Protein AF-0000000075728962 (afdb_homodimer)

Solvent-accessible surface area (backbone atoms only — not comparable to full-atom values): 47207 Å² total; per-residue (Å²): 114,69,66,60,50,53,51,48,53,54,45,49,61,54,69,42,64,58,64,55,53,51,48,48,50,51,49,50,49,50,48,49,51,59,65,62,48,64,73,73,73,72,74,75,71,72,72,66,64,48,74,65,50,49,48,44,50,58,65,61,52,64,75,71,64,83,60,67,74,72,58,92,80,57,64,64,55,58,81,54,52,54,35,32,76,45,35,62,46,59,40,29,29,47,74,86,37,73,23,40,41,19,49,60,62,28,29,51,44,44,43,73,32,64,70,44,52,54,45,27,49,53,32,38,72,52,30,31,75,38,62,32,56,26,27,71,62,66,22,32,44,56,49,56,56,52,26,24,50,47,51,10,58,72,67,70,45,74,21,36,45,74,24,40,34,46,45,51,37,47,21,23,54,42,43,46,68,40,42,55,71,18,39,39,36,34,43,55,55,54,49,66,39,56,53,53,15,50,59,71,22,60,29,49,72,45,74,28,53,66,90,31,66,69,47,40,50,50,51,51,54,52,42,58,74,66,40,88,50,50,90,78,33,58,40,36,39,44,48,41,32,27,32,80,67,42,17,35,64,51,64,57,70,62,50,54,51,48,23,68,74,69,66,44,41,35,39,37,36,23,45,59,10,35,27,51,26,28,70,55,18,66,8,51,41,53,52,69,69,42,64,66,85,78,40,58,33,36,33,35,32,28,37,34,27,34,34,8,48,18,11,35,34,40,25,44,58,66,61,40,52,43,37,52,72,50,11,55,44,46,47,58,22,36,40,44,43,55,30,29,34,45,18,32,34,51,36,51,59,52,39,74,73,45,20,42,60,32,32,53,43,25,49,50,44,31,44,51,47,46,64,64,46,69,77,32,56,57,40,37,76,66,26,41,79,71,32,48,38,42,21,36,28,66,64,64,91,61,56,61,68,58,45,45,51,54,50,46,50,28,34,53,39,8,43,63,28,88,87,36,20,20,38,45,30,58,62,82,74,69,79,90,65,56,78,60,77,65,72,56,27,38,40,35,30,48,31,36,69,52,47,73,65,56,43,53,41,38,39,50,24,45,39,53,18,26,44,70,70,59,100,114,69,66,58,50,54,50,49,55,54,45,50,60,54,70,43,61,61,63,58,52,50,49,48,49,49,49,49,48,49,48,48,50,58,65,60,47,63,74,73,74,71,73,74,72,72,72,65,63,48,74,64,48,49,45,45,48,60,66,59,54,64,74,71,64,83,58,67,75,72,58,93,80,56,63,66,55,58,81,54,52,53,36,34,75,45,35,61,47,59,40,30,30,47,75,86,36,73,22,40,42,19,50,59,63,28,30,51,44,43,43,74,33,64,69,42,52,53,45,27,49,54,32,38,72,53,31,31,75,38,61,30,58,26,27,72,63,66,22,33,44,56,48,56,56,51,27,24,51,47,50,10,61,72,67,70,45,73,21,36,42,74,26,38,34,48,43,53,38,48,22,24,53,42,44,46,66,39,40,56,70,18,38,39,38,35,44,58,58,54,48,66,40,56,54,52,15,51,58,70,22,60,30,49,71,45,73,27,53,65,90,32,65,68,46,39,52,51,52,50,53,51,40,58,75,66,38,88,50,50,87,78,34,58,40,37,38,46,48,42,32,28,31,80,67,43,16,37,64,50,64,58,71,60,50,53,50,48,24,69,73,68,65,43,41,35,40,37,37,23,43,60,10,34,28,53,26,28,69,54,18,66,8,51,41,53,53,70,71,42,66,66,82,77,39,56,33,37,33,34,32,28,37,34,28,33,35,8,47,18,12,36,35,39,25,43,58,66,59,41,54,43,36,52,71,51,12,56,45,45,46,60,22,37,40,43,43,56,31,30,34,45,19,32,35,51,37,51,58,52,40,75,73,46,20,41,60,31,31,53,43,26,48,52,45,31,45,50,46,48,65,64,46,67,77,30,56,58,40,38,77,67,26,39,79,72,31,47,39,42,20,36,28,65,63,64,93,61,56,62,68,58,45,44,52,53,50,47,49,27,33,52,39,9,42,63,28,87,87,33,20,21,38,44,31,58,61,81,74,67,79,90,63,56,77,60,76,66,72,54,28,37,40,37,31,47,31,37,69,53,46,74,66,56,44,52,40,37,38,50,23,45,38,51,18,25,44,73,69,60,102

Radius of gyration: 31.67 Å; Cα contacts (8 Å, |Δi|>4): 1893; chains: 2; bounding box: 104×83×82 Å

InterPro domains:
  IPR004839 Aminotransferase, class I/classII, large domain [PF00155] (100-462)
  IPR015421 Pyridoxal phosphate-dependent transferase, major domain [G3DSA:3.40.640.10] (113-355)
  IPR015422 Pyridoxal phosphate-dependent transferase, small domain [G3DSA:3.90.1150.10] (93-464)
  IPR015424 Pyridoxal phosphate-dependent transferase [SSF53383] (84-468)
  IPR050087 8-amino-7-oxononanoate synthase class-II [PTHR13693] (19-464)

Secondary structure (DSSP, 8-state):
-HHHHHHHHHHHHHHS-HHHHHHHHHHHHHHHHHHHS-------------HHHHHHHHHH-----SS----TT--GGGTSPPEE-S--SSEEEETTEEEEE-SS--TTS-TT-HHHHHHHHHHHHHH-S---SBHHHH-EEHHHHHHHHHHHHHHT-SEEEEES-HHHHHHHHHHHH--TTSEEEEETT--HHHHHHHHHTTSEEEEE-TT-HHHHHHHHHHHHHH-TTGGGS-EEEEEESB-TTT-PBP-HHHHHHHHHHHT-EEEEE-TTTBTTSSTTSB-HHHHTT--GGGSSEEEEEHHHHSSSS-EEEEE-HHHHHHHHHH-HHHHHSBPPPHHHHHHHHHHHHHHHHHHHHHHHHHHHHHHHHHHHHTT-TTEEE-S-TT-SEEEEEESS---HHHHHHHHHHHHHHHHT-SSS-EE-EE----TTT--S-PPP-EEEE--TT--HHHHHHHHHHHHHHHHHHH-/-HHHHHHHHHHHHHHS-HHHHHHHHHHHHHHHHHHHS-------------HHHHHHHHHH-----SS----TT--GGGTSPPEE-S--SSEEEETTEEEEE-SS--TTS-TT-HHHHHHHHHHHHHH-S---SBHHHH-EEHHHHHHHHHHHHHHT-SEEEEES-HHHHHHHHHHHH--TTSEEEEETT--HHHHHHHHHTTSEEEEE-TT-HHHHHHHHHHHHHH-TTGGGS-EEEEEESB-TTT-PBP-HHHHHHHHHHHT-EEEEE-TTTBTTSSTTSB-HHHHTT--GGGSSEEEEEHHHHSSSS-EEEEE-HHHHHHHHHH-HHHHHSBPPPHHHHHHHHHHHHHHHHHHHHHHHHHHHHHHHHHHHHTT-TTEEE-S-TT-SEEEEEESS---HHHHHHHHHHHHHHHHT-SSS-EE-EE----TTT--S-PPP-EEEE--TT--HHHHHHHHHHHHHHHHHHH-

Nearest PDB structures (foldseek):
  7k0m-assembly1_A  TM=8.517E-01  e=7.058E-46  Homo sapiens
  7yj2-assembly1_A  TM=9.245E-01  e=9.014E-42  Homo sapiens
  8guh-assembly1_A  TM=8.855E-01  e=6.455E-32  Sphingobacterium multivorum
  7cqi-assembly1_T  TM=8.383E-01  e=4.325E-29  Homo sapiens
  6m4n-assembly1_B  TM=8.242E-01  e=1.272E-29  Homo sapiens

Foldseek 3Di:
DVVVVVVVVVVVVVVPPPVVVVVVVVVVVVVVCVVPPDPPPPPPPVPVCPPVNVVVCVVPPDPDDPDPDPDPLDDCCVVVPWDWDDFDACWTATPNDIFGEQAFFALLRCTPPPVLVVLLVVQCVVCNDPNWAQCLVPNDDPLQQLLQVLLCVLLVFATKHWFFAQLLQQLLLLLLPAAQLAEEEEELLADDSNVNSRVVRVHHYHYFYHLDLVRVLVRLVVCCVPPPCLVPHAAEYEEECAHPQARAGHPVVSVLVSCVVRVHAYEYEFQQQQSFAALLRSGNCRNVVHDPQSHAKYKYACVNHQVAGGIMMGHHPVSNVSSCVGGCSNRGNIGHRSSRSSSSSVSSVVSSVCSNVFNVLLLVLLQLLCVLQCDQPQWHFRHDSRGQKTWIAGPDDDQQSVRVVLVVQLQVQCCVQPQGRHHWDKDDDDPPDSPSSPRIIIIGGTGSSDDSVSSNSSSVSSSVSRVVRPD/DVVVVVVVVVVVVVVPPPVVVVVVVVVVVVVVCVVPPDPPPPPPPVPVCPPVNVCVCVVPPDPPDPDPDDDPLDDCCVVVPWDWDDFDACWTATPNDIFGEQAFFALLRCTPPPVLVVLLVVQCVVCNDPNWAQCLVPNDDPLQQLLQVLLCVLLVFATKHWFFAQLLQQLLLLLLPAAQLAEEEEELLADDSNVNSRVVRVHHYHYFYHLDLVRVLVRLVVCCVPPPCLVPHAAEYEEECAHPQARAGHPVVSVLVVCVVSVHAYEYEFQQQQSFAALLRSGNCRNVVHDPQSHAKYKYACVNHQVAGGIMMGHHPVSNVSSCVRGCSNRGNIGHRSSRSSSSSVSSVVSSVVSNVFNVLLLVLLQLLCVLQCDQPQWHFRHDSRGQKTWIAGPDDDQQSVRVVLVVQLQVQCCVQPQGRHHWDKDDDDPPDSPPSPRIIIIGGTGSSDDSVSSNSSSVSSSVSRVVRPD

Organism: Trichomonas vaginalis (strain ATCC PRA-98 / G3) (NCBI:txid412133)

Structure (mmCIF, N/CA/C/O backbone):
data_AF-0000000075728962-model_v1
#
loop_
_entity.id
_entity.type
_entity.pdbx_description
1 polymer 'Serine palmitoyl transferase subunit, putative'
#
loop_
_atom_site.group_PDB
_atom_site.id
_atom_site.type_symbol
_atom_site.label_atom_id
_atom_site.label_alt_id
_atom_site.label_comp_id
_atom_site.label_asym_id
_atom_site.label_entity_id
_atom_site.label_seq_id
_atom_site.pdbx_PDB_ins_code
_atom_site.Cartn_x
_atom_site.Cartn_y
_atom_site.Cartn_z
_atom_site.occupancy
_atom_site.B_iso_or_equiv
_atom_site.auth_seq_id
_atom_site.auth_comp_id
_atom_site.auth_asym_id
_atom_site.auth_atom_id
_atom_site.pdbx_PDB_model_num
ATOM 1 N N . MET A 1 1 ? -80.25 -9.328 -5.379 1 36.84 1 MET A N 1
ATOM 2 C CA . MET A 1 1 ? -79.188 -9.359 -6.324 1 36.84 1 MET A CA 1
ATOM 3 C C . MET A 1 1 ? -77.875 -9.047 -5.621 1 36.84 1 MET A C 1
ATOM 5 O O . MET A 1 1 ? -76.812 -9.633 -5.945 1 36.84 1 MET A O 1
ATOM 9 N N . VAL A 1 2 ? -77.938 -8.078 -4.719 1 45.69 2 VAL A N 1
ATOM 10 C CA . VAL A 1 2 ? -76.812 -7.633 -3.926 1 45.69 2 VAL A CA 1
ATOM 11 C C . VAL A 1 2 ? -76.312 -8.75 -2.982 1 45.69 2 VAL A C 1
ATOM 13 O O . VAL A 1 2 ? -75.125 -8.961 -2.785 1 45.69 2 VAL A O 1
ATOM 16 N N . VAL A 1 3 ? -77.312 -9.477 -2.355 1 47.31 3 VAL A N 1
ATOM 17 C CA . VAL A 1 3 ? -77.062 -10.539 -1.391 1 47.31 3 VAL A CA 1
ATOM 18 C C . VAL A 1 3 ? -76.25 -11.664 -2.064 1 47.31 3 VAL A C 1
ATOM 20 O O . VAL A 1 3 ? -75.375 -12.227 -1.478 1 47.31 3 VAL A O 1
ATOM 23 N N . SER A 1 4 ? -76.688 -11.945 -3.236 1 49.66 4 SER A N 1
ATOM 24 C CA . SER A 1 4 ? -76.125 -13.062 -3.951 1 49.66 4 SER A CA 1
ATOM 25 C C . SER A 1 4 ? -74.625 -12.758 -4.309 1 49.66 4 SER A C 1
ATOM 27 O O . SER A 1 4 ? -73.812 -13.672 -4.391 1 49.66 4 SER A O 1
ATOM 29 N N . PHE A 1 5 ? -74.375 -11.477 -4.578 1 48.94 5 PHE A N 1
ATOM 30 C CA . PHE A 1 5 ? -73.062 -11.094 -4.949 1 48.94 5 PHE A CA 1
ATOM 31 C C . PHE A 1 5 ? -72.062 -11.258 -3.768 1 48.94 5 PHE A C 1
ATOM 33 O O . PHE A 1 5 ? -70.938 -11.75 -3.926 1 48.94 5 PHE A O 1
ATOM 40 N N . VAL A 1 6 ? -72.5 -10.836 -2.541 1 48 6 VAL A N 1
ATOM 41 C CA . VAL A 1 6 ? -71.688 -10.922 -1.334 1 48 6 VAL A CA 1
ATOM 42 C C . VAL A 1 6 ? -71.438 -12.383 -1.001 1 48 6 VAL A C 1
ATOM 44 O O . VAL A 1 6 ? -70.312 -12.742 -0.631 1 48 6 VAL A O 1
ATOM 47 N N . GLU A 1 7 ? -72.375 -13.281 -1.153 1 49.5 7 GLU A N 1
ATOM 48 C CA . GLU A 1 7 ? -72.188 -14.711 -0.906 1 49.5 7 GLU A CA 1
ATOM 49 C C . GLU A 1 7 ? -71.188 -15.32 -1.866 1 49.5 7 GLU A C 1
ATOM 51 O O . GLU A 1 7 ? -70.375 -16.156 -1.467 1 49.5 7 GLU A O 1
ATOM 56 N N . GLU A 1 8 ? -71.25 -14.914 -3.145 1 49.97 8 GLU A N 1
ATOM 57 C CA . GLU A 1 8 ? -70.312 -15.438 -4.133 1 49.97 8 GLU A CA 1
ATOM 58 C C . GLU A 1 8 ? -68.875 -14.945 -3.857 1 49.97 8 GLU A C 1
ATOM 60 O O . GLU A 1 8 ? -67.938 -15.68 -4.047 1 49.97 8 GLU A O 1
ATOM 65 N N . PHE A 1 9 ? -68.812 -13.625 -3.531 1 49.16 9 PHE A N 1
ATOM 66 C CA . PHE A 1 9 ? -67.562 -13.086 -3.164 1 49.16 9 PHE A CA 1
ATOM 67 C C . PHE A 1 9 ? -67 -13.82 -1.953 1 49.16 9 PHE A C 1
ATOM 69 O O . PHE A 1 9 ? -65.812 -14.219 -1.953 1 49.16 9 PHE A O 1
ATOM 76 N N . LEU A 1 10 ? -67.75 -14.008 -0.823 1 46.81 10 LEU A N 1
ATOM 77 C CA . LEU A 1 10 ? -67.375 -14.75 0.365 1 46.81 10 LEU A CA 1
ATOM 78 C C . LEU A 1 10 ? -67.062 -16.219 0.024 1 46.81 10 LEU A C 1
ATOM 80 O O . LEU A 1 10 ? -66.125 -16.812 0.548 1 46.81 10 LEU A O 1
ATOM 84 N N . ALA A 1 11 ? -67.938 -16.781 -0.851 1 49.12 11 ALA A N 1
ATOM 85 C CA . ALA A 1 11 ? -67.688 -18.156 -1.303 1 49.12 11 ALA A CA 1
ATOM 86 C C . ALA A 1 11 ? -66.438 -18.266 -2.105 1 49.12 11 ALA A C 1
ATOM 88 O O . ALA A 1 11 ? -65.75 -19.297 -2.062 1 49.12 11 ALA A O 1
ATOM 89 N N . GLY A 1 12 ? -66.125 -17.25 -3.018 1 44.97 12 GLY A N 1
ATOM 90 C CA . GLY A 1 12 ? -64.875 -17.234 -3.742 1 44.97 12 GLY A CA 1
ATOM 91 C C . GLY A 1 12 ? -63.688 -17.156 -2.83 1 44.97 12 GLY A C 1
ATOM 92 O O . GLY A 1 12 ? -62.656 -17.766 -3.119 1 44.97 12 GLY A O 1
ATOM 93 N N . ILE A 1 13 ? -63.688 -16.281 -1.863 1 47.53 13 ILE A N 1
ATOM 94 C CA . ILE A 1 13 ? -62.625 -16.25 -0.862 1 47.53 13 ILE A CA 1
ATOM 95 C C . ILE A 1 13 ? -62.531 -17.609 -0.18 1 47.53 13 ILE A C 1
ATOM 97 O O . ILE A 1 13 ? -61.406 -18.094 0.095 1 47.53 13 ILE A O 1
ATOM 101 N N . TRP A 1 14 ? -63.625 -18.219 0.133 1 42.62 14 TRP A N 1
ATOM 102 C CA . TRP A 1 14 ? -63.656 -19.547 0.734 1 42.62 14 TRP A CA 1
ATOM 103 C C . TRP A 1 14 ? -63.094 -20.594 -0.229 1 42.62 14 TRP A C 1
ATOM 105 O O . TRP A 1 14 ? -62.469 -21.562 0.195 1 42.62 14 TRP A O 1
ATOM 115 N N . ALA A 1 15 ? -63.594 -20.625 -1.511 1 43.5 15 ALA A N 1
ATOM 116 C CA . ALA A 1 15 ? -63.062 -21.641 -2.414 1 43.5 15 ALA A CA 1
ATOM 117 C C . ALA A 1 15 ? -61.562 -21.5 -2.566 1 43.5 15 ALA A C 1
ATOM 119 O O . ALA A 1 15 ? -60.906 -22.344 -3.191 1 43.5 15 ALA A O 1
ATOM 120 N N . SER A 1 16 ? -61.062 -20.281 -2.594 1 42.34 16 SER A N 1
ATOM 121 C CA . SER A 1 16 ? -59.594 -20.203 -2.551 1 42.34 16 SER A CA 1
ATOM 122 C C . SER A 1 16 ? -59.031 -20.828 -1.271 1 42.34 16 SER A C 1
ATOM 124 O O . SER A 1 16 ? -59.75 -20.875 -0.252 1 42.34 16 SER A O 1
ATOM 126 N N . THR A 1 17 ? -57.875 -21.656 -1.279 1 48.09 17 THR A N 1
ATOM 127 C CA . THR A 1 17 ? -57.469 -22.703 -0.358 1 48.09 17 THR A CA 1
ATOM 128 C C . THR A 1 17 ? -57.594 -22.234 1.089 1 48.09 17 THR A C 1
ATOM 130 O O . THR A 1 17 ? -57.125 -21.156 1.433 1 48.09 17 THR A O 1
ATOM 133 N N . PRO A 1 18 ? -58.594 -22.875 1.819 1 47.78 18 PRO A N 1
ATOM 134 C CA . PRO A 1 18 ? -58.812 -22.672 3.246 1 47.78 18 PRO A CA 1
ATOM 135 C C . PRO A 1 18 ? -57.562 -22.375 4.031 1 47.78 18 PRO A C 1
ATOM 137 O O . PRO A 1 18 ? -57.562 -21.641 5.023 1 47.78 18 PRO A O 1
ATOM 140 N N . LYS A 1 19 ? -56.5 -22.984 3.514 1 51.81 19 LYS A N 1
ATOM 141 C CA . LYS A 1 19 ? -55.25 -22.906 4.281 1 51.81 19 LYS A CA 1
ATOM 142 C C . LYS A 1 19 ? -54.719 -21.484 4.328 1 51.81 19 LYS A C 1
ATOM 144 O O . LYS A 1 19 ? -54.219 -21.031 5.355 1 51.81 19 LYS A O 1
ATOM 149 N N . HIS A 1 20 ? -54.938 -20.828 3.205 1 50.41 20 HIS A N 1
ATOM 150 C CA . HIS A 1 20 ? -54.406 -19.469 3.168 1 50.41 20 HIS A CA 1
ATOM 151 C C . HIS A 1 20 ? -55.188 -18.531 4.059 1 50.41 20 HIS A C 1
ATOM 153 O O . HIS A 1 20 ? -54.625 -17.656 4.715 1 50.41 20 HIS A O 1
ATOM 159 N N . LEU A 1 21 ? -56.531 -18.75 4.113 1 51.81 21 LEU A N 1
ATOM 160 C CA . LEU A 1 21 ? -57.375 -17.922 4.957 1 51.81 21 LEU A CA 1
ATOM 161 C C . LEU A 1 21 ? -57.125 -18.203 6.434 1 51.81 21 LEU A C 1
ATOM 163 O O . LEU A 1 21 ? -57.062 -17.266 7.242 1 51.81 21 LEU A O 1
ATOM 167 N N . ILE A 1 22 ? -56.969 -19.562 6.715 1 55.53 22 ILE A N 1
ATOM 168 C CA . ILE A 1 22 ? -56.625 -19.922 8.086 1 55.53 22 ILE A CA 1
ATOM 169 C C . ILE A 1 22 ? -55.281 -19.25 8.469 1 55.53 22 ILE A C 1
ATOM 171 O O . ILE A 1 22 ? -55.156 -18.703 9.57 1 55.53 22 ILE A O 1
ATOM 175 N N . PHE A 1 23 ? -54.375 -19.328 7.516 1 55.38 23 PHE A N 1
ATOM 176 C CA . PHE A 1 23 ? -53.062 -18.75 7.777 1 55.38 23 PHE A CA 1
ATOM 177 C C . PHE A 1 23 ? -53.156 -17.234 7.906 1 55.38 23 PHE A C 1
ATOM 179 O O . PHE A 1 23 ? -52.531 -16.641 8.797 1 55.38 23 PHE A O 1
ATOM 186 N N . GLU A 1 24 ? -54.031 -16.656 7.094 1 56.06 24 GLU A N 1
ATOM 187 C CA . GLU A 1 24 ? -54.219 -15.203 7.156 1 56.06 24 GLU A CA 1
ATOM 188 C C . GLU A 1 24 ? -54.938 -14.789 8.438 1 56.06 24 GLU A C 1
ATOM 190 O O . GLU A 1 24 ? -54.562 -13.812 9.078 1 56.06 24 GLU A O 1
ATOM 195 N N . VAL A 1 25 ? -55.938 -15.578 8.805 1 63 25 VAL A N 1
ATOM 196 C CA . VAL A 1 25 ? -56.656 -15.297 10.055 1 63 25 VAL A CA 1
ATOM 197 C C . VAL A 1 25 ? -55.719 -15.531 11.242 1 63 25 VAL A C 1
ATOM 199 O O . VAL A 1 25 ? -55.688 -14.727 12.172 1 63 25 VAL A O 1
ATOM 202 N N . ALA A 1 26 ? -54.906 -16.594 11.172 1 61.62 26 ALA A N 1
ATOM 203 C CA . ALA A 1 26 ? -53.938 -16.859 12.242 1 61.62 26 ALA A CA 1
ATOM 204 C C . ALA A 1 26 ? -52.906 -15.75 12.352 1 61.62 26 ALA A C 1
ATOM 206 O O . ALA A 1 26 ? -52.531 -15.336 13.453 1 61.62 26 ALA A O 1
ATOM 207 N N . LEU A 1 27 ? -52.469 -15.258 11.234 1 59.59 27 LEU A N 1
ATOM 208 C CA . LEU A 1 27 ? -51.5 -14.164 11.211 1 59.59 27 LEU A CA 1
ATOM 209 C C . LEU A 1 27 ? -52.125 -12.875 11.758 1 59.59 27 LEU A C 1
ATOM 211 O O . LEU A 1 27 ? -51.5 -12.164 12.539 1 59.59 27 LEU A O 1
ATOM 215 N N . ILE A 1 28 ? -53.375 -12.586 11.422 1 62.12 28 ILE A N 1
ATOM 216 C CA . ILE A 1 28 ? -54.094 -11.406 11.914 1 62.12 28 ILE A CA 1
ATOM 217 C C . ILE A 1 28 ? -54.312 -11.523 13.422 1 62.12 28 ILE A C 1
ATOM 219 O O . ILE A 1 28 ? -54.094 -10.562 14.164 1 62.12 28 ILE A O 1
ATOM 223 N N . VAL A 1 29 ? -54.688 -12.727 13.93 1 63.59 29 VAL A N 1
ATOM 224 C CA . VAL A 1 29 ? -54.844 -12.969 15.359 1 63.59 29 VAL A CA 1
ATOM 225 C C . VAL A 1 29 ? -53.5 -12.805 16.062 1 63.59 29 VAL A C 1
ATOM 227 O O . VAL A 1 29 ? -53.406 -12.18 17.125 1 63.59 29 VAL A O 1
ATOM 230 N N . ALA A 1 30 ? -52.438 -13.297 15.492 1 58.88 30 ALA A N 1
ATOM 231 C CA . ALA A 1 30 ? -51.094 -13.18 16.094 1 58.88 30 ALA A CA 1
ATOM 232 C C . ALA A 1 30 ? -50.656 -11.727 16.141 1 58.88 30 ALA A C 1
ATOM 234 O O . ALA A 1 30 ? -50.094 -11.281 17.156 1 58.88 30 ALA A O 1
ATOM 235 N N . ILE A 1 31 ? -50.938 -11.039 15.078 1 55.94 31 ILE A N 1
ATOM 236 C CA . ILE A 1 31 ? -50.625 -9.609 15.07 1 55.94 31 ILE A CA 1
ATOM 237 C C . ILE A 1 31 ? -51.469 -8.891 16.125 1 55.94 31 ILE A C 1
ATOM 239 O O . ILE A 1 31 ? -50.938 -8.055 16.875 1 55.94 31 ILE A O 1
ATOM 243 N N . PHE A 1 32 ? -52.781 -9.211 16.156 1 56.91 32 PHE A N 1
ATOM 244 C CA . PHE A 1 32 ? -53.688 -8.617 17.156 1 56.91 32 PHE A CA 1
ATOM 245 C C . PHE A 1 32 ? -53.219 -8.953 18.562 1 56.91 32 PHE A C 1
ATOM 247 O O . PHE A 1 32 ? -53.219 -8.086 19.438 1 56.91 32 PHE A O 1
ATOM 254 N N . LEU A 1 33 ? -52.844 -10.203 18.812 1 56.25 33 LEU A N 1
ATOM 255 C CA . LEU A 1 33 ? -52.344 -10.586 20.125 1 56.25 33 LEU A CA 1
ATOM 256 C C . LEU A 1 33 ? -51.031 -9.859 20.422 1 56.25 33 LEU A C 1
ATOM 258 O O . LEU A 1 33 ? -50.781 -9.453 21.562 1 56.25 33 LEU A O 1
ATOM 262 N N . LEU A 1 34 ? -50.156 -9.766 19.406 1 52 34 LEU A N 1
ATOM 263 C CA . LEU A 1 34 ? -48.906 -9.07 19.594 1 52 34 LEU A CA 1
ATOM 264 C C . LEU A 1 34 ? -49.125 -7.582 19.859 1 52 34 LEU A C 1
ATOM 266 O O . LEU A 1 34 ? -48.438 -6.969 20.656 1 52 34 LEU A O 1
ATOM 270 N N . LEU A 1 35 ? -50.125 -7.102 19.125 1 49.38 35 LEU A N 1
ATOM 271 C CA . LEU A 1 35 ? -50.438 -5.688 19.297 1 49.38 35 LEU A CA 1
ATOM 272 C C . LEU A 1 35 ? -51.125 -5.434 20.625 1 49.38 35 LEU A C 1
ATOM 274 O O . LEU A 1 35 ? -51 -4.34 21.188 1 49.38 35 LEU A O 1
ATOM 278 N N . THR A 1 36 ? -51.969 -6.316 21 1 45.97 36 THR A N 1
ATOM 279 C CA . THR A 1 36 ? -52.688 -6.105 22.266 1 45.97 36 THR A CA 1
ATOM 280 C C . THR A 1 36 ? -51.781 -6.465 23.453 1 45.97 36 THR A C 1
ATOM 282 O O . THR A 1 36 ? -52.188 -6.359 24.609 1 45.97 36 THR A O 1
ATOM 285 N N . GLN A 1 37 ? -50.812 -7.32 23.25 1 39.28 37 GLN A N 1
ATOM 286 C CA . GLN A 1 37 ? -49.938 -7.469 24.422 1 39.28 37 GLN A CA 1
ATOM 287 C C . GLN A 1 37 ? -49.375 -6.121 24.875 1 39.28 37 GLN A C 1
ATOM 289 O O . GLN A 1 37 ? -48.812 -5.379 24.062 1 39.28 37 GLN A O 1
ATOM 294 N N . LYS A 1 38 ? -50.125 -5.641 25.812 1 40.22 38 LYS A N 1
ATOM 295 C CA . LYS A 1 38 ? -49.719 -4.422 26.516 1 40.22 38 LYS A CA 1
ATOM 296 C C . LYS A 1 38 ? -48.188 -4.383 26.703 1 40.22 38 LYS A C 1
ATOM 298 O O . LYS A 1 38 ? -47.594 -5.395 27.047 1 40.22 38 LYS A O 1
ATOM 303 N N . PRO A 1 39 ? -47.5 -3.355 26.031 1 33.12 39 PRO A N 1
ATOM 304 C CA . PRO A 1 39 ? -46.062 -3.277 26.359 1 33.12 39 PRO A CA 1
ATOM 305 C C . PRO A 1 39 ? -45.781 -3.512 27.828 1 33.12 39 PRO A C 1
ATOM 307 O O . PRO A 1 39 ? -46.562 -3.059 28.688 1 33.12 39 PRO A O 1
ATOM 310 N N . ARG A 1 40 ? -45.344 -4.691 28.141 1 34.25 40 ARG A N 1
ATOM 311 C CA . ARG A 1 40 ? -44.938 -4.805 29.547 1 34.25 40 ARG A CA 1
ATOM 312 C C . ARG A 1 40 ? -44.406 -3.465 30.078 1 34.25 40 ARG A C 1
ATOM 314 O O . ARG A 1 40 ? -43.656 -2.775 29.406 1 34.25 40 ARG A O 1
ATOM 321 N N . GLU A 1 41 ? -45.219 -2.832 30.812 1 28.91 41 GLU A N 1
ATOM 322 C CA . GLU A 1 41 ? -44.781 -1.693 31.625 1 28.91 41 GLU A CA 1
ATOM 323 C C . GLU A 1 41 ? -43.375 -1.903 32.156 1 28.91 41 GLU A C 1
ATOM 325 O O . GLU A 1 41 ? -43.125 -2.861 32.906 1 28.91 41 GLU A O 1
ATOM 330 N N . ILE A 1 42 ? -42.344 -1.737 31.406 1 30.23 42 ILE A N 1
ATOM 331 C CA . ILE A 1 42 ? -41.031 -1.568 32.031 1 30.23 42 ILE A CA 1
ATOM 332 C C . ILE A 1 42 ? -41.156 -0.745 33.312 1 30.23 42 ILE A C 1
ATOM 334 O O . ILE A 1 42 ? -41.594 0.413 33.25 1 30.23 42 ILE A O 1
ATOM 338 N N . ILE A 1 43 ? -41.625 -1.323 34.281 1 28.28 43 ILE A N 1
ATOM 339 C CA . ILE A 1 43 ? -41.438 -0.702 35.594 1 28.28 43 ILE A CA 1
ATOM 340 C C . ILE A 1 43 ? -40.094 0.033 35.625 1 28.28 43 ILE A C 1
ATOM 342 O O . ILE A 1 43 ? -39.031 -0.588 35.531 1 28.28 43 ILE A O 1
ATOM 346 N N . LYS A 1 44 ? -40.156 1.218 35.219 1 33.5 44 LYS A N 1
ATOM 347 C CA . LYS A 1 44 ? -39.188 2.256 35.531 1 33.5 44 LYS A CA 1
ATOM 348 C C . LYS A 1 44 ? -38.844 2.236 37.031 1 33.5 44 LYS A C 1
ATOM 350 O O . LYS A 1 44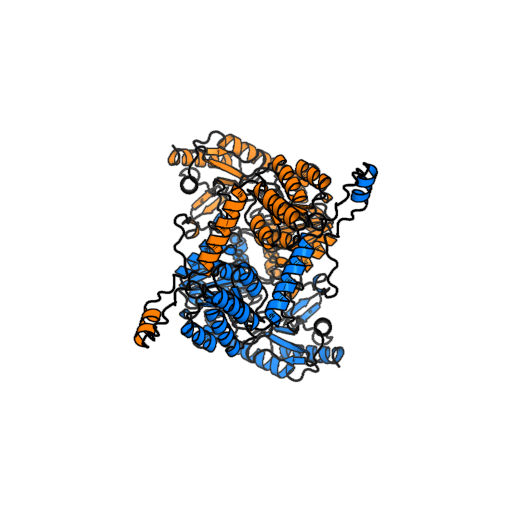 ? -39.5 2.873 37.844 1 33.5 44 LYS A O 1
ATOM 355 N N . ASN A 1 45 ? -38.656 1.095 37.688 1 30.84 45 ASN A N 1
ATOM 356 C CA . ASN A 1 45 ? -38.031 1.328 39 1 30.84 45 ASN A CA 1
ATOM 357 C C . ASN A 1 45 ? -36.812 2.229 38.875 1 30.84 45 ASN A C 1
ATOM 359 O O . ASN A 1 45 ? -35.844 1.892 38.188 1 30.84 45 ASN A O 1
ATOM 363 N N . ASP A 1 46 ? -36.906 3.5 38.969 1 32.47 46 ASP A N 1
ATOM 364 C CA . ASP A 1 46 ? -36.031 4.645 39.219 1 32.47 46 ASP A CA 1
ATOM 365 C C . ASP A 1 46 ? -34.938 4.293 40.188 1 32.47 46 ASP A C 1
ATOM 367 O O . ASP A 1 46 ? -34.562 5.102 41.062 1 32.47 46 ASP A O 1
ATOM 371 N N . ASP A 1 47 ? -34.781 3.068 40.594 1 36.25 47 ASP A N 1
ATOM 372 C CA . ASP A 1 47 ? -33.656 2.982 41.531 1 36.25 47 ASP A CA 1
ATOM 373 C C . ASP A 1 47 ? -32.375 3.594 40.906 1 36.25 47 ASP A C 1
ATOM 375 O O . ASP A 1 47 ? -31.859 3.074 39.938 1 36.25 47 ASP A O 1
ATOM 379 N N . GLU A 1 48 ? -32.344 4.879 40.875 1 35.84 48 GLU A N 1
ATOM 380 C CA . GLU A 1 48 ? -31.109 5.605 40.625 1 35.84 48 GLU A CA 1
ATOM 381 C C . GLU A 1 48 ? -29.906 4.82 41.156 1 35.84 48 GLU A C 1
ATOM 383 O O . GLU A 1 48 ? -29.844 4.469 42.312 1 35.84 48 GLU A O 1
ATOM 388 N N . LEU A 1 49 ? -29.344 3.986 40.312 1 41.97 49 LEU A N 1
ATOM 389 C CA . LEU A 1 49 ? -28.094 3.398 40.781 1 41.97 49 LEU A CA 1
ATOM 390 C C . LEU A 1 49 ? -27.266 4.426 41.562 1 41.97 49 LEU A C 1
ATOM 392 O O . LEU A 1 49 ? -27.219 5.598 41.188 1 41.97 49 LEU A O 1
ATOM 396 N N . THR A 1 50 ? -27.156 4.293 42.875 1 45 50 THR A N 1
ATOM 397 C CA . THR A 1 50 ? -26.297 5.184 43.656 1 45 50 THR A CA 1
ATOM 398 C C . THR A 1 50 ? -24.953 5.363 42.969 1 45 50 THR A C 1
ATOM 400 O O . THR A 1 50 ? -24.578 4.559 42.125 1 45 50 THR A O 1
ATOM 403 N N . THR A 1 51 ? -24.328 6.441 43.125 1 46.81 51 THR A N 1
ATOM 404 C CA . THR A 1 51 ? -22.984 6.707 42.625 1 46.81 51 THR A CA 1
ATOM 405 C C . THR A 1 51 ? -22.078 5.48 42.781 1 46.81 51 THR A C 1
ATOM 407 O O . THR A 1 51 ? -21.234 5.211 41.938 1 46.81 51 THR A O 1
ATOM 410 N N . ALA A 1 52 ? -22.344 4.719 43.844 1 53.25 52 ALA A N 1
ATOM 411 C CA . ALA A 1 52 ? -21.562 3.518 44.125 1 53.25 52 ALA A CA 1
ATOM 412 C C . ALA A 1 52 ? -21.891 2.402 43.156 1 53.25 52 ALA A C 1
ATOM 414 O O . ALA A 1 52 ? -21 1.687 42.688 1 53.25 52 ALA A O 1
ATOM 415 N N . GLU A 1 53 ? -23.156 2.268 42.844 1 49.97 53 GLU A N 1
ATOM 416 C CA . GLU A 1 53 ? -23.547 1.206 41.938 1 49.97 53 GLU A CA 1
ATOM 417 C C . GLU A 1 53 ? -23.141 1.544 40.5 1 49.97 53 GLU A C 1
ATOM 419 O O . GLU A 1 53 ? -22.703 0.668 39.75 1 49.97 53 GLU A O 1
ATOM 424 N N . GLU A 1 54 ? -23.328 2.781 40.062 1 47.59 54 GLU A N 1
ATOM 425 C CA . GLU A 1 54 ? -22.781 3.205 38.781 1 47.59 54 GLU A CA 1
ATOM 426 C C . GLU A 1 54 ? -21.281 2.963 38.719 1 47.59 54 GLU A C 1
ATOM 428 O O . GLU A 1 54 ? -20.781 2.445 37.719 1 47.59 54 GLU A O 1
ATOM 433 N N . ASP A 1 55 ? -20.625 3.379 39.812 1 47.16 55 ASP A N 1
ATOM 434 C CA . ASP A 1 55 ? -19.188 3.115 39.906 1 47.16 55 ASP A CA 1
ATOM 435 C C . ASP A 1 55 ? -18.906 1.615 39.844 1 47.16 55 ASP A C 1
ATOM 437 O O . ASP A 1 55 ? -17.922 1.182 39.25 1 47.16 55 ASP A O 1
ATOM 441 N N . ALA A 1 56 ? -19.703 0.786 40.438 1 49.88 56 ALA A N 1
ATOM 442 C CA . ALA A 1 56 ? -19.516 -0.661 40.438 1 49.88 56 ALA A CA 1
ATOM 443 C C . ALA A 1 56 ? -19.734 -1.227 39.031 1 49.88 56 ALA A C 1
ATOM 445 O O . ALA A 1 56 ? -19.016 -2.115 38.594 1 49.88 56 ALA A O 1
ATOM 446 N N . ILE A 1 57 ? -20.734 -0.797 38.375 1 48.16 57 ILE A N 1
ATOM 447 C CA . ILE A 1 57 ? -20.969 -1.237 37 1 48.16 57 ILE A CA 1
ATOM 448 C C . ILE A 1 57 ? -19.844 -0.755 36.094 1 48.16 57 ILE A C 1
ATOM 450 O O . ILE A 1 57 ? -19.344 -1.511 35.281 1 48.16 57 ILE A O 1
ATOM 454 N N . ILE A 1 58 ? -19.531 0.516 36.25 1 46.25 58 ILE A N 1
ATOM 455 C CA . ILE A 1 58 ? -18.359 1.005 35.5 1 46.25 58 ILE A CA 1
ATOM 456 C C . ILE A 1 58 ? -17.125 0.222 35.906 1 46.25 58 ILE A C 1
ATOM 458 O O . ILE A 1 58 ? -16.312 -0.152 35.062 1 46.25 58 ILE A O 1
ATOM 462 N N . ALA A 1 59 ? -16.984 0.008 37.25 1 46.16 59 ALA A N 1
ATOM 463 C CA . ALA A 1 59 ? -15.859 -0.768 37.75 1 46.16 59 ALA A CA 1
ATOM 464 C C . ALA A 1 59 ? -15.906 -2.207 37.25 1 46.16 59 ALA A C 1
ATOM 466 O O . ALA A 1 59 ? -14.867 -2.842 37.062 1 46.16 59 ALA A O 1
ATOM 467 N N . GLN A 1 60 ? -17.062 -2.777 37.188 1 42.97 60 GLN A N 1
ATOM 468 C CA . GLN A 1 60 ? -17.188 -4.16 36.75 1 42.97 60 GLN A CA 1
ATOM 469 C C . GLN A 1 60 ? -17.141 -4.258 35.219 1 42.97 60 GLN A C 1
ATOM 471 O O . GLN A 1 60 ? -17.031 -5.352 34.688 1 42.97 60 GLN A O 1
ATOM 476 N N . TRP A 1 61 ? -17.562 -3.26 34.594 1 39.97 61 TRP A N 1
ATOM 477 C CA . TRP A 1 61 ? -17.438 -3.35 33.125 1 39.97 61 TRP A CA 1
ATOM 478 C C . TRP A 1 61 ? -15.992 -3.572 32.719 1 39.97 61 TRP A C 1
ATOM 480 O O . TRP A 1 61 ? -15.109 -2.785 33.062 1 39.97 61 TRP A O 1
ATOM 490 N N . THR A 1 62 ? -15.602 -4.758 32.625 1 41.34 62 THR A N 1
ATOM 491 C CA . THR A 1 62 ? -14.32 -5.066 32 1 41.34 62 THR A CA 1
ATOM 492 C C . THR A 1 62 ? -14.398 -4.875 30.484 1 41.34 62 THR A C 1
ATOM 494 O O . THR A 1 62 ? -15.25 -5.477 29.828 1 41.34 62 THR A O 1
ATOM 497 N N . PRO A 1 63 ? -13.938 -3.787 30.016 1 43.94 63 PRO A N 1
ATOM 498 C CA . PRO A 1 63 ? -13.906 -3.635 28.562 1 43.94 63 PRO A CA 1
ATOM 499 C C . PRO A 1 63 ? -13.586 -4.941 27.844 1 43.94 63 PRO A C 1
ATOM 501 O O . PRO A 1 63 ? -12.836 -5.773 28.375 1 43.94 63 PRO A O 1
ATOM 504 N N . LYS A 1 64 ? -14.508 -5.414 27.031 1 51.81 64 LYS A N 1
ATOM 505 C CA . LYS A 1 64 ? -14.109 -6.539 26.188 1 51.81 64 LYS A CA 1
ATOM 506 C C . LYS A 1 64 ? -12.695 -6.363 25.656 1 51.81 64 LYS A C 1
ATOM 508 O O . LYS A 1 64 ? -12.273 -5.246 25.344 1 51.81 64 LYS A O 1
ATOM 513 N N . PRO A 1 65 ? -12.023 -7.41 25.844 1 54.16 65 PRO A N 1
ATOM 514 C CA . PRO A 1 65 ? -10.648 -7.312 25.344 1 54.16 65 PRO A CA 1
ATOM 515 C C . PRO A 1 65 ? -10.578 -6.805 23.906 1 54.16 65 PRO A C 1
ATOM 517 O O . PRO A 1 65 ? -11.422 -7.168 23.078 1 54.16 65 PRO A O 1
ATOM 520 N N . ILE A 1 66 ? -9.922 -5.688 23.734 1 55.62 66 ILE A N 1
ATOM 521 C CA . ILE A 1 66 ? -9.672 -5.082 22.438 1 55.62 66 ILE A CA 1
ATOM 522 C C . ILE A 1 66 ? -9.281 -6.164 21.438 1 55.62 66 ILE A C 1
ATOM 524 O O . ILE A 1 66 ? -9.648 -6.094 20.25 1 55.62 66 ILE A O 1
ATOM 528 N N . VAL A 1 67 ? -8.484 -7.18 21.969 1 55.31 67 VAL A N 1
ATOM 529 C CA . VAL A 1 67 ? -8 -8.258 21.109 1 55.31 67 VAL A CA 1
ATOM 530 C C . VAL A 1 67 ? -8.93 -9.461 21.219 1 55.31 67 VAL A C 1
ATOM 532 O O . VAL A 1 67 ? -9.102 -10.023 22.312 1 55.31 67 VAL A O 1
ATOM 535 N N . PRO A 1 68 ? -9.758 -9.602 20.25 1 54.09 68 PRO A N 1
ATOM 536 C CA . PRO A 1 68 ? -10.5 -10.867 20.312 1 54.09 68 PRO A CA 1
ATOM 537 C C . PRO A 1 68 ? -9.594 -12.07 20.547 1 54.09 68 PRO A C 1
ATOM 539 O O . PRO A 1 68 ? -8.391 -12.008 20.266 1 54.09 68 PRO A O 1
ATOM 542 N N . GLU A 1 69 ? -10 -12.953 21.406 1 54.88 69 GLU A N 1
ATOM 543 C CA . GLU A 1 69 ? -9.258 -14.211 21.531 1 54.88 69 GLU A CA 1
ATOM 544 C C . GLU A 1 69 ? -8.852 -14.742 20.156 1 54.88 69 GLU A C 1
ATOM 546 O O . GLU A 1 69 ? -9.578 -14.562 19.172 1 54.88 69 GLU A O 1
ATOM 551 N N . LEU A 1 70 ? -7.605 -14.93 20.047 1 56.72 70 LEU A N 1
ATOM 552 C CA . LEU A 1 70 ? -7.156 -15.531 18.797 1 56.72 70 LEU A CA 1
ATOM 553 C C . LEU A 1 70 ? -8.086 -16.656 18.375 1 56.72 70 LEU A C 1
ATOM 555 O O . LEU A 1 70 ? -8.516 -17.469 19.203 1 56.72 70 LEU A O 1
ATOM 559 N N . PRO A 1 71 ? -8.578 -16.484 17.203 1 55.78 71 PRO A N 1
ATOM 560 C CA . PRO A 1 71 ? -9.375 -17.625 16.781 1 55.78 71 PRO A CA 1
ATOM 561 C C . PRO A 1 71 ? -8.656 -18.953 17 1 55.78 71 PRO A C 1
ATOM 563 O O . PRO A 1 71 ? -7.422 -19 17 1 55.78 71 PRO A O 1
ATOM 566 N N . ASP A 1 72 ? -9.312 -19.938 17.469 1 54.88 72 ASP A N 1
ATOM 567 C CA . ASP A 1 72 ? -8.766 -21.266 17.734 1 54.88 72 ASP A CA 1
ATOM 568 C C . ASP A 1 72 ? -7.941 -21.75 16.547 1 54.88 72 ASP A C 1
ATOM 570 O O . ASP A 1 72 ? -7.02 -22.562 16.719 1 54.88 72 ASP A O 1
ATOM 574 N N . ASP A 1 73 ? -8.25 -21.172 15.375 1 55.81 73 ASP A N 1
ATOM 575 C CA . ASP A 1 73 ? -7.617 -21.688 14.164 1 55.81 73 ASP A CA 1
ATOM 576 C C . ASP A 1 73 ? -6.539 -20.719 13.664 1 55.81 73 ASP A C 1
ATOM 578 O O . ASP A 1 73 ? -6.145 -20.781 12.5 1 55.81 73 ASP A O 1
ATOM 582 N N . TYR A 1 74 ? -6.098 -19.969 14.695 1 60.53 74 TYR A N 1
ATOM 583 C CA . TYR A 1 74 ? -5.098 -19.031 14.219 1 60.53 74 TYR A CA 1
ATOM 584 C C . TYR A 1 74 ? -3.781 -19.734 13.914 1 60.53 74 TYR A C 1
ATOM 586 O O . TYR A 1 74 ? -3.404 -20.688 14.602 1 60.53 74 TYR A O 1
ATOM 594 N N . ASP A 1 75 ? -3.168 -19.375 12.797 1 60.94 75 ASP A N 1
ATOM 595 C CA . ASP A 1 75 ? -1.855 -19.891 12.43 1 60.94 75 ASP A CA 1
ATOM 596 C C . ASP A 1 75 ? -0.75 -19.219 13.234 1 60.94 75 ASP A C 1
ATOM 598 O O . ASP A 1 75 ? -0.458 -18.031 13.039 1 60.94 75 ASP A O 1
ATOM 602 N N . PRO A 1 76 ? -0.227 -19.875 14.227 1 60.94 76 PRO A N 1
ATOM 603 C CA . PRO A 1 76 ? 0.809 -19.281 15.078 1 60.94 76 PRO A CA 1
ATOM 604 C C . PRO A 1 76 ? 1.993 -18.75 14.281 1 60.94 76 PRO A C 1
ATOM 606 O O . PRO A 1 76 ? 2.738 -17.891 14.773 1 60.94 76 PRO A O 1
ATOM 609 N N . SER A 1 77 ? 2.145 -19.312 13.086 1 62.69 77 SER A N 1
ATOM 610 C CA . SER A 1 77 ? 3.295 -18.891 12.281 1 62.69 77 SER A CA 1
ATOM 611 C C . SER A 1 77 ? 3.199 -17.422 11.898 1 62.69 77 SER A C 1
ATOM 613 O O . SER A 1 77 ? 4.203 -16.812 11.539 1 62.69 77 SER A O 1
ATOM 615 N N . VAL A 1 78 ? 2.014 -16.969 12.062 1 62.12 78 VAL A N 1
ATOM 616 C CA . VAL A 1 78 ? 1.827 -15.562 11.742 1 62.12 78 VAL A CA 1
ATOM 617 C C . VAL A 1 78 ? 2.537 -14.695 12.781 1 62.12 78 VAL A C 1
ATOM 619 O O . VAL A 1 78 ? 3.072 -13.633 12.453 1 62.12 78 VAL A O 1
ATOM 622 N N . LEU A 1 79 ? 2.615 -15.258 13.914 1 61.53 79 LEU A N 1
ATOM 623 C CA . LEU A 1 79 ? 3.193 -14.508 15.016 1 61.53 79 LEU A CA 1
ATOM 624 C C . LEU A 1 79 ? 4.684 -14.797 15.156 1 61.53 79 LEU A C 1
ATOM 626 O O . LEU A 1 79 ? 5.406 -14.055 15.828 1 61.53 79 LEU A O 1
ATOM 630 N N . ASP A 1 80 ? 5.07 -15.82 14.406 1 64.44 80 ASP A N 1
ATOM 631 C CA . ASP A 1 80 ? 6.488 -16.172 14.445 1 64.44 80 ASP A CA 1
ATOM 632 C C . ASP A 1 80 ? 7.02 -16.453 13.047 1 64.44 80 ASP A C 1
ATOM 634 O O . ASP A 1 80 ? 7.352 -17.609 12.719 1 64.44 80 ASP A O 1
ATOM 638 N N . PRO A 1 81 ? 7.09 -15.383 12.367 1 68.62 81 PRO A N 1
ATOM 639 C CA . PRO A 1 81 ? 7.547 -15.609 10.992 1 68.62 81 PRO A CA 1
ATOM 640 C C . PRO A 1 81 ? 9.016 -16.016 10.922 1 68.62 81 PRO A C 1
ATOM 642 O O . PRO A 1 81 ? 9.812 -15.641 11.789 1 68.62 81 PRO A O 1
ATOM 645 N N . LYS A 1 82 ? 9.32 -16.828 9.953 1 76.69 82 LYS A N 1
ATOM 646 C CA . LYS A 1 82 ? 10.711 -17.172 9.703 1 76.69 82 LYS A CA 1
ATOM 647 C C . LYS A 1 82 ? 11.508 -15.938 9.273 1 76.69 82 LYS A C 1
ATOM 649 O O . LYS A 1 82 ? 11.008 -15.102 8.523 1 76.69 82 LYS A O 1
ATOM 654 N N . VAL A 1 83 ? 12.648 -15.867 9.805 1 77.25 83 VAL A N 1
ATOM 655 C CA . VAL A 1 83 ? 13.469 -14.68 9.555 1 77.25 83 VAL A CA 1
ATOM 656 C C . VAL A 1 83 ? 14.461 -14.961 8.43 1 77.25 83 VAL A C 1
ATOM 658 O O . VAL A 1 83 ? 15.195 -15.953 8.469 1 77.25 83 VAL A O 1
ATOM 661 N N . ILE A 1 84 ? 14.422 -14.172 7.449 1 79.38 84 ILE A N 1
ATOM 662 C CA . ILE A 1 84 ? 15.281 -14.289 6.277 1 79.38 84 ILE A CA 1
ATOM 663 C C . ILE A 1 84 ? 16.422 -13.281 6.367 1 79.38 84 ILE A C 1
ATOM 665 O O . ILE A 1 84 ? 16.219 -12.133 6.773 1 79.38 84 ILE A O 1
ATOM 669 N N . PHE A 1 85 ? 17.672 -13.656 5.836 1 72.69 85 PHE A N 1
ATOM 670 C CA . PHE A 1 85 ? 18.859 -12.836 6.062 1 72.69 85 PHE A CA 1
ATOM 671 C C . PHE A 1 85 ? 19.516 -12.461 4.738 1 72.69 85 PHE A C 1
ATOM 673 O O . PHE A 1 85 ? 20.5 -11.711 4.715 1 72.69 85 PHE A O 1
ATOM 680 N N . SER A 1 86 ? 18.906 -12.961 3.6 1 75.5 86 SER A N 1
ATOM 681 C CA . SER A 1 86 ? 19.656 -12.734 2.363 1 75.5 86 SER A CA 1
ATOM 682 C C . SER A 1 86 ? 18.703 -12.531 1.182 1 75.5 86 SER A C 1
ATOM 684 O O . SER A 1 86 ? 17.5 -12.766 1.295 1 75.5 86 SER A O 1
ATOM 686 N N . ALA A 1 87 ? 19.391 -12.062 0.073 1 78.62 87 ALA A N 1
ATOM 687 C CA . ALA A 1 87 ? 18.641 -11.961 -1.181 1 78.62 87 ALA A CA 1
ATOM 688 C C . ALA A 1 87 ? 18.203 -13.344 -1.666 1 78.62 87 ALA A C 1
ATOM 690 O O . ALA A 1 87 ? 18.969 -14.305 -1.608 1 78.62 87 ALA A O 1
ATOM 691 N N . PRO A 1 88 ? 17 -13.406 -2.111 1 79.06 88 PRO A N 1
ATOM 692 C CA . PRO A 1 88 ? 16.5 -14.711 -2.551 1 79.06 88 PRO A CA 1
ATOM 693 C C . PRO A 1 88 ? 16.891 -15.039 -3.99 1 79.06 88 PRO A C 1
ATOM 695 O O . PRO A 1 88 ? 16.422 -14.391 -4.926 1 79.06 88 PRO A O 1
ATOM 698 N N . THR A 1 89 ? 17.859 -15.867 -4.195 1 88.06 89 THR A N 1
ATOM 699 C CA . THR A 1 89 ? 18.203 -16.438 -5.488 1 88.06 89 THR A CA 1
ATOM 700 C C . THR A 1 89 ? 17.828 -17.922 -5.555 1 88.06 89 THR A C 1
ATOM 702 O O . THR A 1 89 ? 16.688 -18.281 -5.262 1 88.06 89 THR A O 1
ATOM 705 N N . ASP A 1 90 ? 18.688 -18.734 -6.039 1 92.38 90 ASP A N 1
ATOM 706 C CA . ASP A 1 90 ? 18.438 -20.172 -5.969 1 92.38 90 ASP A CA 1
ATOM 707 C C . ASP A 1 90 ? 18.719 -20.719 -4.566 1 92.38 90 ASP A C 1
ATOM 709 O O . ASP A 1 90 ? 18.312 -21.828 -4.234 1 92.38 90 ASP A O 1
ATOM 713 N N . LYS A 1 91 ? 19.328 -19.859 -3.777 1 92.94 91 LYS A N 1
ATOM 714 C CA . LYS A 1 91 ? 19.578 -20.125 -2.367 1 92.94 91 LYS A CA 1
ATOM 715 C C . LYS A 1 91 ? 19.125 -18.969 -1.488 1 92.94 91 LYS A C 1
ATOM 717 O O . LYS A 1 91 ? 18.953 -17.844 -1.968 1 92.94 91 LYS A O 1
ATOM 722 N N . ILE A 1 92 ? 18.891 -19.344 -0.209 1 89.62 92 ILE A N 1
ATOM 723 C CA . ILE A 1 92 ? 18.422 -18.328 0.733 1 89.62 92 ILE A CA 1
ATOM 724 C C . ILE A 1 92 ? 18.828 -18.719 2.152 1 89.62 92 ILE A C 1
ATOM 726 O O . ILE A 1 92 ? 18.984 -19.906 2.463 1 89.62 92 ILE A O 1
ATOM 730 N N . THR A 1 93 ? 19.047 -17.75 2.951 1 89.06 93 THR A N 1
ATOM 731 C CA . THR A 1 93 ? 19.375 -18 4.352 1 89.06 93 THR A CA 1
ATOM 732 C C . THR A 1 93 ? 18.141 -17.75 5.238 1 89.06 93 THR A C 1
ATOM 734 O O . THR A 1 93 ? 17.656 -16.625 5.32 1 89.06 93 THR A O 1
ATOM 737 N N . VAL A 1 94 ? 17.641 -18.797 5.836 1 87.88 94 VAL A N 1
ATOM 738 C CA . VAL A 1 94 ? 16.484 -18.75 6.723 1 87.88 94 VAL A CA 1
ATOM 739 C C . VAL A 1 94 ? 16.891 -19.141 8.141 1 87.88 94 VAL A C 1
ATOM 741 O O . VAL A 1 94 ? 17.438 -20.234 8.359 1 87.88 94 VAL A O 1
ATOM 744 N N . GLU A 1 95 ? 16.625 -18.328 9.062 1 83.19 95 GLU A N 1
ATOM 745 C CA . GLU A 1 95 ? 16.984 -18.562 10.453 1 83.19 95 GLU A CA 1
ATOM 746 C C . GLU A 1 95 ? 18.453 -18.953 10.586 1 83.19 95 GLU A C 1
ATOM 748 O O . GLU A 1 95 ? 18.781 -19.938 11.25 1 83.19 95 GLU A O 1
ATOM 753 N N . GLY A 1 96 ? 19.234 -18.375 9.781 1 82.88 96 GLY A N 1
ATOM 754 C CA . GLY A 1 96 ? 20.672 -18.547 9.852 1 82.88 96 GLY A CA 1
ATOM 755 C C . GLY A 1 96 ? 21.156 -19.75 9.062 1 82.88 96 GLY A C 1
ATOM 756 O O . GLY A 1 96 ? 22.359 -20.016 8.992 1 82.88 96 GLY A O 1
ATOM 757 N N . LYS A 1 97 ? 20.281 -20.453 8.477 1 88.69 97 LYS A N 1
ATOM 758 C CA . LYS A 1 97 ? 20.656 -21.641 7.715 1 88.69 97 LYS A CA 1
ATOM 759 C C . LYS A 1 97 ? 20.453 -21.422 6.219 1 88.69 97 LYS A C 1
ATOM 761 O O . LYS A 1 97 ? 19.422 -20.875 5.801 1 88.69 97 LYS A O 1
ATOM 766 N N . GLU A 1 98 ? 21.453 -21.875 5.508 1 94.06 98 GLU A N 1
ATOM 767 C CA . GLU A 1 98 ? 21.328 -21.797 4.055 1 94.06 98 GLU A CA 1
ATOM 768 C C . GLU A 1 98 ? 20.422 -22.906 3.523 1 94.06 98 GLU A C 1
ATOM 770 O O . GLU A 1 98 ? 20.516 -24.062 3.975 1 94.06 98 GLU A O 1
ATOM 775 N N . ALA A 1 99 ? 19.562 -22.594 2.621 1 95.94 99 ALA A N 1
ATOM 776 C CA . ALA A 1 99 ? 18.625 -23.562 2.045 1 95.94 99 ALA A CA 1
ATOM 777 C C . ALA A 1 99 ? 18.406 -23.281 0.56 1 95.94 99 ALA A C 1
ATOM 779 O O . ALA A 1 99 ? 18.656 -22.172 0.081 1 95.94 99 ALA A O 1
ATOM 780 N N . LEU A 1 100 ? 18.016 -24.391 -0.17 1 97.38 100 LEU A N 1
ATOM 781 C CA . LEU A 1 100 ? 17.516 -24.188 -1.526 1 97.38 100 LEU A CA 1
ATOM 782 C C . LEU A 1 100 ? 16.219 -23.375 -1.515 1 97.38 100 LEU A C 1
ATOM 784 O O . LEU A 1 100 ? 15.344 -23.641 -0.692 1 97.38 100 LEU A O 1
ATOM 788 N N . ASN A 1 101 ? 16.188 -22.359 -2.4 1 94.56 101 ASN A N 1
ATOM 789 C CA . ASN A 1 101 ? 15.062 -21.438 -2.371 1 94.56 101 ASN A CA 1
ATOM 790 C C . ASN A 1 101 ? 14.008 -21.812 -3.412 1 94.56 101 ASN A C 1
ATOM 792 O O . ASN A 1 101 ? 14.25 -21.703 -4.613 1 94.56 101 ASN A O 1
ATOM 796 N N . PHE A 1 102 ? 12.844 -22.234 -2.951 1 95.81 102 PHE A N 1
ATOM 797 C CA . PHE A 1 102 ? 11.68 -22.484 -3.783 1 95.81 102 PHE A CA 1
ATOM 798 C C . PHE A 1 102 ? 10.438 -21.844 -3.182 1 95.81 102 PHE A C 1
ATOM 800 O O . PHE A 1 102 ? 9.32 -22.328 -3.387 1 95.81 102 PHE A O 1
ATOM 807 N N . ALA A 1 103 ? 10.75 -20.781 -2.393 1 91.62 103 ALA A N 1
ATOM 808 C CA . ALA A 1 103 ? 9.664 -20.141 -1.658 1 91.62 103 ALA A CA 1
ATOM 809 C C . ALA A 1 103 ? 9.359 -18.75 -2.23 1 91.62 103 ALA A C 1
ATOM 811 O O . ALA A 1 103 ? 8.305 -18.188 -1.955 1 91.62 103 ALA A O 1
ATOM 812 N N . VAL A 1 104 ? 10.242 -18.219 -3.053 1 88.75 104 VAL A N 1
ATOM 813 C CA . VAL A 1 104 ? 10.109 -16.859 -3.549 1 88.75 104 VAL A CA 1
ATOM 814 C C . VAL A 1 104 ? 10 -16.859 -5.07 1 88.75 104 VAL A C 1
ATOM 816 O O . VAL A 1 104 ? 10.797 -17.516 -5.754 1 88.75 104 VAL A O 1
ATOM 819 N N . PRO A 1 105 ? 9.039 -16.156 -5.59 1 91.5 105 PRO A N 1
ATOM 820 C CA . PRO A 1 105 ? 8.898 -16.109 -7.047 1 91.5 105 PRO A CA 1
ATOM 821 C C . PRO A 1 105 ? 10.086 -15.43 -7.73 1 91.5 105 PRO A C 1
ATOM 823 O O . PRO A 1 105 ? 10.586 -14.422 -7.23 1 91.5 105 PRO A O 1
ATOM 826 N N . ASN A 1 106 ? 10.547 -15.961 -8.828 1 92.81 106 ASN A N 1
ATOM 827 C CA . ASN A 1 106 ? 11.641 -15.461 -9.656 1 92.81 106 ASN A CA 1
ATOM 828 C C . ASN A 1 106 ? 11.523 -15.969 -11.094 1 92.81 106 ASN A C 1
ATOM 830 O O . ASN A 1 106 ? 12.469 -16.562 -11.625 1 92.81 106 ASN A O 1
ATOM 834 N N . PHE A 1 107 ? 10.484 -15.586 -11.711 1 95.69 107 PHE A N 1
ATOM 835 C CA . PHE A 1 107 ? 10.039 -16.281 -12.914 1 95.69 107 PHE A CA 1
ATOM 836 C C . PHE A 1 107 ? 10.992 -16.031 -14.078 1 95.69 107 PHE A C 1
ATOM 838 O O . PHE A 1 107 ? 11.148 -16.875 -14.961 1 95.69 107 PHE A O 1
ATOM 845 N N . PHE A 1 108 ? 11.633 -14.852 -14.125 1 96.19 108 PHE A N 1
ATOM 846 C CA . PHE A 1 108 ? 12.609 -14.594 -15.172 1 96.19 108 PHE A CA 1
ATOM 847 C C . PHE A 1 108 ? 14.023 -14.898 -14.688 1 96.19 108 PHE A C 1
ATOM 849 O O . PHE A 1 108 ? 14.977 -14.82 -15.453 1 96.19 108 PHE A O 1
ATOM 856 N N . GLY A 1 109 ? 14.148 -15.156 -13.367 1 94.81 109 GLY A N 1
ATOM 857 C CA . GLY A 1 109 ? 15.461 -15.461 -12.805 1 94.81 109 GLY A CA 1
ATOM 858 C C . GLY A 1 109 ? 16.344 -14.234 -12.648 1 94.81 109 GLY A C 1
ATOM 859 O O . GLY A 1 109 ? 17.547 -14.305 -12.883 1 94.81 109 GLY A O 1
ATOM 860 N N . LEU A 1 110 ? 15.758 -13.141 -12.258 1 94.19 110 LEU A N 1
ATOM 861 C CA . LEU A 1 110 ? 16.516 -11.891 -12.258 1 94.19 110 LEU A CA 1
ATOM 862 C C . LEU A 1 110 ? 16.859 -11.469 -10.828 1 94.19 110 LEU A C 1
ATOM 864 O O . LEU A 1 110 ? 17.547 -10.469 -10.625 1 94.19 110 LEU A O 1
ATOM 868 N N . ASN A 1 111 ? 16.406 -12.211 -9.844 1 89.19 111 ASN A N 1
ATOM 869 C CA . ASN A 1 111 ? 16.75 -11.852 -8.477 1 89.19 111 ASN A CA 1
ATOM 870 C C . ASN A 1 111 ? 18.266 -11.766 -8.281 1 89.19 111 ASN A C 1
ATOM 872 O O . ASN A 1 111 ? 19 -12.656 -8.711 1 89.19 111 ASN A O 1
ATOM 876 N N . ASN A 1 112 ? 18.734 -10.734 -7.746 1 85.94 112 ASN A N 1
ATOM 877 C CA . ASN A 1 112 ? 20.141 -10.469 -7.445 1 85.94 112 ASN A CA 1
ATOM 878 C C . ASN A 1 112 ? 20.969 -10.312 -8.719 1 85.94 112 ASN A C 1
ATOM 880 O O . ASN A 1 112 ? 22.172 -10.562 -8.711 1 85.94 112 ASN A O 1
ATOM 884 N N . ASN A 1 113 ? 20.312 -10.016 -9.758 1 91.81 113 ASN A N 1
ATOM 885 C CA . ASN A 1 113 ? 21.016 -9.703 -11 1 91.81 113 ASN A CA 1
ATOM 886 C C . ASN A 1 113 ? 21.922 -8.484 -10.836 1 91.81 113 ASN A C 1
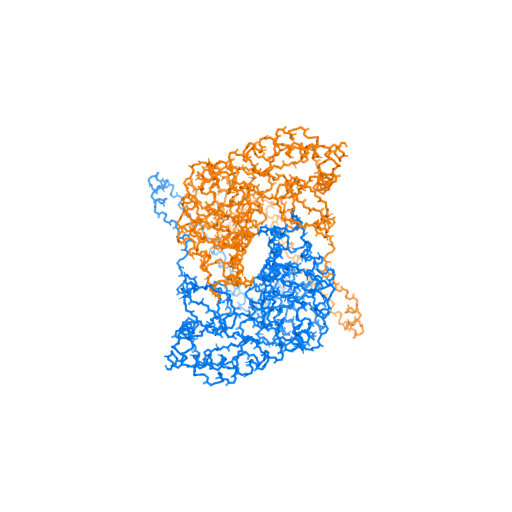ATOM 888 O O . ASN A 1 113 ? 21.5 -7.445 -10.344 1 91.81 113 ASN A O 1
ATOM 892 N N . LYS A 1 114 ? 23.125 -8.617 -11.281 1 92.44 114 LYS A N 1
ATOM 893 C CA . LYS A 1 114 ? 24.125 -7.582 -11.062 1 92.44 114 LYS A CA 1
ATOM 894 C C . LYS A 1 114 ? 23.734 -6.27 -11.727 1 92.44 114 LYS A C 1
ATOM 896 O O . LYS A 1 114 ? 23.969 -5.191 -11.18 1 92.44 114 LYS A O 1
ATOM 901 N N . GLU A 1 115 ? 23.219 -6.367 -12.891 1 94.06 115 GLU A N 1
ATOM 902 C CA . GLU A 1 115 ? 22.812 -5.16 -13.602 1 94.06 115 GLU A CA 1
ATOM 903 C C . GLU A 1 115 ? 21.703 -4.422 -12.844 1 94.06 115 GLU A C 1
ATOM 905 O O . GLU A 1 115 ? 21.672 -3.189 -12.828 1 94.06 115 GLU A O 1
ATOM 910 N N . LEU A 1 116 ? 20.75 -5.172 -12.281 1 93.06 116 LEU A N 1
ATOM 911 C CA . LEU A 1 116 ? 19.688 -4.57 -11.5 1 93.06 116 LEU A CA 1
ATOM 912 C C . LEU A 1 116 ? 20.219 -3.941 -10.227 1 93.06 116 LEU A C 1
ATOM 914 O O . LEU A 1 116 ? 19.797 -2.852 -9.836 1 93.06 116 LEU A O 1
ATOM 918 N N . LEU A 1 117 ? 21.156 -4.613 -9.602 1 90.12 117 LEU A N 1
ATOM 919 C CA . LEU A 1 117 ? 21.781 -4.102 -8.383 1 90.12 117 LEU A CA 1
ATOM 920 C C . LEU A 1 117 ? 22.516 -2.793 -8.656 1 90.12 117 LEU A C 1
ATOM 922 O O . LEU A 1 117 ? 22.406 -1.842 -7.879 1 90.12 117 LEU A O 1
ATOM 926 N N . ASP A 1 118 ? 23.234 -2.762 -9.734 1 93.31 118 ASP A N 1
ATOM 927 C CA . ASP A 1 118 ? 23.953 -1.553 -10.133 1 93.31 118 ASP A CA 1
ATOM 928 C C . ASP A 1 118 ? 22.984 -0.399 -10.391 1 93.31 118 ASP A C 1
ATOM 930 O O . ASP A 1 118 ? 23.25 0.736 -9.984 1 93.31 118 ASP A O 1
ATOM 934 N N . ALA A 1 119 ? 21.922 -0.697 -11.055 1 91.94 119 ALA A N 1
ATOM 935 C CA . ALA A 1 119 ? 20.906 0.314 -11.344 1 91.94 119 ALA A CA 1
ATOM 936 C C . ALA A 1 119 ? 20.297 0.854 -10.055 1 91.94 119 ALA A C 1
ATOM 938 O O . ALA A 1 119 ? 20.031 2.055 -9.938 1 91.94 119 ALA A O 1
ATOM 939 N N . ALA A 1 120 ? 20.031 -0.019 -9.156 1 89.12 120 ALA A N 1
ATOM 940 C CA . ALA A 1 120 ? 19.438 0.37 -7.875 1 89.12 120 ALA A CA 1
ATOM 941 C C . ALA A 1 120 ? 20.375 1.288 -7.094 1 89.12 120 ALA A C 1
ATOM 943 O O . ALA A 1 120 ? 19.922 2.275 -6.504 1 89.12 120 ALA A O 1
ATOM 944 N N . GLN A 1 121 ? 21.594 0.939 -7.055 1 88.94 121 GLN A N 1
ATOM 945 C CA . GLN A 1 121 ? 22.578 1.73 -6.328 1 88.94 121 GLN A CA 1
ATOM 946 C C . GLN A 1 121 ? 22.688 3.139 -6.902 1 88.94 121 GLN A C 1
ATOM 948 O O . GLN A 1 121 ? 22.719 4.121 -6.16 1 88.94 121 GLN A O 1
ATOM 953 N N . LYS A 1 122 ? 22.75 3.201 -8.18 1 89.62 122 LYS A N 1
ATOM 954 C CA . LYS A 1 122 ? 22.812 4.5 -8.836 1 89.62 122 LYS A CA 1
ATOM 955 C C . LYS A 1 122 ? 21.562 5.332 -8.555 1 89.62 122 LYS A C 1
ATOM 957 O O . LYS A 1 122 ? 21.656 6.551 -8.398 1 89.62 122 LYS A O 1
ATOM 962 N N . ALA A 1 123 ? 20.453 4.664 -8.547 1 87.38 123 ALA A N 1
ATOM 963 C CA . ALA A 1 123 ? 19.188 5.344 -8.289 1 87.38 123 ALA A CA 1
ATOM 964 C C . ALA A 1 123 ? 19.172 5.945 -6.883 1 87.38 123 ALA A C 1
ATOM 966 O O . ALA A 1 123 ? 18.688 7.066 -6.688 1 87.38 123 ALA A O 1
ATOM 967 N N . ILE A 1 124 ? 19.641 5.195 -5.938 1 84 124 ILE A N 1
ATOM 968 C CA . ILE A 1 124 ? 19.641 5.645 -4.551 1 84 124 ILE A CA 1
ATOM 969 C C . ILE A 1 124 ? 20.562 6.855 -4.406 1 84 124 ILE A C 1
ATOM 971 O O . ILE A 1 124 ? 20.234 7.805 -3.688 1 84 124 ILE A O 1
ATOM 975 N N . ASP A 1 125 ? 21.625 6.82 -5.117 1 83.31 125 ASP A N 1
ATOM 976 C CA . ASP A 1 125 ? 22.562 7.938 -5.086 1 83.31 125 ASP A CA 1
ATOM 977 C C . ASP A 1 125 ? 21.938 9.195 -5.676 1 83.31 125 ASP A C 1
ATOM 979 O O . ASP A 1 125 ? 22.203 10.305 -5.203 1 83.31 125 ASP A O 1
ATOM 983 N N . HIS A 1 126 ? 21.156 8.977 -6.637 1 82.62 126 HIS A N 1
ATOM 984 C CA . HIS A 1 126 ? 20.594 10.102 -7.383 1 82.62 126 HIS A CA 1
ATOM 985 C C . HIS A 1 126 ? 19.344 10.641 -6.707 1 82.62 126 HIS A C 1
ATOM 987 O O . HIS A 1 126 ? 19.156 11.859 -6.621 1 82.62 126 HIS A O 1
ATOM 993 N N . TYR A 1 127 ? 18.422 9.789 -6.234 1 80.5 127 TYR A N 1
ATOM 994 C CA . TYR A 1 127 ? 17.109 10.203 -5.766 1 80.5 127 TYR A CA 1
ATOM 995 C C . TYR A 1 127 ? 17.031 10.164 -4.242 1 80.5 127 TYR A C 1
ATOM 997 O O . TYR A 1 127 ? 16.062 10.656 -3.65 1 80.5 127 TYR A O 1
ATOM 1005 N N . ALA A 1 128 ? 17.891 9.664 -3.605 1 76.94 128 ALA A N 1
ATOM 1006 C CA . ALA A 1 128 ? 17.922 9.492 -2.154 1 76.94 128 ALA A CA 1
ATOM 1007 C C . ALA A 1 128 ? 16.922 8.414 -1.714 1 76.94 128 ALA A C 1
ATOM 1009 O O . ALA A 1 128 ? 16.328 7.727 -2.549 1 76.94 128 ALA A O 1
ATOM 1010 N N . VAL A 1 129 ? 16.766 8.156 -0.466 1 72.38 129 VAL A N 1
ATOM 1011 C CA . VAL A 1 129 ? 16.062 7.016 0.11 1 72.38 129 VAL A CA 1
ATOM 1012 C C . VAL A 1 129 ? 14.555 7.281 0.125 1 72.38 129 VAL A C 1
ATOM 1014 O O . VAL A 1 129 ? 13.758 6.375 -0.105 1 72.38 129 VAL A O 1
ATOM 1017 N N . GLY A 1 130 ? 14.125 8.43 0.386 1 62.66 130 GLY A N 1
ATOM 1018 C CA . GLY A 1 130 ? 12.742 8.703 0.747 1 62.66 130 GLY A CA 1
ATOM 1019 C C . GLY A 1 130 ? 11.969 9.414 -0.347 1 62.66 130 GLY A C 1
ATOM 1020 O O . GLY A 1 130 ? 10.922 10.023 -0.086 1 62.66 130 GLY A O 1
ATOM 1021 N N . ALA A 1 131 ? 12.336 9.281 -1.542 1 57.03 131 ALA A N 1
ATOM 1022 C CA . ALA A 1 131 ? 11.688 10.047 -2.604 1 57.03 131 ALA A CA 1
ATOM 1023 C C . ALA A 1 131 ? 10.414 9.359 -3.072 1 57.03 131 ALA A C 1
ATOM 1025 O O . ALA A 1 131 ? 10.258 9.055 -4.258 1 57.03 131 ALA A O 1
ATOM 1026 N N . CYS A 1 132 ? 9.492 8.828 -2.088 1 58.69 132 CYS A N 1
ATOM 1027 C CA . CYS A 1 132 ? 8.352 8.047 -2.545 1 58.69 132 CYS A CA 1
ATOM 1028 C C . CYS A 1 132 ? 7.043 8.648 -2.057 1 58.69 132 CYS A C 1
ATOM 1030 O O . CYS A 1 132 ? 6.031 7.949 -1.949 1 58.69 132 CYS A O 1
ATOM 1032 N N . GLY A 1 133 ? 6.875 9.922 -2.094 1 60.91 133 GLY A N 1
ATOM 1033 C CA . GLY A 1 133 ? 5.582 10.422 -1.655 1 60.91 133 GLY A CA 1
ATOM 1034 C C . GLY A 1 133 ? 4.516 10.344 -2.732 1 60.91 133 GLY A C 1
ATOM 1035 O O . GLY A 1 133 ? 4.797 9.953 -3.867 1 60.91 133 GLY A O 1
ATOM 1036 N N . PRO A 1 134 ? 3.25 10.469 -2.336 1 58.5 134 PRO A N 1
ATOM 1037 C CA . PRO A 1 134 ? 2.184 10.453 -3.342 1 58.5 134 PRO A CA 1
ATOM 1038 C C . PRO A 1 134 ? 2.455 11.398 -4.508 1 58.5 134 PRO A C 1
ATOM 1040 O O . PRO A 1 134 ? 2.658 12.594 -4.301 1 58.5 134 PRO A O 1
ATOM 1043 N N . ARG A 1 135 ? 2.525 10.789 -5.621 1 61.12 135 ARG A N 1
ATOM 1044 C CA . ARG A 1 135 ? 2.912 11.508 -6.832 1 61.12 135 ARG A CA 1
ATOM 1045 C C . ARG A 1 135 ? 2.029 12.727 -7.051 1 61.12 135 ARG A C 1
ATOM 1047 O O . ARG A 1 135 ? 2.502 13.766 -7.523 1 61.12 135 ARG A O 1
ATOM 1054 N N . GLN A 1 136 ? 0.847 12.477 -6.75 1 55.78 136 GLN A N 1
ATOM 1055 C CA . GLN A 1 136 ? -0.096 13.555 -7.004 1 55.78 136 GLN A CA 1
ATOM 1056 C C . GLN A 1 136 ? 0.229 14.781 -6.148 1 55.78 136 GLN A C 1
ATOM 1058 O O . GLN A 1 136 ? -0.093 15.906 -6.523 1 55.78 136 GLN A O 1
ATOM 1063 N N . PHE A 1 137 ? 0.904 14.422 -5.215 1 54.91 137 PHE A N 1
ATOM 1064 C CA . PHE A 1 137 ? 1.1 15.523 -4.277 1 54.91 137 PHE A CA 1
ATOM 1065 C C . PHE A 1 137 ? 2.482 16.141 -4.449 1 54.91 137 PHE A C 1
ATOM 1067 O O . PHE A 1 137 ? 2.631 17.359 -4.422 1 54.91 137 PHE A O 1
ATOM 1074 N N . TYR A 1 138 ? 3.322 15.258 -4.715 1 61.81 138 TYR A N 1
ATOM 1075 C CA . TYR A 1 138 ? 4.691 15.758 -4.668 1 61.81 138 TYR A CA 1
ATOM 1076 C C . TYR A 1 138 ? 5.316 15.773 -6.059 1 61.81 138 TYR A C 1
ATOM 1078 O O . TYR A 1 138 ? 6.395 16.328 -6.258 1 61.81 138 TYR A O 1
ATOM 1086 N N . GLY A 1 139 ? 4.543 15.281 -6.961 1 62.75 139 GLY A N 1
ATOM 1087 C CA . GLY A 1 139 ? 5.113 15.156 -8.289 1 62.75 139 GLY A CA 1
ATOM 1088 C C . GLY A 1 139 ? 5.512 13.734 -8.641 1 62.75 139 GLY A C 1
ATOM 1089 O O . GLY A 1 139 ? 5.367 12.828 -7.82 1 62.75 139 GLY A O 1
ATOM 1090 N N . THR A 1 140 ? 5.734 13.578 -9.922 1 65.06 140 THR A N 1
ATOM 1091 C CA . THR A 1 140 ? 6.16 12.297 -10.469 1 65.06 140 THR A CA 1
ATOM 1092 C C . THR A 1 140 ? 7.637 12.328 -10.852 1 65.06 140 THR A C 1
ATOM 1094 O O . THR A 1 140 ? 8.125 13.336 -11.383 1 65.06 140 THR A O 1
ATOM 1097 N N . MET A 1 141 ? 8.258 11.336 -10.43 1 74.88 141 MET A N 1
ATOM 1098 C CA . MET A 1 141 ? 9.648 11.242 -10.859 1 74.88 141 MET A CA 1
ATOM 1099 C C . MET A 1 141 ? 9.734 10.805 -12.32 1 74.88 141 MET A C 1
ATOM 1101 O O . MET A 1 141 ? 8.898 10.031 -12.789 1 74.88 141 MET A O 1
ATOM 1105 N N . ASP A 1 142 ? 10.695 11.281 -13.016 1 82.75 142 ASP A N 1
ATOM 1106 C CA . ASP A 1 142 ? 10.93 10.883 -14.398 1 82.75 142 ASP A CA 1
ATOM 1107 C C . ASP A 1 142 ? 11.055 9.367 -14.516 1 82.75 142 ASP A C 1
ATOM 1109 O O . ASP A 1 142 ? 10.547 8.773 -15.469 1 82.75 142 ASP A O 1
ATOM 1113 N N . ALA A 1 143 ? 11.641 8.82 -13.516 1 87.75 143 ALA A N 1
ATOM 1114 C CA . ALA A 1 143 ? 11.852 7.371 -13.5 1 87.75 143 ALA A CA 1
ATOM 1115 C C . ALA A 1 143 ? 10.523 6.625 -13.586 1 87.75 143 ALA A C 1
ATOM 1117 O O . ALA A 1 143 ? 10.445 5.539 -14.164 1 87.75 143 ALA A O 1
ATOM 1118 N N . HIS A 1 144 ? 9.484 7.188 -13.008 1 88.56 144 HIS A N 1
ATOM 1119 C CA . HIS A 1 144 ? 8.164 6.562 -13.031 1 88.56 144 HIS A CA 1
ATOM 1120 C C . HIS A 1 144 ? 7.594 6.543 -14.445 1 88.56 144 HIS A C 1
ATOM 1122 O O . HIS A 1 144 ? 7.027 5.539 -14.883 1 88.56 144 HIS A O 1
ATOM 1128 N N . LEU A 1 145 ? 7.75 7.613 -15.141 1 88.44 145 LEU A N 1
ATOM 1129 C CA . LEU A 1 145 ? 7.258 7.703 -16.516 1 88.44 145 LEU A CA 1
ATOM 1130 C C . LEU A 1 145 ? 8.039 6.773 -17.438 1 88.44 145 LEU A C 1
ATOM 1132 O O . LEU A 1 145 ? 7.465 6.141 -18.328 1 88.44 145 LEU A O 1
ATOM 1136 N N . ASP A 1 146 ? 9.289 6.691 -17.172 1 92.62 146 ASP A N 1
ATOM 1137 C CA . ASP A 1 146 ? 10.156 5.852 -18 1 92.62 146 ASP A CA 1
ATOM 1138 C C . ASP A 1 146 ? 9.742 4.383 -17.906 1 92.62 146 ASP A C 1
ATOM 1140 O O . ASP A 1 146 ? 9.695 3.684 -18.922 1 92.62 146 ASP A O 1
ATOM 1144 N N . VAL A 1 147 ? 9.453 3.943 -16.734 1 94.94 147 VAL A N 1
ATOM 1145 C CA . VAL A 1 147 ? 9.109 2.533 -16.578 1 94.94 147 VAL A CA 1
ATOM 1146 C C . VAL A 1 147 ? 7.723 2.268 -17.156 1 94.94 147 VAL A C 1
ATOM 1148 O O . VAL A 1 147 ? 7.473 1.197 -17.719 1 94.94 147 VAL A O 1
ATOM 1151 N N . GLU A 1 148 ? 6.816 3.221 -16.969 1 94.38 148 GLU A N 1
ATOM 1152 C CA . GLU A 1 148 ? 5.492 3.074 -17.562 1 94.38 148 GLU A CA 1
ATOM 1153 C C . GLU A 1 148 ? 5.582 2.91 -19.078 1 94.38 148 GLU A C 1
ATOM 1155 O O . GLU A 1 148 ? 4.91 2.055 -19.656 1 94.38 148 GLU A O 1
ATOM 1160 N N . GLU A 1 149 ? 6.422 3.664 -19.688 1 96 149 GLU A N 1
ATOM 1161 C CA . GLU A 1 149 ? 6.637 3.562 -21.125 1 96 149 GLU A CA 1
ATOM 1162 C C . GLU A 1 149 ? 7.277 2.229 -21.5 1 96 149 GLU A C 1
ATOM 1164 O O . GLU A 1 149 ? 6.879 1.593 -22.469 1 96 149 GLU A O 1
ATOM 1169 N N . ALA A 1 150 ? 8.25 1.831 -20.781 1 97 150 ALA A N 1
ATOM 1170 C CA . ALA A 1 150 ? 8.961 0.582 -21.047 1 97 150 ALA A CA 1
ATOM 1171 C C . ALA A 1 150 ? 8.016 -0.616 -20.938 1 97 150 ALA A C 1
ATOM 1173 O O . ALA A 1 150 ? 8.062 -1.521 -21.781 1 97 150 ALA A O 1
ATOM 1174 N N . ILE A 1 151 ? 7.18 -0.629 -19.906 1 97.5 151 ILE A N 1
ATOM 1175 C CA . ILE A 1 151 ? 6.23 -1.718 -19.688 1 97.5 151 ILE A CA 1
ATOM 1176 C C . ILE A 1 151 ? 5.219 -1.757 -20.828 1 97.5 151 ILE A C 1
ATOM 1178 O O . ILE A 1 151 ? 4.895 -2.83 -21.344 1 97.5 151 ILE A O 1
ATOM 1182 N N . ALA A 1 152 ? 4.715 -0.587 -21.172 1 97.38 152 ALA A N 1
ATOM 1183 C CA . ALA A 1 152 ? 3.754 -0.509 -22.281 1 97.38 152 ALA A CA 1
ATOM 1184 C C . ALA A 1 152 ? 4.352 -1.054 -23.562 1 97.38 152 ALA A C 1
ATOM 1186 O O . ALA A 1 152 ? 3.717 -1.845 -24.266 1 97.38 152 ALA A O 1
ATOM 1187 N N . LYS A 1 153 ? 5.531 -0.681 -23.844 1 96.19 153 LYS A N 1
ATOM 1188 C CA . LYS A 1 153 ? 6.219 -1.146 -25.047 1 96.19 153 LYS A CA 1
ATOM 1189 C C . LYS A 1 153 ? 6.465 -2.65 -25 1 96.19 153 LYS A C 1
ATOM 1191 O O . LYS A 1 153 ? 6.25 -3.357 -25.984 1 96.19 153 LYS A O 1
ATOM 1196 N N . TRP A 1 154 ? 6.875 -3.121 -23.906 1 96.19 154 TRP A N 1
ATOM 1197 C CA . TRP A 1 154 ? 7.184 -4.535 -23.703 1 96.19 154 TRP A CA 1
ATOM 1198 C C . TRP A 1 154 ? 5.945 -5.395 -23.922 1 96.19 154 TRP A C 1
ATOM 1200 O O . TRP A 1 154 ? 6.023 -6.469 -24.516 1 96.19 154 TRP A O 1
ATOM 1210 N N . THR A 1 155 ? 4.82 -4.926 -23.484 1 95.69 155 THR A N 1
ATOM 1211 C CA . THR A 1 155 ? 3.6 -5.727 -23.516 1 95.69 155 THR A CA 1
ATOM 1212 C C . THR A 1 155 ? 2.764 -5.391 -24.75 1 95.69 155 THR A C 1
ATOM 1214 O O . THR A 1 155 ? 1.742 -6.031 -25 1 95.69 155 THR A O 1
ATOM 1217 N N . GLY A 1 156 ? 3.121 -4.367 -25.469 1 93.88 156 GLY A N 1
ATOM 1218 C CA . GLY A 1 156 ? 2.467 -4.035 -26.719 1 93.88 156 GLY A CA 1
ATOM 1219 C C . GLY A 1 156 ? 1.149 -3.307 -26.531 1 93.88 156 GLY A C 1
ATOM 1220 O O . GLY A 1 156 ? 0.183 -3.564 -27.25 1 93.88 156 GLY A O 1
ATOM 1221 N N . VAL A 1 157 ? 1.058 -2.51 -25.469 1 96.12 157 VAL A N 1
ATOM 1222 C CA . VAL A 1 157 ? -0.156 -1.737 -25.219 1 96.12 157 VAL A CA 1
ATOM 1223 C C . VAL A 1 157 ? 0.167 -0.245 -25.266 1 96.12 157 VAL A C 1
ATOM 1225 O O . VAL A 1 157 ? 1.325 0.143 -25.438 1 96.12 157 VAL A O 1
ATOM 1228 N N . GLU A 1 158 ? -0.826 0.589 -25.125 1 95.56 158 GLU A N 1
ATOM 1229 C CA . GLU A 1 158 ? -0.675 2.031 -25.297 1 95.56 158 GLU A CA 1
ATOM 1230 C C . GLU A 1 158 ? -0.04 2.672 -24.062 1 95.56 158 GLU A C 1
ATOM 1232 O O . GLU A 1 158 ? 0.747 3.615 -24.188 1 95.56 158 GLU A O 1
ATOM 1237 N N . ASP A 1 159 ? -0.441 2.174 -22.906 1 96 159 ASP A N 1
ATOM 1238 C CA . ASP A 1 159 ? -0.02 2.857 -21.688 1 96 159 ASP A CA 1
ATOM 1239 C C . ASP A 1 159 ? -0.019 1.903 -20.5 1 96 159 ASP A C 1
ATOM 1241 O O . ASP A 1 159 ? -0.496 0.771 -20.594 1 96 159 ASP A O 1
ATOM 1245 N N . SER A 1 160 ? 0.642 2.332 -19.469 1 96.06 160 SER A N 1
ATOM 1246 C CA . SER A 1 160 ? 0.709 1.587 -18.219 1 96.06 160 SER A CA 1
ATOM 1247 C C . SER A 1 160 ? 0.742 2.525 -17.016 1 96.06 160 SER A C 1
ATOM 1249 O O . SER A 1 160 ? 1.086 3.701 -17.156 1 96.06 160 SER A O 1
ATOM 1251 N N . VAL A 1 161 ? 0.29 2.051 -15.867 1 92.5 161 VAL A N 1
ATOM 1252 C CA . VAL A 1 161 ? 0.259 2.822 -14.625 1 92.5 161 VAL A CA 1
ATOM 1253 C C . VAL A 1 161 ? 1 2.066 -13.523 1 92.5 161 VAL A C 1
ATOM 1255 O O . VAL A 1 161 ? 0.792 0.865 -13.344 1 92.5 161 VAL A O 1
ATOM 1258 N N . ASN A 1 162 ? 1.781 2.803 -12.797 1 90.19 162 ASN A N 1
ATOM 1259 C CA . ASN A 1 162 ? 2.521 2.203 -11.688 1 90.19 162 ASN A CA 1
ATOM 1260 C C . ASN A 1 162 ? 1.762 2.326 -10.375 1 90.19 162 ASN A C 1
ATOM 1262 O O . ASN A 1 162 ? 1.113 3.344 -10.117 1 90.19 162 ASN A O 1
ATOM 1266 N N . TYR A 1 163 ? 1.903 1.256 -9.594 1 84.56 163 TYR A N 1
ATOM 1267 C CA . TYR A 1 163 ? 1.373 1.237 -8.234 1 84.56 163 TYR A CA 1
ATOM 1268 C C . TYR A 1 163 ? 2.434 0.776 -7.242 1 84.56 163 TYR A C 1
ATOM 1270 O O . TYR A 1 163 ? 3.412 0.133 -7.625 1 84.56 163 TYR A O 1
ATOM 1278 N N . CYS A 1 164 ? 2.246 1.03 -6.051 1 77.25 164 CYS A N 1
ATOM 1279 C CA . CYS A 1 164 ? 3.262 0.786 -5.035 1 77.25 164 CYS A CA 1
ATOM 1280 C C . CYS A 1 164 ? 3.342 -0.697 -4.688 1 77.25 164 CYS A C 1
ATOM 1282 O O . CYS A 1 164 ? 4.426 -1.215 -4.41 1 77.25 164 CYS A O 1
ATOM 1284 N N . PHE A 1 165 ? 2.145 -1.37 -4.613 1 76.12 165 PHE A N 1
ATOM 1285 C CA . PHE A 1 165 ? 2.152 -2.775 -4.223 1 76.12 165 PHE A CA 1
ATOM 1286 C C . PHE A 1 165 ? 1.096 -3.557 -4.996 1 76.12 165 PHE A C 1
ATOM 1288 O O . PHE A 1 165 ? 0.035 -3.02 -5.324 1 76.12 165 PHE A O 1
ATOM 1295 N N . PRO A 1 166 ? 1.372 -4.793 -5.078 1 79.94 166 PRO A N 1
ATOM 1296 C CA . PRO A 1 166 ? 0.452 -5.609 -5.875 1 79.94 166 PRO A CA 1
ATOM 1297 C C . PRO A 1 166 ? -0.944 -5.688 -5.262 1 79.94 166 PRO A C 1
ATOM 1299 O O . PRO A 1 166 ? -1.944 -5.582 -5.977 1 79.94 166 PRO A O 1
ATOM 1302 N N . PHE A 1 167 ? -1.046 -5.824 -3.932 1 78.75 167 PHE A N 1
ATOM 1303 C CA . PHE A 1 167 ? -2.35 -5.906 -3.285 1 78.75 167 PHE A CA 1
ATOM 1304 C C . PHE A 1 167 ? -3.164 -4.645 -3.547 1 78.75 167 PHE A C 1
ATOM 1306 O O . PHE A 1 167 ? -4.328 -4.719 -3.947 1 78.75 167 PHE A O 1
ATOM 1313 N N . ALA A 1 168 ? -2.543 -3.551 -3.334 1 78.75 168 ALA A N 1
ATOM 1314 C CA . ALA A 1 168 ? -3.215 -2.27 -3.539 1 78.75 168 ALA A CA 1
ATOM 1315 C C . ALA A 1 168 ? -3.549 -2.057 -5.012 1 78.75 168 ALA A C 1
ATOM 1317 O O . ALA A 1 168 ? -4.574 -1.451 -5.344 1 78.75 168 ALA A O 1
ATOM 1318 N N . THR A 1 169 ? -2.701 -2.557 -5.871 1 87.94 169 THR A N 1
ATOM 1319 C CA . THR A 1 169 ? -2.941 -2.42 -7.305 1 87.94 169 THR A CA 1
ATOM 1320 C C . THR A 1 169 ? -4.254 -3.09 -7.695 1 87.94 169 THR A C 1
ATOM 1322 O O . THR A 1 169 ? -5.137 -2.451 -8.273 1 87.94 169 THR A O 1
ATOM 1325 N N . THR A 1 170 ? -4.414 -4.305 -7.289 1 90.44 170 THR A N 1
ATOM 1326 C CA . THR A 1 170 ? -5.59 -5.078 -7.668 1 90.44 170 THR A CA 1
ATOM 1327 C C . THR A 1 170 ? -6.852 -4.477 -7.062 1 90.44 170 THR A C 1
ATOM 1329 O O . THR A 1 170 ? -7.844 -4.262 -7.766 1 90.44 170 THR A O 1
ATOM 1332 N N . THR A 1 171 ? -6.816 -4.176 -5.805 1 85.31 171 THR A N 1
ATOM 1333 C CA . THR A 1 171 ? -7.992 -3.633 -5.129 1 85.31 171 THR A CA 1
ATOM 1334 C C . THR A 1 171 ? -8.383 -2.285 -5.727 1 85.31 171 THR A C 1
ATOM 1336 O O . THR A 1 171 ? -9.555 -2.045 -6.016 1 85.31 171 THR A O 1
ATOM 1339 N N . SER A 1 172 ? -7.383 -1.445 -5.988 1 84.19 172 SER A N 1
ATOM 1340 C CA . SER A 1 172 ? -7.648 -0.084 -6.441 1 84.19 172 SER A CA 1
ATOM 1341 C C . SER A 1 172 ? -8.164 -0.068 -7.875 1 84.19 172 SER A C 1
ATOM 1343 O O . SER A 1 172 ? -8.984 0.777 -8.242 1 84.19 172 SER A O 1
ATOM 1345 N N . VAL A 1 173 ? -7.648 -0.91 -8.656 1 91.19 173 VAL A N 1
ATOM 1346 C CA . VAL A 1 173 ? -8.062 -0.947 -10.055 1 91.19 173 VAL A CA 1
ATOM 1347 C C . VAL A 1 173 ? -9.516 -1.415 -10.141 1 91.19 173 VAL A C 1
ATOM 1349 O O . VAL A 1 173 ? -10.305 -0.858 -10.906 1 91.19 173 VAL A O 1
ATOM 1352 N N . ILE A 1 174 ? -9.875 -2.391 -9.414 1 93.12 174 ILE A N 1
ATOM 1353 C CA . ILE A 1 174 ? -11.258 -2.857 -9.414 1 93.12 174 ILE A CA 1
ATOM 1354 C C . ILE A 1 174 ? -12.188 -1.726 -8.977 1 93.12 174 ILE A C 1
ATOM 1356 O O . ILE A 1 174 ? -13.195 -1.453 -9.633 1 93.12 174 ILE A O 1
ATOM 1360 N N . GLN A 1 175 ? -11.766 -1.005 -8.016 1 85.44 175 GLN A N 1
ATOM 1361 C CA . GLN A 1 175 ? -12.578 0.074 -7.469 1 85.44 175 GLN A CA 1
ATOM 1362 C C . GLN A 1 175 ? -12.641 1.259 -8.43 1 85.44 175 GLN A C 1
ATOM 1364 O O . GLN A 1 175 ? -13.609 2.021 -8.422 1 85.44 175 GLN A O 1
ATOM 1369 N N . ALA A 1 176 ? -11.625 1.397 -9.133 1 86.12 176 ALA A N 1
ATOM 1370 C CA . ALA A 1 176 ? -11.586 2.514 -10.07 1 86.12 176 ALA A CA 1
ATOM 1371 C C . ALA A 1 176 ? -12.609 2.328 -11.188 1 86.12 176 ALA A C 1
ATOM 1373 O O . ALA A 1 176 ? -13.109 3.307 -11.75 1 86.12 176 ALA A O 1
ATOM 1374 N N . PHE A 1 177 ? -13 1.122 -11.422 1 91 177 PHE A N 1
ATOM 1375 C CA . PHE A 1 177 ? -13.797 0.899 -12.625 1 91 177 PHE A CA 1
ATOM 1376 C C . PHE A 1 177 ? -15.148 0.295 -12.273 1 91 177 PHE A C 1
ATOM 1378 O O . PHE A 1 177 ? -16.109 0.448 -13.023 1 91 177 PHE A O 1
ATOM 1385 N N . ALA A 1 178 ? -15.242 -0.48 -11.242 1 90.62 178 ALA A N 1
ATOM 1386 C CA . ALA A 1 178 ? -16.5 -1.067 -10.812 1 90.62 178 ALA A CA 1
ATOM 1387 C C . ALA A 1 178 ? -17.094 -0.293 -9.641 1 90.62 178 ALA A C 1
ATOM 1389 O O . ALA A 1 178 ? -16.391 0.014 -8.672 1 90.62 178 ALA A O 1
ATOM 1390 N N . HIS A 1 179 ? -18.344 -0.047 -9.797 1 85.56 179 HIS A N 1
ATOM 1391 C CA . HIS A 1 179 ? -19.016 0.768 -8.789 1 85.56 179 HIS A CA 1
ATOM 1392 C C . HIS A 1 179 ? -20.234 0.048 -8.211 1 85.56 179 HIS A C 1
ATOM 1394 O O . HIS A 1 179 ? -20.469 -1.119 -8.523 1 85.56 179 HIS A O 1
ATOM 1400 N N . ASN A 1 180 ? -20.969 0.775 -7.316 1 84.81 180 ASN A N 1
ATOM 1401 C CA . ASN A 1 180 ? -22.047 0.168 -6.547 1 84.81 180 ASN A CA 1
ATOM 1402 C C . ASN A 1 180 ? -23.203 -0.25 -7.445 1 84.81 180 ASN A C 1
ATOM 1404 O O . ASN A 1 180 ? -24.047 -1.063 -7.051 1 84.81 180 ASN A O 1
ATOM 1408 N N . THR A 1 181 ? -23.25 0.186 -8.617 1 90.31 181 THR A N 1
ATOM 1409 C CA . THR A 1 181 ? -24.328 -0.15 -9.547 1 90.31 181 THR A CA 1
ATOM 1410 C C . THR A 1 181 ? -23.906 -1.285 -10.477 1 90.31 181 THR A C 1
ATOM 1412 O O . THR A 1 181 ? -24.688 -1.755 -11.289 1 90.31 181 THR A O 1
ATOM 1415 N N . ASP A 1 182 ? -22.688 -1.708 -10.336 1 94.19 182 ASP A N 1
ATOM 1416 C CA . ASP A 1 182 ? -22.125 -2.654 -11.297 1 94.19 182 ASP A CA 1
ATOM 1417 C C . ASP A 1 182 ? -22.125 -4.074 -10.727 1 94.19 182 ASP A C 1
ATOM 1419 O O . ASP A 1 182 ? -22.453 -4.281 -9.562 1 94.19 182 ASP A O 1
ATOM 1423 N N . VAL A 1 183 ? -21.828 -5.047 -11.656 1 96.69 183 VAL A N 1
ATOM 1424 C CA . VAL A 1 183 ? -21.688 -6.449 -11.281 1 96.69 183 VAL A CA 1
ATOM 1425 C C . VAL A 1 183 ? -20.266 -6.926 -11.539 1 96.69 183 VAL A C 1
ATOM 1427 O O . VAL A 1 183 ? -19.656 -6.582 -12.562 1 96.69 183 VAL A O 1
ATOM 1430 N N . VAL A 1 184 ? -19.75 -7.598 -10.586 1 97.94 184 VAL A N 1
ATOM 1431 C CA . VAL A 1 184 ? -18.422 -8.172 -10.719 1 97.94 184 VAL A CA 1
ATOM 1432 C C . VAL A 1 184 ? -18.484 -9.68 -10.531 1 97.94 184 VAL A C 1
ATOM 1434 O O . VAL A 1 184 ? -18.953 -10.164 -9.492 1 97.94 184 VAL A O 1
ATOM 1437 N N . PHE A 1 185 ? -18.047 -10.445 -11.531 1 98.44 185 PHE A N 1
ATOM 1438 C CA . PHE A 1 185 ? -17.922 -11.898 -11.453 1 98.44 185 PHE A CA 1
ATOM 1439 C C . PHE A 1 185 ? -16.5 -12.305 -11.086 1 98.44 185 PHE A C 1
ATOM 1441 O O . PHE A 1 185 ? -15.547 -11.922 -11.766 1 98.44 185 PHE A O 1
ATOM 1448 N N . ILE A 1 186 ? -16.359 -13.086 -10.039 1 97.75 186 ILE A N 1
ATOM 1449 C CA . ILE A 1 186 ? -15.023 -13.5 -9.617 1 97.75 186 ILE A CA 1
ATOM 1450 C C . ILE A 1 186 ? -14.992 -15.008 -9.398 1 97.75 186 ILE A C 1
ATOM 1452 O O . ILE A 1 186 ? -16.031 -15.625 -9.125 1 97.75 186 ILE A O 1
ATOM 1456 N N . ASP A 1 187 ? -13.828 -15.57 -9.547 1 95.94 187 ASP A N 1
ATOM 1457 C CA . ASP A 1 187 ? -13.586 -16.984 -9.297 1 95.94 187 ASP A CA 1
ATOM 1458 C C . ASP A 1 187 ? -13.57 -17.281 -7.805 1 95.94 187 ASP A C 1
ATOM 1460 O O . ASP A 1 187 ? -13.031 -16.516 -7.012 1 95.94 187 ASP A O 1
ATOM 1464 N N . GLU A 1 188 ? -14.078 -18.391 -7.418 1 92.44 188 GLU A N 1
ATOM 1465 C CA . GLU A 1 188 ? -14.172 -18.719 -6 1 92.44 188 GLU A CA 1
ATOM 1466 C C . GLU A 1 188 ? -12.797 -18.891 -5.375 1 92.44 188 GLU A C 1
ATOM 1468 O O . GLU A 1 188 ? -12.633 -18.734 -4.164 1 92.44 188 GLU A O 1
ATOM 1473 N N . TYR A 1 189 ? -11.781 -19.156 -6.238 1 90.19 189 TYR A N 1
ATOM 1474 C CA . TYR A 1 189 ? -10.43 -19.344 -5.727 1 90.19 189 TYR A CA 1
ATOM 1475 C C . TYR A 1 189 ? -9.594 -18.078 -5.926 1 90.19 189 TYR A C 1
ATOM 1477 O O . TYR A 1 189 ? -8.375 -18.094 -5.738 1 90.19 189 TYR A O 1
ATOM 1485 N N . CYS A 1 190 ? -10.266 -17.031 -6.273 1 91.38 190 CYS A N 1
ATOM 1486 C CA . CYS A 1 190 ? -9.492 -15.82 -6.547 1 91.38 190 CYS A CA 1
ATOM 1487 C C . CYS A 1 190 ? -8.703 -15.391 -5.312 1 91.38 190 CYS A C 1
ATOM 1489 O O . CYS A 1 190 ? -9.109 -15.664 -4.184 1 91.38 190 CYS A O 1
ATOM 1491 N N . TRP A 1 191 ? -7.543 -14.875 -5.555 1 86.69 191 TRP A N 1
ATOM 1492 C CA . TRP A 1 191 ? -6.719 -14.461 -4.422 1 86.69 191 TRP A CA 1
ATOM 1493 C C . TRP A 1 191 ? -7.375 -13.305 -3.668 1 86.69 191 TRP A C 1
ATOM 1495 O O . TRP A 1 191 ? -8.281 -12.656 -4.188 1 86.69 191 TRP A O 1
ATOM 1505 N N . PHE A 1 192 ? -7.008 -13.031 -2.568 1 79.38 192 PHE A N 1
ATOM 1506 C CA . PHE A 1 192 ? -7.66 -12.219 -1.545 1 79.38 192 PHE A CA 1
ATOM 1507 C C . PHE A 1 192 ? -7.863 -10.789 -2.035 1 79.38 192 PHE A C 1
ATOM 1509 O O . PHE A 1 192 ? -8.891 -10.172 -1.753 1 79.38 192 PHE A O 1
ATOM 1516 N N . ALA A 1 193 ? -6.922 -10.203 -2.699 1 83.38 193 ALA A N 1
ATOM 1517 C CA . ALA A 1 193 ? -7.027 -8.82 -3.174 1 83.38 193 ALA A CA 1
ATOM 1518 C C . ALA A 1 193 ? -8.219 -8.656 -4.113 1 83.38 193 ALA A C 1
ATOM 1520 O O . ALA A 1 193 ? -8.875 -7.613 -4.113 1 83.38 193 ALA A O 1
ATOM 1521 N N . ILE A 1 194 ? -8.461 -9.625 -4.949 1 91.31 194 ILE A N 1
ATOM 1522 C CA . ILE A 1 194 ? -9.586 -9.57 -5.875 1 91.31 194 ILE A CA 1
ATOM 1523 C C . ILE A 1 194 ? -10.898 -9.594 -5.09 1 91.31 194 ILE A C 1
ATOM 1525 O O . ILE A 1 194 ? -11.812 -8.82 -5.379 1 91.31 194 ILE A O 1
ATOM 1529 N N . LYS A 1 195 ? -10.938 -10.43 -4.18 1 86.38 195 LYS A N 1
ATOM 1530 C CA . LYS A 1 195 ? -12.133 -10.516 -3.34 1 86.38 195 LYS A CA 1
ATOM 1531 C C . LYS A 1 195 ? -12.398 -9.188 -2.633 1 86.38 195 LYS A C 1
ATOM 1533 O O . LYS A 1 195 ? -13.516 -8.664 -2.697 1 86.38 195 LYS A O 1
ATOM 1538 N N . VAL A 1 196 ? -11.398 -8.711 -1.968 1 78.88 196 VAL A N 1
ATOM 1539 C CA . VAL A 1 196 ? -11.531 -7.469 -1.209 1 78.88 196 VAL A CA 1
ATOM 1540 C C . VAL A 1 196 ? -11.883 -6.32 -2.15 1 78.88 196 VAL A C 1
ATOM 1542 O O . VAL A 1 196 ? -12.789 -5.535 -1.865 1 78.88 196 VAL A O 1
ATOM 1545 N N . GLY A 1 197 ? -11.172 -6.199 -3.232 1 84.69 197 GLY A N 1
ATOM 1546 C CA . GLY A 1 197 ? -11.453 -5.148 -4.199 1 84.69 197 GLY A CA 1
ATOM 1547 C C . GLY A 1 197 ? -12.875 -5.188 -4.723 1 84.69 197 GLY A C 1
ATOM 1548 O O . GLY A 1 197 ? -13.5 -4.145 -4.914 1 84.69 197 GLY A O 1
ATOM 1549 N N . SER A 1 198 ? -13.367 -6.359 -4.957 1 90.25 198 SER A N 1
ATOM 1550 C CA . SER A 1 198 ? -14.727 -6.523 -5.461 1 90.25 198 SER A CA 1
ATOM 1551 C C . SER A 1 198 ? -15.758 -6.137 -4.406 1 90.25 198 SER A C 1
ATOM 1553 O O . SER A 1 198 ? -16.75 -5.469 -4.715 1 90.25 198 SER A O 1
ATOM 1555 N N . GLU A 1 199 ? -15.516 -6.539 -3.238 1 81.62 199 GLU A N 1
ATOM 1556 C CA . GLU A 1 199 ? -16.438 -6.223 -2.146 1 81.62 199 GLU A CA 1
ATOM 1557 C C . GLU A 1 199 ? -16.484 -4.723 -1.881 1 81.62 199 GLU A C 1
ATOM 1559 O O . GLU A 1 199 ? -17.531 -4.18 -1.545 1 81.62 199 GLU A O 1
ATOM 1564 N N . LEU A 1 200 ? -15.445 -4.105 -2.076 1 75.62 200 LEU A N 1
ATOM 1565 C CA . LEU A 1 200 ? -15.32 -2.682 -1.777 1 75.62 200 LEU A CA 1
ATOM 1566 C C . LEU A 1 200 ? -16.078 -1.845 -2.799 1 75.62 200 LEU A C 1
ATOM 1568 O O . LEU A 1 200 ? -16.359 -0.666 -2.561 1 75.62 200 LEU A O 1
ATOM 1572 N N . THR A 1 201 ? -16.391 -2.383 -3.855 1 81.69 201 THR A N 1
ATOM 1573 C CA . THR A 1 201 ? -17.188 -1.661 -4.848 1 81.69 201 THR A CA 1
ATOM 1574 C C . THR A 1 201 ? -18.609 -1.414 -4.34 1 81.69 201 THR A C 1
ATOM 1576 O O . THR A 1 201 ? -19.312 -0.548 -4.855 1 81.69 201 THR A O 1
ATOM 1579 N N . ARG A 1 202 ? -19.031 -2.289 -3.436 1 77.31 202 ARG A N 1
ATOM 1580 C CA . ARG A 1 202 ? -20.375 -2.285 -2.881 1 77.31 202 ARG A CA 1
ATOM 1581 C C . ARG A 1 202 ? -21.406 -2.639 -3.947 1 77.31 202 ARG A C 1
ATOM 1583 O O . ARG A 1 202 ? -22.609 -2.43 -3.752 1 77.31 202 ARG A O 1
ATOM 1590 N N . GLY A 1 203 ? -21 -3.051 -5 1 87.12 203 GLY A N 1
ATOM 1591 C CA . GLY A 1 203 ? -21.875 -3.566 -6.039 1 87.12 203 GLY A CA 1
ATOM 1592 C C . GLY A 1 203 ? -22.219 -5.031 -5.855 1 87.12 203 GLY A C 1
ATOM 1593 O O . GLY A 1 203 ? -22 -5.598 -4.781 1 87.12 203 GLY A O 1
ATOM 1594 N N . LYS A 1 204 ? -22.812 -5.586 -6.883 1 94.38 204 LYS A N 1
ATOM 1595 C CA . LYS A 1 204 ? -23.156 -7.008 -6.844 1 94.38 204 LYS A CA 1
ATOM 1596 C C . LYS A 1 204 ? -21.953 -7.871 -7.188 1 94.38 204 LYS A C 1
ATOM 1598 O O . LYS A 1 204 ? -21.375 -7.754 -8.273 1 94.38 204 LYS A O 1
ATOM 1603 N N . VAL A 1 205 ? -21.562 -8.664 -6.293 1 96.19 205 VAL A N 1
ATOM 1604 C CA . VAL A 1 205 ? -20.453 -9.594 -6.504 1 96.19 205 VAL A CA 1
ATOM 1605 C C . VAL A 1 205 ? -21 -11.016 -6.68 1 96.19 205 VAL A C 1
ATOM 1607 O O . VAL A 1 205 ? -21.719 -11.523 -5.812 1 96.19 205 VAL A O 1
ATOM 1610 N N . VAL A 1 206 ? -20.688 -11.648 -7.742 1 97.62 206 VAL A N 1
ATOM 1611 C CA . VAL A 1 206 ? -21.141 -13 -8.031 1 97.62 206 VAL A CA 1
ATOM 1612 C C . VAL A 1 206 ? -19.953 -13.945 -8.109 1 97.62 206 VAL A C 1
ATOM 1614 O O . VAL A 1 206 ? -19.031 -13.734 -8.906 1 97.62 206 VAL A O 1
ATOM 1617 N N . VAL A 1 207 ? -19.969 -14.938 -7.355 1 96.44 207 VAL A N 1
ATOM 1618 C CA . VAL A 1 207 ? -18.875 -15.906 -7.305 1 96.44 207 VAL A CA 1
ATOM 1619 C C . VAL A 1 207 ? -19.234 -17.141 -8.125 1 96.44 207 VAL A C 1
ATOM 1621 O O . VAL A 1 207 ? -20.328 -17.703 -7.973 1 96.44 207 VAL A O 1
ATOM 1624 N N . TYR A 1 208 ? -18.391 -17.531 -9.023 1 96.88 208 TYR A N 1
ATOM 1625 C CA . TYR A 1 208 ? -18.594 -18.75 -9.789 1 96.88 208 TYR A CA 1
ATOM 1626 C C . TYR A 1 208 ? -17.578 -19.812 -9.391 1 96.88 208 TYR A C 1
ATOM 1628 O O . TYR A 1 208 ? -16.547 -19.5 -8.781 1 96.88 208 TYR A O 1
ATOM 1636 N N . LYS A 1 209 ? -17.828 -21.062 -9.789 1 95.81 209 LYS A N 1
ATOM 1637 C CA . LYS A 1 209 ? -16.969 -22.188 -9.438 1 95.81 209 LYS A CA 1
ATOM 1638 C C . LYS A 1 209 ? -15.617 -22.094 -10.117 1 95.81 209 LYS A C 1
ATOM 1640 O O . LYS A 1 209 ? -15.523 -21.688 -11.281 1 95.81 209 LYS A O 1
ATOM 1645 N N . HIS A 1 210 ? -14.594 -22.516 -9.43 1 94.69 210 HIS A N 1
ATOM 1646 C CA . HIS A 1 210 ? -13.211 -22.328 -9.852 1 94.69 210 HIS A CA 1
ATOM 1647 C C . HIS A 1 210 ? -12.984 -22.891 -11.25 1 94.69 210 HIS A C 1
ATOM 1649 O O . HIS A 1 210 ? -13.211 -24.078 -11.492 1 94.69 210 HIS A O 1
ATOM 1655 N N . ASN A 1 211 ? -12.562 -22.031 -12.109 1 94.69 211 ASN A N 1
ATOM 1656 C CA . ASN A 1 211 ? -12.195 -22.328 -13.484 1 94.69 211 ASN A CA 1
ATOM 1657 C C . ASN A 1 211 ? -13.297 -23.094 -14.211 1 94.69 211 ASN A C 1
ATOM 1659 O O . ASN A 1 211 ? -13.023 -23.953 -15.047 1 94.69 211 ASN A O 1
ATOM 1663 N N . ASP A 1 212 ? -14.508 -22.859 -13.844 1 97.25 212 ASP A N 1
ATOM 1664 C CA . ASP A 1 212 ? -15.68 -23.469 -14.461 1 97.25 212 ASP A CA 1
ATOM 1665 C C . ASP A 1 212 ? -16.438 -22.469 -15.336 1 97.25 212 ASP A C 1
ATOM 1667 O O . ASP A 1 212 ? -17.328 -21.766 -14.852 1 97.25 212 ASP A O 1
ATOM 1671 N N . MET A 1 213 ? -16.172 -22.547 -16.562 1 97.94 213 MET A N 1
ATOM 1672 C CA . MET A 1 213 ? -16.75 -21.578 -17.484 1 97.94 213 MET A CA 1
ATOM 1673 C C . MET A 1 213 ? -18.234 -21.844 -17.703 1 97.94 213 MET A C 1
ATOM 1675 O O . MET A 1 213 ? -19 -20.938 -18.031 1 97.94 213 MET A O 1
ATOM 1679 N N . GLY A 1 214 ? -18.609 -23.094 -17.562 1 98.25 214 GLY A N 1
ATOM 1680 C CA . GLY A 1 214 ? -20.031 -23.391 -17.578 1 98.25 214 GLY A CA 1
ATOM 1681 C C . GLY A 1 214 ? -20.797 -22.734 -16.438 1 98.25 214 GLY A C 1
ATOM 1682 O O . GLY A 1 214 ? -21.859 -22.156 -16.641 1 98.25 214 GLY A O 1
ATOM 1683 N N . ASP A 1 215 ? -20.188 -22.812 -15.305 1 98.44 215 ASP A N 1
ATOM 1684 C CA . ASP A 1 215 ? -20.828 -22.172 -14.156 1 98.44 215 ASP A CA 1
ATOM 1685 C C . ASP A 1 215 ? -20.828 -20.656 -14.305 1 98.44 215 ASP A C 1
ATOM 1687 O O . ASP A 1 215 ? -21.781 -19.984 -13.922 1 98.44 215 ASP A O 1
ATOM 1691 N N . LEU A 1 216 ? -19.734 -20.109 -14.789 1 98.5 216 LEU A N 1
ATOM 1692 C CA . LEU A 1 216 ? -19.672 -18.672 -15.039 1 98.5 216 LEU A CA 1
ATOM 1693 C C . LEU A 1 216 ? -20.797 -18.25 -15.977 1 98.5 216 LEU A C 1
ATOM 1695 O O . LEU A 1 216 ? -21.5 -17.281 -15.703 1 98.5 216 LEU A O 1
ATOM 1699 N N . ARG A 1 217 ? -20.969 -18.969 -17.016 1 98.44 217 ARG A N 1
ATOM 1700 C CA . ARG A 1 217 ? -22.031 -18.672 -17.969 1 98.44 217 ARG A CA 1
ATOM 1701 C C . ARG A 1 217 ? -23.391 -18.719 -17.281 1 98.44 217 ARG A C 1
ATOM 1703 O O . ARG A 1 217 ? -24.219 -17.812 -17.484 1 98.44 217 ARG A O 1
ATOM 1710 N N . ASP A 1 218 ? -23.641 -19.719 -16.531 1 98.56 218 ASP A N 1
ATOM 1711 C CA . ASP A 1 218 ? -24.922 -19.859 -15.836 1 98.56 218 ASP A CA 1
ATOM 1712 C C . ASP A 1 218 ? -25.172 -18.688 -14.891 1 98.56 218 ASP A C 1
ATOM 1714 O O . ASP A 1 218 ? -26.281 -18.172 -14.805 1 98.56 218 ASP A O 1
ATOM 1718 N N . LYS A 1 219 ? -24.156 -18.344 -14.156 1 98.38 219 LYS A N 1
ATOM 1719 C CA . LYS A 1 219 ? -24.266 -17.234 -13.227 1 98.38 219 LYS A CA 1
ATOM 1720 C C . LYS A 1 219 ? -24.562 -15.922 -13.961 1 98.38 219 LYS A C 1
ATOM 1722 O O . LYS A 1 219 ? -25.312 -15.078 -13.453 1 98.38 219 LYS A O 1
ATOM 1727 N N . ILE A 1 220 ? -23.906 -15.75 -15.102 1 98.06 220 ILE A N 1
ATOM 1728 C CA . ILE A 1 220 ? -24.141 -14.555 -15.906 1 98.06 220 ILE A CA 1
ATOM 1729 C C . ILE A 1 220 ? -25.609 -14.508 -16.344 1 98.06 220 ILE A C 1
ATOM 1731 O O . ILE A 1 220 ? -26.281 -13.484 -16.188 1 98.06 220 ILE A O 1
ATOM 1735 N N . ILE A 1 221 ? -26.125 -15.609 -16.797 1 97.75 221 ILE A N 1
ATOM 1736 C CA . ILE A 1 221 ? -27.5 -15.688 -17.281 1 97.75 221 ILE A CA 1
ATOM 1737 C C . ILE A 1 221 ? -28.469 -15.43 -16.125 1 97.75 221 ILE A C 1
ATOM 1739 O O . ILE A 1 221 ? -29.406 -14.656 -16.25 1 97.75 221 ILE A O 1
ATOM 1743 N N . LYS A 1 222 ? -28.172 -16.016 -15.031 1 97.88 222 LYS A N 1
ATOM 1744 C CA . LYS A 1 222 ? -29 -15.812 -13.852 1 97.88 222 LYS A CA 1
ATOM 1745 C C . LYS A 1 222 ? -29.016 -14.352 -13.43 1 97.88 222 LYS A C 1
ATOM 1747 O O . LYS A 1 222 ? -30.062 -13.812 -13.078 1 97.88 222 LYS A O 1
ATOM 1752 N N . THR A 1 223 ? -27.859 -13.75 -13.422 1 96.94 223 THR A N 1
ATOM 1753 C CA . THR A 1 223 ? -27.75 -12.352 -13.023 1 96.94 223 THR A CA 1
ATOM 1754 C C . THR A 1 223 ? -28.453 -11.445 -14.023 1 96.94 223 THR A C 1
ATOM 1756 O O . THR A 1 223 ? -29.141 -10.492 -13.641 1 96.94 223 THR A O 1
ATOM 1759 N N . LYS A 1 224 ? -28.266 -11.711 -15.258 1 95.44 224 LYS A N 1
ATOM 1760 C CA . LYS A 1 224 ? -28.938 -10.953 -16.312 1 95.44 224 LYS A CA 1
ATOM 1761 C C . LYS A 1 224 ? -30.453 -10.945 -16.125 1 95.44 224 LYS A C 1
ATOM 1763 O O . LYS A 1 224 ? -31.094 -9.914 -16.297 1 95.44 224 LYS A O 1
ATOM 1768 N N . ASN A 1 225 ? -30.969 -11.984 -15.641 1 94.5 225 ASN A N 1
ATOM 1769 C CA . ASN A 1 225 ? -32.406 -12.148 -15.5 1 94.5 225 ASN A CA 1
ATOM 1770 C C . ASN A 1 225 ? -32.938 -11.57 -14.188 1 94.5 225 ASN A C 1
ATOM 1772 O O . ASN A 1 225 ? -34.094 -11.234 -14.062 1 94.5 225 ASN A O 1
ATOM 1776 N N . SER A 1 226 ? -32.062 -11.445 -13.203 1 92.81 226 SER A N 1
ATOM 1777 C CA . SER A 1 226 ? -32.531 -11.102 -11.867 1 92.81 226 SER A CA 1
ATOM 1778 C C . SER A 1 226 ? -32.094 -9.695 -11.469 1 92.81 226 SER A C 1
ATOM 1780 O O . SER A 1 226 ? -32.688 -9.086 -10.586 1 92.81 226 SER A O 1
ATOM 1782 N N . PHE A 1 227 ? -31.078 -9.242 -12.062 1 90.75 227 PHE A N 1
ATOM 1783 C CA . PHE A 1 227 ? -30.531 -7.949 -11.688 1 90.75 227 PHE A CA 1
ATOM 1784 C C . PHE A 1 227 ? -31.188 -6.828 -12.484 1 90.75 227 PHE A C 1
ATOM 1786 O O . PHE A 1 227 ? -30.938 -6.688 -13.688 1 90.75 227 PHE A O 1
ATOM 1793 N N . GLU A 1 228 ? -31.969 -5.969 -11.867 1 87.62 228 GLU A N 1
ATOM 1794 C CA . GLU A 1 228 ? -32.781 -4.953 -12.508 1 87.62 228 GLU A CA 1
ATOM 1795 C C . GLU A 1 228 ? -31.938 -3.959 -13.297 1 87.62 228 GLU A C 1
ATOM 1797 O O . GLU A 1 228 ? -32.375 -3.455 -14.336 1 87.62 228 GLU A O 1
ATOM 1802 N N . ARG A 1 229 ? -30.781 -3.791 -12.844 1 89.31 229 ARG A N 1
ATOM 1803 C CA . ARG A 1 229 ? -29.953 -2.76 -13.453 1 89.31 229 ARG A CA 1
ATOM 1804 C C . ARG A 1 229 ? -29.047 -3.352 -14.523 1 89.31 229 ARG A C 1
ATOM 1806 O O . ARG A 1 229 ? -28.125 -2.682 -15.016 1 89.31 229 ARG A O 1
ATOM 1813 N N . TRP A 1 230 ? -29.25 -4.5 -14.953 1 90.69 230 TRP A N 1
ATOM 1814 C CA . TRP A 1 230 ? -28.359 -5.246 -15.844 1 90.69 230 TRP A CA 1
ATOM 1815 C C . TRP A 1 230 ? -28.078 -4.461 -17.125 1 90.69 230 TRP A C 1
ATOM 1817 O O . TRP A 1 230 ? -26.938 -4.391 -17.578 1 90.69 230 TRP A O 1
ATOM 1827 N N . GLU A 1 231 ? -29.125 -3.826 -17.578 1 87.56 231 GLU A N 1
ATOM 1828 C CA . GLU A 1 231 ? -28.984 -3.168 -18.875 1 87.56 231 GLU A CA 1
ATOM 1829 C C . GLU A 1 231 ? -28.219 -1.857 -18.75 1 87.56 231 GLU A C 1
ATOM 1831 O O . GLU A 1 231 ? -27.703 -1.342 -19.734 1 87.56 231 GLU A O 1
ATOM 1836 N N . LYS A 1 232 ? -28.078 -1.394 -17.547 1 87.75 232 LYS A N 1
ATOM 1837 C CA . LYS A 1 232 ? -27.484 -0.077 -17.359 1 87.75 232 LYS A CA 1
ATOM 1838 C C . LYS A 1 232 ? -26.188 -0.177 -16.562 1 87.75 232 LYS A C 1
ATOM 1840 O O . LYS A 1 232 ? -25.5 0.83 -16.328 1 87.75 232 LYS A O 1
ATOM 1845 N N . CYS A 1 233 ? -25.828 -1.415 -16.266 1 90.44 233 CYS A N 1
ATOM 1846 C CA . CYS A 1 233 ? -24.656 -1.55 -15.406 1 90.44 233 CYS A CA 1
ATOM 1847 C C . CYS A 1 233 ? -23.453 -2.023 -16.203 1 90.44 233 CYS A C 1
ATOM 1849 O O . CYS A 1 233 ? -23.594 -2.57 -17.297 1 90.44 233 CYS A O 1
ATOM 1851 N N . ASN A 1 234 ? -22.281 -1.722 -15.719 1 92.62 234 ASN A N 1
ATOM 1852 C CA . ASN A 1 234 ? -21.078 -2.395 -16.219 1 92.62 234 ASN A CA 1
ATOM 1853 C C . ASN A 1 234 ? -20.922 -3.789 -15.609 1 92.62 234 ASN A C 1
ATOM 1855 O O . ASN A 1 234 ? -21.281 -4.012 -14.453 1 92.62 234 ASN A O 1
ATOM 1859 N N . ARG A 1 235 ? -20.484 -4.652 -16.469 1 96.06 235 ARG A N 1
ATOM 1860 C CA . ARG A 1 235 ? -20.297 -6.043 -16.062 1 96.06 235 ARG A CA 1
ATOM 1861 C C . ARG A 1 235 ? -18.844 -6.461 -16.203 1 96.06 235 ARG A C 1
ATOM 1863 O O . ARG A 1 235 ? -18.297 -6.512 -17.312 1 96.06 235 ARG A O 1
ATOM 1870 N N . TRP A 1 236 ? -18.25 -6.797 -15.078 1 97.75 236 TRP A N 1
ATOM 1871 C CA . TRP A 1 236 ? -16.828 -7.113 -15.07 1 97.75 236 TRP A CA 1
ATOM 1872 C C . TRP A 1 236 ? -16.594 -8.578 -14.719 1 97.75 236 TRP A C 1
ATOM 1874 O O . TRP A 1 236 ? -17.281 -9.133 -13.844 1 97.75 236 TRP A O 1
ATOM 1884 N N . VAL A 1 237 ? -15.734 -9.211 -15.43 1 98.5 237 VAL A N 1
ATOM 1885 C CA . VAL A 1 237 ? -15.133 -10.469 -15 1 98.5 237 VAL A CA 1
ATOM 1886 C C . VAL A 1 237 ? -13.688 -10.227 -14.562 1 98.5 237 VAL A C 1
ATOM 1888 O O . VAL A 1 237 ? -12.883 -9.688 -15.328 1 98.5 237 VAL A O 1
ATOM 1891 N N . VAL A 1 238 ? -13.375 -10.562 -13.336 1 98.38 238 VAL A N 1
ATOM 1892 C CA . VAL A 1 238 ? -12.008 -10.477 -12.828 1 98.38 238 VAL A CA 1
ATOM 1893 C C . VAL A 1 238 ? -11.422 -11.883 -12.695 1 98.38 238 VAL A C 1
ATOM 1895 O O . VAL A 1 238 ? -11.945 -12.711 -11.953 1 98.38 238 VAL A O 1
ATOM 1898 N N . ALA A 1 239 ? -10.383 -12.164 -13.414 1 98.12 239 ALA A N 1
ATOM 1899 C CA . ALA A 1 239 ? -9.766 -13.492 -13.422 1 98.12 239 ALA A CA 1
ATOM 1900 C C . ALA A 1 239 ? -8.258 -13.398 -13.25 1 98.12 239 ALA A C 1
ATOM 1902 O O . ALA A 1 239 ? -7.676 -12.32 -13.391 1 98.12 239 ALA A O 1
ATOM 1903 N N . GLU A 1 240 ? -7.66 -14.453 -12.867 1 97.94 240 GLU A N 1
ATOM 1904 C CA . GLU A 1 240 ? -6.207 -14.57 -12.75 1 97.94 240 GLU A CA 1
ATOM 1905 C C . GLU A 1 240 ? -5.629 -15.398 -13.898 1 97.94 240 GLU A C 1
ATOM 1907 O O . GLU A 1 240 ? -6.184 -16.438 -14.258 1 97.94 240 GLU A O 1
ATOM 1912 N N . GLY A 1 241 ? -4.555 -14.898 -14.547 1 98.38 241 GLY A N 1
ATOM 1913 C CA . GLY A 1 241 ? -3.904 -15.711 -15.562 1 98.38 241 GLY A CA 1
ATOM 1914 C C . GLY A 1 241 ? -3.48 -17.078 -15.055 1 98.38 241 GLY A C 1
ATOM 1915 O O . GLY A 1 241 ? -3.832 -18.094 -15.641 1 98.38 241 GLY A O 1
ATOM 1916 N N . ILE A 1 242 ? -2.713 -17.078 -14.055 1 98.12 242 ILE A N 1
ATOM 1917 C CA . ILE A 1 242 ? -2.41 -18.25 -13.242 1 98.12 242 ILE A CA 1
ATOM 1918 C C . ILE A 1 242 ? -2.928 -18.047 -11.82 1 98.12 242 ILE A C 1
ATOM 1920 O O . ILE A 1 242 ? -2.582 -17.062 -11.164 1 98.12 242 ILE A O 1
ATOM 1924 N N . SER A 1 243 ? -3.746 -18.938 -11.375 1 95.56 243 SER A N 1
ATOM 1925 C CA . SER A 1 243 ? -4.359 -18.828 -10.055 1 95.56 243 SER A CA 1
ATOM 1926 C C . SER A 1 243 ? -3.311 -18.859 -8.953 1 95.56 243 SER A C 1
ATOM 1928 O O . SER A 1 243 ? -2.492 -19.781 -8.898 1 95.56 243 SER A O 1
ATOM 1930 N N . THR A 1 244 ? -3.359 -17.891 -8.102 1 91.81 244 THR A N 1
ATOM 1931 C CA . THR A 1 244 ? -2.438 -17.797 -6.98 1 91.81 244 THR A CA 1
ATOM 1932 C C . THR A 1 244 ? -2.623 -18.953 -6.012 1 91.81 244 THR A C 1
ATOM 1934 O O . THR A 1 244 ? -1.658 -19.422 -5.406 1 91.81 244 THR A O 1
ATOM 1937 N N . ASN A 1 245 ? -3.775 -19.484 -5.953 1 89.75 245 ASN A N 1
ATOM 1938 C CA . ASN A 1 245 ? -4.125 -20.391 -4.867 1 89.75 245 ASN A CA 1
ATOM 1939 C C . ASN A 1 245 ? -3.996 -21.844 -5.293 1 89.75 245 ASN A C 1
ATOM 1941 O O . ASN A 1 245 ? -4.004 -22.75 -4.449 1 89.75 245 ASN A O 1
ATOM 1945 N N . ASP A 1 246 ? -3.846 -22.078 -6.598 1 93.69 246 ASP A N 1
ATOM 1946 C CA . ASP A 1 246 ? -3.701 -23.484 -6.949 1 93.69 246 ASP A CA 1
ATOM 1947 C C . ASP A 1 246 ? -2.848 -23.656 -8.203 1 93.69 246 ASP A C 1
ATOM 1949 O O . ASP A 1 246 ? -2.631 -24.766 -8.664 1 93.69 246 ASP A O 1
ATOM 1953 N N . GLY A 1 247 ? -2.484 -22.625 -8.82 1 96.44 247 GLY A N 1
ATOM 1954 C CA . GLY A 1 247 ? -1.542 -22.688 -9.93 1 96.44 247 GLY A CA 1
ATOM 1955 C C . GLY A 1 247 ? -2.189 -23.078 -11.242 1 96.44 247 GLY A C 1
ATOM 1956 O O . GLY A 1 247 ? -1.498 -23.328 -12.234 1 96.44 247 GLY A O 1
ATOM 1957 N N . THR A 1 248 ? -3.494 -23.141 -11.312 1 97.5 248 THR A N 1
ATOM 1958 C CA . THR A 1 248 ? -4.176 -23.469 -12.555 1 97.5 248 THR A CA 1
ATOM 1959 C C . THR A 1 248 ? -4.23 -22.266 -13.484 1 97.5 248 THR A C 1
ATOM 1961 O O . THR A 1 248 ? -4.258 -21.109 -13.016 1 97.5 248 THR A O 1
ATOM 1964 N N . ILE A 1 249 ? -4.207 -22.547 -14.766 1 98.31 249 ILE A N 1
ATOM 1965 C CA . ILE A 1 249 ? -4.223 -21.5 -15.781 1 98.31 249 ILE A CA 1
ATOM 1966 C C . ILE A 1 249 ? -5.66 -21.203 -16.188 1 98.31 249 ILE A C 1
ATOM 1968 O O . ILE A 1 249 ? -6.469 -22.125 -16.375 1 98.31 249 ILE A O 1
ATOM 1972 N N . VAL A 1 250 ? -5.969 -20 -16.328 1 97.62 250 VAL A N 1
ATOM 1973 C CA . VAL A 1 250 ? -7.309 -19.531 -16.672 1 97.62 250 VAL A CA 1
ATOM 1974 C C . VAL A 1 250 ? -7.68 -20.016 -18.078 1 97.62 250 VAL A C 1
ATOM 1976 O O . VAL A 1 250 ? -6.82 -20.125 -18.953 1 97.62 250 VAL A O 1
ATOM 1979 N N . ASP A 1 251 ? -8.969 -20.328 -18.281 1 98.19 251 ASP A N 1
ATOM 1980 C CA . ASP A 1 251 ? -9.492 -20.547 -19.625 1 98.19 251 ASP A CA 1
ATOM 1981 C C . ASP A 1 251 ? -9.883 -19.219 -20.266 1 98.19 251 ASP A C 1
ATOM 1983 O O . ASP A 1 251 ? -11.07 -18.938 -20.469 1 98.19 251 ASP A O 1
ATOM 1987 N N . LEU A 1 252 ? -8.844 -18.469 -20.719 1 98.44 252 LEU A N 1
ATOM 1988 C CA . LEU A 1 252 ? -9.047 -17.109 -21.203 1 98.44 252 LEU A CA 1
ATOM 1989 C C . LEU A 1 252 ? -9.859 -17.109 -22.484 1 98.44 252 LEU A C 1
ATOM 1991 O O . LEU A 1 252 ? -10.742 -16.266 -22.672 1 98.44 252 LEU A O 1
ATOM 1995 N N . PRO A 1 253 ? -9.656 -18.062 -23.453 1 98.5 253 PRO A N 1
ATOM 1996 C CA . PRO A 1 253 ? -10.484 -18.094 -24.656 1 98.5 253 PRO A CA 1
ATOM 1997 C C . PRO A 1 253 ? -11.977 -18.203 -24.344 1 98.5 253 PRO A C 1
ATOM 1999 O O . PRO A 1 253 ? -12.789 -17.531 -24.969 1 98.5 253 PRO A O 1
ATOM 2002 N N . ALA A 1 254 ? -12.297 -19.031 -23.422 1 98.5 254 ALA A N 1
ATOM 2003 C CA . ALA A 1 254 ? -13.703 -19.188 -23.047 1 98.5 254 ALA A CA 1
ATOM 2004 C C . ALA A 1 254 ? -14.25 -17.906 -22.438 1 98.5 254 ALA A C 1
ATOM 2006 O O . ALA A 1 254 ? -15.406 -17.547 -22.688 1 98.5 254 ALA A O 1
ATOM 2007 N N . ILE A 1 255 ? -13.484 -17.203 -21.625 1 98.5 255 ILE A N 1
ATOM 2008 C CA . ILE A 1 255 ? -13.914 -15.945 -21.016 1 98.5 255 ILE A CA 1
ATOM 2009 C C . ILE A 1 255 ? -14.148 -14.898 -22.109 1 98.5 255 ILE A C 1
ATOM 2011 O O . ILE A 1 255 ? -15.109 -14.133 -22.047 1 98.5 255 ILE A O 1
ATOM 2015 N N . ILE A 1 256 ? -13.219 -14.875 -23.094 1 98.25 256 ILE A N 1
ATOM 2016 C CA . ILE A 1 256 ? -13.344 -13.93 -24.203 1 98.25 256 ILE A CA 1
ATOM 2017 C C . ILE A 1 256 ? -14.648 -14.195 -24.969 1 98.25 256 ILE A C 1
ATOM 2019 O O . ILE A 1 256 ? -15.344 -13.258 -25.359 1 98.25 256 ILE A O 1
ATOM 2023 N N . LYS A 1 257 ? -14.984 -15.461 -25.141 1 98.12 257 LYS A N 1
ATOM 2024 C CA . LYS A 1 257 ? -16.234 -15.812 -25.797 1 98.12 257 LYS A CA 1
ATOM 2025 C C . LYS A 1 257 ? -17.438 -15.281 -25 1 98.12 257 LYS A C 1
ATOM 2027 O O . LYS A 1 257 ? -18.359 -14.711 -25.578 1 98.12 257 LYS A O 1
ATOM 2032 N N . LEU A 1 258 ? -17.422 -15.477 -23.734 1 98.19 258 LEU A N 1
ATOM 2033 C CA . LEU A 1 258 ? -18.484 -15 -22.875 1 98.19 258 LEU A CA 1
ATOM 2034 C C . LEU A 1 258 ? -18.562 -13.477 -22.891 1 98.19 258 LEU A C 1
ATOM 2036 O O . LEU A 1 258 ? -19.641 -12.898 -22.828 1 98.19 258 LEU A O 1
ATOM 2040 N N . ARG A 1 259 ? -17.359 -12.852 -22.891 1 97.19 259 ARG A N 1
ATOM 2041 C CA . ARG A 1 259 ? -17.281 -11.398 -23 1 97.19 259 ARG A CA 1
ATOM 2042 C C . ARG A 1 259 ? -18.078 -10.898 -24.203 1 97.19 259 ARG A C 1
ATOM 2044 O O . ARG A 1 259 ? -18.875 -9.961 -24.078 1 97.19 259 ARG A O 1
ATOM 2051 N N . HIS A 1 260 ? -17.969 -11.531 -25.328 1 96.75 260 HIS A N 1
ATOM 2052 C CA . HIS A 1 260 ? -18.625 -11.109 -26.547 1 96.75 260 HIS A CA 1
ATOM 2053 C C . HIS A 1 260 ? -20.125 -11.43 -26.5 1 96.75 260 HIS A C 1
ATOM 2055 O O . HIS A 1 260 ? -20.953 -10.648 -26.984 1 96.75 260 HIS A O 1
ATOM 2061 N N . GLU A 1 261 ? -20.422 -12.5 -25.922 1 96.62 261 GLU A N 1
ATOM 2062 C CA . GLU A 1 261 ? -21.812 -12.945 -25.859 1 96.62 261 GLU A CA 1
ATOM 2063 C C . GLU A 1 261 ? -22.625 -12.062 -24.922 1 96.62 261 GLU A C 1
ATOM 2065 O O . GLU A 1 261 ? -23.797 -11.773 -25.203 1 96.62 261 GLU A O 1
ATOM 2070 N N . PHE A 1 262 ? -22.062 -11.609 -23.859 1 96.56 262 PHE A N 1
ATOM 2071 C CA . PHE A 1 262 ? -22.844 -10.938 -22.828 1 96.56 262 PHE A CA 1
ATOM 2072 C C . PHE A 1 262 ? -22.359 -9.508 -22.609 1 96.56 262 PHE A C 1
ATOM 2074 O O . PHE A 1 262 ? -22.75 -8.844 -21.656 1 96.56 262 PHE A O 1
ATOM 2081 N N . CYS A 1 263 ? -21.375 -9.023 -23.406 1 94.81 263 CYS A N 1
ATOM 2082 C CA . CYS A 1 263 ? -20.828 -7.672 -23.344 1 94.81 263 CYS A CA 1
ATOM 2083 C C . CYS A 1 263 ? -20.172 -7.414 -22 1 94.81 263 CYS A C 1
ATOM 2085 O O . CYS A 1 263 ? -20.469 -6.41 -21.344 1 94.81 263 CYS A O 1
ATOM 2087 N N . LEU A 1 264 ? -19.375 -8.328 -21.641 1 96.5 264 LEU A N 1
ATOM 2088 C CA . LEU A 1 264 ? -18.625 -8.203 -20.391 1 96.5 264 LEU A CA 1
ATOM 2089 C C . LEU A 1 264 ? -17.312 -7.453 -20.625 1 96.5 264 LEU A C 1
ATOM 2091 O O . LEU A 1 264 ? -16.859 -7.324 -21.766 1 96.5 264 LEU A O 1
ATOM 2095 N N . ARG A 1 265 ? -16.781 -6.934 -19.562 1 97.06 265 ARG A N 1
ATOM 2096 C CA . ARG A 1 265 ? -15.422 -6.383 -19.531 1 97.06 265 ARG A CA 1
ATOM 2097 C C . ARG A 1 265 ? -14.516 -7.234 -18.656 1 97.06 265 ARG A C 1
ATOM 2099 O O . ARG A 1 265 ? -14.977 -7.891 -17.719 1 97.06 265 ARG A O 1
ATOM 2106 N N . ILE A 1 266 ? -13.203 -7.145 -19 1 98.38 266 ILE A N 1
ATOM 2107 C CA . ILE A 1 266 ? -12.32 -8.094 -18.328 1 98.38 266 ILE A CA 1
ATOM 2108 C C . ILE A 1 266 ? -11.195 -7.344 -17.625 1 98.38 266 ILE A C 1
ATOM 2110 O O . ILE A 1 266 ? -10.547 -6.48 -18.234 1 98.38 266 ILE A O 1
ATOM 2114 N N . ILE A 1 267 ? -11 -7.625 -16.391 1 98.31 267 ILE A N 1
ATOM 2115 C CA . ILE A 1 267 ? -9.773 -7.34 -15.648 1 98.31 267 ILE A CA 1
ATOM 2116 C C . ILE A 1 267 ? -9 -8.633 -15.414 1 98.31 267 ILE A C 1
ATOM 2118 O O . ILE A 1 267 ? -9.492 -9.547 -14.75 1 98.31 267 ILE A O 1
ATOM 2122 N N . LEU A 1 268 ? -7.855 -8.703 -15.961 1 98.62 268 LEU A N 1
ATOM 2123 C CA . LEU A 1 268 ? -7.035 -9.906 -15.867 1 98.62 268 LEU A CA 1
ATOM 2124 C C . LEU A 1 268 ? -5.828 -9.672 -14.969 1 98.62 268 LEU A C 1
ATOM 2126 O O . LEU A 1 268 ? -4.941 -8.883 -15.297 1 98.62 268 LEU A O 1
ATOM 2130 N N . ASP A 1 269 ? -5.797 -10.344 -13.859 1 97.94 269 ASP A N 1
ATOM 2131 C CA . ASP A 1 269 ? -4.633 -10.281 -12.977 1 97.94 269 ASP A CA 1
ATOM 2132 C C . ASP A 1 269 ? -3.535 -11.227 -13.453 1 97.94 269 ASP A C 1
ATOM 2134 O O . ASP A 1 269 ? -3.662 -12.453 -13.328 1 97.94 269 ASP A O 1
ATOM 2138 N N . GLU A 1 270 ? -2.518 -10.648 -13.945 1 97.88 270 GLU A N 1
ATOM 2139 C CA . GLU A 1 270 ? -1.425 -11.414 -14.539 1 97.88 270 GLU A CA 1
ATOM 2140 C C . GLU A 1 270 ? -0.189 -11.398 -13.641 1 97.88 270 GLU A C 1
ATOM 2142 O O . GLU A 1 270 ? 0.937 -11.523 -14.125 1 97.88 270 GLU A O 1
ATOM 2147 N N . THR A 1 271 ? -0.394 -11.227 -12.367 1 95 271 THR A N 1
ATOM 2148 C CA . THR A 1 271 ? 0.677 -11.219 -11.375 1 95 271 THR A CA 1
ATOM 2149 C C . THR A 1 271 ? 1.551 -12.461 -11.516 1 95 271 THR A C 1
ATOM 2151 O O . THR A 1 271 ? 2.777 -12.383 -11.422 1 95 271 THR A O 1
ATOM 2154 N N . ASN A 1 272 ? 0.92 -13.617 -11.828 1 96.94 272 ASN A N 1
ATOM 2155 C CA . ASN A 1 272 ? 1.658 -14.875 -11.875 1 96.94 272 ASN A CA 1
ATOM 2156 C C . ASN A 1 272 ? 1.859 -15.344 -13.312 1 96.94 272 ASN A C 1
ATOM 2158 O O . ASN A 1 272 ? 2.551 -16.344 -13.547 1 96.94 272 ASN A O 1
ATOM 2162 N N . SER A 1 273 ? 1.267 -14.672 -14.258 1 98 273 SER A N 1
ATOM 2163 C CA . SER A 1 273 ? 1.396 -15.156 -15.625 1 98 273 SER A CA 1
ATOM 2164 C C . SER A 1 273 ? 2.434 -14.352 -16.406 1 98 273 SER A C 1
ATOM 2166 O O . SER A 1 273 ? 3.062 -14.867 -17.328 1 98 273 SER A O 1
ATOM 2168 N N . PHE A 1 274 ? 2.592 -13.047 -16.047 1 97.31 274 PHE A N 1
ATOM 2169 C CA . PHE A 1 274 ? 3.736 -12.328 -16.609 1 97.31 274 PHE A CA 1
ATOM 2170 C C . PHE A 1 274 ? 5.043 -13 -16.188 1 97.31 274 PHE A C 1
ATOM 2172 O O . PHE A 1 274 ? 5.223 -13.352 -15.023 1 97.31 274 PHE A O 1
ATOM 2179 N N . GLY A 1 275 ? 5.945 -13.258 -17.125 1 96.88 275 GLY A N 1
ATOM 2180 C CA . GLY A 1 275 ? 7.207 -13.922 -16.828 1 96.88 275 GLY A CA 1
ATOM 2181 C C . GLY A 1 275 ? 7.098 -15.43 -16.797 1 96.88 275 GLY A C 1
ATOM 2182 O O . GLY A 1 275 ? 8.086 -16.125 -16.562 1 96.88 275 GLY A O 1
ATOM 2183 N N . ALA A 1 276 ? 5.863 -15.969 -17.094 1 97.69 276 ALA A N 1
ATOM 2184 C CA . ALA A 1 276 ? 5.664 -17.406 -17 1 97.69 276 ALA A CA 1
ATOM 2185 C C . ALA A 1 276 ? 4.965 -17.938 -18.25 1 97.69 276 ALA A C 1
ATOM 2187 O O . ALA A 1 276 ? 5.316 -19.016 -18.766 1 97.69 276 ALA A O 1
ATOM 2188 N N . LEU A 1 277 ? 3.951 -17.25 -18.719 1 98.12 277 LEU A N 1
ATOM 2189 C CA . LEU A 1 277 ? 3.17 -17.719 -19.859 1 98.12 277 LEU A CA 1
ATOM 2190 C C . LEU A 1 277 ? 3.553 -16.969 -21.125 1 98.12 277 LEU A C 1
ATOM 2192 O O . LEU A 1 277 ? 3.93 -15.805 -21.078 1 98.12 277 LEU A O 1
ATOM 2196 N N . GLY A 1 278 ? 3.373 -17.625 -22.297 1 97.5 278 GLY A N 1
ATOM 2197 C CA . GLY A 1 278 ? 3.74 -17.047 -23.578 1 97.5 278 GLY A CA 1
ATOM 2198 C C . GLY A 1 278 ? 5.152 -17.391 -24 1 97.5 278 GLY A C 1
ATOM 2199 O O . GLY A 1 278 ? 5.992 -17.75 -23.172 1 97.5 278 GLY A O 1
ATOM 2200 N N . LYS A 1 279 ? 5.461 -17.203 -25.188 1 96.56 279 LYS A N 1
ATOM 2201 C CA . LYS A 1 279 ? 6.77 -17.547 -25.719 1 96.56 279 LYS A CA 1
ATOM 2202 C C . LYS A 1 279 ? 7.859 -16.641 -25.156 1 96.56 279 LYS A C 1
ATOM 2204 O O . LYS A 1 279 ? 9 -17.078 -24.969 1 96.56 279 LYS A O 1
ATOM 2209 N N . THR A 1 280 ? 7.453 -15.438 -24.891 1 96.5 280 THR A N 1
ATOM 2210 C CA . THR A 1 280 ? 8.445 -14.477 -24.406 1 96.5 280 THR A CA 1
ATOM 2211 C C . THR A 1 280 ? 8.094 -13.984 -23.016 1 96.5 280 THR A C 1
ATOM 2213 O O . THR A 1 280 ? 8.648 -12.984 -22.547 1 96.5 280 THR A O 1
ATOM 2216 N N . GLY A 1 281 ? 7.145 -14.641 -22.375 1 97 281 GLY A N 1
ATOM 2217 C CA . GLY A 1 281 ? 6.824 -14.336 -20.984 1 97 281 GLY A CA 1
ATOM 2218 C C . GLY A 1 281 ? 5.895 -13.148 -20.844 1 97 281 GLY A C 1
ATOM 2219 O O . GLY A 1 281 ? 5.875 -12.492 -19.797 1 97 281 GLY A O 1
ATOM 2220 N N . ARG A 1 282 ? 5.129 -12.812 -21.844 1 97.31 282 ARG A N 1
ATOM 2221 C CA . ARG A 1 282 ? 4.293 -11.617 -21.828 1 97.31 282 ARG A CA 1
ATOM 2222 C C . ARG A 1 282 ? 2.883 -11.938 -21.344 1 97.31 282 ARG A C 1
ATOM 2224 O O . ARG A 1 282 ? 1.947 -11.18 -21.594 1 97.31 282 ARG A O 1
ATOM 2231 N N . GLY A 1 283 ? 2.619 -13.117 -20.75 1 97.44 283 GLY A N 1
ATOM 2232 C CA . GLY A 1 283 ? 1.4 -13.383 -20 1 97.44 283 GLY A CA 1
ATOM 2233 C C . GLY A 1 283 ? 0.414 -14.25 -20.75 1 97.44 283 GLY A C 1
ATOM 2234 O O . GLY A 1 283 ? 0.779 -14.906 -21.734 1 97.44 283 GLY A O 1
ATOM 2235 N N . ALA A 1 284 ? -0.787 -14.297 -20.281 1 98.38 284 ALA A N 1
ATOM 2236 C CA . ALA A 1 284 ? -1.834 -15.203 -20.75 1 98.38 284 ALA A CA 1
ATOM 2237 C C . ALA A 1 284 ? -2.295 -14.828 -22.156 1 98.38 284 ALA A C 1
ATOM 2239 O O . ALA A 1 284 ? -2.59 -15.703 -22.969 1 98.38 284 ALA A O 1
ATOM 2240 N N . CYS A 1 285 ? -2.389 -13.531 -22.438 1 97.88 285 CYS A N 1
ATOM 2241 C CA . CYS A 1 285 ? -2.816 -13.117 -23.766 1 97.88 285 CYS A CA 1
ATOM 2242 C C . CYS A 1 285 ? -1.867 -13.648 -24.828 1 97.88 285 CYS A C 1
ATOM 2244 O O . CYS A 1 285 ? -2.309 -14.172 -25.859 1 97.88 285 CYS A O 1
ATOM 2246 N N . GLU A 1 286 ? -0.557 -13.516 -24.562 1 97.69 286 GLU A N 1
ATOM 2247 C CA . GLU A 1 286 ? 0.42 -14.07 -25.5 1 97.69 286 GLU A CA 1
ATOM 2248 C C . GLU A 1 286 ? 0.305 -15.586 -25.594 1 97.69 286 GLU A C 1
ATOM 2250 O O . GLU A 1 286 ? 0.376 -16.156 -26.672 1 97.69 286 GLU A O 1
ATOM 2255 N N . HIS A 1 287 ? 0.121 -16.219 -24.484 1 98.12 287 HIS A N 1
ATOM 2256 C CA . HIS A 1 287 ? 0.049 -17.672 -24.406 1 98.12 287 HIS A CA 1
ATOM 2257 C C . HIS A 1 287 ? -1.084 -18.219 -25.266 1 98.12 287 HIS A C 1
ATOM 2259 O O . HIS A 1 287 ? -0.915 -19.219 -25.969 1 98.12 287 HIS A O 1
ATOM 2265 N N . PHE A 1 288 ? -2.217 -17.562 -25.234 1 98.44 288 PHE A N 1
ATOM 2266 C CA . PHE A 1 288 ? -3.398 -18.047 -25.938 1 98.44 288 PHE A CA 1
ATOM 2267 C C . PHE A 1 288 ? -3.539 -17.375 -27.297 1 98.44 288 PHE A C 1
ATOM 2269 O O . PHE A 1 288 ? -4.531 -17.562 -28 1 98.44 288 PHE A O 1
ATOM 2276 N N . ASP A 1 289 ? -2.605 -16.531 -27.609 1 97.75 289 ASP A N 1
ATOM 2277 C CA . ASP A 1 289 ? -2.629 -15.781 -28.875 1 97.75 289 ASP A CA 1
ATOM 2278 C C . ASP A 1 289 ? -3.887 -14.922 -28.969 1 97.75 289 ASP A C 1
ATOM 2280 O O . ASP A 1 289 ? -4.613 -14.992 -29.969 1 97.75 289 ASP A O 1
ATOM 2284 N N . ILE A 1 290 ? -4.164 -14.312 -27.938 1 97.56 290 ILE A N 1
ATOM 2285 C CA . ILE A 1 290 ? -5.285 -13.383 -27.844 1 97.56 290 ILE A CA 1
ATOM 2286 C C . ILE A 1 290 ? -4.77 -11.953 -27.875 1 97.56 290 ILE A C 1
ATOM 2288 O O . ILE A 1 290 ? -3.805 -11.617 -27.172 1 97.56 290 ILE A O 1
ATOM 2292 N N . ASP A 1 291 ? -5.406 -11.141 -28.656 1 96.25 291 ASP A N 1
ATOM 2293 C CA . ASP A 1 291 ? -5.035 -9.734 -28.734 1 96.25 291 ASP A CA 1
ATOM 2294 C C . ASP A 1 291 ? -5.281 -9.031 -27.391 1 96.25 291 ASP A C 1
ATOM 2296 O O . ASP A 1 291 ? -6.328 -9.211 -26.766 1 96.25 291 ASP A O 1
ATOM 2300 N N . ARG A 1 292 ? -4.312 -8.242 -26.984 1 94.94 292 ARG A N 1
ATOM 2301 C CA . ARG A 1 292 ? -4.383 -7.562 -25.688 1 94.94 292 ARG A CA 1
ATOM 2302 C C . ARG A 1 292 ? -5.586 -6.629 -25.625 1 94.94 292 ARG A C 1
ATOM 2304 O O . ARG A 1 292 ? -6.082 -6.32 -24.547 1 94.94 292 ARG A O 1
ATOM 2311 N N . SER A 1 293 ? -6.066 -6.156 -26.719 1 93.94 293 SER A N 1
ATOM 2312 C CA . SER A 1 293 ? -7.207 -5.246 -26.766 1 93.94 293 SER A CA 1
ATOM 2313 C C . SER A 1 293 ? -8.484 -5.945 -26.312 1 93.94 293 SER A C 1
ATOM 2315 O O . SER A 1 293 ? -9.484 -5.285 -26.016 1 93.94 293 SER A O 1
ATOM 2317 N N . GLU A 1 294 ? -8.453 -7.277 -26.281 1 96.12 294 GLU A N 1
ATOM 2318 C CA . GLU A 1 294 ? -9.617 -8.047 -25.844 1 96.12 294 GLU A CA 1
ATOM 2319 C C . GLU A 1 294 ? -9.773 -8 -24.312 1 96.12 294 GLU A C 1
ATOM 2321 O O . GLU A 1 294 ? -10.828 -8.352 -23.781 1 96.12 294 GLU A O 1
ATOM 2326 N N . VAL A 1 295 ? -8.797 -7.566 -23.656 1 97.69 295 VAL A N 1
ATOM 2327 C CA . VAL A 1 295 ? -8.789 -7.414 -22.203 1 97.69 295 VAL A CA 1
ATOM 2328 C C . VAL A 1 295 ? -8.695 -5.934 -21.844 1 97.69 295 VAL A C 1
ATOM 2330 O O . VAL A 1 295 ? -7.762 -5.242 -22.266 1 97.69 295 VAL A O 1
ATOM 2333 N N . GLU A 1 296 ? -9.578 -5.441 -21.078 1 97 296 GLU A N 1
ATOM 2334 C CA . GLU A 1 296 ? -9.602 -4.012 -20.781 1 97 296 GLU A CA 1
ATOM 2335 C C . GLU A 1 296 ? -8.375 -3.6 -19.969 1 97 296 GLU A C 1
ATOM 2337 O O . GLU A 1 296 ? -7.746 -2.58 -20.266 1 97 296 GLU A O 1
ATOM 2342 N N . ILE A 1 297 ? -8.109 -4.375 -18.922 1 97.69 297 ILE A N 1
ATOM 2343 C CA . ILE A 1 297 ? -7.004 -4.047 -18.031 1 97.69 297 ILE A CA 1
ATOM 2344 C C . ILE A 1 297 ? -6.297 -5.324 -17.578 1 97.69 297 ILE A C 1
ATOM 2346 O O . ILE A 1 297 ? -6.949 -6.305 -17.219 1 97.69 297 ILE A O 1
ATOM 2350 N N . SER A 1 298 ? -5.016 -5.289 -17.688 1 98.19 298 SER A N 1
ATOM 2351 C CA . SER A 1 298 ? -4.211 -6.344 -17.062 1 98.19 298 SER A CA 1
ATOM 2352 C C . SER A 1 298 ? -3.391 -5.801 -15.906 1 98.19 298 SER A C 1
ATOM 2354 O O . SER A 1 298 ? -2.873 -4.684 -15.969 1 98.19 298 SER A O 1
ATOM 2356 N N . ILE A 1 299 ? -3.293 -6.609 -14.875 1 97.12 299 ILE A N 1
ATOM 2357 C CA . ILE A 1 299 ? -2.545 -6.254 -13.672 1 97.12 299 ILE A CA 1
ATOM 2358 C C . ILE A 1 299 ? -1.268 -7.086 -13.602 1 97.12 299 ILE A C 1
ATOM 2360 O O . ILE A 1 299 ? -1.28 -8.289 -13.891 1 97.12 299 ILE A O 1
ATOM 2364 N N . GLY A 1 300 ? -0.201 -6.465 -13.234 1 95.31 300 GLY A N 1
ATOM 2365 C CA . GLY A 1 300 ? 1.054 -7.176 -13.055 1 95.31 300 GLY A CA 1
ATOM 2366 C C . GLY A 1 300 ? 1.796 -6.762 -11.797 1 95.31 300 GLY A C 1
ATOM 2367 O O . GLY A 1 300 ? 1.427 -5.781 -11.141 1 95.31 300 GLY A O 1
ATOM 2368 N N . SER A 1 301 ? 2.801 -7.582 -11.445 1 91.75 301 SER A N 1
ATOM 2369 C CA . SER A 1 301 ? 3.68 -7.324 -10.305 1 91.75 301 SER A CA 1
ATOM 2370 C C . SER A 1 301 ? 5.137 -7.223 -10.75 1 91.75 301 SER A C 1
ATOM 2372 O O . SER A 1 301 ? 5.609 -8.039 -11.547 1 91.75 301 SER A O 1
ATOM 2374 N N . TYR A 1 302 ? 5.805 -6.207 -10.25 1 91.5 302 TYR A N 1
ATOM 2375 C CA . TYR A 1 302 ? 7.238 -6.113 -10.5 1 91.5 302 TYR A CA 1
ATOM 2376 C C . TYR A 1 302 ? 7.996 -7.168 -9.703 1 91.5 302 TYR A C 1
ATOM 2378 O O . TYR A 1 302 ? 9.102 -7.562 -10.078 1 91.5 302 TYR A O 1
ATOM 2386 N N . GLY A 1 303 ? 7.473 -7.676 -8.672 1 88 303 GLY A N 1
ATOM 2387 C CA . GLY A 1 303 ? 8.156 -8.539 -7.727 1 88 303 GLY A CA 1
ATOM 2388 C C . GLY A 1 303 ? 8.258 -9.977 -8.195 1 88 303 GLY A C 1
ATOM 2389 O O . GLY A 1 303 ? 9.25 -10.656 -7.941 1 88 303 GLY A O 1
ATOM 2390 N N . THR A 1 304 ? 7.297 -10.445 -8.898 1 88.62 304 THR A N 1
ATOM 2391 C CA . THR A 1 304 ? 7.262 -11.859 -9.273 1 88.62 304 THR A CA 1
ATOM 2392 C C . THR A 1 304 ? 8.141 -12.117 -10.492 1 88.62 304 THR A C 1
ATOM 2394 O O . THR A 1 304 ? 8.867 -13.117 -10.539 1 88.62 304 THR A O 1
ATOM 2397 N N . ALA A 1 305 ? 8.078 -11.172 -11.438 1 88.19 305 ALA A N 1
ATOM 2398 C CA . ALA A 1 305 ? 8.734 -11.461 -12.711 1 88.19 305 ALA A CA 1
ATOM 2399 C C . ALA A 1 305 ? 9.953 -10.562 -12.914 1 88.19 305 ALA A C 1
ATOM 2401 O O . ALA A 1 305 ? 10.906 -10.945 -13.594 1 88.19 305 ALA A O 1
ATOM 2402 N N . LEU A 1 306 ? 9.922 -9.383 -12.32 1 91.94 306 LEU A N 1
ATOM 2403 C CA . LEU A 1 306 ? 10.906 -8.406 -12.758 1 91.94 306 LEU A CA 1
ATOM 2404 C C . LEU A 1 306 ? 11.867 -8.055 -11.617 1 91.94 306 LEU A C 1
ATOM 2406 O O . LEU A 1 306 ? 12.578 -7.055 -11.688 1 91.94 306 LEU A O 1
ATOM 2410 N N . ALA A 1 307 ? 11.867 -8.812 -10.602 1 89.56 307 ALA A N 1
ATOM 2411 C CA . ALA A 1 307 ? 12.82 -8.734 -9.5 1 89.56 307 ALA A CA 1
ATOM 2412 C C . ALA A 1 307 ? 12.875 -7.32 -8.922 1 89.56 307 ALA A C 1
ATOM 2414 O O . ALA A 1 307 ? 13.953 -6.762 -8.727 1 89.56 307 ALA A O 1
ATOM 2415 N N . SER A 1 308 ? 11.828 -6.754 -8.805 1 90.19 308 SER A N 1
ATOM 2416 C CA . SER A 1 308 ? 11.719 -5.418 -8.234 1 90.19 308 SER A CA 1
ATOM 2417 C C . SER A 1 308 ? 10.492 -5.301 -7.324 1 90.19 308 SER A C 1
ATOM 2419 O O . SER A 1 308 ? 10.008 -6.305 -6.805 1 90.19 308 SER A O 1
ATOM 2421 N N . LEU A 1 309 ? 10.055 -4.062 -7.078 1 84.56 309 LEU A N 1
ATOM 2422 C CA . LEU A 1 309 ? 8.977 -3.844 -6.121 1 84.56 309 LEU A CA 1
ATOM 2423 C C . LEU A 1 309 ? 7.859 -3.012 -6.742 1 84.56 309 LEU A C 1
ATOM 2425 O O . LEU A 1 309 ? 8.125 -2.049 -7.465 1 84.56 309 LEU A O 1
ATOM 2429 N N . GLY A 1 310 ? 6.602 -3.465 -6.395 1 85 310 GLY A N 1
ATOM 2430 C CA . GLY A 1 310 ? 5.453 -2.701 -6.855 1 85 310 GLY A CA 1
ATOM 2431 C C . GLY A 1 310 ? 4.566 -3.477 -7.809 1 85 310 GLY A C 1
ATOM 2432 O O . GLY A 1 310 ? 4.773 -4.672 -8.031 1 85 310 GLY A O 1
ATOM 2433 N N . GLY A 1 311 ? 3.502 -2.779 -8.203 1 89.31 311 GLY A N 1
ATOM 2434 C CA . GLY A 1 311 ? 2.58 -3.307 -9.195 1 89.31 311 GLY A CA 1
ATOM 2435 C C . GLY A 1 311 ? 2.367 -2.369 -10.375 1 89.31 311 GLY A C 1
ATOM 2436 O O . GLY A 1 311 ? 2.844 -1.232 -10.359 1 89.31 311 GLY A O 1
ATOM 2437 N N . PHE A 1 312 ? 1.805 -2.893 -11.375 1 93.5 312 PHE A N 1
ATOM 2438 C CA . PHE A 1 312 ? 1.488 -2.064 -12.539 1 93.5 312 PHE A CA 1
ATOM 2439 C C . PHE A 1 312 ? 0.23 -2.568 -13.234 1 93.5 312 PHE A C 1
ATOM 2441 O O . PHE A 1 312 ? -0.205 -3.699 -13 1 93.5 312 PHE A O 1
ATOM 2448 N N . THR A 1 313 ? -0.343 -1.73 -13.992 1 96.31 313 THR A N 1
ATOM 2449 C CA . THR A 1 313 ? -1.419 -2.1 -14.906 1 96.31 313 THR A CA 1
ATOM 2450 C C . THR A 1 313 ? -1.081 -1.685 -16.328 1 96.31 313 THR A C 1
ATOM 2452 O O . THR A 1 313 ? -0.267 -0.785 -16.547 1 96.31 313 THR A O 1
ATOM 2455 N N . ILE A 1 314 ? -1.622 -2.391 -17.219 1 97.56 314 ILE A N 1
ATOM 2456 C CA . ILE A 1 314 ? -1.463 -2.043 -18.625 1 97.56 314 ILE A CA 1
ATOM 2457 C C . ILE A 1 314 ? -2.832 -1.974 -19.297 1 97.56 314 ILE A C 1
ATOM 2459 O O . ILE A 1 314 ? -3.727 -2.762 -18.984 1 97.56 314 ILE A O 1
ATOM 2463 N N . SER A 1 315 ? -3.021 -0.986 -20.156 1 96.69 315 SER A N 1
ATOM 2464 C CA . SER A 1 315 ? -4.293 -0.762 -20.844 1 96.69 315 SER A CA 1
ATOM 2465 C C . SER A 1 315 ? -4.164 0.326 -21.891 1 96.69 315 SER A C 1
ATOM 2467 O O . SER A 1 315 ? -3.07 0.577 -22.406 1 96.69 315 SER A O 1
ATOM 2469 N N . THR A 1 316 ? -5.332 0.829 -22.328 1 95.19 316 THR A N 1
ATOM 2470 C CA . THR A 1 316 ? -5.367 1.963 -23.25 1 95.19 316 THR A CA 1
ATOM 2471 C C . THR A 1 316 ? -5.035 3.26 -22.516 1 95.19 316 THR A C 1
ATOM 2473 O O . THR A 1 316 ? -5.043 3.303 -21.281 1 95.19 316 THR A O 1
ATOM 2476 N N . LYS A 1 317 ? -4.699 4.289 -23.297 1 93.38 317 LYS A N 1
ATOM 2477 C CA . LYS A 1 317 ? -4.398 5.598 -22.734 1 93.38 317 LYS A CA 1
ATOM 2478 C C . LYS A 1 317 ? -5.574 6.133 -21.922 1 93.38 317 LYS A C 1
ATOM 2480 O O . LYS A 1 317 ? -5.391 6.711 -20.844 1 93.38 317 LYS A O 1
ATOM 2485 N N . GLU A 1 318 ? -6.703 5.895 -22.422 1 90.69 318 GLU A N 1
ATOM 2486 C CA . GLU A 1 318 ? -7.914 6.395 -21.781 1 90.69 318 GLU A CA 1
ATOM 2487 C C . GLU A 1 318 ? -8.141 5.723 -20.438 1 90.69 318 GLU A C 1
ATOM 2489 O O . GLU A 1 318 ? -8.438 6.395 -19.438 1 90.69 318 GLU A O 1
ATOM 2494 N N . LEU A 1 319 ? -8.016 4.441 -20.375 1 92.62 319 LEU A N 1
ATOM 2495 C CA . LEU A 1 319 ? -8.25 3.703 -19.141 1 92.62 319 LEU A CA 1
ATOM 2496 C C . LEU A 1 319 ? -7.16 4 -18.109 1 92.62 319 LEU A C 1
ATOM 2498 O O . LEU A 1 319 ? -7.434 4.055 -16.906 1 92.62 319 LEU A O 1
ATOM 2502 N N . CYS A 1 320 ? -5.949 4.191 -18.562 1 91.75 320 CYS A N 1
ATOM 2503 C CA . CYS A 1 320 ? -4.863 4.566 -17.672 1 91.75 320 CYS A CA 1
ATOM 2504 C C . CYS A 1 320 ? -5.094 5.953 -17.078 1 91.75 320 CYS A C 1
ATOM 2506 O O . CYS A 1 320 ? -4.879 6.172 -15.891 1 91.75 320 CYS A O 1
ATOM 2508 N N . ALA A 1 321 ? -5.566 6.863 -17.922 1 86.56 321 ALA A N 1
ATOM 2509 C CA . ALA A 1 321 ? -5.883 8.203 -17.438 1 86.56 321 ALA A CA 1
ATOM 2510 C C . ALA A 1 321 ? -6.965 8.156 -16.359 1 86.56 321 ALA A C 1
ATOM 2512 O O . ALA A 1 321 ? -6.895 8.883 -15.367 1 86.56 321 ALA A O 1
ATOM 2513 N N . HIS A 1 322 ? -7.859 7.301 -16.562 1 86.38 322 HIS A N 1
ATOM 2514 C CA . HIS A 1 322 ? -8.938 7.156 -15.594 1 86.38 322 HIS A CA 1
ATOM 2515 C C . HIS A 1 322 ? -8.406 6.629 -14.266 1 86.38 322 HIS A C 1
ATOM 2517 O O . HIS A 1 322 ? -8.859 7.059 -13.203 1 86.38 322 HIS A O 1
ATOM 2523 N N . GLN A 1 323 ? -7.562 5.723 -14.344 1 87.38 323 GLN A N 1
ATOM 2524 C CA . GLN A 1 323 ? -6.961 5.199 -13.125 1 87.38 323 GLN A CA 1
ATOM 2525 C C . GLN A 1 323 ? -6.23 6.297 -12.352 1 87.38 323 GLN A C 1
ATOM 2527 O O . GLN A 1 323 ? -6.355 6.387 -11.125 1 87.38 323 GLN A O 1
ATOM 2532 N N . ARG A 1 324 ? -5.48 7.059 -13.055 1 81 324 ARG A N 1
ATOM 2533 C CA . ARG A 1 324 ? -4.715 8.133 -12.43 1 81 324 ARG A CA 1
ATOM 2534 C C . ARG A 1 324 ? -5.633 9.125 -11.727 1 81 324 ARG A C 1
ATOM 2536 O O . ARG A 1 324 ? -5.254 9.719 -10.719 1 81 324 ARG A O 1
ATOM 2543 N N . LEU A 1 325 ? -6.863 9.148 -12.211 1 74.31 325 LEU A N 1
ATOM 2544 C CA . LEU A 1 325 ? -7.812 10.117 -11.672 1 74.31 325 LEU A CA 1
ATOM 2545 C C . LEU A 1 325 ? -8.648 9.5 -10.562 1 74.31 325 LEU A C 1
ATOM 2547 O O . LEU A 1 325 ? -9.148 10.211 -9.68 1 74.31 325 LEU A O 1
ATOM 2551 N N . SER A 1 326 ? -8.719 8.164 -10.609 1 73 326 SER A N 1
ATOM 2552 C CA . SER A 1 326 ? -9.797 7.602 -9.805 1 73 326 SER A CA 1
ATOM 2553 C C . SER A 1 326 ? -9.266 6.566 -8.812 1 73 326 SER A C 1
ATOM 2555 O O . SER A 1 326 ? -9.953 6.207 -7.855 1 73 326 SER A O 1
ATOM 2557 N N . SER A 1 327 ? -8.156 6.109 -9.094 1 68.88 327 SER A N 1
ATOM 2558 C CA . SER A 1 327 ? -7.652 5.043 -8.227 1 68.88 327 SER A CA 1
ATOM 2559 C C . SER A 1 327 ? -7.121 5.602 -6.914 1 68.88 327 SER A C 1
ATOM 2561 O O . SER A 1 327 ? -6.191 6.414 -6.91 1 68.88 327 SER A O 1
ATOM 2563 N N . HIS A 1 328 ? -7.621 5.164 -5.871 1 63.03 328 HIS A N 1
ATOM 2564 C CA . HIS A 1 328 ? -7.234 5.664 -4.555 1 63.03 328 HIS A CA 1
ATOM 2565 C C . HIS A 1 328 ? -5.758 5.402 -4.277 1 63.03 328 HIS A C 1
ATOM 2567 O O . HIS A 1 328 ? -5.062 6.262 -3.727 1 63.03 328 HIS A O 1
ATOM 2573 N N . ALA A 1 329 ? -5.445 4.203 -4.688 1 55.19 329 ALA A N 1
ATOM 2574 C CA . ALA A 1 329 ? -4.043 3.871 -4.43 1 55.19 329 ALA A CA 1
ATOM 2575 C C . ALA A 1 329 ? -3.111 4.766 -5.242 1 55.19 329 ALA A C 1
ATOM 2577 O O . ALA A 1 329 ? -1.991 5.055 -4.816 1 55.19 329 ALA A O 1
ATOM 2578 N N . TYR A 1 330 ? -3.58 5.184 -6.371 1 55.66 330 TYR A N 1
ATOM 2579 C CA . TYR A 1 330 ? -2.74 6.074 -7.168 1 55.66 330 TYR A CA 1
ATOM 2580 C C . TYR A 1 330 ? -2.709 7.473 -6.57 1 55.66 330 TYR A C 1
ATOM 2582 O O . TYR A 1 330 ? -1.653 8.109 -6.516 1 55.66 330 TYR A O 1
ATOM 2590 N N . ILE A 1 331 ? -3.795 7.707 -6.148 1 54.28 331 ILE A N 1
ATOM 2591 C CA . ILE A 1 331 ? -3.949 9.094 -5.715 1 54.28 331 ILE A CA 1
ATOM 2592 C C . ILE A 1 331 ? -3.32 9.273 -4.336 1 54.28 331 ILE A C 1
ATOM 2594 O O . ILE A 1 331 ? -2.633 10.266 -4.09 1 54.28 331 ILE A O 1
ATOM 2598 N N . PHE A 1 332 ? -3.477 8.227 -3.598 1 55.75 332 PHE A N 1
ATOM 2599 C CA . PHE A 1 332 ? -3.203 8.5 -2.191 1 55.75 332 PHE A CA 1
ATOM 2600 C C . PHE A 1 332 ? -2.021 7.676 -1.699 1 55.75 332 PHE A C 1
ATOM 2602 O O . PHE A 1 332 ? -1.569 7.84 -0.564 1 55.75 332 PHE A O 1
ATOM 2609 N N . SER A 1 333 ? -1.681 6.809 -2.621 1 59.56 333 SER A N 1
ATOM 2610 C CA . SER A 1 333 ? -0.557 5.992 -2.172 1 59.56 333 SER A CA 1
ATOM 2611 C C . SER A 1 333 ? 0.733 6.391 -2.883 1 59.56 333 SER A C 1
ATOM 2613 O O . SER A 1 333 ? 0.695 6.957 -3.979 1 59.56 333 SER A O 1
ATOM 2615 N N . ALA A 1 334 ? 1.636 6.098 -2.146 1 59.03 334 ALA A N 1
ATOM 2616 C CA . ALA A 1 334 ? 2.982 6.348 -2.654 1 59.03 334 ALA A CA 1
ATOM 2617 C C . ALA A 1 334 ? 3.25 5.535 -3.92 1 59.03 334 ALA A C 1
ATOM 2619 O O . ALA A 1 334 ? 2.664 4.469 -4.113 1 59.03 334 ALA A O 1
ATOM 2620 N N . SER A 1 335 ? 3.887 6.188 -4.852 1 72.19 335 SER A N 1
ATOM 2621 C CA . SER A 1 335 ? 4.5 5.457 -5.953 1 72.19 335 SER A CA 1
ATOM 2622 C C . SER A 1 335 ? 5.637 4.566 -5.465 1 72.19 335 SER A C 1
ATOM 2624 O O . SER A 1 335 ? 6.164 4.77 -4.367 1 72.19 335 SER A O 1
ATOM 2626 N N . PRO A 1 336 ? 5.871 3.527 -6.219 1 79.12 336 PRO A N 1
ATOM 2627 C CA . PRO A 1 336 ? 7.086 2.799 -5.852 1 79.12 336 PRO A CA 1
ATOM 2628 C C . PRO A 1 336 ? 8.32 3.701 -5.785 1 79.12 336 PRO A C 1
ATOM 2630 O O . PRO A 1 336 ? 8.414 4.676 -6.535 1 79.12 336 PRO A O 1
ATOM 2633 N N . PRO A 1 337 ? 9.203 3.379 -4.871 1 81.31 337 PRO A N 1
ATOM 2634 C CA . PRO A 1 337 ? 10.422 4.191 -4.828 1 81.31 337 PRO A CA 1
ATOM 2635 C C . PRO A 1 337 ? 11.188 4.176 -6.152 1 81.31 337 PRO A C 1
ATOM 2637 O O . PRO A 1 337 ? 11.164 3.176 -6.871 1 81.31 337 PRO A O 1
ATOM 2640 N N . PRO A 1 338 ? 11.938 5.23 -6.422 1 83.88 338 PRO A N 1
ATOM 2641 C CA . PRO A 1 338 ? 12.609 5.363 -7.715 1 83.88 338 PRO A CA 1
ATOM 2642 C C . PRO A 1 338 ? 13.547 4.199 -8.016 1 83.88 338 PRO A C 1
ATOM 2644 O O . PRO A 1 338 ? 13.641 3.75 -9.164 1 83.88 338 PRO A O 1
ATOM 2647 N N . TYR A 1 339 ? 14.258 3.719 -7.086 1 85.62 339 TYR A N 1
ATOM 2648 C CA . TYR A 1 339 ? 15.188 2.629 -7.359 1 85.62 339 TYR A CA 1
ATOM 2649 C C . TYR A 1 339 ? 14.453 1.4 -7.883 1 85.62 339 TYR A C 1
ATOM 2651 O O . TYR A 1 339 ? 14.961 0.694 -8.758 1 85.62 339 TYR A O 1
ATOM 2659 N N . ALA A 1 340 ? 13.258 1.17 -7.34 1 87.62 340 ALA A N 1
ATOM 2660 C CA . ALA A 1 340 ? 12.484 -0.004 -7.73 1 87.62 340 ALA A CA 1
ATOM 2661 C C . ALA A 1 340 ? 12.031 0.102 -9.188 1 87.62 340 ALA A C 1
ATOM 2663 O O . ALA A 1 340 ? 12.102 -0.872 -9.938 1 87.62 340 ALA A O 1
ATOM 2664 N N . VAL A 1 341 ? 11.547 1.301 -9.562 1 89.81 341 VAL A N 1
ATOM 2665 C CA . VAL A 1 341 ? 11.023 1.443 -10.922 1 89.81 341 VAL A CA 1
ATOM 2666 C C . VAL A 1 341 ? 12.172 1.473 -11.922 1 89.81 341 VAL A C 1
ATOM 2668 O O . VAL A 1 341 ? 12.039 0.993 -13.047 1 89.81 341 VAL A O 1
ATOM 2671 N N . ILE A 1 342 ? 13.297 1.998 -11.523 1 91.75 342 ILE A N 1
ATOM 2672 C CA . ILE A 1 342 ? 14.477 1.982 -12.383 1 91.75 342 ILE A CA 1
ATOM 2673 C C . ILE A 1 342 ? 14.938 0.544 -12.594 1 91.75 342 ILE A C 1
ATOM 2675 O O . ILE A 1 342 ? 15.289 0.157 -13.711 1 91.75 342 ILE A O 1
ATOM 2679 N N . CYS A 1 343 ? 14.922 -0.219 -11.523 1 92.69 343 CYS A N 1
ATOM 2680 C CA . CYS A 1 343 ? 15.266 -1.634 -11.625 1 92.69 343 CYS A CA 1
ATOM 2681 C C . CYS A 1 343 ? 14.281 -2.369 -12.531 1 92.69 343 CYS A C 1
ATOM 2683 O O . CYS A 1 343 ? 14.68 -3.199 -13.344 1 92.69 343 CYS A O 1
ATOM 2685 N N . ALA A 1 344 ? 13.008 -2.07 -12.352 1 94.12 344 ALA A N 1
ATOM 2686 C CA . ALA A 1 344 ? 11.992 -2.703 -13.188 1 94.12 344 ALA A CA 1
ATOM 2687 C C . ALA A 1 344 ? 12.219 -2.385 -14.656 1 94.12 344 ALA A C 1
ATOM 2689 O O . ALA A 1 344 ? 12.07 -3.258 -15.516 1 94.12 344 ALA A O 1
ATOM 2690 N N . ARG A 1 345 ? 12.508 -1.146 -14.945 1 96 345 ARG A N 1
ATOM 2691 C CA . ARG A 1 345 ? 12.797 -0.752 -16.328 1 96 345 ARG A CA 1
ATOM 2692 C C . ARG A 1 345 ? 13.977 -1.542 -16.875 1 96 345 ARG A C 1
ATOM 2694 O O . ARG A 1 345 ? 13.922 -2.029 -18.016 1 96 345 ARG A O 1
ATOM 2701 N N . ARG A 1 346 ? 15.031 -1.621 -16.094 1 96.25 346 ARG A N 1
ATOM 2702 C CA . ARG A 1 346 ? 16.203 -2.377 -16.5 1 96.25 346 ARG A CA 1
ATOM 2703 C C . ARG A 1 346 ? 15.859 -3.846 -16.734 1 96.25 346 ARG A C 1
ATOM 2705 O O . ARG A 1 346 ? 16.359 -4.469 -17.672 1 96.25 346 ARG A O 1
ATOM 2712 N N . ALA A 1 347 ? 15.07 -4.402 -15.852 1 96.62 347 ALA A N 1
ATOM 2713 C CA . ALA A 1 347 ? 14.625 -5.785 -16 1 96.62 347 ALA A CA 1
ATOM 2714 C C . ALA A 1 347 ? 13.891 -5.992 -17.328 1 96.62 347 ALA A C 1
ATOM 2716 O O . ALA A 1 347 ? 14.117 -6.984 -18.016 1 96.62 347 ALA A O 1
ATOM 2717 N N . VAL A 1 348 ? 13.031 -5.059 -17.672 1 97.25 348 VAL A N 1
ATOM 2718 C CA . VAL A 1 348 ? 12.281 -5.129 -18.922 1 97.25 348 VAL A CA 1
ATOM 2719 C C . VAL A 1 348 ? 13.25 -5.125 -20.109 1 97.25 348 VAL A C 1
ATOM 2721 O O . VAL A 1 348 ? 13.07 -5.875 -21.062 1 97.25 348 VAL A O 1
ATOM 2724 N N . GLU A 1 349 ? 14.258 -4.305 -20.047 1 96.94 349 GLU A N 1
ATOM 2725 C CA . GLU A 1 349 ? 15.266 -4.238 -21.094 1 96.94 349 GLU A CA 1
ATOM 2726 C C . GLU A 1 349 ? 15.984 -5.574 -21.25 1 96.94 349 GLU A C 1
ATOM 2728 O O . GLU A 1 349 ? 16.25 -6.016 -22.375 1 96.94 349 GLU A O 1
ATOM 2733 N N . ILE A 1 350 ? 16.281 -6.184 -20.188 1 96.88 350 ILE A N 1
ATOM 2734 C CA . ILE A 1 350 ? 17 -7.461 -20.203 1 96.88 350 ILE A CA 1
ATOM 2735 C C . ILE A 1 350 ? 16.109 -8.539 -20.828 1 96.88 350 ILE A C 1
ATOM 2737 O O . ILE A 1 350 ? 16.547 -9.266 -21.719 1 96.88 350 ILE A O 1
ATOM 2741 N N . VAL A 1 351 ? 14.836 -8.617 -20.422 1 96.75 351 VAL A N 1
ATOM 2742 C CA . VAL A 1 351 ? 13.977 -9.727 -20.828 1 96.75 351 VAL A CA 1
ATOM 2743 C C . VAL A 1 351 ? 13.523 -9.531 -22.266 1 96.75 351 VAL A C 1
ATOM 2745 O O . VAL A 1 351 ? 13.141 -10.492 -22.938 1 96.75 351 VAL A O 1
ATOM 2748 N N . GLN A 1 352 ? 13.484 -8.289 -22.719 1 95.5 352 GLN A N 1
ATOM 2749 C CA . GLN A 1 352 ? 13.195 -8.047 -24.125 1 95.5 352 GLN A CA 1
ATOM 2750 C C . GLN A 1 352 ? 14.234 -8.719 -25.016 1 95.5 352 GLN A C 1
ATOM 2752 O O . GLN A 1 352 ? 13.922 -9.125 -26.141 1 95.5 352 GLN A O 1
ATOM 2757 N N . LYS A 1 353 ? 15.422 -8.898 -24.484 1 95.5 353 LYS A N 1
ATOM 2758 C CA . LYS A 1 353 ? 16.516 -9.484 -25.266 1 95.5 353 LYS A CA 1
ATOM 2759 C C . LYS A 1 353 ? 16.531 -11 -25.141 1 95.5 353 LYS A C 1
ATOM 2761 O O . LYS A 1 353 ? 16.734 -11.711 -26.125 1 95.5 353 LYS A O 1
ATOM 2766 N N . ASP A 1 354 ? 16.234 -11.508 -23.984 1 95.75 354 ASP A N 1
ATOM 2767 C CA . ASP A 1 354 ? 16.469 -12.938 -23.797 1 95.75 354 ASP A CA 1
ATOM 2768 C C . ASP A 1 354 ? 15.289 -13.609 -23.109 1 95.75 354 ASP A C 1
ATOM 2770 O O . ASP A 1 354 ? 15.43 -14.688 -22.531 1 95.75 354 ASP A O 1
ATOM 2774 N N . GLY A 1 355 ? 14.164 -12.961 -23.141 1 94.88 355 GLY A N 1
ATOM 2775 C CA . GLY A 1 355 ? 12.969 -13.477 -22.484 1 94.88 355 GLY A CA 1
ATOM 2776 C C . GLY A 1 355 ? 12.586 -14.867 -22.969 1 94.88 355 GLY A C 1
ATOM 2777 O O . GLY A 1 355 ? 12.227 -15.727 -22.156 1 94.88 355 GLY A O 1
ATOM 2778 N N . ALA A 1 356 ? 12.695 -15.164 -24.219 1 97.19 356 ALA A N 1
ATOM 2779 C CA . ALA A 1 356 ? 12.32 -16.453 -24.797 1 97.19 356 ALA A CA 1
ATOM 2780 C C . ALA A 1 356 ? 13.18 -17.578 -24.25 1 97.19 356 ALA A C 1
ATOM 2782 O O . ALA A 1 356 ? 12.68 -18.656 -23.938 1 97.19 356 ALA A O 1
ATOM 2783 N N . GLU A 1 357 ? 14.438 -17.344 -24.125 1 97.88 357 GLU A N 1
ATOM 2784 C CA . GLU A 1 357 ? 15.359 -18.344 -23.578 1 97.88 357 GLU A CA 1
ATOM 2785 C C . GLU A 1 357 ? 15.062 -18.625 -22.109 1 97.88 357 GLU A C 1
ATOM 2787 O O . GLU A 1 357 ? 15.109 -19.781 -21.672 1 97.88 357 GLU A O 1
ATOM 2792 N N . ARG A 1 358 ? 14.789 -17.594 -21.406 1 97.38 358 ARG A N 1
ATOM 2793 C CA . ARG A 1 358 ? 14.477 -17.734 -19.984 1 97.38 358 ARG A CA 1
ATOM 2794 C C . ARG A 1 358 ? 13.195 -18.547 -19.781 1 97.38 358 ARG A C 1
ATOM 2796 O O . ARG A 1 358 ? 13.125 -19.391 -18.891 1 97.38 358 ARG A O 1
ATOM 2803 N N . ILE A 1 359 ? 12.211 -18.281 -20.625 1 98.06 359 ILE A N 1
ATOM 2804 C CA . ILE A 1 359 ? 10.938 -19 -20.531 1 98.06 359 ILE A CA 1
ATOM 2805 C C . ILE A 1 359 ? 11.141 -20.469 -20.891 1 98.06 359 ILE A C 1
ATOM 2807 O O . ILE A 1 359 ? 10.562 -21.344 -20.25 1 98.06 359 ILE A O 1
ATOM 2811 N N . ALA A 1 360 ? 11.914 -20.719 -21.875 1 98.19 360 ALA A N 1
ATOM 2812 C CA . ALA A 1 360 ? 12.203 -22.094 -22.266 1 98.19 360 ALA A CA 1
ATOM 2813 C C . ALA A 1 360 ? 12.859 -22.859 -21.109 1 98.19 360 ALA A C 1
ATOM 2815 O O . ALA A 1 360 ? 12.477 -24 -20.812 1 98.19 360 ALA A O 1
ATOM 2816 N N . LYS A 1 361 ? 13.836 -22.234 -20.484 1 98.19 361 LYS A N 1
ATOM 2817 C CA . LYS A 1 361 ? 14.516 -22.859 -19.359 1 98.19 361 LYS A CA 1
ATOM 2818 C C . LYS A 1 361 ? 13.562 -23.047 -18.188 1 98.19 361 LYS A C 1
ATOM 2820 O O . LYS A 1 361 ? 13.625 -24.062 -17.484 1 98.19 361 LYS A O 1
ATOM 2825 N N . LEU A 1 362 ? 12.727 -22.094 -17.922 1 98.44 362 LEU A N 1
ATOM 2826 C CA . LEU A 1 362 ? 11.711 -22.203 -16.875 1 98.44 362 LEU A CA 1
ATOM 2827 C C . LEU A 1 362 ? 10.82 -23.422 -17.109 1 98.44 362 LEU A C 1
ATOM 2829 O O . LEU A 1 362 ? 10.555 -24.188 -16.188 1 98.44 362 LEU A O 1
ATOM 2833 N N . ARG A 1 363 ? 10.406 -23.609 -18.344 1 98.25 363 ARG A N 1
ATOM 2834 C CA . ARG A 1 363 ? 9.539 -24.734 -18.703 1 98.25 363 ARG A CA 1
ATOM 2835 C C . ARG A 1 363 ? 10.242 -26.062 -18.453 1 98.25 363 ARG A C 1
ATOM 2837 O O . ARG A 1 363 ? 9.625 -27.016 -17.953 1 98.25 363 ARG A O 1
ATOM 2844 N N . GLU A 1 364 ? 11.445 -26.109 -18.812 1 98.56 364 GLU A N 1
ATOM 2845 C CA . GLU A 1 364 ? 12.242 -27.297 -18.562 1 98.56 364 GLU A CA 1
ATOM 2846 C C . GLU A 1 364 ? 12.32 -27.625 -17.078 1 98.56 364 GLU A C 1
ATOM 2848 O O . GLU A 1 364 ? 12.148 -28.766 -16.672 1 98.56 364 GLU A O 1
ATOM 2853 N N . ASN A 1 365 ? 12.602 -26.594 -16.328 1 98.75 365 ASN A N 1
ATOM 2854 C CA . ASN A 1 365 ? 12.75 -26.766 -14.883 1 98.75 365 ASN A CA 1
ATOM 2855 C C . ASN A 1 365 ? 11.43 -27.172 -14.234 1 98.75 365 ASN A C 1
ATOM 2857 O O . ASN A 1 365 ? 11.414 -27.984 -13.305 1 98.75 365 ASN A O 1
ATOM 2861 N N . ILE A 1 366 ? 10.32 -26.578 -14.688 1 98.69 366 ILE A N 1
ATOM 2862 C CA . ILE A 1 366 ? 9.008 -26.922 -14.172 1 98.69 366 ILE A CA 1
ATOM 2863 C C . ILE A 1 366 ? 8.727 -28.406 -14.43 1 98.69 366 ILE A C 1
ATOM 2865 O O . ILE A 1 366 ? 8.297 -29.125 -13.531 1 98.69 366 ILE A O 1
ATOM 2869 N N . GLN A 1 367 ? 9.008 -28.812 -15.602 1 98.44 367 GLN A N 1
ATOM 2870 C CA . GLN A 1 367 ? 8.781 -30.219 -15.969 1 98.44 367 GLN A CA 1
ATOM 2871 C C . GLN A 1 367 ? 9.617 -31.156 -15.109 1 98.44 367 GLN A C 1
ATOM 2873 O O . GLN A 1 367 ? 9.125 -32.188 -14.656 1 98.44 367 GLN A O 1
ATOM 2878 N N . LEU A 1 368 ? 10.836 -30.797 -14.945 1 98.69 368 LEU A N 1
ATOM 2879 C CA . LEU A 1 368 ? 11.711 -31.609 -14.117 1 98.69 368 LEU A CA 1
ATOM 2880 C C . LEU A 1 368 ? 11.18 -31.703 -12.688 1 98.69 368 LEU A C 1
ATOM 2882 O O . LEU A 1 368 ? 11.125 -32.781 -12.117 1 98.69 368 LEU A O 1
ATOM 2886 N N . MET A 1 369 ? 10.828 -30.578 -12.094 1 98.75 369 MET A N 1
ATOM 2887 C CA . MET A 1 369 ? 10.297 -30.562 -10.734 1 98.75 369 MET A CA 1
ATOM 2888 C C . MET A 1 369 ? 9.047 -31.438 -10.617 1 98.75 369 MET A C 1
ATOM 2890 O O . MET A 1 369 ? 8.922 -32.219 -9.68 1 98.75 369 MET A O 1
ATOM 2894 N N . ARG A 1 370 ? 8.164 -31.328 -11.547 1 98.31 370 ARG A N 1
ATOM 2895 C CA . ARG A 1 370 ? 6.93 -32.094 -11.547 1 98.31 370 ARG A CA 1
ATOM 2896 C C . ARG A 1 370 ? 7.219 -33.594 -11.648 1 98.31 370 ARG A C 1
ATOM 2898 O O . ARG A 1 370 ? 6.59 -34.406 -10.969 1 98.31 370 ARG A O 1
ATOM 2905 N N . ASN A 1 371 ? 8.109 -33.906 -12.539 1 98.12 371 ASN A N 1
ATOM 2906 C CA . ASN A 1 371 ? 8.484 -35.312 -12.703 1 98.12 371 ASN A CA 1
ATOM 2907 C C . ASN A 1 371 ? 9.047 -35.906 -11.406 1 98.12 371 ASN A C 1
ATOM 2909 O O . ASN A 1 371 ? 8.734 -37.031 -11.047 1 98.12 371 ASN A O 1
ATOM 2913 N N . GLU A 1 372 ? 9.852 -35.094 -10.766 1 98.06 372 GLU A N 1
ATOM 2914 C CA . GLU A 1 372 ? 10.477 -35.562 -9.531 1 98.06 372 GLU A CA 1
ATOM 2915 C C . GLU A 1 372 ? 9.445 -35.688 -8.414 1 98.06 372 GLU A C 1
ATOM 2917 O O . GLU A 1 372 ? 9.578 -36.531 -7.527 1 98.06 372 GLU A O 1
ATOM 2922 N N . LEU A 1 373 ? 8.367 -34.906 -8.445 1 97.81 373 LEU A N 1
ATOM 2923 C CA . LEU A 1 373 ? 7.418 -34.844 -7.336 1 97.81 373 LEU A CA 1
ATOM 2924 C C . LEU A 1 373 ? 6.156 -35.625 -7.664 1 97.81 373 LEU A C 1
ATOM 2926 O O . LEU A 1 373 ? 5.211 -35.656 -6.875 1 97.81 373 LEU A O 1
ATOM 2930 N N . HIS A 1 374 ? 6.02 -36.25 -8.758 1 94.69 374 HIS A N 1
ATOM 2931 C CA . HIS A 1 374 ? 4.809 -36.906 -9.234 1 94.69 374 HIS A CA 1
ATOM 2932 C C . HIS A 1 374 ? 4.367 -38 -8.273 1 94.69 374 HIS A C 1
ATOM 2934 O O . HIS A 1 374 ? 3.178 -38.312 -8.188 1 94.69 374 HIS A O 1
ATOM 2940 N N . ASP A 1 375 ? 5.227 -38.594 -7.48 1 92 375 ASP A N 1
ATOM 2941 C CA . ASP A 1 375 ? 4.898 -39.75 -6.637 1 92 375 ASP A CA 1
ATOM 2942 C C . ASP A 1 375 ? 5.188 -39.438 -5.168 1 92 375 ASP A C 1
ATOM 2944 O O . ASP A 1 375 ? 5.586 -40.312 -4.414 1 92 375 ASP A O 1
ATOM 2948 N N . VAL A 1 376 ? 5.027 -38.219 -4.82 1 94.81 376 VAL A N 1
ATOM 2949 C CA . VAL A 1 376 ? 5.27 -37.875 -3.426 1 94.81 376 VAL A CA 1
ATOM 2950 C C . VAL A 1 376 ? 4.172 -38.469 -2.547 1 94.81 376 VAL A C 1
ATOM 2952 O O . VAL A 1 376 ? 2.982 -38.281 -2.82 1 94.81 376 VAL A O 1
ATOM 2955 N N . GLN A 1 377 ? 4.559 -39.094 -1.529 1 94.44 377 GLN A N 1
ATOM 2956 C CA . GLN A 1 377 ? 3.627 -39.781 -0.636 1 94.44 377 GLN A CA 1
ATOM 2957 C C . GLN A 1 377 ? 2.699 -38.781 0.049 1 94.44 377 GLN A C 1
ATOM 2959 O O . GLN A 1 377 ? 3.16 -37.812 0.64 1 94.44 377 GLN A O 1
ATOM 2964 N N . GLY A 1 378 ? 1.441 -39.031 -0.111 1 95.62 378 GLY A N 1
ATOM 2965 C CA . GLY A 1 378 ? 0.446 -38.312 0.645 1 95.62 378 GLY A CA 1
ATOM 2966 C C . GLY A 1 378 ? 0.11 -36.938 0.028 1 95.62 378 GLY A C 1
ATOM 2967 O O . GLY A 1 378 ? -0.76 -36.25 0.526 1 95.62 378 GLY A O 1
ATOM 2968 N N . LEU A 1 379 ? 0.809 -36.594 -1.002 1 96.94 379 LEU A N 1
ATOM 2969 C CA . LEU A 1 379 ? 0.581 -35.312 -1.652 1 96.94 379 LEU A CA 1
ATOM 2970 C C . LEU A 1 379 ? 0.29 -35.5 -3.139 1 96.94 379 LEU A C 1
ATOM 2972 O O . LEU A 1 379 ? 0.682 -36.531 -3.73 1 96.94 379 LEU A O 1
ATOM 2976 N N . GLU A 1 380 ? -0.403 -34.562 -3.697 1 96.38 380 GLU A N 1
ATOM 2977 C CA . GLU A 1 380 ? -0.73 -34.562 -5.121 1 96.38 380 GLU A CA 1
ATOM 2978 C C . GLU A 1 380 ? -0.495 -33.188 -5.742 1 96.38 380 GLU A C 1
ATOM 2980 O O . GLU A 1 380 ? -0.794 -32.188 -5.129 1 96.38 380 GLU A O 1
ATOM 2985 N N . ILE A 1 381 ? 0.079 -33.219 -6.93 1 97.56 381 ILE A N 1
ATOM 2986 C CA . ILE A 1 381 ? 0.243 -31.984 -7.672 1 97.56 381 ILE A CA 1
ATOM 2987 C C . ILE A 1 381 ? -1.099 -31.562 -8.266 1 97.56 381 ILE A C 1
ATOM 2989 O O . ILE A 1 381 ? -1.755 -32.344 -8.961 1 97.56 381 ILE A O 1
ATOM 2993 N N . ILE A 1 382 ? -1.526 -30.281 -8.047 1 95.69 382 ILE A N 1
ATOM 2994 C CA . ILE A 1 382 ? -2.826 -29.859 -8.547 1 95.69 382 ILE A CA 1
ATOM 2995 C C . ILE A 1 382 ? -2.646 -28.703 -9.531 1 95.69 382 ILE A C 1
ATOM 2997 O O . ILE A 1 382 ? -3.584 -28.328 -10.242 1 95.69 382 ILE A O 1
ATOM 3001 N N . SER A 1 383 ? -1.463 -28.094 -9.602 1 97.38 383 SER A N 1
ATOM 3002 C CA . SER A 1 383 ? -1.19 -27.016 -10.531 1 97.38 383 SER A CA 1
ATOM 3003 C C . SER A 1 383 ? -1.074 -27.516 -11.969 1 97.38 383 SER A C 1
ATOM 3005 O O . SER A 1 383 ? -0.799 -28.703 -12.188 1 97.38 383 SER A O 1
ATOM 3007 N N . ASP A 1 384 ? -1.287 -26.656 -12.938 1 97.81 384 ASP A N 1
ATOM 3008 C CA . ASP A 1 384 ? -1.161 -27.031 -14.344 1 97.81 384 ASP A CA 1
ATOM 3009 C C . ASP A 1 384 ? 0.301 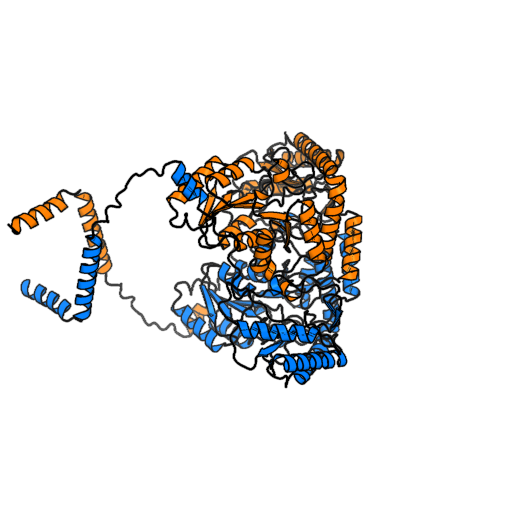-27.25 -14.727 1 97.81 384 ASP A C 1
ATOM 3011 O O . ASP A 1 384 ? 1.206 -26.781 -14.039 1 97.81 384 ASP A O 1
ATOM 3015 N N . ALA A 1 385 ? 0.521 -27.891 -15.789 1 96.81 385 ALA A N 1
ATOM 3016 C CA . ALA A 1 385 ? 1.81 -28.453 -16.172 1 96.81 385 ALA A CA 1
ATOM 3017 C C . ALA A 1 385 ? 2.854 -27.359 -16.391 1 96.81 385 ALA A C 1
ATOM 3019 O O . ALA A 1 385 ? 4.047 -27.578 -16.156 1 96.81 385 ALA A O 1
ATOM 3020 N N . ILE A 1 386 ? 2.445 -26.219 -16.797 1 97 386 ILE A N 1
ATOM 3021 C CA . ILE A 1 386 ? 3.461 -25.219 -17.141 1 97 386 ILE A CA 1
ATOM 3022 C C . ILE A 1 386 ? 3.443 -24.094 -16.109 1 97 386 ILE A C 1
ATOM 3024 O O . ILE A 1 386 ? 4.102 -23.062 -16.297 1 97 386 ILE A O 1
ATOM 3028 N N . SER A 1 387 ? 2.625 -24.266 -15.062 1 98.12 387 SER A N 1
ATOM 3029 C CA . SER A 1 387 ? 2.611 -23.266 -13.992 1 98.12 387 SER A CA 1
ATOM 3030 C C . SER A 1 387 ? 3.951 -23.234 -13.266 1 98.12 387 SER A C 1
ATOM 3032 O O . SER A 1 387 ? 4.477 -24.266 -12.852 1 98.12 387 SER A O 1
ATOM 3034 N N . PRO A 1 388 ? 4.473 -22.047 -13.07 1 97.81 388 PRO A N 1
ATOM 3035 C CA . PRO A 1 388 ? 5.734 -21.953 -12.336 1 97.81 388 PRO A CA 1
ATOM 3036 C C . PRO A 1 388 ? 5.555 -22.125 -10.828 1 97.81 388 PRO A C 1
ATOM 3038 O O . PRO A 1 388 ? 6.539 -22.266 -10.102 1 97.81 388 PRO A O 1
ATOM 3041 N N . ILE A 1 389 ? 4.371 -22.078 -10.383 1 97.38 389 ILE A N 1
ATOM 3042 C CA . ILE A 1 389 ? 4.039 -22.406 -9 1 97.38 389 ILE A CA 1
ATOM 3043 C C . ILE A 1 389 ? 3.465 -23.812 -8.93 1 97.38 389 ILE A C 1
ATOM 3045 O O . ILE A 1 389 ? 2.303 -24.047 -9.273 1 97.38 389 ILE A O 1
ATOM 3049 N N . VAL A 1 390 ? 4.242 -24.688 -8.516 1 98.12 390 VAL A N 1
ATOM 3050 C CA . VAL A 1 390 ? 3.777 -26.062 -8.352 1 98.12 390 VAL A CA 1
ATOM 3051 C C . VAL A 1 390 ? 3.09 -26.219 -6.996 1 98.12 390 VAL A C 1
ATOM 3053 O O . VAL A 1 390 ? 3.703 -26 -5.949 1 98.12 390 VAL A O 1
ATOM 3056 N N . HIS A 1 391 ? 1.836 -26.562 -7.02 1 96.81 391 HIS A N 1
ATOM 3057 C CA . HIS A 1 391 ? 1.041 -26.719 -5.805 1 96.81 391 HIS A CA 1
ATOM 3058 C C . HIS A 1 391 ? 0.885 -28.188 -5.422 1 96.81 391 HIS A C 1
ATOM 3060 O O . HIS A 1 391 ? 0.471 -29 -6.246 1 96.81 391 HIS A O 1
ATOM 3066 N N . LEU A 1 392 ? 1.207 -28.5 -4.195 1 97.06 392 LEU A N 1
ATOM 3067 C CA . LEU A 1 392 ? 0.978 -29.828 -3.635 1 97.06 392 LEU A CA 1
ATOM 3068 C C . LEU A 1 392 ? -0.15 -29.797 -2.607 1 97.06 392 LEU A C 1
ATOM 3070 O O . LEU A 1 392 ? -0.101 -29.016 -1.649 1 97.06 392 LEU A O 1
ATOM 3074 N N . LYS A 1 393 ? -1.106 -30.594 -2.803 1 94.81 393 LYS A N 1
ATOM 3075 C CA . LYS A 1 393 ? -2.229 -30.719 -1.878 1 94.81 393 LYS A CA 1
ATOM 3076 C C . LYS A 1 393 ? -2.203 -32.062 -1.176 1 94.81 393 LYS A C 1
ATOM 3078 O O . LYS A 1 393 ? -1.663 -33.062 -1.709 1 94.81 393 LYS A O 1
ATOM 3083 N N . LEU A 1 394 ? -2.807 -32.062 0.007 1 94.75 394 LEU A N 1
ATOM 3084 C CA . LEU A 1 394 ? -2.957 -33.344 0.681 1 94.75 394 LEU A CA 1
ATOM 3085 C C . LEU A 1 394 ? -3.871 -34.281 -0.113 1 94.75 394 LEU A C 1
ATOM 3087 O O . LEU A 1 394 ? -4.93 -33.844 -0.583 1 94.75 394 LEU A O 1
ATOM 3091 N N . GLY A 1 395 ? -3.432 -35.5 -0.271 1 91.31 395 GLY A N 1
ATOM 3092 C CA . GLY A 1 395 ? -4.234 -36.469 -0.987 1 91.31 395 GLY A CA 1
ATOM 3093 C C . GLY A 1 395 ? -5.484 -36.875 -0.236 1 91.31 395 GLY A C 1
ATOM 3094 O O . GLY A 1 395 ? -6.551 -37.031 -0.834 1 91.31 395 GLY A O 1
ATOM 3095 N N . LYS A 1 396 ? -5.312 -36.969 1.033 1 87.88 396 LYS A N 1
ATOM 3096 C CA . LYS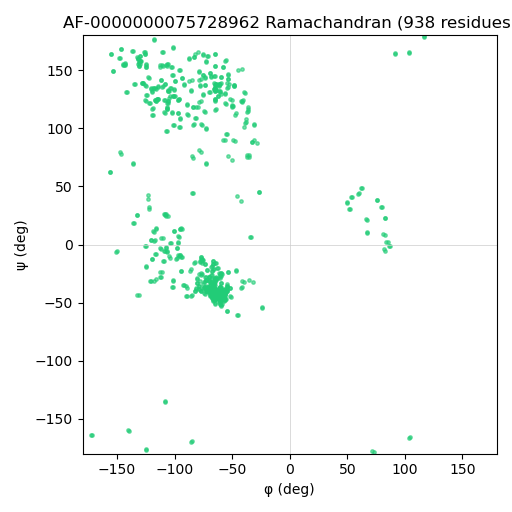 A 1 396 ? -6.445 -37.375 1.867 1 87.88 396 LYS A CA 1
ATOM 3097 C C . LYS A 1 396 ? -7.273 -36.156 2.273 1 87.88 396 LYS A C 1
ATOM 3099 O O . LYS A 1 396 ? -6.723 -35.094 2.551 1 87.88 396 LYS A O 1
ATOM 3104 N N . GLU A 1 397 ? -8.516 -36.375 2.26 1 83 397 GLU A N 1
ATOM 3105 C CA . GLU A 1 397 ? -9.406 -35.312 2.699 1 83 397 GLU A CA 1
ATOM 3106 C C . GLU A 1 397 ? -9.359 -35.156 4.215 1 83 397 GLU A C 1
ATOM 3108 O O . GLU A 1 397 ? -9.547 -36.125 4.961 1 83 397 GLU A O 1
ATOM 3113 N N . THR A 1 398 ? -8.883 -34.094 4.613 1 84.38 398 THR A N 1
ATOM 3114 C CA . THR A 1 398 ? -8.836 -33.719 6.023 1 84.38 398 THR A CA 1
ATOM 3115 C C . THR A 1 398 ? -9.375 -32.312 6.234 1 84.38 398 THR A C 1
ATOM 3117 O O . THR A 1 398 ? -9.57 -31.562 5.27 1 84.38 398 THR A O 1
ATOM 3120 N N . GLY A 1 399 ? -9.805 -32.031 7.371 1 81.44 399 GLY A N 1
ATOM 3121 C CA . GLY A 1 399 ? -10.227 -30.688 7.688 1 81.44 399 GLY A CA 1
ATOM 3122 C C . GLY A 1 399 ? -9.156 -29.641 7.441 1 81.44 399 GLY A C 1
ATOM 3123 O O . GLY A 1 399 ? -7.965 -29.969 7.406 1 81.44 399 GLY A O 1
ATOM 3124 N N . TYR A 1 400 ? -9.531 -28.469 7.277 1 81.62 400 TYR A N 1
ATOM 3125 C CA . TYR A 1 400 ? -8.633 -27.375 6.949 1 81.62 400 TYR A CA 1
ATOM 3126 C C . TYR A 1 400 ? -7.535 -27.234 7.996 1 81.62 400 TYR A C 1
ATOM 3128 O O . TYR A 1 400 ? -6.355 -27.109 7.656 1 81.62 400 TYR A O 1
ATOM 3136 N N . LYS A 1 401 ? -7.93 -27.25 9.227 1 80.75 401 LYS A N 1
ATOM 3137 C CA . LYS A 1 401 ? -6.973 -27.047 10.305 1 80.75 401 LYS A CA 1
ATOM 3138 C C . LYS A 1 401 ? -5.906 -28.141 10.305 1 80.75 401 LYS A C 1
ATOM 3140 O O . LYS A 1 401 ? -4.715 -27.859 10.445 1 80.75 401 LYS A O 1
ATOM 3145 N N . GLU A 1 402 ? -6.363 -29.281 10.195 1 86.94 402 GLU A N 1
ATOM 3146 C CA . GLU A 1 402 ? -5.434 -30.406 10.18 1 86.94 402 GLU A CA 1
ATOM 3147 C C . GLU A 1 402 ? -4.535 -30.359 8.945 1 86.94 402 GLU A C 1
ATOM 3149 O O . GLU A 1 402 ? -3.326 -30.594 9.047 1 86.94 402 GLU A O 1
ATOM 3154 N N . ALA A 1 403 ? -5.156 -30.141 7.832 1 89.25 403 ALA A N 1
ATOM 3155 C CA . ALA A 1 403 ? -4.387 -30.031 6.598 1 89.25 403 ALA A CA 1
ATOM 3156 C C . ALA A 1 403 ? -3.332 -28.938 6.695 1 89.25 403 ALA A C 1
ATOM 3158 O O . ALA A 1 403 ? -2.188 -29.125 6.277 1 89.25 403 ALA A O 1
ATOM 3159 N N . ASN A 1 404 ? -3.746 -27.844 7.211 1 87.44 404 ASN A N 1
ATOM 3160 C CA . ASN A 1 404 ? -2.848 -26.703 7.391 1 87.44 404 ASN A CA 1
ATOM 3161 C C . ASN A 1 404 ? -1.661 -27.062 8.281 1 87.44 404 ASN A C 1
ATOM 3163 O O . ASN A 1 404 ? -0.522 -26.703 7.977 1 87.44 404 ASN A O 1
ATOM 3167 N N . THR A 1 405 ? -1.898 -27.734 9.328 1 88.31 405 THR A N 1
ATOM 3168 C CA . THR A 1 405 ? -0.862 -28.125 10.273 1 88.31 405 THR A CA 1
ATOM 3169 C C . THR A 1 405 ? 0.095 -29.141 9.648 1 88.31 405 THR A C 1
ATOM 3171 O O . THR A 1 405 ? 1.314 -29 9.766 1 88.31 405 THR A O 1
ATOM 3174 N N . LEU A 1 406 ? -0.477 -30.094 9.016 1 93.12 406 LEU A N 1
ATOM 3175 C CA . LEU A 1 406 ? 0.335 -31.141 8.406 1 93.12 406 LEU A CA 1
ATOM 3176 C C . LEU A 1 406 ? 1.238 -30.562 7.316 1 93.12 406 LEU A C 1
ATOM 3178 O O . LEU A 1 406 ? 2.424 -30.891 7.254 1 93.12 406 LEU A O 1
ATOM 3182 N N . LEU A 1 407 ? 0.701 -29.734 6.512 1 94.19 407 LEU A N 1
ATOM 3183 C CA . LEU A 1 407 ? 1.478 -29.156 5.422 1 94.19 407 LEU A CA 1
ATOM 3184 C C . LEU A 1 407 ? 2.572 -28.25 5.961 1 94.19 407 LEU A C 1
ATOM 3186 O O . LEU A 1 407 ? 3.672 -28.188 5.406 1 94.19 407 LEU A O 1
ATOM 3190 N N . GLN A 1 408 ? 2.264 -27.531 6.992 1 91.25 408 GLN A N 1
ATOM 3191 C CA . GLN A 1 408 ? 3.297 -26.703 7.617 1 91.25 408 GLN A CA 1
ATOM 3192 C C . GLN A 1 408 ? 4.438 -27.562 8.148 1 91.25 408 GLN A C 1
ATOM 3194 O O . GLN A 1 408 ? 5.605 -27.203 8.031 1 91.25 408 GLN A O 1
ATOM 3199 N N . LYS A 1 409 ? 4.098 -28.656 8.742 1 94.5 409 LYS A N 1
ATOM 3200 C CA . LYS A 1 409 ? 5.113 -29.578 9.258 1 94.5 409 LYS A CA 1
ATOM 3201 C C . LYS A 1 409 ? 5.996 -30.109 8.125 1 94.5 409 LYS A C 1
ATOM 3203 O O . LYS A 1 409 ? 7.207 -30.266 8.305 1 94.5 409 LYS A O 1
ATOM 3208 N N . VAL A 1 410 ? 5.371 -30.344 7.027 1 96.56 410 VAL A N 1
ATOM 3209 C CA . VAL A 1 410 ? 6.137 -30.812 5.871 1 96.56 410 VAL A CA 1
ATOM 3210 C C . VAL A 1 410 ? 7.125 -29.719 5.445 1 96.56 410 VAL A C 1
ATOM 3212 O O . VAL A 1 410 ? 8.289 -30.016 5.164 1 96.56 410 VAL A O 1
ATOM 3215 N N . CYS A 1 411 ? 6.668 -28.516 5.363 1 94.31 411 CYS A N 1
ATOM 3216 C CA . CYS A 1 411 ? 7.531 -27.391 4.996 1 94.31 411 CYS A CA 1
ATOM 3217 C C . CYS A 1 411 ? 8.688 -27.25 5.98 1 94.31 411 CYS A C 1
ATOM 3219 O O . CYS A 1 411 ? 9.836 -27.078 5.57 1 94.31 411 CYS A O 1
ATOM 3221 N N . ASP A 1 412 ? 8.391 -27.406 7.273 1 93.19 412 ASP A N 1
ATOM 3222 C CA . ASP A 1 412 ? 9.414 -27.266 8.305 1 93.19 412 ASP A CA 1
ATOM 3223 C C . ASP A 1 412 ? 10.438 -28.406 8.219 1 93.19 412 ASP A C 1
ATOM 3225 O O . ASP A 1 412 ? 11.641 -28.172 8.367 1 93.19 412 ASP A O 1
ATOM 3229 N N . GLU A 1 413 ? 9.898 -29.516 7.996 1 96.62 413 GLU A N 1
ATOM 3230 C CA . GLU A 1 413 ? 10.781 -30.672 7.883 1 96.62 413 GLU A CA 1
ATOM 3231 C C . GLU A 1 413 ? 11.68 -30.578 6.656 1 96.62 413 GLU A C 1
ATOM 3233 O O . GLU A 1 413 ? 12.852 -30.969 6.699 1 96.62 413 GLU A O 1
ATOM 3238 N N . ALA A 1 414 ? 11.172 -30.094 5.578 1 97.19 414 ALA A N 1
ATOM 3239 C CA . ALA A 1 414 ? 11.969 -29.906 4.375 1 97.19 414 ALA A CA 1
ATOM 3240 C C . ALA A 1 414 ? 13.086 -28.891 4.613 1 97.19 414 ALA A C 1
ATOM 3242 O O . ALA A 1 414 ? 14.203 -29.062 4.121 1 97.19 414 ALA A O 1
ATOM 3243 N N . LEU A 1 415 ? 12.766 -27.844 5.336 1 95.06 415 LEU A N 1
ATOM 3244 C CA . LEU A 1 415 ? 13.75 -26.828 5.66 1 95.06 415 LEU A CA 1
ATOM 3245 C C . LEU A 1 415 ? 14.867 -27.391 6.531 1 95.06 415 LEU A C 1
ATOM 3247 O O . LEU A 1 415 ? 16.016 -26.969 6.43 1 95.06 415 LEU A O 1
ATOM 3251 N N . ASN A 1 416 ? 14.508 -28.391 7.348 1 95.88 416 ASN A N 1
ATOM 3252 C CA . ASN A 1 416 ? 15.461 -28.969 8.289 1 95.88 416 ASN A CA 1
ATOM 3253 C C . ASN A 1 416 ? 16.109 -30.234 7.727 1 95.88 416 ASN A C 1
ATOM 3255 O O . ASN A 1 416 ? 16.781 -30.969 8.453 1 95.88 416 ASN A O 1
ATOM 3259 N N . ASP A 1 417 ? 15.812 -30.5 6.477 1 97.12 417 ASP A N 1
ATOM 3260 C CA . ASP A 1 417 ? 16.422 -31.688 5.855 1 97.12 417 ASP A CA 1
ATOM 3261 C C . ASP A 1 417 ? 17.938 -31.672 6.008 1 97.12 417 ASP A C 1
ATOM 3263 O O . ASP A 1 417 ? 18.578 -30.641 5.789 1 97.12 417 ASP A O 1
ATOM 3267 N N . ALA A 1 418 ? 18.516 -32.75 6.305 1 95.38 418 ALA A N 1
ATOM 3268 C CA . ALA A 1 418 ? 19.953 -32.844 6.609 1 95.38 418 ALA A CA 1
ATOM 3269 C C . ALA A 1 418 ? 20.781 -32.75 5.336 1 95.38 418 ALA A C 1
ATOM 3271 O O . ALA A 1 418 ? 21.906 -32.25 5.348 1 95.38 418 ALA A O 1
ATOM 3272 N N . SER A 1 419 ? 20.281 -33.25 4.281 1 95.75 419 SER A N 1
ATOM 3273 C CA . SER A 1 419 ? 21.047 -33.375 3.043 1 95.75 419 SER A CA 1
ATOM 3274 C C . SER A 1 419 ? 20.891 -32.125 2.188 1 95.75 419 SER A C 1
ATOM 3276 O O . SER A 1 419 ? 21.875 -31.625 1.617 1 95.75 419 SER A O 1
ATOM 3278 N N . ALA A 1 420 ? 19.672 -31.625 2.055 1 97.44 420 ALA A N 1
ATOM 3279 C CA . ALA A 1 420 ? 19.391 -30.484 1.198 1 97.44 420 ALA A CA 1
ATOM 3280 C C . ALA A 1 420 ? 18.25 -29.641 1.783 1 97.44 420 ALA A C 1
ATOM 3282 O O . ALA A 1 420 ? 17.125 -29.688 1.302 1 97.44 420 ALA A O 1
ATOM 3283 N N . PRO A 1 421 ? 18.688 -28.812 2.811 1 97.56 421 PRO A N 1
ATOM 3284 C CA . PRO A 1 421 ? 17.641 -27.938 3.336 1 97.56 421 PRO A CA 1
ATOM 3285 C C . PRO A 1 421 ? 16.922 -27.156 2.236 1 97.56 421 PRO A C 1
ATOM 3287 O O . PRO A 1 421 ? 17.562 -26.547 1.375 1 97.56 421 PRO A O 1
ATOM 3290 N N . THR A 1 422 ? 15.594 -27.297 2.215 1 97.56 422 THR A N 1
ATOM 3291 C CA . THR A 1 422 ? 14.781 -26.703 1.159 1 97.56 422 THR A CA 1
ATOM 3292 C C . THR A 1 422 ? 13.68 -25.828 1.75 1 97.56 422 THR A C 1
ATOM 3294 O O . THR A 1 422 ? 12.898 -26.281 2.588 1 97.56 422 THR A O 1
ATOM 3297 N N . PHE A 1 423 ? 13.703 -24.562 1.284 1 94.5 423 PHE A N 1
ATOM 3298 C CA . PHE A 1 423 ? 12.719 -23.609 1.771 1 94.5 423 PHE A CA 1
ATOM 3299 C C . PHE A 1 423 ? 11.523 -23.531 0.825 1 94.5 423 PHE A C 1
ATOM 3301 O O . PHE A 1 423 ? 11.656 -23.094 -0.319 1 94.5 423 PHE A O 1
ATOM 3308 N N . ILE A 1 424 ? 10.406 -24.062 1.257 1 93.94 424 ILE A N 1
ATOM 3309 C CA . ILE A 1 424 ? 9.117 -23.984 0.586 1 93.94 424 ILE A CA 1
ATOM 3310 C C . ILE A 1 424 ? 8.062 -23.422 1.543 1 93.94 424 ILE A C 1
ATOM 3312 O O . ILE A 1 424 ? 8.297 -23.359 2.754 1 93.94 424 ILE A O 1
ATOM 3316 N N . VAL A 1 425 ? 6.922 -22.984 0.916 1 89.75 425 VAL A N 1
ATOM 3317 C CA . VAL A 1 425 ? 5.961 -22.297 1.777 1 89.75 425 VAL A CA 1
ATOM 3318 C C . VAL A 1 425 ? 4.566 -22.891 1.566 1 89.75 425 VAL A C 1
ATOM 3320 O O . VAL A 1 425 ? 4.305 -23.531 0.547 1 89.75 425 VAL A O 1
ATOM 3323 N N . LYS A 1 426 ? 3.783 -22.734 2.559 1 89.06 426 LYS A N 1
ATOM 3324 C CA . LYS A 1 426 ? 2.377 -23.125 2.5 1 89.06 426 LYS A CA 1
ATOM 3325 C C . LYS A 1 426 ? 1.496 -21.922 2.148 1 89.06 426 LYS A C 1
ATOM 3327 O O . LYS A 1 426 ? 1.845 -20.781 2.449 1 89.06 426 LYS A O 1
ATOM 3332 N N . SER A 1 427 ? 0.381 -22.203 1.474 1 82.12 427 SER A N 1
ATOM 3333 C CA . SER A 1 427 ? -0.591 -21.156 1.208 1 82.12 427 SER A CA 1
ATOM 3334 C C . SER A 1 427 ? -1.143 -20.578 2.504 1 82.12 427 SER A C 1
ATOM 3336 O O . SER A 1 427 ? -1.353 -21.297 3.479 1 82.12 427 SER A O 1
ATOM 3338 N N . LYS A 1 428 ? -1.248 -19.312 2.547 1 71.62 428 LYS A N 1
ATOM 3339 C CA . LYS A 1 428 ? -1.828 -18.625 3.697 1 71.62 428 LYS A CA 1
ATOM 3340 C C . LYS A 1 428 ? -3.074 -17.844 3.299 1 71.62 428 LYS A C 1
ATOM 3342 O O . LYS A 1 428 ? -3.127 -17.266 2.211 1 71.62 428 LYS A O 1
ATOM 3347 N N . PHE A 1 429 ? -4.137 -17.953 4.09 1 64.44 429 PHE A N 1
ATOM 3348 C CA . PHE A 1 429 ? -5.398 -17.266 3.85 1 64.44 429 PHE A CA 1
ATOM 3349 C C . PHE A 1 429 ? -5.777 -16.391 5.039 1 64.44 429 PHE A C 1
ATOM 3351 O O . PHE A 1 429 ? -5.375 -16.672 6.172 1 64.44 429 PHE A O 1
ATOM 3358 N N . ALA A 1 430 ? -6.375 -15.227 4.734 1 56.91 430 ALA A N 1
ATOM 3359 C CA . ALA A 1 430 ? -6.883 -14.398 5.824 1 56.91 430 ALA A CA 1
ATOM 3360 C C . ALA A 1 430 ? -8.008 -15.102 6.574 1 56.91 430 ALA A C 1
ATOM 3362 O O . ALA A 1 430 ? -8.883 -15.719 5.961 1 56.91 430 ALA A O 1
ATOM 3363 N N . LEU A 1 431 ? -7.816 -15.391 7.836 1 49.28 431 LEU A N 1
ATOM 3364 C CA . LEU A 1 431 ? -8.742 -16.156 8.664 1 49.28 431 LEU A CA 1
ATOM 3365 C C . LEU A 1 431 ? -10.172 -15.664 8.469 1 49.28 431 LEU A C 1
ATOM 3367 O O . LEU A 1 431 ? -11.109 -16.469 8.414 1 49.28 431 LEU A O 1
ATOM 3371 N N . ASN A 1 432 ? -10.516 -14.469 8.734 1 47.34 432 ASN A N 1
ATOM 3372 C CA . ASN A 1 432 ? -11.891 -14.047 8.984 1 47.34 432 ASN A CA 1
ATOM 3373 C C . ASN A 1 432 ? -12.695 -13.961 7.691 1 47.34 432 ASN A C 1
ATOM 3375 O O . ASN A 1 432 ? -13.906 -13.75 7.723 1 47.34 432 ASN A O 1
ATOM 3379 N N . ARG A 1 433 ? -12.078 -13.953 6.707 1 48.03 433 ARG A N 1
ATOM 3380 C CA . ARG A 1 433 ? -12.961 -13.586 5.605 1 48.03 433 ARG A CA 1
ATOM 3381 C C . ARG A 1 433 ? -13.086 -14.727 4.602 1 48.03 433 ARG A C 1
ATOM 3383 O O . ARG A 1 433 ? -13.852 -14.633 3.643 1 48.03 433 ARG A O 1
ATOM 3390 N N . ASP A 1 434 ? -12.156 -15.508 4.453 1 49.12 434 ASP A N 1
ATOM 3391 C CA . ASP A 1 434 ? -12.227 -16.297 3.234 1 49.12 434 ASP A CA 1
ATOM 3392 C C . ASP A 1 434 ? -13.211 -17.453 3.387 1 49.12 434 ASP A C 1
ATOM 3394 O O . ASP A 1 434 ? -13.016 -18.344 4.223 1 49.12 434 ASP A O 1
ATOM 3398 N N . ALA A 1 435 ? -14.469 -17.156 3.229 1 42.78 435 ALA A N 1
ATOM 3399 C CA . ALA A 1 435 ? -15.5 -18.172 3.004 1 42.78 435 ALA A CA 1
ATOM 3400 C C . ALA A 1 435 ? -14.898 -19.438 2.402 1 42.78 435 ALA A C 1
ATOM 3402 O O . ALA A 1 435 ? -15.438 -20.531 2.566 1 42.78 435 ALA A O 1
ATOM 3403 N N . ASN A 1 436 ? -14.188 -19.219 1.253 1 47.34 436 ASN A N 1
ATOM 3404 C CA . ASN A 1 436 ? -13.859 -20.422 0.483 1 47.34 436 ASN A CA 1
ATOM 3405 C C . ASN A 1 436 ? -12.781 -21.25 1.168 1 47.34 436 ASN A C 1
ATOM 3407 O O . ASN A 1 436 ? -11.656 -20.781 1.35 1 47.34 436 ASN A O 1
ATOM 3411 N N . LYS A 1 437 ? -13.188 -21.781 2.211 1 52 437 LYS A N 1
ATOM 3412 C CA . LYS A 1 437 ? -12.359 -22.797 2.855 1 52 437 LYS A CA 1
ATOM 3413 C C . LYS A 1 437 ? -11.469 -23.5 1.839 1 52 437 LYS A C 1
ATOM 3415 O O . LYS A 1 437 ? -11.836 -24.562 1.321 1 52 437 LYS A O 1
ATOM 3420 N N . GLU A 1 438 ? -10.828 -22.703 0.946 1 58.78 438 GLU A N 1
ATOM 3421 C CA . GLU A 1 438 ? -9.898 -23.344 0.035 1 58.78 438 GLU A CA 1
ATOM 3422 C C . GLU A 1 438 ? -8.859 -24.172 0.8 1 58.78 438 GLU A C 1
ATOM 3424 O O . GLU A 1 438 ? -8.555 -23.875 1.956 1 58.78 438 GLU A O 1
ATOM 3429 N N . ARG A 1 439 ? -8.625 -25.359 0.313 1 73 439 ARG A N 1
ATOM 3430 C CA . ARG A 1 439 ? -7.668 -26.281 0.92 1 73 439 ARG A CA 1
ATOM 3431 C C . ARG A 1 439 ? -6.25 -25.734 0.84 1 73 439 ARG A C 1
ATOM 3433 O O . ARG A 1 439 ? -5.836 -25.219 -0.197 1 73 439 ARG A O 1
ATOM 3440 N N . PRO A 1 440 ? -5.586 -25.609 1.934 1 86.81 440 PRO A N 1
ATOM 3441 C CA . PRO A 1 440 ? -4.18 -25.203 1.939 1 86.81 440 PRO A CA 1
ATOM 3442 C C . PRO A 1 440 ? -3.303 -26.078 1.045 1 86.81 440 PRO A C 1
ATOM 3444 O O . PRO A 1 440 ? -3.59 -27.25 0.859 1 86.81 440 PRO A O 1
ATOM 3447 N N . THR A 1 441 ? -2.367 -25.5 0.387 1 93.06 441 THR A N 1
ATOM 3448 C CA . THR A 1 441 ? -1.398 -26.203 -0.453 1 93.06 441 THR A CA 1
ATOM 3449 C C . THR A 1 441 ? 0.025 -25.781 -0.102 1 93.06 441 THR A C 1
ATOM 3451 O O . THR A 1 441 ? 0.229 -24.766 0.563 1 93.06 441 THR A O 1
ATOM 3454 N N . ILE A 1 442 ? 0.936 -26.609 -0.429 1 95.06 442 ILE A N 1
ATOM 3455 C CA . ILE A 1 442 ? 2.336 -26.203 -0.461 1 95.06 442 ILE A CA 1
ATOM 3456 C C . ILE A 1 442 ? 2.658 -25.578 -1.812 1 95.06 442 ILE A C 1
ATOM 3458 O O . ILE A 1 442 ? 2.293 -26.109 -2.861 1 95.06 442 ILE A O 1
ATOM 3462 N N . LYS A 1 443 ? 3.271 -24.5 -1.75 1 95.19 443 LYS A N 1
ATOM 3463 C CA . LYS A 1 443 ? 3.682 -23.797 -2.963 1 95.19 443 LYS A CA 1
ATOM 3464 C C . LYS A 1 443 ? 5.176 -23.969 -3.219 1 95.19 443 LYS A C 1
ATOM 3466 O O . LYS A 1 443 ? 5.996 -23.703 -2.334 1 95.19 443 LYS A O 1
ATOM 3471 N N . ILE A 1 444 ? 5.469 -24.391 -4.387 1 97.25 444 ILE A N 1
ATOM 3472 C CA . ILE A 1 444 ? 6.852 -24.516 -4.832 1 97.25 444 ILE A CA 1
ATOM 3473 C C . ILE A 1 444 ? 7.09 -23.625 -6.051 1 97.25 444 ILE A C 1
ATOM 3475 O O . ILE A 1 444 ? 6.582 -23.906 -7.137 1 97.25 444 ILE A O 1
ATOM 3479 N N . TYR A 1 445 ? 7.883 -22.594 -5.867 1 96.06 445 TYR A N 1
ATOM 3480 C CA . TYR A 1 445 ? 8.195 -21.672 -6.957 1 96.06 445 TYR A CA 1
ATOM 3481 C C . TYR A 1 445 ? 9.422 -22.141 -7.727 1 96.06 445 TYR A C 1
ATOM 3483 O O . TYR A 1 445 ? 10.508 -22.281 -7.156 1 96.06 445 TYR A O 1
ATOM 3491 N N . VAL A 1 446 ? 9.25 -22.375 -8.984 1 98 446 VAL A N 1
ATOM 3492 C CA . VAL A 1 446 ? 10.344 -22.797 -9.852 1 98 446 VAL A CA 1
ATOM 3493 C C . VAL A 1 446 ? 10.875 -21.594 -10.648 1 98 446 VAL A C 1
ATOM 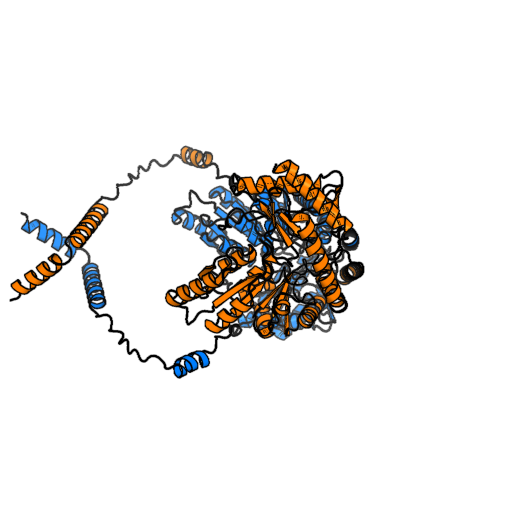3495 O O . VAL A 1 446 ? 10.094 -20.734 -11.07 1 98 446 VAL A O 1
ATOM 3498 N N . ALA A 1 447 ? 12.172 -21.5 -10.828 1 96.88 447 ALA A N 1
ATOM 3499 C CA . ALA A 1 447 ? 12.812 -20.422 -11.578 1 96.88 447 ALA A CA 1
ATOM 3500 C C . ALA A 1 447 ? 13.812 -20.969 -12.586 1 96.88 447 ALA A C 1
ATOM 3502 O O . ALA A 1 447 ? 14.273 -22.109 -12.461 1 96.88 447 ALA A O 1
ATOM 3503 N N . PRO A 1 448 ? 14.148 -20.172 -13.602 1 97.5 448 PRO A N 1
ATOM 3504 C CA . PRO A 1 448 ? 15.109 -20.625 -14.602 1 97.5 448 PRO A CA 1
ATOM 3505 C C . PRO A 1 448 ? 16.531 -20.781 -14.039 1 97.5 448 PRO A C 1
ATOM 3507 O O . PRO A 1 448 ? 17.344 -21.516 -14.594 1 97.5 448 PRO A O 1
ATOM 3510 N N . ILE A 1 449 ? 16.812 -20.188 -12.945 1 96.5 449 ILE A N 1
ATOM 3511 C CA . ILE A 1 449 ? 18.172 -20.141 -12.422 1 96.5 449 ILE A CA 1
ATOM 3512 C C . ILE A 1 449 ? 18.469 -21.438 -11.648 1 96.5 449 ILE A C 1
ATOM 3514 O O . ILE A 1 449 ? 19.625 -21.703 -11.312 1 96.5 449 ILE A O 1
ATOM 3518 N N . HIS A 1 450 ? 17.406 -22.203 -11.305 1 98.06 450 HIS A N 1
ATOM 3519 C CA . HIS A 1 450 ? 17.625 -23.469 -10.609 1 98.06 450 HIS A CA 1
ATOM 3520 C C . HIS A 1 450 ? 18.359 -24.469 -11.492 1 98.06 450 HIS A C 1
ATOM 3522 O O . HIS A 1 450 ? 18.047 -24.625 -12.672 1 98.06 450 HIS A O 1
ATOM 3528 N N . THR A 1 451 ? 19.344 -25.078 -10.883 1 98.19 451 THR A N 1
ATOM 3529 C CA . THR A 1 451 ? 20.031 -26.141 -11.602 1 98.19 451 THR A CA 1
ATOM 3530 C C . THR A 1 451 ? 19.281 -27.469 -11.477 1 98.19 451 THR A C 1
ATOM 3532 O O . THR A 1 451 ? 18.438 -27.625 -10.602 1 98.19 451 THR A O 1
ATOM 3535 N N . GLU A 1 452 ? 19.625 -28.344 -12.406 1 98.31 452 GLU A N 1
ATOM 3536 C CA . GLU A 1 452 ? 19.031 -29.672 -12.352 1 98.31 452 GLU A CA 1
ATOM 3537 C C . GLU A 1 452 ? 19.281 -30.344 -11.008 1 98.31 452 GLU A C 1
ATOM 3539 O O . GLU A 1 452 ? 18.391 -30.953 -10.43 1 98.31 452 GLU A O 1
ATOM 3544 N N . GLU A 1 453 ? 20.453 -30.203 -10.523 1 98.38 453 GLU A N 1
ATOM 3545 C CA . GLU A 1 453 ? 20.844 -30.812 -9.25 1 98.38 453 GLU A CA 1
ATOM 3546 C C . GLU A 1 453 ? 20.062 -30.219 -8.094 1 98.38 453 GLU A C 1
ATOM 3548 O O . GLU A 1 453 ? 19.609 -30.938 -7.203 1 98.38 453 GLU A O 1
ATOM 3553 N N . GLU A 1 454 ? 19.922 -28.922 -8.117 1 98.44 454 GLU A N 1
ATOM 3554 C CA . GLU A 1 454 ? 19.172 -28.25 -7.059 1 98.44 454 GLU A CA 1
ATOM 3555 C C . GLU A 1 454 ? 17.703 -28.703 -7.043 1 98.44 454 GLU A C 1
ATOM 3557 O O . GLU A 1 454 ? 17.141 -28.922 -5.973 1 98.44 454 GLU A O 1
ATOM 3562 N N . ILE A 1 455 ? 17.141 -28.859 -8.195 1 98.75 455 ILE A N 1
ATOM 3563 C CA . ILE A 1 455 ? 15.758 -29.281 -8.305 1 98.75 455 ILE A CA 1
ATOM 3564 C C . ILE A 1 455 ? 15.609 -30.719 -7.789 1 98.75 455 ILE A C 1
ATOM 3566 O O . ILE A 1 455 ? 14.703 -31.016 -7 1 98.75 455 ILE A O 1
ATOM 3570 N N . LYS A 1 456 ? 16.484 -31.578 -8.172 1 98.56 456 LYS A N 1
ATOM 3571 C CA . LYS A 1 456 ? 16.438 -32.969 -7.73 1 98.56 456 LYS A CA 1
ATOM 3572 C C . LYS A 1 456 ? 16.641 -33.062 -6.219 1 98.56 456 LYS A C 1
ATOM 3574 O O . LYS A 1 456 ? 15.938 -33.844 -5.551 1 98.56 456 LYS A O 1
ATOM 3579 N N . ASN A 1 457 ? 17.547 -32.344 -5.703 1 98.56 457 ASN A N 1
ATOM 3580 C CA . ASN A 1 457 ? 17.812 -32.344 -4.27 1 98.56 457 ASN A CA 1
ATOM 3581 C C . ASN A 1 457 ? 16.609 -31.812 -3.479 1 98.56 457 ASN A C 1
ATOM 3583 O O . ASN A 1 457 ? 16.266 -32.375 -2.436 1 98.56 457 ASN A O 1
ATOM 3587 N N . ALA A 1 458 ? 16.062 -30.719 -4 1 98.62 458 ALA A N 1
ATOM 3588 C CA . ALA A 1 458 ? 14.891 -30.156 -3.328 1 98.62 458 ALA A CA 1
ATOM 3589 C C . ALA A 1 458 ? 13.719 -31.141 -3.334 1 98.62 458 ALA A C 1
ATOM 3591 O O . ALA A 1 458 ? 13.055 -31.328 -2.314 1 98.62 458 ALA A O 1
ATOM 3592 N N . ALA A 1 459 ? 13.477 -31.734 -4.445 1 98.56 459 ALA A N 1
ATOM 3593 C CA . ALA A 1 459 ? 12.398 -32.719 -4.559 1 98.56 459 ALA A CA 1
ATOM 3594 C C . ALA A 1 459 ? 12.617 -33.875 -3.592 1 98.56 459 ALA A C 1
ATOM 3596 O O . ALA A 1 459 ? 11.672 -34.344 -2.947 1 98.56 459 ALA A O 1
ATOM 3597 N N . ALA A 1 460 ? 13.82 -34.344 -3.512 1 98.31 460 ALA A N 1
ATOM 3598 C CA . ALA A 1 460 ? 14.148 -35.438 -2.602 1 98.31 460 ALA A CA 1
ATOM 3599 C C . ALA A 1 460 ? 13.883 -35.031 -1.152 1 98.31 460 ALA A C 1
ATOM 3601 O O . ALA A 1 460 ? 13.352 -35.844 -0.372 1 98.31 460 ALA A O 1
ATOM 3602 N N . ALA A 1 461 ? 14.297 -33.844 -0.811 1 98.31 461 ALA A N 1
ATOM 3603 C CA . ALA A 1 461 ? 14.062 -33.344 0.542 1 98.31 461 ALA A CA 1
ATOM 3604 C C . ALA A 1 461 ? 12.57 -33.281 0.852 1 98.31 461 ALA A C 1
ATOM 3606 O O . ALA A 1 461 ? 12.141 -33.625 1.954 1 98.31 461 ALA A O 1
ATOM 3607 N N . ILE A 1 462 ? 11.781 -32.812 -0.082 1 98.44 462 ILE A N 1
ATOM 3608 C CA . ILE A 1 462 ? 10.336 -32.719 0.081 1 98.44 462 ILE A CA 1
ATOM 3609 C C . ILE A 1 462 ? 9.734 -34.125 0.241 1 98.44 462 ILE A C 1
ATOM 3611 O O . ILE A 1 462 ? 8.867 -34.312 1.092 1 98.44 462 ILE A O 1
ATOM 3615 N N . LYS A 1 463 ? 10.219 -35.062 -0.547 1 98 463 LYS A N 1
ATOM 3616 C CA . LYS A 1 463 ? 9.734 -36.438 -0.461 1 98 463 LYS A CA 1
ATOM 3617 C C . LYS A 1 463 ? 10.039 -37.031 0.905 1 98 463 LYS A C 1
ATOM 3619 O O . LYS A 1 463 ? 9.195 -37.719 1.497 1 98 463 LYS A O 1
ATOM 3624 N N . ARG A 1 464 ? 11.234 -36.812 1.412 1 97.94 464 ARG A N 1
ATOM 3625 C CA . ARG A 1 464 ? 11.602 -37.312 2.734 1 97.94 464 ARG A CA 1
ATOM 3626 C C . ARG A 1 464 ? 10.734 -36.688 3.816 1 97.94 464 ARG A C 1
ATOM 3628 O O . ARG A 1 464 ? 10.289 -37.375 4.742 1 97.94 464 ARG A O 1
ATOM 3635 N N . ALA A 1 465 ? 10.523 -35.375 3.666 1 98.19 465 ALA A N 1
ATOM 3636 C CA . ALA A 1 465 ? 9.68 -34.656 4.625 1 98.19 465 ALA A CA 1
ATOM 3637 C C . ALA A 1 465 ? 8.258 -35.219 4.625 1 98.19 465 ALA A C 1
ATOM 3639 O O . ALA A 1 465 ? 7.676 -35.469 5.684 1 98.19 465 ALA A O 1
ATOM 3640 N N . ALA A 1 466 ? 7.715 -35.406 3.426 1 97.94 466 ALA A N 1
ATOM 3641 C CA . ALA A 1 466 ? 6.359 -35.938 3.287 1 97.94 466 ALA A CA 1
ATOM 3642 C C . ALA A 1 466 ? 6.25 -37.344 3.877 1 97.94 466 ALA A C 1
ATOM 3644 O O . ALA A 1 466 ? 5.277 -37.656 4.562 1 97.94 466 ALA A O 1
ATOM 3645 N N . GLN A 1 467 ? 7.207 -38.156 3.611 1 96.69 467 GLN A N 1
ATOM 3646 C CA . GLN A 1 467 ? 7.223 -39.531 4.145 1 96.69 467 GLN A CA 1
ATOM 3647 C C . GLN A 1 467 ? 7.246 -39.531 5.668 1 96.69 467 GLN A C 1
ATOM 3649 O O . GLN A 1 467 ? 6.535 -40.281 6.309 1 96.69 467 GLN A O 1
ATOM 3654 N N . LYS A 1 468 ? 8.016 -38.656 6.203 1 96.75 468 LYS A N 1
ATOM 3655 C CA . LYS A 1 468 ? 8.164 -38.594 7.652 1 96.75 468 LYS A CA 1
ATOM 3656 C C . LYS A 1 468 ? 6.883 -38.094 8.312 1 96.75 468 LYS A C 1
ATOM 3658 O O . LYS A 1 468 ? 6.5 -38.594 9.375 1 96.75 468 LYS A O 1
ATOM 3663 N N . ILE A 1 469 ? 6.211 -37.125 7.699 1 96.81 469 ILE A N 1
ATOM 3664 C CA . ILE A 1 469 ? 5.09 -36.438 8.344 1 96.81 469 ILE A CA 1
ATOM 3665 C C . ILE A 1 469 ? 3.783 -37.125 7.973 1 96.81 469 ILE A C 1
ATOM 3667 O O . ILE A 1 469 ? 2.859 -37.188 8.789 1 96.81 469 ILE A O 1
ATOM 3671 N N . LEU A 1 470 ? 3.652 -37.656 6.75 1 94.44 470 LEU A N 1
ATOM 3672 C CA . LEU A 1 470 ? 2.354 -38.094 6.238 1 94.44 470 LEU A CA 1
ATOM 3673 C C . LEU A 1 470 ? 2.275 -39.594 6.16 1 94.44 470 LEU A C 1
ATOM 3675 O O . LEU A 1 470 ? 1.235 -40.156 5.797 1 94.44 470 LEU A O 1
ATOM 3679 N N . ALA A 1 471 ? 3.285 -40.312 6.418 1 84.44 471 ALA A N 1
ATOM 3680 C CA . ALA A 1 471 ? 3.215 -41.75 6.434 1 84.44 471 ALA A CA 1
ATOM 3681 C C . ALA A 1 471 ? 2.289 -42.25 7.539 1 84.44 471 ALA A C 1
ATOM 3683 O O . ALA A 1 471 ? 2.158 -41.625 8.586 1 84.44 471 ALA A O 1
ATOM 3684 N N . MET B 1 1 ? -76.812 -4.523 25.109 1 37.31 1 MET B N 1
ATOM 3685 C CA . MET B 1 1 ? -75.562 -4.145 25.781 1 37.31 1 MET B CA 1
ATOM 3686 C C . MET B 1 1 ? -74.375 -4.18 24.812 1 37.31 1 MET B C 1
ATOM 3688 O O . MET B 1 1 ? -73.438 -3.354 24.906 1 37.31 1 MET B O 1
ATOM 3692 N N . VAL B 1 2 ? -74.375 -5.145 23.953 1 45.28 2 VAL B N 1
ATOM 3693 C CA . VAL B 1 2 ? -73.375 -5.363 22.891 1 45.28 2 VAL B CA 1
ATOM 3694 C C . VAL B 1 2 ? -73.438 -4.199 21.906 1 45.28 2 VAL B C 1
ATOM 3696 O O . VAL B 1 2 ? -72.375 -3.75 21.438 1 45.28 2 VAL B O 1
ATOM 3699 N N . VAL B 1 3 ? -74.625 -3.707 21.578 1 47.28 3 VAL B N 1
ATOM 3700 C CA . VAL B 1 3 ? -74.875 -2.627 20.625 1 47.28 3 VAL B CA 1
ATOM 3701 C C . VAL B 1 3 ? -74.188 -1.351 21.141 1 47.28 3 VAL B C 1
ATOM 3703 O O . VAL B 1 3 ? -73.562 -0.621 20.359 1 47.28 3 VAL B O 1
ATOM 3706 N N . SER B 1 4 ? -74.375 -1.162 22.375 1 49.25 4 SER B N 1
ATOM 3707 C CA . SER B 1 4 ? -73.875 0.073 22.969 1 49.25 4 SER B CA 1
ATOM 3708 C C . SER B 1 4 ? -72.375 0.101 22.984 1 49.25 4 SER B C 1
ATOM 3710 O O . SER B 1 4 ? -71.75 1.17 22.891 1 49.25 4 SER B O 1
ATOM 3712 N N . PHE B 1 5 ? -71.75 -1.095 23.141 1 48.88 5 PHE B N 1
ATOM 3713 C CA . PHE B 1 5 ? -70.312 -1.181 23.188 1 48.88 5 PHE B CA 1
ATOM 3714 C C . PHE B 1 5 ? -69.688 -0.848 21.828 1 48.88 5 PHE B C 1
ATOM 3716 O O . PHE B 1 5 ? -68.688 -0.13 21.75 1 48.88 5 PHE B O 1
ATOM 3723 N N . VAL B 1 6 ? -70.312 -1.336 20.734 1 48.53 6 VAL B N 1
ATOM 3724 C CA . VAL B 1 6 ? -69.875 -1.108 19.375 1 48.53 6 VAL B CA 1
ATOM 3725 C C . VAL B 1 6 ? -69.938 0.376 19.031 1 48.53 6 VAL B C 1
ATOM 3727 O O . VAL B 1 6 ? -69.062 0.943 18.406 1 48.53 6 VAL B O 1
ATOM 3730 N N . GLU B 1 7 ? -71 1.06 19.469 1 49.53 7 GLU B N 1
ATOM 3731 C CA . GLU B 1 7 ? -71.188 2.486 19.234 1 49.53 7 GLU B CA 1
ATOM 3732 C C . GLU B 1 7 ? -70.125 3.318 19.938 1 49.53 7 GLU B C 1
ATOM 3734 O O . GLU B 1 7 ? -69.625 4.297 19.375 1 49.53 7 GLU B O 1
ATOM 3739 N N . GLU B 1 8 ? -69.812 2.914 21.172 1 50.47 8 GLU B N 1
ATOM 3740 C CA . GLU B 1 8 ? -68.812 3.641 21.938 1 50.47 8 GLU B CA 1
ATOM 3741 C C . GLU B 1 8 ? -67.438 3.443 21.328 1 50.47 8 GLU B C 1
ATOM 3743 O O . GLU B 1 8 ? -66.562 4.371 21.312 1 50.47 8 GLU B O 1
ATOM 3748 N N . PHE B 1 9 ? -67.125 2.152 20.953 1 49.72 9 PHE B N 1
ATOM 3749 C CA . PHE B 1 9 ? -65.875 1.876 20.281 1 49.72 9 PHE B CA 1
ATOM 3750 C C . PHE B 1 9 ? -65.75 2.689 18.984 1 49.72 9 PHE B C 1
ATOM 3752 O O . PHE B 1 9 ? -64.688 3.301 18.734 1 49.72 9 PHE B O 1
ATOM 3759 N N . LEU B 1 10 ? -66.875 2.756 18.141 1 47.03 10 LEU B N 1
ATOM 3760 C CA . LEU B 1 10 ? -66.875 3.555 16.922 1 47.03 10 LEU B CA 1
ATOM 3761 C C . LEU B 1 10 ? -66.812 5.043 17.25 1 47.03 10 LEU B C 1
ATOM 3763 O O . LEU B 1 10 ? -66.188 5.816 16.531 1 47.03 10 LEU B O 1
ATOM 3767 N N . ALA B 1 11 ? -67.5 5.426 18.328 1 49.38 11 ALA B N 1
ATOM 3768 C CA . ALA B 1 11 ? -67.5 6.82 18.766 1 49.38 11 ALA B CA 1
ATOM 3769 C C . ALA B 1 11 ? -66.062 7.203 19.234 1 49.38 11 ALA B C 1
ATOM 3771 O O . ALA B 1 11 ? -65.625 8.344 19.062 1 49.38 11 ALA B O 1
ATOM 3772 N N . GLY B 1 12 ? -65.438 6.266 20 1 45 12 GLY B N 1
ATOM 3773 C CA . GLY B 1 12 ? -64.062 6.508 20.406 1 45 12 GLY B CA 1
ATOM 3774 C C . GLY B 1 12 ? -63.094 6.668 19.234 1 45 12 GLY B C 1
ATOM 3775 O O . GLY B 1 12 ? -62.156 7.465 19.297 1 45 12 GLY B O 1
ATOM 3776 N N . ILE B 1 13 ? -63.125 5.812 18.266 1 47.28 13 ILE B N 1
ATOM 3777 C CA . ILE B 1 13 ? -62.375 5.992 17.031 1 47.28 13 ILE B CA 1
ATOM 3778 C C . ILE B 1 13 ? -62.719 7.348 16.406 1 47.28 13 ILE B C 1
ATOM 3780 O O . ILE B 1 13 ? -61.844 8.039 15.891 1 47.28 13 ILE B O 1
ATOM 3784 N N . TRP B 1 14 ? -63.969 7.723 16.453 1 42.59 14 TRP B N 1
ATOM 3785 C CA . TRP B 1 14 ? -64.438 9.016 15.93 1 42.59 14 TRP B CA 1
ATOM 3786 C C . TRP B 1 14 ? -63.812 10.156 16.75 1 42.59 14 TRP B C 1
ATOM 3788 O O . TRP B 1 14 ? -63.531 11.234 16.234 1 42.59 14 TRP B O 1
ATOM 3798 N N . ALA B 1 15 ? -63.938 10.07 18.125 1 44.06 15 ALA B N 1
ATOM 3799 C CA . ALA B 1 15 ? -63.406 11.188 18.891 1 44.06 15 ALA B CA 1
ATOM 3800 C C . ALA B 1 15 ? -61.906 11.352 18.641 1 44.06 15 ALA B C 1
ATOM 3802 O O . ALA B 1 15 ? -61.281 12.312 19.125 1 44.06 15 ALA B O 1
ATOM 3803 N N . SER B 1 16 ? -61.156 10.266 18.484 1 42.47 16 SER B N 1
ATOM 3804 C CA . SER B 1 16 ? -59.781 10.5 18.062 1 42.47 16 SER B CA 1
ATOM 3805 C C . SER B 1 16 ? -59.75 11.219 16.719 1 42.47 16 SER B C 1
ATOM 3807 O O . SER B 1 16 ? -60.688 11.141 15.93 1 42.47 16 SER B O 1
ATOM 3809 N N . THR B 1 17 ? -58.812 12.258 16.484 1 48.72 17 THR B N 1
ATOM 3810 C CA . THR B 1 17 ? -58.844 13.367 15.547 1 48.72 17 THR B CA 1
ATOM 3811 C C . THR B 1 17 ? -59.25 12.875 14.156 1 48.72 17 THR B C 1
ATOM 3813 O O . THR B 1 17 ? -58.688 11.883 13.664 1 48.72 17 THR B O 1
ATOM 3816 N N . PRO B 1 18 ? -60.469 13.336 13.703 1 48.44 18 PRO B N 1
ATOM 3817 C CA . PRO B 1 18 ? -61 13.07 12.359 1 48.44 18 PRO B CA 1
ATOM 3818 C C . PRO B 1 18 ? -59.906 13.031 11.297 1 48.44 18 PRO B C 1
ATOM 3820 O O . PRO B 1 18 ? -60.031 12.289 10.312 1 48.44 18 PRO B O 1
ATOM 3823 N N . LYS B 1 19 ? -58.875 13.812 11.578 1 52.75 19 LYS B N 1
ATOM 3824 C CA . LYS B 1 19 ? -57.875 13.953 10.531 1 52.75 19 LYS B CA 1
ATOM 3825 C C . LYS B 1 19 ? -57.094 12.641 10.32 1 52.75 19 LYS B C 1
ATOM 3827 O O . LYS B 1 19 ? -56.781 12.289 9.188 1 52.75 19 LYS B O 1
ATOM 3832 N N . HIS B 1 20 ? -56.906 11.977 11.445 1 50.91 20 HIS B N 1
ATOM 3833 C CA . HIS B 1 20 ? -56.125 10.742 11.305 1 50.91 20 HIS B CA 1
ATOM 3834 C C . HIS B 1 20 ? -56.969 9.664 10.602 1 50.91 20 HIS B C 1
ATOM 3836 O O . HIS B 1 20 ? -56.438 8.898 9.789 1 50.91 20 HIS B O 1
ATOM 3842 N N . LEU B 1 21 ? -58.281 9.648 10.891 1 52 21 LEU B N 1
ATOM 3843 C CA . LEU B 1 21 ? -59.156 8.688 10.234 1 52 21 LEU B CA 1
ATOM 3844 C C . LEU B 1 21 ? -59.312 8.992 8.75 1 52 21 LEU B C 1
ATOM 3846 O O . LEU B 1 21 ? -59.281 8.086 7.918 1 52 21 LEU B O 1
ATOM 3850 N N . ILE B 1 22 ? -59.438 10.352 8.492 1 55.94 22 ILE B N 1
ATOM 3851 C CA . ILE B 1 22 ? -59.5 10.742 7.09 1 55.94 22 ILE B CA 1
ATOM 3852 C C . ILE B 1 22 ? -58.219 10.312 6.383 1 55.94 22 ILE B C 1
ATOM 3854 O O . ILE B 1 22 ? -58.25 9.781 5.27 1 55.94 22 ILE B O 1
ATOM 3858 N N . PHE B 1 23 ? -57.125 10.562 7.102 1 56.06 23 PHE B N 1
ATOM 3859 C CA . PHE B 1 23 ? -55.812 10.227 6.512 1 56.06 23 PHE B CA 1
ATOM 3860 C C . PHE B 1 23 ? -55.688 8.711 6.367 1 56.06 23 PHE B C 1
ATOM 3862 O O . PHE B 1 23 ? -55.219 8.227 5.332 1 56.06 23 PHE B O 1
ATOM 3869 N N . GLU B 1 24 ? -56.219 7.996 7.363 1 56.22 24 GLU B N 1
ATOM 3870 C CA . GLU B 1 24 ? -56.156 6.539 7.297 1 56.22 24 GLU B CA 1
ATOM 3871 C C . GLU B 1 24 ? -57.094 5.996 6.223 1 56.22 24 GLU B C 1
ATOM 3873 O O . GLU B 1 24 ? -56.719 5.09 5.473 1 56.22 24 GLU B O 1
ATOM 3878 N N . VAL B 1 25 ? -58.25 6.605 6.133 1 63 25 VAL B N 1
ATOM 3879 C CA . VAL B 1 25 ? -59.188 6.203 5.09 1 63 25 VAL B CA 1
ATOM 3880 C C . VAL B 1 25 ? -58.625 6.582 3.719 1 63 25 VAL B C 1
ATOM 3882 O O . VAL B 1 25 ? -58.688 5.785 2.777 1 63 25 VAL B O 1
ATOM 3885 N N . ALA B 1 26 ? -58 7.766 3.619 1 61.91 26 ALA B N 1
ATOM 3886 C CA . ALA B 1 26 ? -57.406 8.188 2.363 1 61.91 26 ALA B CA 1
ATOM 3887 C C . ALA B 1 26 ? -56.25 7.258 1.975 1 61.91 26 ALA B C 1
ATOM 3889 O O . ALA B 1 26 ? -56.094 6.902 0.804 1 61.91 26 ALA B O 1
ATOM 3890 N N . LEU B 1 27 ? -55.5 6.844 2.938 1 60.47 27 LEU B N 1
ATOM 3891 C CA . LEU B 1 27 ? -54.375 5.934 2.688 1 60.47 27 LEU B CA 1
ATOM 3892 C C . LEU B 1 27 ? -54.875 4.555 2.273 1 60.47 27 LEU B C 1
ATOM 3894 O O . LEU B 1 27 ? -54.375 3.947 1.34 1 60.47 27 LEU B O 1
ATOM 3898 N N . ILE B 1 28 ? -55.938 4.082 2.908 1 62.16 28 ILE B N 1
ATOM 3899 C CA . ILE B 1 28 ? -56.531 2.797 2.559 1 62.16 28 ILE B CA 1
ATOM 3900 C C . ILE B 1 28 ? -57.156 2.873 1.158 1 62.16 28 ILE B C 1
ATOM 3902 O O . ILE B 1 28 ? -56.969 1.957 0.35 1 62.16 28 ILE B O 1
ATOM 3906 N N . VAL B 1 29 ? -57.844 3.979 0.812 1 63.66 29 VAL B N 1
ATOM 3907 C CA . VAL B 1 29 ? -58.375 4.184 -0.528 1 63.66 29 VAL B CA 1
ATOM 3908 C C . VAL B 1 29 ? -57.25 4.238 -1.542 1 63.66 29 VAL B C 1
ATOM 3910 O O . VAL B 1 29 ? -57.312 3.627 -2.611 1 63.66 29 VAL B O 1
ATOM 3913 N N . ALA B 1 30 ? -56.188 4.91 -1.23 1 59.44 30 ALA B N 1
ATOM 3914 C CA . ALA B 1 30 ? -55.031 5.008 -2.133 1 59.44 30 ALA B CA 1
ATOM 3915 C C . ALA B 1 30 ? -54.375 3.645 -2.342 1 59.44 30 ALA B C 1
ATOM 3917 O O . ALA B 1 30 ? -54.031 3.283 -3.469 1 59.44 30 ALA B O 1
ATOM 3918 N N . ILE B 1 31 ? -54.281 2.92 -1.256 1 56.5 31 ILE B N 1
ATOM 3919 C CA . ILE B 1 31 ? -53.75 1.563 -1.366 1 56.5 31 ILE B CA 1
ATOM 3920 C C . ILE B 1 31 ? -54.719 0.71 -2.207 1 56.5 31 ILE B C 1
ATOM 3922 O O . ILE B 1 31 ? -54.25 -0.032 -3.088 1 56.5 31 ILE B O 1
ATOM 3926 N N . PHE B 1 32 ? -56 0.81 -1.88 1 56.97 32 PHE B N 1
ATOM 3927 C CA . PHE B 1 32 ? -57 0.075 -2.645 1 56.97 32 PHE B CA 1
ATOM 3928 C C . PHE B 1 32 ? -56.969 0.479 -4.113 1 56.97 32 PHE B C 1
ATOM 3930 O O . PHE B 1 32 ? -57.031 -0.375 -5 1 56.97 32 PHE B O 1
ATOM 3937 N N . LEU B 1 33 ? -56.906 1.764 -4.395 1 56.06 33 LEU B N 1
ATOM 3938 C CA . LEU B 1 33 ? -56.781 2.219 -5.777 1 56.06 33 LEU B CA 1
ATOM 3939 C C . LEU B 1 33 ? -55.5 1.72 -6.418 1 56.06 33 LEU B C 1
ATOM 3941 O O . LEU B 1 33 ? -55.5 1.338 -7.59 1 56.06 33 LEU B O 1
ATOM 3945 N N . LEU B 1 34 ? -54.438 1.794 -5.633 1 52.28 34 LEU B N 1
ATOM 3946 C CA . LEU B 1 34 ? -53.156 1.309 -6.156 1 52.28 34 LEU B CA 1
ATOM 3947 C C . LEU B 1 34 ? -53.188 -0.196 -6.398 1 52.28 34 LEU B C 1
ATOM 3949 O O . LEU B 1 34 ? -52.625 -0.69 -7.375 1 52.28 34 LEU B O 1
ATOM 3953 N N . LEU B 1 35 ? -53.844 -0.828 -5.445 1 49.28 35 LEU B N 1
ATOM 3954 C CA . LEU B 1 35 ? -53.938 -2.275 -5.586 1 49.28 35 LEU B CA 1
ATOM 3955 C C . LEU B 1 35 ? -54.906 -2.643 -6.719 1 49.28 35 LEU B C 1
ATOM 3957 O O . LEU B 1 35 ? -54.75 -3.697 -7.34 1 49.28 35 LEU B O 1
ATOM 3961 N N . THR B 1 36 ? -55.969 -1.904 -6.809 1 45.88 36 THR B N 1
ATOM 3962 C CA . THR B 1 36 ? -56.906 -2.223 -7.863 1 45.88 36 THR B CA 1
ATOM 3963 C C . THR B 1 36 ? -56.406 -1.723 -9.219 1 45.88 36 THR B C 1
ATOM 3965 O O . THR B 1 36 ? -57.094 -1.891 -10.234 1 45.88 36 THR B O 1
ATOM 3968 N N . GLN B 1 37 ? -55.594 -0.715 -9.211 1 39.03 37 GLN B N 1
ATOM 3969 C CA . GLN B 1 37 ? -55.094 -0.437 -10.555 1 39.03 37 GLN B CA 1
ATOM 3970 C C . GLN B 1 37 ? -54.469 -1.683 -11.18 1 39.03 37 GLN B C 1
ATOM 3972 O O . GLN B 1 37 ? -53.625 -2.328 -10.57 1 39.03 37 GLN B O 1
ATOM 3977 N N . LYS B 1 38 ? -55.312 -2.299 -11.914 1 39.12 38 LYS B N 1
ATOM 3978 C CA . LYS B 1 38 ? -54.906 -3.434 -12.734 1 39.12 38 LYS B CA 1
ATOM 3979 C C . LYS B 1 38 ? -53.531 -3.223 -13.297 1 39.12 38 LYS B C 1
ATOM 3981 O O . LYS B 1 38 ? -53.188 -2.129 -13.758 1 39.12 38 LYS B O 1
ATOM 3986 N N . PRO B 1 39 ? -52.5 -4.117 -12.836 1 33.19 39 PRO B N 1
ATOM 3987 C CA . PRO B 1 39 ? -51.219 -3.947 -13.523 1 33.19 39 PRO B CA 1
ATOM 3988 C C . PRO B 1 39 ? -51.406 -3.668 -15.016 1 33.19 39 PRO B C 1
ATOM 3990 O O . PRO B 1 39 ? -52.281 -4.23 -15.656 1 33.19 39 PRO B O 1
ATOM 3993 N N . ARG B 1 40 ? -51.219 -2.434 -15.398 1 33.78 40 ARG B N 1
ATOM 3994 C CA . ARG B 1 40 ? -51.219 -2.279 -16.844 1 33.78 40 ARG B CA 1
ATOM 3995 C C . ARG B 1 40 ? -50.688 -3.537 -17.531 1 33.78 40 ARG B C 1
ATOM 3997 O O . ARG B 1 40 ? -49.688 -4.098 -17.109 1 33.78 40 ARG B O 1
ATOM 4004 N N . GLU B 1 41 ? -51.531 -4.281 -18.062 1 28.56 41 GLU B N 1
ATOM 4005 C CA . GLU B 1 41 ? -51.188 -5.348 -19 1 28.56 41 GLU B CA 1
ATOM 4006 C C . GLU B 1 41 ? -50 -4.93 -19.875 1 28.56 41 GLU B C 1
ATOM 4008 O O . GLU B 1 41 ? -50.094 -3.959 -20.641 1 28.56 41 GLU B O 1
ATOM 4013 N N . ILE B 1 42 ? -48.781 -4.914 -19.391 1 30.14 42 ILE B N 1
ATOM 4014 C CA . ILE B 1 42 ? -47.688 -4.883 -20.344 1 30.14 42 ILE B CA 1
ATOM 4015 C C . ILE B 1 42 ? -48.031 -5.738 -21.562 1 30.14 42 ILE B C 1
ATOM 4017 O O . ILE B 1 42 ? -48.25 -6.945 -21.438 1 30.14 42 ILE B O 1
ATOM 4021 N N . ILE B 1 43 ? -48.812 -5.25 -22.391 1 27.92 43 ILE B N 1
ATOM 4022 C CA . ILE B 1 43 ? -48.906 -5.852 -23.719 1 27.92 43 ILE B CA 1
ATOM 4023 C C . ILE B 1 43 ? -47.531 -6.398 -24.109 1 27.92 43 ILE B C 1
ATOM 4025 O O . ILE B 1 43 ? -46.562 -5.645 -24.25 1 27.92 43 ILE B O 1
ATOM 4029 N N . LYS B 1 44 ? -47.312 -7.598 -23.734 1 32.91 44 LYS B N 1
ATOM 4030 C CA . LYS B 1 44 ? -46.344 -8.492 -24.344 1 32.91 44 LYS B CA 1
ATOM 4031 C C . LYS B 1 44 ? -46.375 -8.406 -25.859 1 32.91 44 LYS B C 1
ATOM 4033 O O . LYS B 1 44 ? -47.156 -9.125 -26.5 1 32.91 44 LYS B O 1
ATOM 4038 N N . ASN B 1 45 ? -46.562 -7.242 -26.469 1 30.48 45 ASN B N 1
ATOM 4039 C CA . ASN B 1 45 ? -46.281 -7.398 -27.891 1 30.48 45 ASN B CA 1
ATOM 4040 C C . ASN B 1 45 ? -44.969 -8.117 -28.125 1 30.48 45 ASN B C 1
ATOM 4042 O O . ASN B 1 45 ? -43.906 -7.637 -27.703 1 30.48 45 ASN B O 1
ATOM 4046 N N . ASP B 1 46 ? -44.938 -9.391 -28.203 1 32.09 46 ASP B N 1
ATOM 4047 C CA . ASP B 1 46 ? -44 -10.406 -28.719 1 32.09 46 ASP B CA 1
ATOM 4048 C C . ASP B 1 46 ? -43.25 -9.906 -29.953 1 32.09 46 ASP B C 1
ATOM 4050 O O . ASP B 1 46 ? -43.125 -10.625 -30.938 1 32.09 46 ASP B O 1
ATOM 4054 N N . ASP B 1 47 ? -43.406 -8.664 -30.328 1 35.94 47 ASP B N 1
ATOM 4055 C CA . ASP B 1 47 ? -42.562 -8.438 -31.516 1 35.94 47 ASP B CA 1
ATOM 4056 C C . ASP B 1 47 ? -41.125 -8.906 -31.297 1 35.94 47 ASP B C 1
ATOM 4058 O O . ASP B 1 47 ? -40.406 -8.328 -30.484 1 35.94 47 ASP B O 1
ATOM 4062 N N . GLU B 1 48 ? -40.969 -10.195 -31.281 1 35.56 48 GLU B N 1
ATOM 4063 C CA . GLU B 1 48 ? -39.625 -10.781 -31.422 1 35.56 48 GLU B CA 1
ATOM 4064 C C . GLU B 1 48 ? -38.719 -9.875 -32.219 1 35.56 48 GLU B C 1
ATOM 4066 O O . GLU B 1 48 ? -39.031 -9.539 -33.375 1 35.56 48 GLU B O 1
ATOM 4071 N N . LEU B 1 49 ? -38.062 -8.961 -31.594 1 42.22 49 LEU B N 1
ATOM 4072 C CA . LEU B 1 49 ? -37.062 -8.258 -32.375 1 42.22 49 LEU B CA 1
ATOM 4073 C C . LEU B 1 49 ? -36.344 -9.211 -33.344 1 42.22 49 LEU B C 1
ATOM 4075 O O . LEU B 1 49 ? -36.094 -10.367 -33 1 42.22 49 LEU B O 1
ATOM 4079 N N . THR B 1 50 ? -36.656 -9.133 -34.656 1 45.03 50 THR B N 1
ATOM 4080 C CA . THR B 1 50 ? -35.938 -9.945 -35.625 1 45.03 50 THR B CA 1
ATOM 4081 C C . THR B 1 50 ? -34.438 -9.977 -35.312 1 45.03 50 THR B C 1
ATOM 4083 O O . THR B 1 50 ? -33.938 -9.133 -34.594 1 45.03 50 THR B O 1
ATOM 4086 N N . THR B 1 51 ? -33.781 -11.008 -35.656 1 46.19 51 THR B N 1
ATOM 4087 C CA . THR B 1 51 ? -32.344 -11.125 -35.531 1 46.19 51 THR B CA 1
ATOM 4088 C C . THR B 1 51 ? -31.656 -9.82 -35.938 1 46.19 51 THR B C 1
ATOM 4090 O O . THR B 1 51 ? -30.625 -9.453 -35.344 1 46.19 51 THR B O 1
ATOM 4093 N N . ALA B 1 52 ? -32.25 -9.109 -36.875 1 52.38 52 ALA B N 1
ATOM 4094 C CA . ALA B 1 52 ? -31.719 -7.832 -37.344 1 52.38 52 ALA B CA 1
ATOM 4095 C C . ALA B 1 52 ? -31.906 -6.746 -36.312 1 52.38 52 ALA B C 1
ATOM 4097 O O . ALA B 1 52 ? -31.016 -5.926 -36.094 1 52.38 52 ALA B O 1
ATOM 4098 N N . GLU B 1 53 ? -33.031 -6.723 -35.656 1 49.69 53 GLU B N 1
ATOM 4099 C CA . GLU B 1 53 ? -33.281 -5.695 -34.656 1 49.69 53 GLU B CA 1
ATOM 4100 C C . GLU B 1 53 ? -32.469 -5.969 -33.375 1 49.69 53 GLU B C 1
ATOM 4102 O O . GLU B 1 53 ? -31.938 -5.039 -32.75 1 49.69 53 GLU B O 1
ATOM 4107 N N . GLU B 1 54 ? -32.406 -7.203 -32.969 1 46.78 54 GLU B N 1
ATOM 4108 C CA . GLU B 1 54 ? -31.5 -7.543 -31.875 1 46.78 54 GLU B CA 1
ATOM 4109 C C . GLU B 1 54 ? -30.062 -7.145 -32.219 1 46.78 54 GLU B C 1
ATOM 4111 O O . GLU B 1 54 ? -29.375 -6.559 -31.375 1 46.78 54 GLU B O 1
ATOM 4116 N N . ASP B 1 55 ? -29.672 -7.5 -33.438 1 48.22 55 ASP B N 1
ATOM 4117 C CA . ASP B 1 55 ? -28.344 -7.078 -33.906 1 48.22 55 ASP B CA 1
ATOM 4118 C C . ASP B 1 55 ? -28.234 -5.555 -33.938 1 48.22 55 ASP B C 1
ATOM 4120 O O . ASP B 1 55 ? -27.188 -5 -33.594 1 48.22 55 ASP B O 1
ATOM 4124 N N . ALA B 1 56 ? -29.266 -4.836 -34.281 1 49.19 56 ALA B N 1
ATOM 4125 C CA . ALA B 1 56 ? -29.25 -3.375 -34.312 1 49.19 56 ALA B CA 1
ATOM 4126 C C . ALA B 1 56 ? -29.156 -2.816 -32.875 1 49.19 56 ALA B C 1
ATOM 4128 O O . ALA B 1 56 ? -28.453 -1.842 -32.625 1 49.19 56 ALA B O 1
ATOM 4129 N N . ILE B 1 57 ? -29.891 -3.357 -31.984 1 48.16 57 ILE B N 1
ATOM 4130 C CA . ILE B 1 57 ? -29.812 -2.914 -30.594 1 48.16 57 ILE B CA 1
ATOM 4131 C C . ILE B 1 57 ? -28.438 -3.238 -30.031 1 48.16 57 ILE B C 1
ATOM 4133 O O . ILE B 1 57 ? -27.812 -2.408 -29.359 1 48.16 57 ILE B O 1
ATOM 4137 N N . ILE B 1 58 ? -28 -4.473 -30.25 1 45.94 58 ILE B N 1
ATOM 4138 C CA . ILE B 1 58 ? -26.641 -4.801 -29.844 1 45.94 58 ILE B CA 1
ATOM 4139 C C . ILE B 1 58 ? -25.656 -3.891 -30.578 1 45.94 58 ILE B C 1
ATOM 4141 O O . ILE B 1 58 ? -24.703 -3.398 -29.969 1 45.94 58 ILE B O 1
ATOM 4145 N N . ALA B 1 59 ? -25.906 -3.703 -31.906 1 45.69 59 ALA B N 1
ATOM 4146 C CA . ALA B 1 59 ? -25.078 -2.809 -32.719 1 45.69 59 ALA B CA 1
ATOM 4147 C C . ALA B 1 59 ? -25.156 -1.374 -32.188 1 45.69 59 ALA B C 1
ATOM 4149 O O . ALA B 1 59 ? -24.203 -0.612 -32.281 1 45.69 59 ALA B O 1
ATOM 4150 N N . GLN B 1 60 ? -26.328 -0.942 -31.812 1 42.75 60 GLN B N 1
ATOM 4151 C CA . GLN B 1 60 ? -26.5 0.429 -31.344 1 42.75 60 GLN B CA 1
ATOM 4152 C C . GLN B 1 60 ? -26.078 0.564 -29.891 1 42.75 60 GLN B C 1
ATOM 4154 O O . GLN B 1 60 ? -25.953 1.677 -29.375 1 42.75 60 GLN B O 1
ATOM 4159 N N . TRP B 1 61 ? -26.203 -0.458 -29.156 1 40.03 61 TRP B N 1
ATOM 4160 C CA . TRP B 1 61 ? -25.734 -0.318 -27.781 1 40.03 61 TRP B CA 1
ATOM 4161 C C . TRP B 1 61 ? -24.266 0.109 -27.734 1 40.03 61 TRP B C 1
ATOM 4163 O O . TRP B 1 61 ? -23.406 -0.554 -28.312 1 40.03 61 TRP B O 1
ATOM 4173 N N . THR B 1 62 ? -24.062 1.342 -27.719 1 41.28 62 THR B N 1
ATOM 4174 C CA . THR B 1 62 ? -22.719 1.84 -27.438 1 41.28 62 THR B CA 1
ATOM 4175 C C . THR B 1 62 ? -22.375 1.663 -25.953 1 41.28 62 THR B C 1
ATOM 4177 O O . THR B 1 62 ? -23.109 2.141 -25.078 1 41.28 62 THR B O 1
ATOM 4180 N N . PRO B 1 63 ? -21.641 0.663 -25.656 1 43.84 63 PRO B N 1
ATOM 4181 C CA . PRO B 1 63 ? -21.219 0.54 -24.266 1 43.84 63 PRO B CA 1
ATOM 4182 C C . PRO B 1 63 ? -20.922 1.89 -23.609 1 43.84 63 PRO B C 1
ATOM 4184 O O . PRO B 1 63 ? -20.453 2.812 -24.297 1 43.84 63 PRO B O 1
ATOM 4187 N N . LYS B 1 64 ? -21.672 2.252 -22.594 1 51.75 64 LYS B N 1
ATOM 4188 C CA . LYS B 1 64 ? -21.234 3.432 -21.844 1 51.75 64 LYS B CA 1
ATOM 4189 C C . LYS B 1 64 ? -19.719 3.463 -21.703 1 51.75 64 LYS B C 1
ATOM 4191 O O . LYS B 1 64 ? -19.078 2.42 -21.531 1 51.75 64 LYS B O 1
ATOM 4196 N N . PRO B 1 65 ? -19.266 4.598 -22.031 1 53.56 65 PRO B N 1
ATOM 4197 C CA . PRO B 1 65 ? -17.812 4.707 -21.891 1 53.56 65 PRO B CA 1
ATOM 4198 C C . PRO B 1 65 ? -17.312 4.242 -20.531 1 53.56 65 PRO B C 1
ATOM 4200 O O . PRO B 1 65 ? -17.969 4.496 -19.5 1 53.56 65 PRO B O 1
ATOM 4203 N N . ILE B 1 66 ? -16.5 3.223 -20.547 1 54.97 66 ILE B N 1
ATOM 4204 C CA . ILE B 1 66 ? -15.852 2.689 -19.359 1 54.97 66 ILE B CA 1
ATOM 4205 C C . ILE B 1 66 ? -15.367 3.84 -18.469 1 54.97 66 ILE B C 1
ATOM 4207 O O . ILE B 1 66 ? -15.414 3.75 -17.25 1 54.97 66 ILE B O 1
ATOM 4211 N N . VAL B 1 67 ? -14.883 4.949 -19.203 1 54.91 67 VAL B N 1
ATOM 4212 C CA . VAL B 1 67 ? -14.359 6.102 -18.484 1 54.91 67 VAL B CA 1
ATOM 4213 C C . VAL B 1 67 ? -15.445 7.164 -18.328 1 54.91 67 VAL B C 1
ATOM 4215 O O . VAL B 1 67 ? -15.969 7.668 -19.328 1 54.91 67 VAL B O 1
ATOM 4218 N N . PRO B 1 68 ? -16.016 7.215 -17.188 1 53.88 68 PRO B N 1
ATOM 4219 C CA . PRO B 1 68 ? -16.922 8.359 -17.031 1 53.88 68 PRO B CA 1
ATOM 4220 C C . PRO B 1 68 ? -16.266 9.672 -17.469 1 53.88 68 PRO B C 1
ATOM 4222 O O . PRO B 1 68 ? -15.039 9.781 -17.516 1 53.88 68 PRO B O 1
ATOM 4225 N N . GLU B 1 69 ? -17 10.477 -18.188 1 54.94 69 GLU B N 1
ATOM 4226 C CA . GLU B 1 69 ? -16.5 11.82 -18.469 1 54.94 69 GLU B CA 1
ATOM 4227 C C . GLU B 1 69 ? -15.828 12.422 -17.25 1 54.94 69 GLU B C 1
ATOM 4229 O O . GLU B 1 69 ? -16.219 12.156 -16.109 1 54.94 69 GLU B O 1
ATOM 4234 N N . LEU B 1 70 ? -14.641 12.797 -17.453 1 56.59 70 LEU B N 1
ATOM 4235 C CA . LEU B 1 70 ? -13.969 13.484 -16.359 1 56.59 70 LEU B CA 1
ATOM 4236 C C . LEU B 1 70 ? -14.914 14.469 -15.68 1 56.59 70 LEU B C 1
ATOM 4238 O O . LEU B 1 70 ? -15.656 15.188 -16.344 1 56.59 70 LEU B O 1
ATOM 4242 N N . PRO B 1 71 ? -15.039 14.242 -14.43 1 55.84 71 PRO B N 1
ATOM 4243 C CA . PRO B 1 71 ? -15.859 15.281 -13.789 1 55.84 71 PRO B CA 1
ATOM 4244 C C . PRO B 1 71 ? -15.422 16.688 -14.164 1 55.84 71 PRO B C 1
ATOM 4246 O O . PRO B 1 71 ? -14.25 16.922 -14.477 1 55.84 71 PRO B O 1
ATOM 4249 N N . ASP B 1 72 ? -16.312 17.547 -14.43 1 55.09 72 ASP B N 1
ATOM 4250 C CA . ASP B 1 72 ? -16.047 18.938 -14.797 1 55.09 72 ASP B CA 1
ATOM 4251 C C . ASP B 1 72 ? -15.031 19.578 -13.859 1 55.09 72 ASP B C 1
ATOM 4253 O O . ASP B 1 72 ? -14.312 20.5 -14.242 1 55.09 72 ASP B O 1
ATOM 4257 N N . ASP B 1 73 ? -14.93 18.969 -12.656 1 56.06 73 ASP B N 1
ATOM 4258 C CA . ASP B 1 73 ? -14.086 19.594 -11.641 1 56.06 73 ASP B CA 1
ATOM 4259 C C . ASP B 1 73 ? -12.789 18.797 -11.445 1 56.06 73 ASP B C 1
ATOM 4261 O O . ASP B 1 73 ? -12.125 18.938 -10.414 1 56.06 73 ASP B O 1
ATOM 4265 N N . TYR B 1 74 ? -12.539 18.109 -12.586 1 60.62 74 TYR B N 1
ATOM 4266 C CA . TYR B 1 74 ? -11.328 17.312 -12.398 1 60.62 74 TYR B CA 1
ATOM 4267 C C . TYR B 1 74 ? -10.094 18.203 -12.422 1 60.62 74 TYR B C 1
ATOM 4269 O O . TYR B 1 74 ? -10.047 19.203 -13.148 1 60.62 74 TYR B O 1
ATOM 4277 N N . ASP B 1 75 ? -9.164 17.953 -11.508 1 61.31 75 ASP B N 1
ATOM 4278 C CA . ASP B 1 75 ? -7.887 18.672 -11.469 1 61.31 75 ASP B CA 1
ATOM 4279 C C . ASP B 1 75 ? -6.941 18.141 -12.547 1 61.31 75 ASP B C 1
ATOM 4281 O O . ASP B 1 75 ? -6.453 17.016 -12.469 1 61.31 75 ASP B O 1
ATOM 4285 N N . PRO B 1 76 ? -6.793 18.875 -13.617 1 61.09 76 PRO B N 1
ATOM 4286 C CA . PRO B 1 76 ? -5.938 18.422 -14.727 1 61.09 76 PRO B CA 1
ATOM 4287 C C . PRO B 1 76 ? -4.527 18.062 -14.273 1 61.09 76 PRO B C 1
ATOM 4289 O O . PRO B 1 76 ? -3.824 17.312 -14.961 1 61.09 76 PRO B O 1
ATOM 4292 N N . SER B 1 77 ? -4.145 18.641 -13.141 1 62.75 77 SER B N 1
ATOM 4293 C CA . SER B 1 77 ? -2.781 18.406 -12.68 1 62.75 77 SER B CA 1
ATOM 4294 C C . SER B 1 77 ? -2.566 16.938 -12.328 1 62.75 77 SER B C 1
ATOM 4296 O O . SER B 1 77 ? -1.428 16.469 -12.258 1 62.75 77 SER B O 1
ATOM 4298 N N . VAL B 1 78 ? -3.686 16.312 -12.195 1 62.44 78 VAL B N 1
ATOM 4299 C CA . VAL B 1 78 ? -3.58 14.898 -11.875 1 62.44 78 VAL B CA 1
ATOM 4300 C C . VAL B 1 78 ? -3.053 14.133 -13.086 1 62.44 78 VAL B C 1
ATOM 4302 O O . VAL B 1 78 ? -2.299 13.164 -12.938 1 62.44 78 VAL B O 1
ATOM 4305 N N . LEU B 1 79 ? -3.355 14.695 -14.195 1 61.62 79 LEU B N 1
ATOM 4306 C CA . LEU B 1 79 ? -2.988 14.016 -15.43 1 61.62 79 LEU B CA 1
ATOM 4307 C C . LEU B 1 79 ? -1.648 14.523 -15.953 1 61.62 79 LEU B C 1
ATOM 4309 O O . LEU B 1 79 ? -1.032 13.891 -16.812 1 61.62 79 LEU B O 1
ATOM 4313 N N . ASP B 1 80 ? -1.231 15.609 -15.312 1 64.62 80 ASP B N 1
ATOM 4314 C CA . ASP B 1 80 ? 0.055 16.172 -15.719 1 64.62 80 ASP B CA 1
ATOM 4315 C C . ASP B 1 80 ? 0.888 16.562 -14.5 1 64.62 80 ASP B C 1
ATOM 4317 O O . ASP B 1 80 ? 1.12 17.75 -14.258 1 64.62 80 ASP B O 1
ATOM 4321 N N . PRO B 1 81 ? 1.281 15.531 -13.875 1 68.62 81 PRO B N 1
ATOM 4322 C CA . PRO B 1 81 ? 2.039 15.852 -12.664 1 68.62 81 PRO B CA 1
ATOM 4323 C C . PRO B 1 81 ? 3.404 16.469 -12.969 1 68.62 81 PRO B C 1
ATOM 4325 O O . PRO B 1 81 ? 3.992 16.188 -14.016 1 68.62 81 PRO B O 1
ATOM 4328 N N . LYS B 1 82 ? 3.832 17.344 -12.102 1 76.94 82 LYS B N 1
ATOM 4329 C CA . LYS B 1 82 ? 5.184 17.875 -12.211 1 76.94 82 LYS B CA 1
ATOM 4330 C C . LYS B 1 82 ? 6.23 16.781 -12.023 1 76.94 82 LYS B C 1
ATOM 4332 O O . LYS B 1 82 ? 6.07 15.898 -11.18 1 76.94 82 LYS B O 1
ATOM 4337 N N . VAL B 1 83 ? 7.191 16.859 -12.836 1 77.31 83 VAL B N 1
ATOM 4338 C CA . VAL B 1 83 ? 8.211 15.812 -12.828 1 77.31 83 VAL B CA 1
ATOM 4339 C C . VAL B 1 83 ? 9.406 16.25 -11.992 1 77.31 83 VAL B C 1
ATOM 4341 O O . VAL B 1 83 ? 9.953 17.344 -12.211 1 77.31 83 VAL B O 1
ATOM 4344 N N . ILE B 1 84 ? 9.734 15.477 -11.062 1 79.56 84 ILE B N 1
ATOM 4345 C CA . ILE B 1 84 ? 10.844 15.742 -10.148 1 79.56 84 ILE B CA 1
ATOM 4346 C C . ILE B 1 84 ? 12.055 14.906 -10.555 1 79.56 84 ILE B C 1
ATOM 4348 O O . ILE B 1 84 ? 11.922 13.742 -10.914 1 79.56 84 ILE B O 1
ATOM 4352 N N . PHE B 1 85 ? 13.344 15.469 -10.359 1 72.94 85 PHE B N 1
ATOM 4353 C CA . PHE B 1 85 ? 14.531 14.82 -10.898 1 72.94 85 PHE B CA 1
ATOM 4354 C C . PHE B 1 85 ? 15.562 14.57 -9.797 1 72.94 85 PHE B C 1
ATOM 4356 O O . PHE B 1 85 ? 16.609 13.969 -10.047 1 72.94 85 PHE B O 1
ATOM 4363 N N . SER B 1 86 ? 15.203 15.008 -8.531 1 75.81 86 SER B N 1
ATOM 4364 C CA . SER B 1 86 ? 16.266 14.914 -7.539 1 75.81 86 SER B CA 1
ATOM 4365 C C . SER B 1 86 ? 15.711 14.609 -6.152 1 75.81 86 SER B C 1
ATOM 4367 O O . SER B 1 86 ? 14.492 14.672 -5.941 1 75.81 86 SER B O 1
ATOM 4369 N N . ALA B 1 87 ? 16.719 14.258 -5.27 1 78.62 87 ALA B N 1
ATOM 4370 C CA . ALA B 1 87 ? 16.344 14.078 -3.865 1 78.62 87 ALA B CA 1
ATOM 4371 C C . ALA B 1 87 ? 15.852 15.391 -3.256 1 78.62 87 ALA B C 1
ATOM 4373 O O . ALA B 1 87 ? 16.438 16.453 -3.49 1 78.62 87 ALA B O 1
ATOM 4374 N N . PRO B 1 88 ? 14.812 15.297 -2.518 1 79.06 88 PRO B N 1
ATOM 4375 C CA . PRO B 1 88 ? 14.266 16.531 -1.937 1 79.06 88 PRO B CA 1
ATOM 4376 C C . PRO B 1 88 ? 14.977 16.938 -0.646 1 79.06 88 PRO B C 1
ATOM 4378 O O . PRO B 1 88 ? 14.867 16.234 0.367 1 79.06 88 PRO B O 1
ATOM 4381 N N . THR B 1 89 ? 15.82 17.906 -0.679 1 87.94 89 THR B N 1
ATOM 4382 C CA . THR B 1 89 ? 16.422 18.547 0.487 1 87.94 89 THR B CA 1
ATOM 4383 C C . THR B 1 89 ? 15.852 19.953 0.675 1 87.94 89 THR B C 1
ATOM 4385 O O . THR B 1 89 ? 14.633 20.141 0.695 1 87.94 89 THR B O 1
ATOM 4388 N N . ASP B 1 90 ? 16.688 20.906 0.943 1 92.38 90 ASP B N 1
ATOM 4389 C CA . ASP B 1 90 ? 16.219 22.281 0.967 1 92.38 90 ASP B CA 1
ATOM 4390 C C . ASP B 1 90 ? 16.031 22.828 -0.449 1 92.38 90 ASP B C 1
ATOM 4392 O O . ASP B 1 90 ? 15.406 23.875 -0.645 1 92.38 90 ASP B O 1
ATOM 4396 N N . LYS B 1 91 ? 16.531 22.047 -1.385 1 93.06 91 LYS B N 1
ATOM 4397 C CA . LYS B 1 91 ? 16.375 22.328 -2.809 1 93.06 91 LYS B CA 1
ATOM 4398 C C . LYS B 1 91 ? 15.867 21.094 -3.559 1 93.06 91 LYS B C 1
ATOM 4400 O O . LYS B 1 91 ? 15.992 19.969 -3.074 1 93.06 91 LYS B O 1
ATOM 4405 N N . ILE B 1 92 ? 15.258 21.391 -4.727 1 89.62 92 ILE B N 1
ATOM 4406 C CA . ILE B 1 92 ? 14.695 20.312 -5.531 1 89.62 92 ILE B CA 1
ATOM 4407 C C . ILE B 1 92 ? 14.672 20.719 -7 1 89.62 92 ILE B C 1
ATOM 4409 O O . ILE B 1 92 ? 14.578 21.906 -7.32 1 89.62 92 ILE B O 1
ATOM 4413 N N . THR B 1 93 ? 14.805 19.781 -7.848 1 89.19 93 THR B N 1
ATOM 4414 C CA . THR B 1 93 ? 14.711 20.047 -9.281 1 89.19 93 THR B CA 1
ATOM 4415 C C . THR B 1 93 ? 13.352 19.609 -9.82 1 89.19 93 THR B C 1
ATOM 4417 O O . THR B 1 93 ? 13.008 18.438 -9.789 1 89.19 93 THR B O 1
ATOM 4420 N N . VAL B 1 94 ? 12.562 20.562 -10.242 1 87.94 94 VAL B N 1
ATOM 4421 C CA . VAL B 1 94 ? 11.234 20.328 -10.797 1 87.94 94 VAL B CA 1
ATOM 4422 C C . VAL B 1 94 ? 11.203 20.75 -12.266 1 87.94 94 VAL B C 1
ATOM 4424 O O . VAL B 1 94 ? 11.492 21.891 -12.594 1 87.94 94 VAL B O 1
ATOM 4427 N N . GLU B 1 95 ? 10.82 19.875 -13.102 1 83.31 95 GLU B N 1
ATOM 4428 C CA . GLU B 1 95 ? 10.766 20.141 -14.531 1 83.31 95 GLU B CA 1
ATOM 4429 C C . GLU B 1 95 ? 12.07 20.75 -15.039 1 83.31 95 GLU B C 1
ATOM 4431 O O . GLU B 1 95 ? 12.07 21.75 -15.75 1 83.31 95 GLU B O 1
ATOM 4436 N N . GLY B 1 96 ? 13.125 20.281 -14.477 1 82.94 96 GLY B N 1
ATOM 4437 C CA . GLY B 1 96 ? 14.453 20.672 -14.914 1 82.94 96 GLY B CA 1
ATOM 4438 C C . GLY B 1 96 ? 14.953 21.953 -14.258 1 82.94 96 GLY B C 1
ATOM 4439 O O . GLY B 1 96 ? 16.078 22.375 -14.508 1 82.94 96 GLY B O 1
ATOM 4440 N N . LYS B 1 97 ? 14.172 22.516 -13.453 1 88.88 97 LYS B N 1
ATOM 4441 C CA . LYS B 1 97 ? 14.547 23.766 -12.789 1 88.88 97 LYS B CA 1
ATOM 4442 C C . LYS B 1 97 ? 14.773 23.547 -11.297 1 88.88 97 LYS B C 1
ATOM 4444 O O . LYS B 1 97 ? 13.977 22.875 -10.633 1 88.88 97 LYS B O 1
ATOM 4449 N N . GLU B 1 98 ? 15.852 24.156 -10.859 1 94.06 98 GLU B N 1
ATOM 4450 C CA . GLU B 1 98 ? 16.109 24.094 -9.43 1 94.06 98 GLU B CA 1
ATOM 4451 C C . GLU B 1 98 ? 15.234 25.078 -8.664 1 94.06 98 GLU B C 1
ATOM 4453 O O . GLU B 1 98 ? 15.047 26.203 -9.094 1 94.06 98 GLU B O 1
ATOM 4458 N N . ALA B 1 99 ? 14.688 24.656 -7.57 1 96.06 99 ALA B N 1
ATOM 4459 C CA . ALA B 1 99 ? 13.805 25.484 -6.754 1 96.06 99 ALA B CA 1
ATOM 4460 C C . ALA B 1 99 ? 14.023 25.219 -5.266 1 96.06 99 ALA B C 1
ATOM 4462 O O . ALA B 1 99 ? 14.555 24.172 -4.891 1 96.06 99 ALA B O 1
ATOM 4463 N N . LEU B 1 100 ? 13.695 26.266 -4.441 1 97.44 100 LEU B N 1
ATOM 4464 C CA . LEU B 1 100 ? 13.609 26.016 -3.004 1 97.44 100 LEU B CA 1
ATOM 4465 C C . LEU B 1 100 ? 12.484 25.031 -2.689 1 97.44 100 LEU B C 1
ATOM 4467 O O . LEU B 1 100 ? 11.383 25.141 -3.242 1 97.44 100 LEU B O 1
ATOM 4471 N N . ASN B 1 101 ? 12.828 24.047 -1.851 1 94.62 101 ASN B N 1
ATOM 4472 C CA . ASN B 1 101 ? 11.875 22.969 -1.601 1 94.62 101 ASN B CA 1
ATOM 4473 C C . ASN B 1 101 ? 11.086 23.203 -0.314 1 94.62 101 ASN B C 1
ATOM 4475 O O . ASN B 1 101 ? 11.648 23.156 0.781 1 94.62 101 ASN B O 1
ATOM 4479 N N . PHE B 1 102 ? 9.789 23.438 -0.445 1 95.88 102 PHE B N 1
ATOM 4480 C CA . PHE B 1 102 ? 8.859 23.531 0.67 1 95.88 102 PHE B CA 1
ATOM 4481 C C . PHE B 1 102 ? 7.609 22.703 0.402 1 95.88 102 PHE B C 1
ATOM 4483 O O . PHE B 1 102 ? 6.527 23.016 0.902 1 95.88 102 PHE B O 1
ATOM 4490 N N . ALA B 1 103 ? 7.855 21.688 -0.462 1 91.69 103 ALA B N 1
ATOM 4491 C CA . ALA B 1 103 ? 6.723 20.875 -0.899 1 91.69 103 ALA B CA 1
ATOM 4492 C C . ALA B 1 103 ? 6.781 19.484 -0.291 1 91.69 103 ALA B C 1
ATOM 4494 O O . ALA B 1 103 ? 5.785 18.75 -0.292 1 91.69 103 ALA B O 1
ATOM 4495 N N . VAL B 1 104 ? 7.914 19.094 0.264 1 88.81 104 VAL B N 1
ATOM 4496 C CA . VAL B 1 104 ? 8.117 17.734 0.751 1 88.81 104 VAL B CA 1
ATOM 4497 C C . VAL B 1 104 ? 8.414 17.766 2.25 1 88.81 104 VAL B C 1
ATOM 4499 O O . VAL B 1 104 ? 9.266 18.531 2.707 1 88.81 104 VAL B O 1
ATOM 4502 N N . PRO B 1 105 ? 7.734 16.938 2.988 1 91.56 105 PRO B N 1
ATOM 4503 C CA . PRO B 1 105 ? 7.996 16.906 4.43 1 91.56 105 PRO B CA 1
ATOM 4504 C C . PRO B 1 105 ? 9.398 16.406 4.762 1 91.56 105 PRO B C 1
ATOM 4506 O O . PRO B 1 105 ? 9.898 15.469 4.133 1 91.56 105 PRO B O 1
ATOM 4509 N N . ASN B 1 106 ? 10.055 17.016 5.707 1 92.94 106 ASN B N 1
ATOM 4510 C CA . ASN B 1 106 ? 11.383 16.703 6.211 1 92.94 106 ASN B CA 1
ATOM 4511 C C . ASN B 1 106 ? 11.578 17.219 7.637 1 92.94 106 ASN B C 1
ATOM 4513 O O . ASN B 1 106 ? 12.531 17.953 7.914 1 92.94 106 ASN B O 1
ATOM 4517 N N . PHE B 1 107 ? 10.805 16.703 8.508 1 95.75 107 PHE B N 1
ATOM 4518 C CA . PHE B 1 107 ? 10.594 17.344 9.797 1 95.75 107 PHE B CA 1
ATOM 4519 C C . PHE B 1 107 ? 11.844 17.25 10.664 1 95.75 107 PHE B C 1
ATOM 4521 O O . PHE B 1 107 ? 12.102 18.125 11.484 1 95.75 107 PHE B O 1
ATOM 4528 N N . PHE B 1 108 ? 12.625 16.188 10.523 1 96.19 108 PHE B N 1
ATOM 4529 C CA . PHE B 1 108 ? 13.875 16.094 11.266 1 96.19 108 PHE B CA 1
ATOM 4530 C C . PHE B 1 108 ? 15.047 16.578 10.43 1 96.19 108 PHE B C 1
ATOM 4532 O O . PHE B 1 108 ? 16.172 16.656 10.922 1 96.19 108 PHE B O 1
ATOM 4539 N N . GLY B 1 109 ? 14.797 16.828 9.141 1 94.88 109 GLY B N 1
ATOM 4540 C CA . GLY B 1 109 ? 15.852 17.312 8.266 1 94.88 109 GLY B CA 1
ATOM 4541 C C . GLY B 1 109 ? 16.828 16.234 7.855 1 94.88 109 GLY B C 1
ATOM 4542 O O . GLY B 1 109 ? 18.031 16.484 7.762 1 94.88 109 GLY B O 1
ATOM 4543 N N . LEU B 1 110 ? 16.328 15.055 7.609 1 94.31 110 LEU B N 1
ATOM 4544 C CA . LEU B 1 110 ? 17.234 13.938 7.383 1 94.31 110 LEU B CA 1
ATOM 4545 C C . LEU B 1 110 ? 17.25 13.531 5.914 1 94.31 110 LEU B C 1
ATOM 4547 O O . LEU B 1 110 ? 18 12.641 5.516 1 94.31 110 LEU B O 1
ATOM 4551 N N . ASN B 1 111 ? 16.453 14.18 5.102 1 89.19 111 ASN B N 1
ATOM 4552 C CA . ASN B 1 111 ? 16.469 13.852 3.68 1 89.19 111 ASN B CA 1
ATOM 4553 C C . ASN B 1 111 ? 17.875 13.984 3.1 1 89.19 111 ASN B C 1
ATOM 4555 O O . ASN B 1 111 ? 18.562 14.984 3.34 1 89.19 111 ASN B O 1
ATOM 4559 N N . ASN B 1 112 ? 18.344 13.031 2.418 1 85.81 112 ASN B N 1
ATOM 4560 C CA . ASN B 1 112 ? 19.641 12.969 1.756 1 85.81 112 ASN B CA 1
ATOM 4561 C C . ASN B 1 112 ? 20.781 12.961 2.764 1 85.81 112 ASN B C 1
ATOM 4563 O O . ASN B 1 112 ? 21.891 13.391 2.455 1 85.81 112 ASN B O 1
ATOM 4567 N N . ASN B 1 113 ? 20.484 12.578 3.932 1 91.88 113 ASN B N 1
ATOM 4568 C CA . ASN B 1 113 ? 21.531 12.391 4.938 1 91.88 113 ASN B CA 1
ATOM 4569 C C . ASN B 1 113 ? 22.531 11.32 4.52 1 91.88 113 ASN B C 1
ATOM 4571 O O . ASN B 1 113 ? 22.141 10.219 4.125 1 91.88 113 ASN B O 1
ATOM 4575 N N . LYS B 1 114 ? 23.766 11.641 4.648 1 92.44 114 LYS B N 1
ATOM 4576 C CA . LYS B 1 114 ? 24.828 10.766 4.152 1 92.44 114 LYS B CA 1
ATOM 4577 C C . LYS B 1 114 ? 24.812 9.422 4.875 1 92.44 114 LYS B C 1
ATOM 4579 O O . LYS B 1 114 ? 25.047 8.375 4.266 1 92.44 114 LYS B O 1
ATOM 4584 N N . GLU B 1 115 ? 24.609 9.461 6.137 1 94.06 115 GLU B N 1
ATOM 4585 C CA . GLU B 1 115 ? 24.578 8.219 6.906 1 94.06 115 GLU B CA 1
ATOM 4586 C C . GLU B 1 115 ? 23.438 7.312 6.445 1 94.06 115 GLU B C 1
ATOM 4588 O O . GLU B 1 115 ? 23.594 6.09 6.41 1 94.06 115 GLU B O 1
ATOM 4593 N N . LEU B 1 116 ? 22.281 7.902 6.168 1 93.12 116 LEU B N 1
ATOM 4594 C CA . LEU B 1 116 ? 21.141 7.133 5.68 1 93.12 116 LEU B CA 1
ATOM 4595 C C . LEU B 1 116 ? 21.406 6.566 4.293 1 93.12 116 LEU B C 1
ATOM 4597 O O . LEU B 1 116 ? 21.062 5.418 4.008 1 93.12 116 LEU B O 1
ATOM 4601 N N . LEU B 1 117 ? 22.047 7.355 3.461 1 90.12 117 LEU B N 1
ATOM 4602 C CA . LEU B 1 117 ? 22.391 6.91 2.115 1 90.12 117 LEU B CA 1
ATOM 4603 C C . LEU B 1 117 ? 23.344 5.73 2.162 1 90.12 117 LEU B C 1
ATOM 4605 O O . LEU B 1 117 ? 23.188 4.762 1.42 1 90.12 117 LEU B O 1
ATOM 4609 N N . ASP B 1 118 ? 24.328 5.832 3.018 1 93.31 118 ASP B N 1
ATOM 4610 C CA . ASP B 1 118 ? 25.297 4.75 3.184 1 93.31 118 ASP B CA 1
ATOM 4611 C C . ASP B 1 118 ? 24.609 3.475 3.666 1 93.31 118 ASP B C 1
ATOM 4613 O O . ASP B 1 118 ? 24.906 2.381 3.186 1 93.31 118 ASP B O 1
ATOM 4617 N N . ALA B 1 119 ? 23.719 3.619 4.586 1 92 119 ALA B N 1
ATOM 4618 C CA . ALA B 1 119 ? 22.984 2.479 5.113 1 92 119 ALA B CA 1
ATOM 4619 C C . ALA B 1 119 ? 22.125 1.829 4.023 1 92 119 ALA B C 1
ATOM 4621 O O . ALA B 1 119 ? 22.031 0.602 3.951 1 92 119 ALA B O 1
ATOM 4622 N N . ALA B 1 120 ? 21.516 2.631 3.24 1 89.19 120 ALA B N 1
ATOM 4623 C CA . ALA B 1 120 ? 20.672 2.135 2.158 1 89.19 120 ALA B CA 1
ATOM 4624 C C . ALA B 1 120 ? 21.5 1.347 1.14 1 89.19 120 ALA B C 1
ATOM 4626 O O . ALA B 1 120 ? 21.062 0.293 0.667 1 89.19 120 ALA B O 1
ATOM 4627 N N . GLN B 1 121 ? 22.594 1.875 0.791 1 88.81 121 GLN B N 1
ATOM 4628 C CA . GLN B 1 121 ? 23.469 1.222 -0.185 1 88.81 121 GLN B CA 1
ATOM 4629 C C . GLN B 1 121 ? 23.922 -0.145 0.315 1 88.81 121 GLN B C 1
ATOM 4631 O O . GLN B 1 121 ? 23.906 -1.125 -0.433 1 88.81 121 GLN B O 1
ATOM 4636 N N . LYS B 1 122 ? 24.328 -0.171 1.529 1 89.5 122 LYS B N 1
ATOM 4637 C CA . LYS B 1 122 ? 24.75 -1.435 2.119 1 89.5 122 LYS B CA 1
ATOM 4638 C C . LYS B 1 122 ? 23.609 -2.443 2.156 1 89.5 122 LYS B C 1
ATOM 4640 O O . LYS B 1 122 ? 23.828 -3.641 1.96 1 89.5 122 LYS B O 1
ATOM 4645 N N . ALA B 1 123 ? 22.453 -1.952 2.451 1 87.25 123 ALA B N 1
ATOM 4646 C CA . ALA B 1 123 ? 21.266 -2.814 2.518 1 87.25 123 ALA B CA 1
ATOM 4647 C C . ALA B 1 123 ? 20.969 -3.439 1.158 1 87.25 123 ALA B C 1
ATOM 4649 O O . ALA B 1 123 ? 20.625 -4.617 1.074 1 87.25 123 ALA B O 1
ATOM 4650 N N . ILE B 1 124 ? 21.047 -2.648 0.142 1 83.81 124 ILE B N 1
ATOM 4651 C CA . ILE B 1 124 ? 20.75 -3.121 -1.206 1 83.81 124 ILE B CA 1
ATOM 4652 C C . ILE B 1 124 ? 21.766 -4.191 -1.609 1 83.81 124 ILE B C 1
ATOM 4654 O O . ILE B 1 124 ? 21.406 -5.195 -2.23 1 83.81 124 ILE B O 1
ATOM 4658 N N . ASP B 1 125 ? 22.984 -3.977 -1.21 1 83.06 125 ASP B N 1
ATOM 4659 C CA . ASP B 1 125 ? 24.031 -4.949 -1.511 1 83.06 125 ASP B CA 1
ATOM 4660 C C . ASP B 1 125 ? 23.766 -6.273 -0.799 1 83.06 125 ASP B C 1
ATOM 4662 O O . ASP B 1 125 ? 24.047 -7.344 -1.346 1 83.06 125 ASP B O 1
ATOM 4666 N N . HIS B 1 126 ? 23.234 -6.16 0.332 1 82.56 126 HIS B N 1
ATOM 4667 C CA . HIS B 1 126 ? 23.062 -7.336 1.174 1 82.56 126 HIS B CA 1
ATOM 4668 C C . HIS B 1 126 ? 21.766 -8.062 0.843 1 82.56 126 HIS B C 1
ATOM 4670 O O . HIS B 1 126 ? 21.734 -9.297 0.782 1 82.56 126 HIS B O 1
ATOM 4676 N N . TYR B 1 127 ? 20.641 -7.359 0.658 1 80.38 127 TYR B N 1
ATOM 4677 C CA . TYR B 1 127 ? 19.312 -7.969 0.544 1 80.38 127 TYR B CA 1
ATOM 4678 C C . TYR B 1 127 ? 18.844 -7.973 -0.904 1 80.38 127 TYR B C 1
ATOM 4680 O O . TYR B 1 127 ? 17.844 -8.617 -1.233 1 80.38 127 TYR B O 1
ATOM 4688 N N . ALA B 1 128 ? 19.406 -7.355 -1.735 1 76.5 128 ALA B N 1
ATOM 4689 C CA . ALA B 1 128 ? 19.016 -7.219 -3.137 1 76.5 128 ALA B CA 1
ATOM 4690 C C . ALA B 1 128 ? 17.797 -6.312 -3.281 1 76.5 128 ALA B C 1
ATOM 4692 O O . ALA B 1 128 ? 17.359 -5.707 -2.305 1 76.5 128 ALA B O 1
ATOM 4693 N N . VAL B 1 129 ? 17.281 -6.094 -4.438 1 71.75 129 VAL B N 1
ATOM 4694 C CA . VAL B 1 129 ? 16.281 -5.082 -4.785 1 71.75 129 VAL B CA 1
ATOM 4695 C C . VAL B 1 129 ? 14.891 -5.582 -4.418 1 71.75 129 VAL B C 1
ATOM 4697 O O . VAL B 1 129 ? 14.047 -4.805 -3.963 1 71.75 129 VAL B O 1
ATOM 4700 N N . GLY B 1 130 ? 14.578 -6.785 -4.574 1 62.56 130 GLY B N 1
ATOM 4701 C CA . GLY B 1 130 ? 13.203 -7.266 -4.574 1 62.56 130 GLY B CA 1
ATOM 4702 C C . GLY B 1 130 ? 12.852 -8.07 -3.336 1 62.56 130 GLY B C 1
ATOM 4703 O O . GLY B 1 130 ? 11.883 -8.828 -3.338 1 62.56 130 GLY B O 1
ATOM 4704 N N . ALA B 1 131 ? 13.492 -7.855 -2.273 1 56.28 131 ALA B N 1
ATOM 4705 C CA . ALA B 1 131 ? 13.266 -8.695 -1.099 1 56.28 131 ALA B CA 1
ATOM 4706 C C . ALA B 1 131 ? 12.07 -8.195 -0.292 1 56.28 131 ALA B C 1
ATOM 4708 O O . ALA B 1 131 ? 12.188 -7.918 0.903 1 56.28 131 ALA B O 1
ATOM 4709 N N . CYS B 1 132 ? 10.859 -7.82 -0.995 1 58.09 132 CYS B N 1
ATOM 4710 C CA . CYS B 1 132 ? 9.789 -7.191 -0.231 1 58.09 132 CYS B CA 1
ATOM 4711 C C . CYS B 1 132 ? 8.492 -7.984 -0.36 1 58.09 132 CYS B C 1
ATOM 4713 O O . CYS B 1 132 ? 7.406 -7.438 -0.169 1 58.09 132 CYS B O 1
ATOM 4715 N N . GLY B 1 133 ? 8.523 -9.266 -0.359 1 60.59 133 GLY B N 1
ATOM 4716 C CA . GLY B 1 133 ? 7.238 -9.945 -0.446 1 60.59 133 GLY B CA 1
ATOM 4717 C C . GLY B 1 133 ? 6.504 -10 0.879 1 60.59 133 GLY B C 1
ATOM 4718 O O . GLY B 1 133 ? 7.027 -9.562 1.905 1 60.59 133 GLY B O 1
ATOM 4719 N N . PRO B 1 134 ? 5.211 -10.328 0.84 1 58.16 134 PRO B N 1
ATOM 4720 C CA . PRO B 1 134 ? 4.457 -10.438 2.092 1 58.16 134 PRO B CA 1
ATOM 4721 C C . PRO B 1 134 ? 5.16 -11.305 3.129 1 58.16 134 PRO B C 1
ATOM 4723 O O . PRO B 1 134 ? 5.488 -12.461 2.85 1 58.16 134 PRO B O 1
ATOM 4726 N N . ARG B 1 135 ? 5.418 -10.672 4.195 1 60.81 135 ARG B N 1
ATOM 4727 C CA . ARG B 1 135 ? 6.207 -11.297 5.25 1 60.81 135 ARG B CA 1
ATOM 4728 C C . ARG B 1 135 ? 5.609 -12.633 5.664 1 60.81 135 ARG B C 1
ATOM 4730 O O . ARG B 1 135 ? 6.34 -13.586 5.961 1 60.81 135 ARG B O 1
ATOM 4737 N N . GLN B 1 136 ? 4.371 -12.562 5.703 1 55.5 136 GLN B N 1
ATOM 4738 C CA . GLN B 1 136 ? 3.703 -13.773 6.172 1 55.5 136 GLN B CA 1
ATOM 4739 C C . GLN B 1 136 ? 3.971 -14.945 5.23 1 55.5 136 GLN B C 1
ATOM 4741 O O . GLN B 1 136 ? 3.939 -16.109 5.652 1 55.5 136 GLN B O 1
ATOM 4746 N N . PHE B 1 137 ? 4.312 -14.508 4.164 1 54.66 137 PHE B N 1
ATOM 4747 C CA . PHE B 1 137 ? 4.414 -15.578 3.184 1 54.66 137 PHE B CA 1
ATOM 4748 C C . PHE B 1 137 ? 5.871 -15.977 2.961 1 54.66 137 PHE B C 1
ATOM 4750 O O . PHE B 1 137 ? 6.188 -17.156 2.859 1 54.66 137 PHE B O 1
ATOM 4757 N N . TYR B 1 138 ? 6.602 -14.969 3.018 1 61.84 138 TYR B N 1
ATOM 4758 C CA . TYR B 1 138 ? 7.969 -15.266 2.598 1 61.84 138 TYR B CA 1
ATOM 4759 C C . TYR B 1 138 ? 8.938 -15.156 3.771 1 61.84 138 TYR B C 1
ATOM 4761 O O . TYR B 1 138 ? 10.102 -15.539 3.662 1 61.84 138 TYR B O 1
ATOM 4769 N N . GLY B 1 139 ? 8.367 -14.773 4.855 1 62.88 139 GLY B N 1
ATOM 4770 C CA . GLY B 1 139 ? 9.242 -14.547 5.988 1 62.88 139 GLY B CA 1
ATOM 4771 C C . GLY B 1 139 ? 9.508 -13.078 6.258 1 62.88 139 GLY B C 1
ATOM 4772 O O . GLY B 1 139 ? 9.023 -12.211 5.527 1 62.88 139 GLY B O 1
ATOM 4773 N N . THR B 1 140 ? 10.031 -12.867 7.445 1 64.94 140 THR B N 1
ATOM 4774 C CA . THR B 1 140 ? 10.398 -11.523 7.887 1 64.94 140 THR B CA 1
ATOM 4775 C C . THR B 1 140 ? 11.914 -11.344 7.871 1 64.94 140 THR B C 1
ATOM 4777 O O . THR B 1 140 ? 12.656 -12.258 8.242 1 64.94 140 THR B O 1
ATOM 4780 N N . MET B 1 141 ? 12.25 -10.281 7.328 1 75.06 141 MET B N 1
ATOM 4781 C CA . MET B 1 141 ? 13.68 -9.984 7.387 1 75.06 141 MET B CA 1
ATOM 4782 C C . MET B 1 141 ? 14.086 -9.516 8.781 1 75.06 141 MET B C 1
ATOM 4784 O O . MET B 1 141 ? 13.305 -8.859 9.469 1 75.06 141 MET B O 1
ATOM 4788 N N . ASP B 1 142 ? 15.25 -9.836 9.195 1 82.75 142 ASP B N 1
ATOM 4789 C CA . ASP B 1 142 ? 15.781 -9.383 10.477 1 82.75 142 ASP B CA 1
ATOM 4790 C C . ASP B 1 142 ? 15.719 -7.863 10.594 1 82.75 142 ASP B C 1
ATOM 4792 O O . ASP B 1 142 ? 15.391 -7.332 11.656 1 82.75 142 ASP B O 1
ATOM 4796 N N . ALA B 1 143 ? 15.938 -7.246 9.484 1 87.69 143 ALA B N 1
ATOM 4797 C CA . ALA B 1 143 ? 15.922 -5.785 9.445 1 87.69 143 ALA B CA 1
ATOM 4798 C C . ALA B 1 143 ? 14.57 -5.238 9.883 1 87.69 143 ALA B C 1
ATOM 4800 O O . ALA B 1 143 ? 14.492 -4.16 10.477 1 87.69 143 ALA B O 1
ATOM 4801 N N . HIS B 1 144 ? 13.508 -5.949 9.586 1 88.5 144 HIS B N 1
ATOM 4802 C CA . HIS B 1 144 ? 12.164 -5.523 9.969 1 88.5 144 HIS B CA 1
ATOM 4803 C C . HIS B 1 144 ? 11.992 -5.562 11.484 1 88.5 144 HIS B C 1
ATOM 4805 O O . HIS B 1 144 ? 11.422 -4.637 12.062 1 88.5 144 HIS B O 1
ATOM 4811 N N . LEU B 1 145 ? 12.469 -6.578 12.094 1 88.31 145 LEU B N 1
ATOM 4812 C CA . LEU B 1 145 ? 12.367 -6.711 13.547 1 88.31 145 LEU B CA 1
ATOM 4813 C C . LEU B 1 145 ? 13.227 -5.664 14.25 1 88.31 145 LEU B C 1
ATOM 4815 O O . LEU B 1 145 ? 12.82 -5.105 15.266 1 88.31 145 LEU B O 1
ATOM 4819 N N . ASP B 1 146 ? 14.344 -5.414 13.68 1 92.5 146 ASP B N 1
ATOM 4820 C CA . ASP B 1 146 ? 15.258 -4.438 14.258 1 92.5 146 ASP B CA 1
ATOM 4821 C C . ASP B 1 146 ? 14.625 -3.049 14.312 1 92.5 146 ASP B C 1
ATOM 4823 O O . ASP B 1 146 ? 14.75 -2.342 15.312 1 92.5 146 ASP B O 1
ATOM 4827 N N . VAL B 1 147 ? 13.977 -2.674 13.258 1 95 147 VAL B N 1
ATOM 4828 C CA . VAL B 1 147 ? 13.414 -1.33 13.219 1 95 147 VAL B CA 1
ATOM 4829 C C . VAL B 1 147 ? 12.203 -1.256 14.148 1 95 147 VAL B C 1
ATOM 4831 O O . VAL B 1 147 ? 11.953 -0.222 14.773 1 95 147 VAL B O 1
ATOM 4834 N N . GLU B 1 148 ? 11.414 -2.332 14.188 1 94.38 148 GLU B N 1
ATOM 4835 C CA . GLU B 1 148 ? 10.289 -2.367 15.109 1 94.38 148 GLU B CA 1
ATOM 4836 C C . GLU B 1 148 ? 10.75 -2.162 16.547 1 94.38 148 GLU B C 1
ATOM 4838 O O . GLU B 1 148 ? 10.133 -1.403 17.297 1 94.38 148 GLU B O 1
ATOM 4843 N N . GLU B 1 149 ? 11.82 -2.773 16.906 1 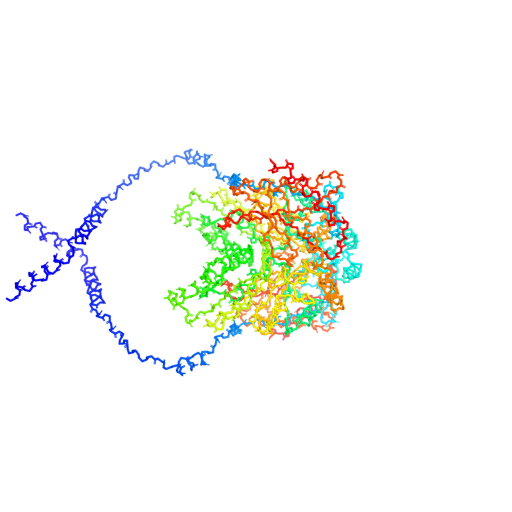96 149 GLU B N 1
ATOM 4844 C CA . GLU B 1 149 ? 12.391 -2.611 18.234 1 96 149 GLU B CA 1
ATOM 4845 C C . GLU B 1 149 ? 12.898 -1.19 18.453 1 96 149 GLU B C 1
ATOM 4847 O O . GLU B 1 149 ? 12.688 -0.601 19.516 1 96 149 GLU B O 1
ATOM 4852 N N . ALA B 1 150 ? 13.586 -0.672 17.516 1 97.06 150 ALA B N 1
ATOM 4853 C CA . ALA B 1 150 ? 14.148 0.672 17.609 1 97.06 150 ALA B CA 1
ATOM 4854 C C . ALA B 1 150 ? 13.047 1.718 17.781 1 97.06 150 ALA B C 1
ATOM 4856 O O . ALA B 1 150 ? 13.18 2.637 18.594 1 97.06 150 ALA B O 1
ATOM 4857 N N . ILE B 1 151 ? 11.977 1.587 17 1 97.5 151 ILE B N 1
ATOM 4858 C CA . ILE B 1 151 ? 10.859 2.521 17.062 1 97.5 151 ILE B CA 1
ATOM 4859 C C . ILE B 1 151 ? 10.188 2.438 18.422 1 97.5 151 ILE B C 1
ATOM 4861 O O . ILE B 1 151 ? 9.859 3.463 19.031 1 97.5 151 ILE B O 1
ATOM 4865 N N . ALA B 1 152 ? 9.961 1.215 18.875 1 97.38 152 ALA B N 1
ATOM 4866 C CA . ALA B 1 152 ? 9.344 1.02 20.172 1 97.38 152 ALA B CA 1
ATOM 4867 C C . ALA B 1 152 ? 10.18 1.671 21.281 1 97.38 152 ALA B C 1
ATOM 4869 O O . ALA B 1 152 ? 9.641 2.375 22.141 1 97.38 152 ALA B O 1
ATOM 4870 N N . LYS B 1 153 ? 11.422 1.488 21.234 1 96.19 153 LYS B N 1
ATOM 4871 C CA . LYS B 1 153 ? 12.328 2.072 22.219 1 96.19 153 LYS B CA 1
ATOM 4872 C C . LYS B 1 153 ? 12.328 3.596 22.125 1 96.19 153 LYS B C 1
ATOM 4874 O O . LYS B 1 153 ? 12.281 4.281 23.156 1 96.19 153 LYS B O 1
ATOM 4879 N N . TRP B 1 154 ? 12.367 4.09 20.969 1 96.19 154 TRP B N 1
ATOM 4880 C CA . TRP B 1 154 ? 12.406 5.531 20.734 1 96.19 154 TRP B CA 1
ATOM 4881 C C . TRP B 1 154 ? 11.156 6.207 21.281 1 96.19 154 TRP B C 1
ATOM 4883 O O . TRP B 1 154 ? 11.227 7.293 21.859 1 96.19 154 TRP B O 1
ATOM 4893 N N . THR B 1 155 ? 10.039 5.574 21.141 1 95.69 155 THR B N 1
ATOM 4894 C CA . THR B 1 155 ? 8.766 6.188 21.5 1 95.69 155 THR B CA 1
ATOM 4895 C C . THR B 1 155 ? 8.344 5.766 22.906 1 95.69 155 THR B C 1
ATOM 4897 O O . THR B 1 155 ? 7.344 6.262 23.438 1 95.69 155 THR B O 1
ATOM 4900 N N . GLY B 1 156 ? 9.016 4.812 23.484 1 93.88 156 GLY B N 1
ATOM 4901 C CA . GLY B 1 156 ? 8.766 4.414 24.859 1 93.88 156 GLY B CA 1
ATOM 4902 C C . GLY B 1 156 ? 7.562 3.5 25.016 1 93.88 156 GLY B C 1
ATOM 4903 O O . GLY B 1 156 ? 6.789 3.631 25.969 1 93.88 156 GLY B O 1
ATOM 4904 N N . VAL B 1 157 ? 7.312 2.672 24 1 96.12 157 VAL B N 1
ATOM 4905 C CA . VAL B 1 157 ? 6.203 1.726 24.062 1 96.12 157 VAL B CA 1
ATOM 4906 C C . VAL B 1 157 ? 6.734 0.297 23.984 1 96.12 157 VAL B C 1
ATOM 4908 O O . VAL B 1 157 ? 7.941 0.086 23.844 1 96.12 157 VAL B O 1
ATOM 4911 N N . GLU B 1 158 ? 5.879 -0.673 24.109 1 95.56 158 GLU B N 1
ATOM 4912 C CA . GLU B 1 158 ? 6.277 -2.074 24.219 1 95.56 158 GLU B CA 1
ATOM 4913 C C . GLU B 1 158 ? 6.656 -2.641 22.844 1 95.56 158 GLU B C 1
ATOM 4915 O O . GLU B 1 158 ? 7.578 -3.455 22.734 1 95.56 158 GLU B O 1
ATOM 4920 N N . ASP B 1 159 ? 5.902 -2.232 21.844 1 96 159 ASP B N 1
ATOM 4921 C CA . ASP B 1 159 ? 6.082 -2.871 20.547 1 96 159 ASP B CA 1
ATOM 4922 C C . ASP B 1 159 ? 5.629 -1.952 19.406 1 96 159 ASP B C 1
ATOM 4924 O O . ASP B 1 159 ? 5.035 -0.899 19.656 1 96 159 ASP B O 1
ATOM 4928 N N . SER B 1 160 ? 6.051 -2.301 18.234 1 96.06 160 SER B N 1
ATOM 4929 C CA . SER B 1 160 ? 5.676 -1.58 17.031 1 96.06 160 SER B CA 1
ATOM 4930 C C . SER B 1 160 ? 5.527 -2.527 15.844 1 96.06 160 SER B C 1
ATOM 4932 O O . SER B 1 160 ? 6.059 -3.641 15.859 1 96.06 160 SER B O 1
ATOM 4934 N N . VAL B 1 161 ? 4.734 -2.143 14.852 1 92.5 161 VAL B N 1
ATOM 4935 C CA . VAL B 1 161 ? 4.488 -2.938 13.648 1 92.5 161 VAL B CA 1
ATOM 4936 C C . VAL B 1 161 ? 4.797 -2.104 12.406 1 92.5 161 VAL B C 1
ATOM 4938 O O . VAL B 1 161 ? 4.371 -0.951 12.305 1 92.5 161 VAL B O 1
ATOM 4941 N N . ASN B 1 162 ? 5.457 -2.738 11.477 1 90.19 162 ASN B N 1
ATOM 4942 C CA . ASN B 1 162 ? 5.785 -2.061 10.227 1 90.19 162 ASN B CA 1
ATOM 4943 C C . ASN B 1 162 ? 4.73 -2.318 9.156 1 90.19 162 ASN B C 1
ATOM 4945 O O . ASN B 1 162 ? 4.191 -3.424 9.062 1 90.19 162 ASN B O 1
ATOM 4949 N N . TYR B 1 163 ? 4.508 -1.262 8.383 1 84.62 163 TYR B N 1
ATOM 4950 C CA . TYR B 1 163 ? 3.645 -1.347 7.211 1 84.62 163 TYR B CA 1
ATOM 4951 C C . TYR B 1 163 ? 4.328 -0.753 5.988 1 84.62 163 TYR B C 1
ATOM 4953 O O . TYR B 1 163 ? 5.266 0.038 6.113 1 84.62 163 TYR B O 1
ATOM 4961 N N . CYS B 1 164 ? 3.887 -1.045 4.887 1 77.31 164 CYS B N 1
ATOM 4962 C CA . CYS B 1 164 ? 4.555 -0.674 3.643 1 77.31 164 CYS B CA 1
ATOM 4963 C C . CYS B 1 164 ? 4.328 0.797 3.318 1 77.31 164 CYS B C 1
ATOM 4965 O O . CYS B 1 164 ? 5.215 1.464 2.781 1 77.31 164 CYS B O 1
ATOM 4967 N N . PHE B 1 165 ? 3.059 1.283 3.568 1 76.06 165 PHE B N 1
ATOM 4968 C CA . PHE B 1 165 ? 2.762 2.668 3.219 1 76.06 165 PHE B CA 1
ATOM 4969 C C . PHE B 1 165 ? 1.843 3.301 4.258 1 76.06 165 PHE B C 1
ATOM 4971 O O . PHE B 1 165 ? 0.998 2.621 4.844 1 76.06 165 PHE B O 1
ATOM 4978 N N . PRO B 1 166 ? 1.943 4.566 4.285 1 80.06 166 PRO B N 1
ATOM 4979 C CA . PRO B 1 166 ? 1.153 5.258 5.309 1 80.06 166 PRO B CA 1
ATOM 4980 C C . PRO B 1 166 ? -0.351 5.117 5.086 1 80.06 166 PRO B C 1
ATOM 4982 O O . PRO B 1 166 ? -1.102 4.883 6.035 1 80.06 166 PRO B O 1
ATOM 4985 N N . PHE B 1 167 ? -0.815 5.203 3.822 1 78.62 167 PHE B N 1
ATOM 4986 C CA . PHE B 1 167 ? -2.24 5.082 3.541 1 78.62 167 PHE B CA 1
ATOM 4987 C C . PHE B 1 167 ? -2.764 3.719 3.982 1 78.62 167 PHE B C 1
ATOM 4989 O O . PHE B 1 167 ? -3.775 3.633 4.684 1 78.62 167 PHE B O 1
ATOM 4996 N N . ALA B 1 168 ? -2.07 2.73 3.594 1 78.81 168 ALA B N 1
ATOM 4997 C CA . ALA B 1 168 ? -2.469 1.369 3.945 1 78.81 168 ALA B CA 1
ATOM 4998 C C . ALA B 1 168 ? -2.373 1.141 5.449 1 78.81 168 ALA B C 1
ATOM 5000 O O . ALA B 1 168 ? -3.174 0.399 6.023 1 78.81 168 ALA B O 1
ATOM 5001 N N . THR B 1 169 ? -1.414 1.771 6.07 1 88.06 169 THR B N 1
ATOM 5002 C CA . THR B 1 169 ? -1.248 1.631 7.512 1 88.06 169 THR B CA 1
ATOM 5003 C C . THR B 1 169 ? -2.496 2.109 8.25 1 88.06 169 THR B C 1
ATOM 5005 O O . THR B 1 169 ? -3.092 1.359 9.023 1 88.06 169 THR B O 1
ATOM 5008 N N . THR B 1 170 ? -2.934 3.281 7.922 1 90.5 170 THR B N 1
ATOM 5009 C CA . THR B 1 170 ? -4.07 3.881 8.617 1 90.5 170 THR B CA 1
ATOM 5010 C C . THR B 1 170 ? -5.348 3.088 8.352 1 90.5 170 THR B C 1
ATOM 5012 O O . THR B 1 170 ? -6.078 2.746 9.281 1 90.5 170 THR B O 1
ATOM 5015 N N . THR B 1 171 ? -5.594 2.766 7.117 1 85.31 171 THR B N 1
ATOM 5016 C CA . THR B 1 171 ? -6.812 2.045 6.766 1 85.31 171 THR B CA 1
ATOM 5017 C C . THR B 1 171 ? -6.832 0.665 7.414 1 85.31 171 THR B C 1
ATOM 5019 O O . THR B 1 171 ? -7.84 0.26 7.996 1 85.31 171 THR B O 1
ATOM 5022 N N . SER B 1 172 ? -5.691 -0.007 7.391 1 84.12 172 SER B N 1
ATOM 5023 C CA . SER B 1 172 ? -5.625 -1.384 7.871 1 84.12 172 SER B CA 1
ATOM 5024 C C . SER B 1 172 ? -5.738 -1.445 9.391 1 84.12 172 SER B C 1
ATOM 5026 O O . SER B 1 172 ? -6.305 -2.393 9.938 1 84.12 172 SER B O 1
ATOM 5028 N N . VAL B 1 173 ? -5.164 -0.522 10.023 1 91.19 173 VAL B N 1
ATOM 5029 C CA . VAL B 1 173 ? -5.203 -0.518 11.477 1 91.19 173 VAL B CA 1
ATOM 5030 C C . VAL B 1 173 ? -6.629 -0.265 11.961 1 91.19 173 VAL B C 1
ATOM 5032 O O . VAL B 1 173 ? -7.102 -0.918 12.891 1 91.19 173 VAL B O 1
ATOM 5035 N N . ILE B 1 174 ? -7.309 0.633 11.375 1 93.12 174 ILE B N 1
ATOM 5036 C CA . ILE B 1 174 ? -8.695 0.895 11.742 1 93.12 174 ILE B CA 1
ATOM 5037 C C . ILE B 1 174 ? -9.531 -0.369 11.547 1 93.12 174 ILE B C 1
ATOM 5039 O O . ILE B 1 174 ? -10.273 -0.773 12.438 1 93.12 174 ILE B O 1
ATOM 5043 N N . GLN B 1 175 ? -9.281 -1.042 10.5 1 85.56 175 GLN B N 1
ATOM 5044 C CA . GLN B 1 175 ? -10.047 -2.238 10.164 1 85.56 175 GLN B CA 1
ATOM 5045 C C . GLN B 1 175 ? -9.68 -3.4 11.086 1 85.56 175 GLN B C 1
ATOM 5047 O O . GLN B 1 175 ? -10.492 -4.293 11.32 1 85.56 175 GLN B O 1
ATOM 5052 N N . ALA B 1 176 ? -8.508 -3.383 11.492 1 86.25 176 ALA B N 1
ATOM 5053 C CA . ALA B 1 176 ? -8.062 -4.465 12.359 1 86.25 176 ALA B CA 1
ATOM 5054 C C . ALA B 1 176 ? -8.766 -4.402 13.719 1 86.25 176 ALA B C 1
ATOM 5056 O O . ALA B 1 176 ? -8.945 -5.43 14.375 1 86.25 176 ALA B O 1
ATOM 5057 N N . PHE B 1 177 ? -9.242 -3.252 14.062 1 91.06 177 PHE B N 1
ATOM 5058 C CA . PHE B 1 177 ? -9.719 -3.117 15.438 1 91.06 177 PHE B CA 1
ATOM 5059 C C . PHE B 1 177 ? -11.188 -2.73 15.469 1 91.06 177 PHE B C 1
ATOM 5061 O O . PHE B 1 177 ? -11.891 -3.012 16.438 1 91.06 177 PHE B O 1
ATOM 5068 N N . ALA B 1 178 ? -11.656 -2.004 14.516 1 90.62 178 ALA B N 1
ATOM 5069 C CA . ALA B 1 178 ? -13.062 -1.618 14.438 1 90.62 178 ALA B CA 1
ATOM 5070 C C . ALA B 1 178 ? -13.828 -2.494 13.445 1 90.62 178 ALA B C 1
ATOM 5072 O O . ALA B 1 178 ? -13.359 -2.713 12.32 1 90.62 178 ALA B O 1
ATOM 5073 N N . HIS B 1 179 ? -14.953 -2.918 13.922 1 85.62 179 HIS B N 1
ATOM 5074 C CA . HIS B 1 179 ? -15.734 -3.842 13.109 1 85.62 179 HIS B CA 1
ATOM 5075 C C . HIS B 1 179 ? -17.156 -3.322 12.891 1 85.62 179 HIS B C 1
ATOM 5077 O O . HIS B 1 179 ? -17.469 -2.201 13.289 1 85.62 179 HIS B O 1
ATOM 5083 N N . ASN B 1 180 ? -17.984 -4.16 12.203 1 84.94 180 ASN B N 1
ATOM 5084 C CA . ASN B 1 180 ? -19.297 -3.734 11.758 1 84.94 180 ASN B CA 1
ATOM 5085 C C . ASN B 1 180 ? -20.234 -3.475 12.945 1 84.94 180 ASN B C 1
ATOM 5087 O O . ASN B 1 180 ? -21.25 -2.797 12.797 1 84.94 180 ASN B O 1
ATOM 5091 N N . THR B 1 181 ? -19.891 -3.891 14.07 1 90.25 181 THR B N 1
ATOM 5092 C CA . THR B 1 181 ? -20.719 -3.697 15.258 1 90.25 181 THR B CA 1
ATOM 5093 C C . THR B 1 181 ? -20.234 -2.492 16.062 1 90.25 181 THR B C 1
ATOM 5095 O O . THR B 1 181 ? -20.844 -2.125 17.062 1 90.25 181 THR B O 1
ATOM 5098 N N . ASP B 1 182 ? -19.188 -1.901 15.625 1 94.12 182 ASP B N 1
ATOM 5099 C CA . ASP B 1 182 ? -18.531 -0.862 16.422 1 94.12 182 ASP B CA 1
ATOM 5100 C C . ASP B 1 182 ? -18.891 0.529 15.898 1 94.12 182 ASP B C 1
ATOM 5102 O O . ASP B 1 182 ? -19.547 0.662 14.859 1 94.12 182 ASP B O 1
ATOM 5106 N N . VAL B 1 183 ? -18.5 1.554 16.719 1 96.69 183 VAL B N 1
ATOM 5107 C CA . VAL B 1 183 ? -18.672 2.953 16.344 1 96.69 183 VAL B CA 1
ATOM 5108 C C . VAL B 1 183 ? -17.312 3.637 16.234 1 96.69 183 VAL B C 1
ATOM 5110 O O . VAL B 1 183 ? -16.438 3.404 17.062 1 96.69 183 VAL B O 1
ATOM 5113 N N . VAL B 1 184 ? -17.172 4.352 15.203 1 97.94 184 VAL B N 1
ATOM 5114 C CA . VAL B 1 184 ? -15.953 5.117 14.992 1 97.94 184 VAL B CA 1
ATOM 5115 C C . VAL B 1 184 ? -16.297 6.602 14.852 1 97.94 184 VAL B C 1
ATOM 5117 O O . VAL B 1 184 ? -17.078 6.984 13.984 1 97.94 184 VAL B O 1
ATOM 5120 N N . PHE B 1 185 ? -15.719 7.445 15.719 1 98.44 185 PHE B N 1
ATOM 5121 C CA . PHE B 1 185 ? -15.836 8.898 15.641 1 98.44 185 PHE B CA 1
ATOM 5122 C C . PHE B 1 185 ? -14.633 9.5 14.922 1 98.44 185 PHE B C 1
ATOM 5124 O O . PHE B 1 185 ? -13.492 9.273 15.32 1 98.44 185 PHE B O 1
ATOM 5131 N N . ILE B 1 186 ? -14.891 10.273 13.875 1 97.75 186 ILE B N 1
ATOM 5132 C CA . ILE B 1 186 ? -13.781 10.859 13.125 1 97.75 186 ILE B CA 1
ATOM 5133 C C . ILE B 1 186 ? -14.031 12.359 12.93 1 97.75 186 ILE B C 1
ATOM 5135 O O . ILE B 1 186 ? -15.18 12.805 12.953 1 97.75 186 ILE B O 1
ATOM 5139 N N . ASP B 1 187 ? -12.961 13.086 12.789 1 95.94 187 ASP B N 1
ATOM 5140 C CA . ASP B 1 187 ? -13.008 14.516 12.516 1 95.94 187 ASP B CA 1
ATOM 5141 C C . ASP B 1 187 ? -13.43 14.789 11.078 1 95.94 187 ASP B C 1
ATOM 5143 O O . ASP B 1 187 ? -13.008 14.078 10.156 1 95.94 187 ASP B O 1
ATOM 5147 N N . GLU B 1 188 ? -14.164 15.805 10.852 1 92.44 188 GLU B N 1
ATOM 5148 C CA . GLU B 1 188 ? -14.68 16.078 9.516 1 92.44 188 GLU B CA 1
ATOM 5149 C C . GLU B 1 188 ? -13.555 16.438 8.555 1 92.44 188 GLU B C 1
ATOM 5151 O O . GLU B 1 188 ? -13.695 16.297 7.34 1 92.44 188 GLU B O 1
ATOM 5156 N N . TYR B 1 189 ? -12.398 16.875 9.117 1 90.12 189 TYR B N 1
ATOM 5157 C CA . TYR B 1 189 ? -11.273 17.25 8.273 1 90.12 189 TYR B CA 1
ATOM 5158 C C . TYR B 1 189 ? -10.242 16.125 8.219 1 90.12 189 TYR B C 1
ATOM 5160 O O . TYR B 1 189 ? -9.133 16.328 7.723 1 90.12 189 TYR B O 1
ATOM 5168 N N . CYS B 1 190 ? -10.641 14.992 8.719 1 91.38 190 CYS B N 1
ATOM 5169 C CA . CYS B 1 190 ? -9.648 13.914 8.75 1 91.38 190 CYS B CA 1
ATOM 5170 C C . CYS B 1 190 ? -9.156 13.578 7.352 1 91.38 190 CYS B C 1
ATOM 5172 O O . CYS B 1 190 ? -9.883 13.766 6.371 1 91.38 190 CYS B O 1
ATOM 5174 N N . TRP B 1 191 ? -7.91 13.25 7.27 1 86.62 191 TRP B N 1
ATOM 5175 C CA . TRP B 1 191 ? -7.363 12.938 5.953 1 86.62 191 TRP B CA 1
ATOM 5176 C C . TRP B 1 191 ? -8.016 11.688 5.375 1 86.62 191 TRP B C 1
ATOM 5178 O O . TRP B 1 191 ? -8.648 10.922 6.102 1 86.62 191 TRP B O 1
ATOM 5188 N N . PHE B 1 192 ? -7.914 11.453 4.215 1 79.25 192 PHE B N 1
ATOM 5189 C CA . PHE B 1 192 ? -8.68 10.531 3.383 1 79.25 192 PHE B CA 1
ATOM 5190 C C . PHE B 1 192 ? -8.539 9.102 3.883 1 79.25 192 PHE B C 1
ATOM 5192 O O . PHE B 1 192 ? -9.5 8.328 3.871 1 79.25 192 PHE B O 1
ATOM 5199 N N . ALA B 1 193 ? -7.383 8.664 4.262 1 83.44 193 ALA B N 1
ATOM 5200 C CA . ALA B 1 193 ? -7.156 7.297 4.723 1 83.44 193 ALA B CA 1
ATOM 5201 C C . ALA B 1 193 ? -8.023 6.977 5.938 1 83.44 193 ALA B C 1
ATOM 5203 O O . ALA B 1 193 ? -8.5 5.848 6.09 1 83.44 193 ALA B O 1
ATOM 5204 N N . ILE B 1 194 ? -8.18 7.918 6.832 1 91.25 194 ILE B N 1
ATOM 5205 C CA . ILE B 1 194 ? -9 7.719 8.016 1 91.25 194 ILE B CA 1
ATOM 5206 C C . ILE B 1 194 ? -10.461 7.535 7.602 1 91.25 194 ILE B C 1
ATOM 5208 O O . ILE B 1 194 ? -11.148 6.645 8.109 1 91.25 194 ILE B O 1
ATOM 5212 N N . LYS B 1 195 ? -10.859 8.336 6.75 1 86.31 195 LYS B N 1
ATOM 5213 C CA . LYS B 1 195 ? -12.234 8.234 6.254 1 86.31 195 LYS B CA 1
ATOM 5214 C C . LYS B 1 195 ? -12.484 6.871 5.617 1 86.31 195 LYS B C 1
ATOM 5216 O O . LYS B 1 195 ? -13.445 6.184 5.961 1 86.31 195 LYS B O 1
ATOM 5221 N N . VAL B 1 196 ? -11.625 6.52 4.711 1 78.75 196 VAL B N 1
ATOM 5222 C CA . VAL B 1 196 ? -11.766 5.262 3.988 1 78.75 196 VAL B CA 1
ATOM 5223 C C . VAL B 1 196 ? -11.695 4.09 4.969 1 78.75 196 VAL B C 1
ATOM 5225 O O . VAL B 1 196 ? -12.523 3.176 4.914 1 78.75 196 VAL B O 1
ATOM 5228 N N . GLY B 1 197 ? -10.711 4.082 5.82 1 84.69 197 GLY B N 1
ATOM 5229 C CA . GLY B 1 197 ? -10.578 3.025 6.805 1 84.69 197 GLY B CA 1
ATOM 5230 C C . GLY B 1 197 ? -11.805 2.867 7.688 1 84.69 197 GLY B C 1
ATOM 5231 O O . GLY B 1 197 ? -12.195 1.746 8.016 1 84.69 197 GLY B O 1
ATOM 5232 N N . SER B 1 198 ? -12.383 3.969 8.07 1 90.25 198 SER B N 1
ATOM 5233 C CA . SER B 1 198 ? -13.57 3.943 8.914 1 90.25 198 SER B CA 1
ATOM 5234 C C . SER B 1 198 ? -14.773 3.389 8.164 1 90.25 198 SER B C 1
ATOM 5236 O O . SER B 1 198 ? -15.539 2.592 8.703 1 90.25 198 SER B O 1
ATOM 5238 N N . GLU B 1 199 ? -14.898 3.791 6.973 1 81.62 199 GLU B N 1
ATOM 5239 C CA . GLU B 1 199 ? -16.016 3.326 6.156 1 81.62 199 GLU B CA 1
ATOM 5240 C C . GLU B 1 199 ? -15.914 1.827 5.887 1 81.62 199 GLU B C 1
ATOM 5242 O O . GLU B 1 199 ? -16.938 1.132 5.832 1 81.62 199 GLU B O 1
ATOM 5247 N N . LEU B 1 200 ? -14.789 1.366 5.789 1 75.38 200 LEU B N 1
ATOM 5248 C CA . LEU B 1 200 ? -14.547 -0.029 5.441 1 75.38 200 LEU B CA 1
ATOM 5249 C C . LEU B 1 200 ? -14.875 -0.947 6.609 1 75.38 200 LEU B C 1
ATOM 5251 O O . LEU B 1 200 ? -15.031 -2.158 6.434 1 75.38 200 LEU B O 1
ATOM 5255 N N . THR B 1 201 ? -14.977 -0.428 7.723 1 81.69 201 THR B N 1
ATOM 5256 C CA . THR B 1 201 ? -15.359 -1.237 8.875 1 81.69 201 THR B CA 1
ATOM 5257 C C . THR B 1 201 ? -16.812 -1.704 8.75 1 81.69 201 THR B C 1
ATOM 5259 O O . THR B 1 201 ? -17.219 -2.654 9.422 1 81.69 201 THR B O 1
ATOM 5262 N N . ARG B 1 202 ? -17.594 -0.915 8.008 1 77.44 202 ARG B N 1
ATOM 5263 C CA . ARG B 1 202 ? -19.016 -1.134 7.828 1 77.44 202 ARG B CA 1
ATOM 5264 C C . ARG B 1 202 ? -19.781 -0.913 9.133 1 77.44 202 ARG B C 1
ATOM 5266 O O . ARG B 1 202 ? -20.938 -1.309 9.258 1 77.44 202 ARG B O 1
ATOM 5273 N N . GLY B 1 203 ? -19.172 -0.426 10.047 1 87.12 203 GLY B N 1
ATOM 5274 C CA . GLY B 1 203 ? -19.812 -0.024 11.289 1 87.12 203 GLY B CA 1
ATOM 5275 C C . GLY B 1 203 ? -20.391 1.374 11.234 1 87.12 203 GLY B C 1
ATOM 5276 O O . GLY B 1 203 ? -20.562 1.939 10.148 1 87.12 203 GLY B O 1
ATOM 5277 N N . LYS B 1 204 ? -20.781 1.849 12.391 1 94.31 204 LYS B N 1
ATOM 5278 C CA . LYS B 1 204 ? -21.312 3.203 12.477 1 94.31 204 LYS B CA 1
ATOM 5279 C C . LYS B 1 204 ? -20.203 4.242 12.5 1 94.31 204 LYS B C 1
ATOM 5281 O O . LYS B 1 204 ? -19.344 4.223 13.391 1 94.31 204 LYS B O 1
ATOM 5286 N N . VAL B 1 205 ? -20.188 5.074 11.555 1 96.19 205 VAL B N 1
ATOM 5287 C CA . VAL B 1 205 ? -19.219 6.156 11.492 1 96.19 205 VAL B CA 1
ATOM 5288 C C . VAL B 1 205 ? -19.891 7.484 11.828 1 96.19 205 VAL B C 1
ATOM 5290 O O . VAL B 1 205 ? -20.875 7.871 11.188 1 96.19 205 VAL B O 1
ATOM 5293 N N . VAL B 1 206 ? -19.406 8.18 12.789 1 97.62 206 VAL B N 1
ATOM 5294 C CA . VAL B 1 206 ? -19.969 9.461 13.211 1 97.62 206 VAL B CA 1
ATOM 5295 C C . VAL B 1 206 ? -18.938 10.57 12.992 1 97.62 206 VAL B C 1
ATOM 5297 O O . VAL B 1 206 ? -17.828 10.508 13.516 1 97.62 206 VAL B O 1
ATOM 5300 N N . VAL B 1 207 ? -19.297 11.531 12.289 1 96.5 207 VAL B N 1
ATOM 5301 C CA . VAL B 1 207 ? -18.406 12.641 11.969 1 96.5 207 VAL B CA 1
ATOM 5302 C C . VAL B 1 207 ? -18.719 13.828 12.875 1 96.5 207 VAL B C 1
ATOM 5304 O O . VAL B 1 207 ? -19.875 14.219 13.023 1 96.5 207 VAL B O 1
ATOM 5307 N N . TYR B 1 208 ? -17.734 14.352 13.516 1 96.88 208 TYR B N 1
ATOM 5308 C CA . TYR B 1 208 ? -17.906 15.555 14.328 1 96.88 208 TYR B CA 1
ATOM 5309 C C . TYR B 1 208 ? -17.188 16.75 13.695 1 96.88 208 TYR B C 1
ATOM 5311 O O . TYR B 1 208 ? -16.328 16.578 12.836 1 96.88 208 TYR B O 1
ATOM 5319 N N . LYS B 1 209 ? -17.516 17.953 14.18 1 95.81 209 LYS B N 1
ATOM 5320 C CA . LYS B 1 209 ? -16.953 19.188 13.625 1 95.81 209 LYS B CA 1
ATOM 5321 C C . LYS B 1 209 ? -15.469 19.297 13.93 1 95.81 209 LYS B C 1
ATOM 5323 O O . LYS B 1 209 ? -15.016 18.922 15.016 1 95.81 209 LYS B O 1
ATOM 5328 N N . HIS B 1 210 ? -14.742 19.859 13 1 94.69 210 HIS B N 1
ATOM 5329 C CA . HIS B 1 210 ? -13.281 19.875 13.039 1 94.69 210 HIS B CA 1
ATOM 5330 C C . HIS B 1 210 ? -12.781 20.5 14.344 1 94.69 210 HIS B C 1
ATOM 5332 O O . HIS B 1 210 ? -13.102 21.641 14.656 1 94.69 210 HIS B O 1
ATOM 5338 N N . ASN B 1 211 ? -12.023 19.734 15.047 1 94.69 211 ASN B N 1
ATOM 5339 C CA . ASN B 1 211 ? -11.359 20.109 16.281 1 94.69 211 ASN B CA 1
ATOM 5340 C C . ASN B 1 211 ? -12.336 20.703 17.281 1 94.69 211 ASN B C 1
ATOM 5342 O O . ASN B 1 211 ? -11.977 21.609 18.047 1 94.69 211 ASN B O 1
ATOM 5346 N N . ASP B 1 212 ? -13.555 20.281 17.25 1 97.25 212 ASP B N 1
ATOM 5347 C CA . ASP B 1 212 ? -14.602 20.734 18.156 1 97.25 212 ASP B CA 1
ATOM 5348 C C . ASP B 1 212 ? -14.945 19.656 19.172 1 97.25 212 ASP B C 1
ATOM 5350 O O . ASP B 1 212 ? -15.82 18.828 18.938 1 97.25 212 ASP B O 1
ATOM 5354 N N . MET B 1 213 ? -14.367 19.797 20.297 1 97.94 213 MET B N 1
ATOM 5355 C CA . MET B 1 213 ? -14.539 18.766 21.328 1 97.94 213 MET B CA 1
ATOM 5356 C C . MET B 1 213 ? -15.938 18.828 21.922 1 97.94 213 MET B C 1
ATOM 5358 O O . MET B 1 213 ? -16.438 17.828 22.438 1 97.94 213 MET B O 1
ATOM 5362 N N . GLY B 1 214 ? -16.516 20 21.906 1 98.25 214 GLY B N 1
ATOM 5363 C CA . GLY B 1 214 ? -17.922 20.078 22.312 1 98.25 214 GLY B CA 1
ATOM 5364 C C . GLY B 1 214 ? -18.844 19.312 21.391 1 98.25 214 GLY B C 1
ATOM 5365 O O . GLY B 1 214 ? -19.719 18.578 21.859 1 98.25 214 GLY B O 1
ATOM 5366 N N . ASP B 1 215 ? -18.594 19.438 20.156 1 98.44 215 ASP B N 1
ATOM 5367 C CA . ASP B 1 215 ? -19.391 18.703 19.188 1 98.44 215 ASP B CA 1
ATOM 5368 C C . ASP B 1 215 ? -19.141 17.203 19.297 1 98.44 215 ASP B C 1
ATOM 5370 O O . ASP B 1 215 ? -20.062 16.391 19.188 1 98.44 215 ASP B O 1
ATOM 5374 N N . LEU B 1 216 ? -17.891 16.828 19.469 1 98.5 216 LEU B N 1
ATOM 5375 C CA . LEU B 1 216 ? -17.562 15.43 19.672 1 98.5 216 LEU B CA 1
ATOM 5376 C C . LEU B 1 216 ? -18.328 14.859 20.859 1 98.5 216 LEU B C 1
ATOM 5378 O O . LEU B 1 216 ? -18.922 13.781 20.766 1 98.5 216 LEU B O 1
ATOM 5382 N N . ARG B 1 217 ? -18.312 15.57 21.938 1 98.44 217 ARG B N 1
ATOM 5383 C CA . ARG B 1 217 ? -19.031 15.133 23.125 1 98.44 217 ARG B CA 1
ATOM 5384 C C . ARG B 1 217 ? -20.516 14.961 22.828 1 98.44 217 ARG B C 1
ATOM 5386 O O . ARG B 1 217 ? -21.125 13.961 23.219 1 98.44 217 ARG B O 1
ATOM 5393 N N . ASP B 1 218 ? -21.094 15.898 22.188 1 98.56 218 ASP B N 1
ATOM 5394 C CA . ASP B 1 218 ? -22.516 15.844 21.844 1 98.56 218 ASP B CA 1
ATOM 5395 C C . ASP B 1 218 ? -22.828 14.625 20.984 1 98.56 218 ASP B C 1
ATOM 5397 O O . ASP B 1 218 ? -23.844 13.953 21.188 1 98.56 218 ASP B O 1
ATOM 5401 N N . LYS B 1 219 ? -22.016 14.422 20 1 98.38 219 LYS B N 1
ATOM 5402 C CA . LYS B 1 219 ? -22.188 13.281 19.109 1 98.38 219 LYS B CA 1
ATOM 5403 C C . LYS B 1 219 ? -22.094 11.961 19.875 1 98.38 219 LYS B C 1
ATOM 5405 O O . LYS B 1 219 ? -22.812 11.008 19.562 1 98.38 219 LYS B O 1
ATOM 5410 N N . ILE B 1 220 ? -21.141 11.914 20.797 1 98.06 220 ILE B N 1
ATOM 5411 C CA . ILE B 1 220 ? -20.984 10.719 21.609 1 98.06 220 ILE B CA 1
ATOM 5412 C C . ILE B 1 220 ? -22.25 10.469 22.422 1 98.06 220 ILE B C 1
ATOM 5414 O O . ILE B 1 220 ? -22.781 9.352 22.422 1 98.06 220 ILE B O 1
ATOM 5418 N N . ILE B 1 221 ? -22.781 11.484 23.016 1 97.75 221 ILE B N 1
ATOM 5419 C CA . ILE B 1 221 ? -23.984 11.375 23.844 1 97.75 221 ILE B CA 1
ATOM 5420 C C . ILE B 1 221 ? -25.172 10.953 22.969 1 97.75 221 ILE B C 1
ATOM 5422 O O . ILE B 1 221 ? -25.938 10.055 23.344 1 97.75 221 ILE B O 1
ATOM 5426 N N . LYS B 1 222 ? -25.266 11.547 21.859 1 97.81 222 LYS B N 1
ATOM 5427 C CA . LYS B 1 222 ? -26.344 11.211 20.938 1 97.81 222 LYS B CA 1
ATOM 5428 C C . LYS B 1 222 ? -26.266 9.75 20.5 1 97.81 222 LYS B C 1
ATOM 5430 O O . LYS B 1 222 ? -27.281 9.055 20.438 1 97.81 222 LYS B O 1
ATOM 5435 N N . THR B 1 223 ? -25.094 9.312 20.188 1 96.88 223 THR B N 1
ATOM 5436 C CA . THR B 1 223 ? -24.875 7.941 19.734 1 96.88 223 THR B CA 1
ATOM 5437 C C . THR B 1 223 ? -25.156 6.961 20.875 1 96.88 223 THR B C 1
ATOM 5439 O O . THR B 1 223 ? -25.766 5.91 20.656 1 96.88 223 THR B O 1
ATOM 5442 N N . LYS B 1 224 ? -24.688 7.277 22.016 1 95.44 224 LYS B N 1
ATOM 5443 C CA . LYS B 1 224 ? -24.922 6.457 23.203 1 95.44 224 LYS B CA 1
ATOM 5444 C C . LYS B 1 224 ? -26.422 6.223 23.406 1 95.44 224 LYS B C 1
ATOM 5446 O O . LYS B 1 224 ? -26.844 5.113 23.734 1 95.44 224 LYS B O 1
ATOM 5451 N N . ASN B 1 225 ? -27.203 7.184 23.109 1 94.5 225 ASN B N 1
ATOM 5452 C CA . ASN B 1 225 ? -28.641 7.133 23.359 1 94.5 225 ASN B CA 1
ATOM 5453 C C . ASN B 1 225 ? -29.391 6.457 22.203 1 94.5 225 ASN B C 1
ATOM 5455 O O . ASN B 1 225 ? -30.5 5.953 22.391 1 94.5 225 ASN B O 1
ATOM 5459 N N . SER B 1 226 ? -28.781 6.422 21.031 1 92.81 226 SER B N 1
ATOM 5460 C CA . SER B 1 226 ? -29.531 5.984 19.859 1 92.81 226 SER B CA 1
ATOM 5461 C C . SER B 1 226 ? -29.016 4.652 19.328 1 92.81 226 SER B C 1
ATOM 5463 O O . SER B 1 226 ? -29.734 3.938 18.625 1 92.81 226 SER B O 1
ATOM 5465 N N . PHE B 1 227 ? -27.844 4.371 19.625 1 90.69 227 PHE B N 1
ATOM 5466 C CA . PHE B 1 227 ? -27.219 3.164 19.094 1 90.69 227 PHE B CA 1
ATOM 5467 C C . PHE B 1 227 ? -27.469 1.975 20.016 1 90.69 227 PHE B C 1
ATOM 5469 O O . PHE B 1 227 ? -26.906 1.895 21.109 1 90.69 227 PHE B O 1
ATOM 5476 N N . GLU B 1 228 ? -28.234 0.994 19.609 1 87.56 228 GLU B N 1
ATOM 5477 C CA . GLU B 1 228 ? -28.719 -0.124 20.422 1 87.56 228 GLU B CA 1
ATOM 5478 C C . GLU B 1 228 ? -27.547 -0.967 20.938 1 87.56 228 GLU B C 1
ATOM 5480 O O . GLU B 1 228 ? -27.609 -1.515 22.047 1 87.56 228 GLU B O 1
ATOM 5485 N N . ARG B 1 229 ? -26.547 -0.957 20.203 1 89.19 229 ARG B N 1
ATOM 5486 C CA . ARG B 1 229 ? -25.438 -1.844 20.547 1 89.19 229 ARG B CA 1
ATOM 5487 C C . ARG B 1 229 ? -24.375 -1.106 21.359 1 89.19 229 ARG B C 1
ATOM 5489 O O . ARG B 1 229 ? -23.281 -1.625 21.562 1 89.19 229 ARG B O 1
ATOM 5496 N N . TRP B 1 230 ? -24.625 0.006 21.844 1 90.69 230 TRP B N 1
ATOM 5497 C CA . TRP B 1 230 ? -23.656 0.889 22.484 1 90.69 230 TRP B CA 1
ATOM 5498 C C . TRP B 1 230 ? -22.953 0.177 23.625 1 90.69 230 TRP B C 1
ATOM 5500 O O . TRP B 1 230 ? -21.734 0.288 23.766 1 90.69 230 TRP B O 1
ATOM 5510 N N . GLU B 1 231 ? -23.719 -0.591 24.312 1 87.38 231 GLU B N 1
ATOM 5511 C CA . GLU B 1 231 ? -23.156 -1.199 25.516 1 87.38 231 GLU B CA 1
ATOM 5512 C C . GLU B 1 231 ? -22.266 -2.385 25.172 1 87.38 231 GLU B C 1
ATOM 5514 O O . GLU B 1 231 ? -21.438 -2.803 25.984 1 87.38 231 GLU B O 1
ATOM 5519 N N . LYS B 1 232 ? -22.391 -2.852 23.969 1 87.56 232 LYS B N 1
ATOM 5520 C CA . LYS B 1 232 ? -21.672 -4.07 23.609 1 87.56 232 LYS B CA 1
ATOM 5521 C C . LYS B 1 232 ? -20.656 -3.797 22.5 1 87.56 232 LYS B C 1
ATOM 5523 O O . LYS B 1 232 ? -19.922 -4.699 22.094 1 87.56 232 LYS B O 1
ATOM 5528 N N . CYS B 1 233 ? -20.578 -2.521 22.156 1 90.38 233 CYS B N 1
ATOM 5529 C CA . CYS B 1 233 ? -19.703 -2.238 21.031 1 90.38 233 CYS B CA 1
ATOM 5530 C C . CYS B 1 233 ? -18.406 -1.572 21.484 1 90.38 233 CYS B C 1
ATOM 5532 O O . CYS B 1 233 ? -18.344 -1.027 22.594 1 90.38 233 CYS B O 1
ATOM 5534 N N . ASN B 1 234 ? -17.375 -1.714 20.703 1 92.56 234 ASN B N 1
ATOM 5535 C CA . ASN B 1 234 ? -16.203 -0.861 20.875 1 92.56 234 ASN B CA 1
ATOM 5536 C C . ASN B 1 234 ? -16.438 0.527 20.297 1 92.56 234 ASN B C 1
ATOM 5538 O O . ASN B 1 234 ? -17.109 0.669 19.266 1 92.56 234 ASN B O 1
ATOM 5542 N N . ARG B 1 235 ? -15.898 1.465 21.016 1 96 235 ARG B N 1
ATOM 5543 C CA . ARG B 1 235 ? -16.031 2.857 20.609 1 96 235 ARG B CA 1
ATOM 5544 C C . ARG B 1 235 ? -14.664 3.488 20.359 1 96 235 ARG B C 1
ATOM 5546 O O . ARG B 1 235 ? -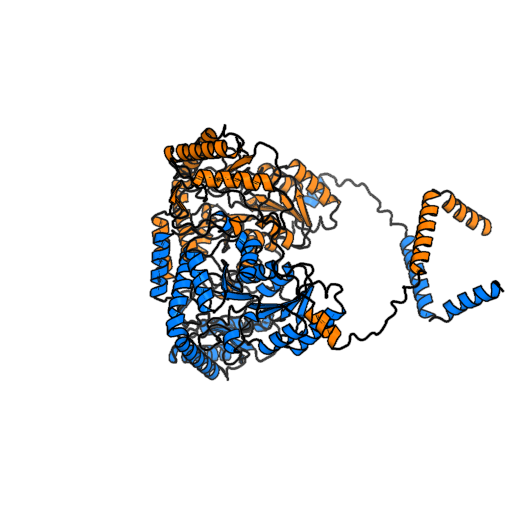13.867 3.637 21.297 1 96 235 ARG B O 1
ATOM 5553 N N . TRP B 1 236 ? -14.445 3.879 19.125 1 97.75 236 TRP B N 1
ATOM 5554 C CA . TRP B 1 236 ? -13.141 4.402 18.75 1 97.75 236 TRP B CA 1
ATOM 5555 C C . TRP B 1 236 ? -13.227 5.879 18.375 1 97.75 236 TRP B C 1
ATOM 5557 O O . TRP B 1 236 ? -14.188 6.305 17.719 1 97.75 236 TRP B O 1
ATOM 5567 N N . VAL B 1 237 ? -12.305 6.645 18.844 1 98.5 237 VAL B N 1
ATOM 5568 C CA . VAL B 1 237 ? -12.023 7.965 18.297 1 98.5 237 VAL B CA 1
ATOM 5569 C C . VAL B 1 237 ? -10.727 7.93 17.5 1 98.5 237 VAL B C 1
ATOM 5571 O O . VAL B 1 237 ? -9.68 7.527 18.016 1 98.5 237 VAL B O 1
ATOM 5574 N N . VAL B 1 238 ? -10.805 8.281 16.234 1 98.38 238 VAL B N 1
ATOM 5575 C CA . VAL B 1 238 ? -9.617 8.391 15.383 1 98.38 238 VAL B CA 1
ATOM 5576 C C . VAL B 1 238 ? -9.297 9.859 15.125 1 98.38 238 VAL B C 1
ATOM 5578 O O . VAL B 1 238 ? -10.117 10.594 14.57 1 98.38 238 VAL B O 1
ATOM 5581 N N . ALA B 1 239 ? -8.164 10.312 15.539 1 98.12 239 ALA B N 1
ATOM 5582 C CA . ALA B 1 239 ? -7.766 11.711 15.406 1 98.12 239 ALA B CA 1
ATOM 5583 C C . ALA B 1 239 ? -6.355 11.836 14.844 1 98.12 239 ALA B C 1
ATOM 5585 O O . ALA B 1 239 ? -5.605 10.859 14.812 1 98.12 239 ALA B O 1
ATOM 5586 N N . GLU B 1 240 ? -6.035 12.961 14.344 1 97.94 240 GLU B N 1
ATOM 5587 C CA . GLU B 1 240 ? -4.699 13.281 13.852 1 97.94 240 GLU B CA 1
ATOM 5588 C C . GLU B 1 240 ? -3.971 14.211 14.82 1 97.94 240 GLU B C 1
ATOM 5590 O O . GLU B 1 240 ? -4.555 15.164 15.336 1 97.94 240 GLU B O 1
ATOM 5595 N N . GLY B 1 241 ? -2.709 13.891 15.156 1 98.38 241 GLY B N 1
ATOM 5596 C CA . GLY B 1 241 ? -1.942 14.812 15.977 1 98.38 241 GLY B CA 1
ATOM 5597 C C . GLY B 1 241 ? -1.868 16.219 15.406 1 98.38 241 GLY B C 1
ATOM 5598 O O . GLY B 1 241 ? -2.201 17.188 16.078 1 98.38 241 GLY B O 1
ATOM 5599 N N . ILE B 1 242 ? -1.388 16.297 14.234 1 98.12 242 ILE B N 1
ATOM 5600 C CA . ILE B 1 242 ? -1.482 17.5 13.398 1 98.12 242 ILE B CA 1
ATOM 5601 C C . ILE B 1 242 ? -2.318 17.188 12.156 1 98.12 242 ILE B C 1
ATOM 5603 O O . ILE B 1 242 ? -2.018 16.25 11.414 1 98.12 242 ILE B O 1
ATOM 5607 N N . SER B 1 243 ? -3.346 17.953 11.969 1 95.56 243 SER B N 1
ATOM 5608 C CA . SER B 1 243 ? -4.262 17.719 10.852 1 95.56 243 SER B CA 1
ATOM 5609 C C . SER B 1 243 ? -3.559 17.875 9.516 1 95.56 243 SER B C 1
ATOM 5611 O O . SER B 1 243 ? -2.93 18.906 9.258 1 95.56 243 SER B O 1
ATOM 5613 N N . THR B 1 244 ? -3.689 16.906 8.688 1 91.81 244 THR B N 1
ATOM 5614 C CA . THR B 1 244 ? -3.09 16.906 7.355 1 91.81 244 THR B CA 1
ATOM 5615 C C . THR B 1 244 ? -3.689 18.016 6.492 1 91.81 244 THR B C 1
ATOM 5617 O O . THR B 1 244 ? -2.998 18.609 5.66 1 91.81 244 THR B O 1
ATOM 5620 N N . ASN B 1 245 ? -4.879 18.359 6.742 1 89.69 245 ASN B N 1
ATOM 5621 C CA . ASN B 1 245 ? -5.629 19.188 5.801 1 89.69 245 ASN B CA 1
ATOM 5622 C C . ASN B 1 245 ? -5.609 20.656 6.207 1 89.69 245 ASN B C 1
ATOM 5624 O O . ASN B 1 245 ? -5.969 21.531 5.41 1 89.69 245 ASN B O 1
ATOM 5628 N N . ASP B 1 246 ? -5.145 20.938 7.43 1 93.62 246 ASP B N 1
ATOM 5629 C CA . ASP B 1 246 ? -5.125 22.359 7.762 1 93.62 246 ASP B CA 1
ATOM 5630 C C . ASP B 1 246 ? -4.004 22.672 8.75 1 93.62 246 ASP B C 1
ATOM 5632 O O . ASP B 1 246 ? -3.836 23.828 9.156 1 93.62 246 ASP B O 1
ATOM 5636 N N . GLY B 1 247 ? -3.354 21.703 9.234 1 96.44 247 GLY B N 1
ATOM 5637 C CA . GLY B 1 247 ? -2.174 21.938 10.055 1 96.44 247 GLY B CA 1
ATOM 5638 C C . GLY B 1 247 ? -2.506 22.25 11.5 1 96.44 247 GLY B C 1
ATOM 5639 O O . GLY B 1 247 ? -1.623 22.625 12.281 1 96.44 247 GLY B O 1
ATOM 5640 N N . THR B 1 248 ? -3.734 22.125 11.906 1 97.5 248 THR B N 1
ATOM 5641 C CA . THR B 1 248 ? -4.105 22.391 13.297 1 97.5 248 THR B CA 1
ATOM 5642 C C . THR B 1 248 ? -3.738 21.203 14.18 1 97.5 248 THR B C 1
ATOM 5644 O O . THR B 1 248 ? -3.713 20.047 13.711 1 97.5 248 THR B O 1
ATOM 5647 N N . ILE B 1 249 ? -3.428 21.516 15.422 1 98.31 249 ILE B N 1
ATOM 5648 C CA . ILE B 1 249 ? -3.021 20.5 16.391 1 98.31 249 ILE B CA 1
ATOM 5649 C C . ILE B 1 249 ? -4.246 20 17.156 1 98.31 249 ILE B C 1
ATOM 5651 O O . ILE B 1 249 ? -5.102 20.781 17.547 1 98.31 249 ILE B O 1
ATOM 5655 N N . VAL B 1 250 ? -4.32 18.766 17.359 1 97.5 250 VAL B N 1
ATOM 5656 C CA . VAL B 1 250 ? -5.441 18.109 18.031 1 97.5 250 VAL B CA 1
ATOM 5657 C C . VAL B 1 250 ? -5.5 18.562 19.484 1 97.5 250 VAL B C 1
ATOM 5659 O O . VAL B 1 250 ? -4.465 18.812 20.109 1 97.5 250 VAL B O 1
ATOM 5662 N N . ASP B 1 251 ? -6.723 18.688 20.016 1 98.19 251 ASP B N 1
ATOM 5663 C CA . ASP B 1 251 ? -6.902 18.844 21.453 1 98.19 251 ASP B CA 1
ATOM 5664 C C . ASP B 1 251 ? -6.914 17.5 22.172 1 98.19 251 ASP B C 1
ATOM 5666 O O . ASP B 1 251 ? -7.953 17.062 22.672 1 98.19 251 ASP B O 1
ATOM 5670 N N . LEU B 1 252 ? -5.703 16.906 22.297 1 98.44 252 LEU B N 1
ATOM 5671 C CA . LEU B 1 252 ? -5.57 15.547 22.797 1 98.44 252 LEU B CA 1
ATOM 5672 C C . LEU B 1 252 ? -6.008 15.461 24.25 1 98.44 252 LEU B C 1
ATOM 5674 O O . LEU B 1 252 ? -6.672 14.5 24.656 1 98.44 252 LEU B O 1
ATOM 5678 N N . PRO B 1 253 ? -5.699 16.438 25.141 1 98.5 253 PRO B N 1
ATOM 5679 C CA . PRO B 1 253 ? -6.176 16.391 26.531 1 98.5 253 PRO B CA 1
ATOM 5680 C C . PRO B 1 253 ? -7.695 16.281 26.625 1 98.5 253 PRO B C 1
ATOM 5682 O O . PRO B 1 253 ? -8.211 15.492 27.422 1 98.5 253 PRO B O 1
ATOM 5685 N N . ALA B 1 254 ? -8.367 17.016 25.828 1 98.44 254 ALA B N 1
ATOM 5686 C CA . ALA B 1 254 ? -9.828 16.969 25.844 1 98.44 254 ALA B CA 1
ATOM 5687 C C . ALA B 1 254 ? -10.328 15.594 25.375 1 98.44 254 ALA B C 1
ATOM 5689 O O . ALA B 1 254 ? -11.312 15.078 25.906 1 98.44 254 ALA B O 1
ATOM 5690 N N . ILE B 1 255 ? -9.711 15 24.375 1 98.5 255 ILE B N 1
ATOM 5691 C CA . ILE B 1 255 ? -10.094 13.68 23.875 1 98.5 255 ILE B CA 1
ATOM 5692 C C . ILE B 1 255 ? -9.875 12.633 24.969 1 98.5 255 ILE B C 1
ATOM 5694 O O . ILE B 1 255 ? -10.703 11.734 25.156 1 98.5 255 ILE B O 1
ATOM 5698 N N . ILE B 1 256 ? -8.719 12.773 25.688 1 98.25 256 ILE B N 1
ATOM 5699 C CA . ILE B 1 256 ? -8.414 11.844 26.766 1 98.25 256 ILE B CA 1
ATOM 5700 C C . ILE B 1 256 ? -9.5 11.93 27.844 1 98.25 256 ILE B C 1
ATOM 5702 O O . ILE B 1 256 ? -9.914 10.906 28.391 1 98.25 256 ILE B O 1
ATOM 5706 N N . LYS B 1 257 ? -9.945 13.133 28.141 1 98.12 257 LYS B N 1
ATOM 5707 C CA . LYS B 1 257 ? -11.031 13.305 29.109 1 98.12 257 LYS B CA 1
ATOM 5708 C C . LYS B 1 257 ? -12.297 12.594 28.641 1 98.12 257 LYS B C 1
ATOM 5710 O O . LYS B 1 257 ? -12.953 11.906 29.438 1 98.12 257 LYS B O 1
ATOM 5715 N N . LEU B 1 258 ? -12.648 12.766 27.422 1 98.19 258 LEU B N 1
ATOM 5716 C CA . LEU B 1 258 ? -13.828 12.109 26.859 1 98.19 258 LEU B CA 1
ATOM 5717 C C . LEU B 1 258 ? -13.664 10.594 26.875 1 98.19 258 LEU B C 1
ATOM 5719 O O . LEU B 1 258 ? -14.641 9.867 27.078 1 98.19 258 LEU B O 1
ATOM 5723 N N . ARG B 1 259 ? -12.43 10.148 26.531 1 97.19 259 ARG B N 1
ATOM 5724 C CA . ARG B 1 259 ? -12.125 8.727 26.594 1 97.19 259 ARG B CA 1
ATOM 5725 C C . ARG B 1 259 ? -12.5 8.141 27.953 1 97.19 259 ARG B C 1
ATOM 5727 O O . ARG B 1 259 ? -13.148 7.094 28.016 1 97.19 259 ARG B O 1
ATOM 5734 N N . HIS B 1 260 ? -12.172 8.805 29.016 1 96.75 260 HIS B N 1
ATOM 5735 C CA . HIS B 1 260 ? -12.43 8.32 30.359 1 96.75 260 HIS B CA 1
ATOM 5736 C C . HIS B 1 260 ? -13.914 8.422 30.719 1 96.75 260 HIS B C 1
ATOM 5738 O O . HIS B 1 260 ? -14.461 7.539 31.375 1 96.75 260 HIS B O 1
ATOM 5744 N N . GLU B 1 261 ? -14.508 9.422 30.266 1 96.56 261 GLU B N 1
ATOM 5745 C CA . GLU B 1 261 ? -15.914 9.664 30.562 1 96.56 261 GLU B CA 1
ATOM 5746 C C . GLU B 1 261 ? -16.812 8.648 29.859 1 96.56 261 GLU B C 1
ATOM 5748 O O . GLU B 1 261 ? -17.812 8.203 30.438 1 96.56 261 GLU B O 1
ATOM 5753 N N . PHE B 1 262 ? -16.484 8.258 28.672 1 96.56 262 PHE B N 1
ATOM 5754 C CA . PHE B 1 262 ? -17.406 7.461 27.875 1 96.56 262 PHE B CA 1
ATOM 5755 C C . PHE B 1 262 ? -16.781 6.113 27.516 1 96.56 262 PHE B C 1
ATOM 5757 O O . PHE B 1 262 ? -17.312 5.379 26.688 1 96.56 262 PHE B O 1
ATOM 5764 N N . CYS B 1 263 ? -15.562 5.793 28.016 1 94.75 263 CYS B N 1
ATOM 5765 C CA . CYS B 1 263 ? -14.852 4.535 27.797 1 94.75 263 CYS B CA 1
ATOM 5766 C C . CYS B 1 263 ? -14.547 4.348 26.312 1 94.75 263 CYS B C 1
ATOM 5768 O O . CYS B 1 263 ? -14.844 3.297 25.734 1 94.75 263 CYS B O 1
ATOM 5770 N N . LEU B 1 264 ? -14.023 5.359 25.781 1 96.5 264 LEU B N 1
ATOM 5771 C CA . LEU B 1 264 ? -13.609 5.316 24.375 1 96.5 264 LEU B CA 1
ATOM 5772 C C . LEU B 1 264 ? -12.188 4.77 24.25 1 96.5 264 LEU B C 1
ATOM 5774 O O . LEU B 1 264 ? -11.438 4.734 25.219 1 96.5 264 LEU B O 1
ATOM 5778 N N . ARG B 1 265 ? -11.875 4.316 23.078 1 97.06 265 ARG B N 1
ATOM 5779 C CA . ARG B 1 265 ? -10.516 3.969 22.672 1 97.06 265 ARG B CA 1
ATOM 5780 C C . ARG B 1 265 ? -10 4.926 21.594 1 97.06 265 ARG B C 1
ATOM 5782 O O . ARG B 1 265 ? -10.789 5.484 20.828 1 97.06 265 ARG B O 1
ATOM 5789 N N . ILE B 1 266 ? -8.656 5.043 21.594 1 98.38 266 ILE B N 1
ATOM 5790 C CA . ILE B 1 266 ? -8.125 6.098 20.734 1 98.38 266 ILE B CA 1
ATOM 5791 C C . ILE B 1 266 ? -7.125 5.504 19.75 1 98.38 266 ILE B C 1
ATOM 5793 O O . ILE B 1 266 ? -6.227 4.754 20.141 1 98.38 266 ILE B O 1
ATOM 5797 N N . ILE B 1 267 ? -7.309 5.789 18.5 1 98.38 267 ILE B N 1
ATOM 5798 C CA . ILE B 1 267 ? -6.289 5.668 17.453 1 98.38 267 ILE B CA 1
ATOM 5799 C C . ILE B 1 267 ? -5.801 7.059 17.047 1 98.38 267 ILE B C 1
ATOM 5801 O O . ILE B 1 267 ? -6.582 7.879 16.562 1 98.38 267 ILE B O 1
ATOM 5805 N N . LEU B 1 268 ? -4.582 7.309 17.281 1 98.62 268 LEU B N 1
ATOM 5806 C CA . LEU B 1 268 ? -3.998 8.617 17 1 98.62 268 LEU B CA 1
ATOM 5807 C C . LEU B 1 268 ? -3.051 8.547 15.805 1 98.62 268 LEU B C 1
ATOM 5809 O O . LEU B 1 268 ? -2.002 7.902 15.875 1 98.62 268 LEU B O 1
ATOM 5813 N N . ASP B 1 269 ? -3.398 9.172 14.742 1 97.94 269 ASP B N 1
ATOM 5814 C CA . ASP B 1 269 ? -2.512 9.266 13.586 1 97.94 269 ASP B CA 1
ATOM 5815 C C . ASP B 1 269 ? -1.478 10.375 13.773 1 97.94 269 ASP B C 1
ATOM 5817 O O . ASP B 1 269 ? -1.809 11.562 13.703 1 97.94 269 ASP B O 1
ATOM 5821 N N . GLU B 1 270 ? -0.299 9.969 13.961 1 97.88 270 GLU B N 1
ATOM 5822 C CA . GLU B 1 270 ? 0.788 10.898 14.266 1 97.88 270 GLU B CA 1
ATOM 5823 C C . GLU B 1 270 ? 1.734 11.039 13.07 1 97.88 270 GLU B C 1
ATOM 5825 O O . GLU B 1 270 ? 2.918 11.336 13.25 1 97.88 270 GLU B O 1
ATOM 5830 N N . THR B 1 271 ? 1.23 10.82 11.891 1 95 271 THR B N 1
ATOM 5831 C CA . THR B 1 271 ? 1.994 10.945 10.656 1 95 271 THR B CA 1
ATOM 5832 C C . THR B 1 271 ? 2.686 12.305 10.586 1 95 271 THR B C 1
ATOM 5834 O O . THR B 1 271 ? 3.844 12.398 10.18 1 95 271 THR B O 1
ATOM 5837 N N . ASN B 1 272 ? 1.993 13.359 11.07 1 96.94 272 ASN B N 1
ATOM 5838 C CA . ASN B 1 272 ? 2.527 14.711 10.953 1 96.94 272 ASN B CA 1
ATOM 5839 C C . ASN B 1 272 ? 3.025 15.242 12.297 1 96.94 272 ASN B C 1
ATOM 5841 O O . ASN B 1 272 ? 3.605 16.328 12.359 1 96.94 272 ASN B O 1
ATOM 5845 N N . SER B 1 273 ? 2.814 14.508 13.344 1 98 273 SER B N 1
ATOM 5846 C CA . SER B 1 273 ? 3.227 15.031 14.641 1 98 273 SER B CA 1
ATOM 5847 C C . SER B 1 273 ? 4.535 14.406 15.102 1 98 273 SER B C 1
ATOM 5849 O O . SER B 1 273 ? 5.301 15.023 15.844 1 98 273 SER B O 1
ATOM 5851 N N . PHE B 1 274 ? 4.777 13.125 14.703 1 97.38 274 PHE B N 1
ATOM 5852 C CA . PHE B 1 274 ? 6.117 12.594 14.922 1 97.38 274 PHE B CA 1
ATOM 5853 C C . PHE B 1 274 ? 7.16 13.43 14.195 1 97.38 274 PHE B C 1
ATOM 5855 O O . PHE B 1 274 ? 6.977 13.781 13.031 1 97.38 274 PHE B O 1
ATOM 5862 N N . GLY B 1 275 ? 8.219 13.852 14.867 1 96.94 275 GLY B N 1
ATOM 5863 C CA . GLY B 1 275 ? 9.258 14.68 14.273 1 96.94 275 GLY B CA 1
ATOM 5864 C C . GLY B 1 275 ? 8.922 16.156 14.305 1 96.94 275 GLY B C 1
ATOM 5865 O O . GLY B 1 275 ? 9.703 16.984 13.836 1 96.94 275 GLY B O 1
ATOM 5866 N N . ALA B 1 276 ? 7.746 16.516 14.906 1 97.75 276 ALA B N 1
ATOM 5867 C CA . ALA B 1 276 ? 7.324 17.906 14.906 1 97.75 276 ALA B CA 1
ATOM 5868 C C . ALA B 1 276 ? 6.906 18.359 16.312 1 97.75 276 ALA B C 1
ATOM 5870 O O . ALA B 1 276 ? 7.215 19.484 16.719 1 97.75 276 ALA B O 1
ATOM 5871 N N . LEU B 1 277 ? 6.164 17.531 17.016 1 98.12 277 LEU B N 1
ATOM 5872 C CA . LEU B 1 277 ? 5.645 17.906 18.328 1 98.12 277 LEU B CA 1
ATOM 5873 C C . LEU B 1 277 ? 6.453 17.25 19.438 1 98.12 277 LEU B C 1
ATOM 5875 O O . LEU B 1 277 ? 6.969 16.141 19.266 1 98.12 277 LEU B O 1
ATOM 5879 N N . GLY B 1 278 ? 6.488 17.891 20.609 1 97.5 278 GLY B N 1
ATOM 5880 C CA . GLY B 1 278 ? 7.262 17.391 21.75 1 97.5 278 GLY B CA 1
ATOM 5881 C C . GLY B 1 278 ? 8.672 17.953 21.797 1 97.5 278 GLY B C 1
ATOM 5882 O O . GLY B 1 278 ? 9.195 18.406 20.781 1 97.5 278 GLY B O 1
ATOM 5883 N N . LYS B 1 279 ? 9.297 17.844 22.844 1 96.56 279 LYS B N 1
ATOM 5884 C CA . LYS B 1 279 ? 10.641 18.391 23.031 1 96.56 279 LYS B CA 1
ATOM 5885 C C . LYS B 1 279 ? 11.664 17.641 22.172 1 96.56 279 LYS B C 1
ATOM 5887 O O . LYS B 1 279 ? 12.633 18.219 21.703 1 96.56 279 LYS B O 1
ATOM 5892 N N . THR B 1 280 ? 11.383 16.375 22 1 96.56 280 THR B N 1
ATOM 5893 C CA . THR B 1 280 ? 12.344 15.562 21.266 1 96.56 280 THR B CA 1
ATOM 5894 C C . THR B 1 280 ? 11.711 15 19.984 1 96.56 280 THR B C 1
ATOM 5896 O O . THR B 1 280 ? 12.266 14.086 19.375 1 96.56 280 THR B O 1
ATOM 5899 N N . GLY B 1 281 ? 10.539 15.492 19.641 1 97.06 281 GLY B N 1
ATOM 5900 C CA . GLY B 1 281 ? 9.914 15.117 18.391 1 97.06 281 GLY B CA 1
ATOM 5901 C C . GLY B 1 281 ? 9.164 13.805 18.469 1 97.06 281 GLY B C 1
ATOM 5902 O O . GLY B 1 281 ? 8.969 13.133 17.453 1 97.06 281 GLY B O 1
ATOM 5903 N N . ARG B 1 282 ? 8.75 13.383 19.625 1 97.31 282 ARG B N 1
ATOM 5904 C CA . ARG B 1 282 ? 8.125 12.078 19.797 1 97.31 282 ARG B CA 1
ATOM 5905 C C . ARG B 1 282 ? 6.609 12.18 19.719 1 97.31 282 ARG B C 1
ATOM 5907 O O . ARG B 1 282 ? 5.895 11.289 20.172 1 97.31 282 ARG B O 1
ATOM 5914 N N . GLY B 1 283 ? 6.027 13.281 19.234 1 97.44 283 GLY B N 1
ATOM 5915 C CA . GLY B 1 283 ? 4.629 13.352 18.844 1 97.44 283 GLY B CA 1
ATOM 5916 C C . GLY B 1 283 ? 3.76 14.078 19.844 1 97.44 283 GLY B C 1
ATOM 5917 O O . GLY B 1 283 ? 4.27 14.805 20.703 1 97.44 283 GLY B O 1
ATOM 5918 N N . ALA B 1 284 ? 2.48 13.953 19.703 1 98.31 284 ALA B N 1
ATOM 5919 C CA . ALA B 1 284 ? 1.473 14.703 20.438 1 98.31 284 ALA B CA 1
ATOM 5920 C C . ALA B 1 284 ? 1.457 14.297 21.922 1 98.31 284 ALA B C 1
ATOM 5922 O O . ALA B 1 284 ? 1.261 15.133 22.797 1 98.31 284 ALA B O 1
ATOM 5923 N N . CYS B 1 285 ? 1.635 13.008 22.188 1 97.88 285 CYS B N 1
ATOM 5924 C CA . CYS B 1 285 ? 1.636 12.562 23.562 1 97.88 285 CYS B CA 1
ATOM 5925 C C . CYS B 1 285 ? 2.744 13.25 24.359 1 97.88 285 CYS B C 1
ATOM 5927 O O . CYS B 1 285 ? 2.518 13.719 25.484 1 97.88 285 CYS B O 1
ATOM 5929 N N . GLU B 1 286 ? 3.938 13.297 23.766 1 97.69 286 GLU B N 1
ATOM 5930 C CA . GLU B 1 286 ? 5.035 14.008 24.422 1 97.69 286 GLU B CA 1
ATOM 5931 C C . GLU B 1 286 ? 4.723 15.5 24.562 1 97.69 286 GLU B C 1
ATOM 5933 O O . GLU B 1 286 ? 4.992 16.094 25.594 1 97.69 286 GLU B O 1
ATOM 5938 N N . HIS B 1 287 ? 4.172 16.062 23.562 1 98.12 287 HIS B N 1
ATOM 5939 C CA . HIS B 1 287 ? 3.867 17.5 23.531 1 98.12 287 HIS B CA 1
ATOM 5940 C C . HIS B 1 287 ? 2.934 17.891 24.672 1 98.12 287 HIS B C 1
ATOM 5942 O O . HIS B 1 287 ? 3.125 18.922 25.297 1 98.12 287 HIS B O 1
ATOM 5948 N N . PHE B 1 288 ? 1.943 17.078 24.922 1 98.44 288 PHE B N 1
ATOM 5949 C CA . PHE B 1 288 ? 0.93 17.406 25.922 1 98.44 288 PHE B CA 1
ATOM 5950 C C . PHE B 1 288 ? 1.25 16.734 27.25 1 98.44 288 PHE B C 1
ATOM 5952 O O . PHE B 1 288 ? 0.457 16.797 28.188 1 98.44 288 PHE B O 1
ATOM 5959 N N . ASP B 1 289 ? 2.348 16.047 27.297 1 97.75 289 ASP B N 1
ATOM 5960 C CA . ASP B 1 289 ? 2.76 15.328 28.5 1 97.75 289 ASP B CA 1
ATOM 5961 C C . ASP B 1 289 ? 1.71 14.297 28.906 1 97.75 289 ASP B C 1
ATOM 5963 O O . ASP B 1 289 ? 1.265 14.281 30.062 1 97.75 289 ASP B O 1
ATOM 5967 N N . ILE B 1 290 ? 1.257 13.641 27.969 1 97.56 290 ILE B N 1
ATOM 5968 C CA . ILE B 1 290 ? 0.299 12.555 28.156 1 97.56 290 ILE B CA 1
ATOM 5969 C C . ILE B 1 290 ? 1.01 11.211 28.016 1 97.56 290 ILE B C 1
ATOM 5971 O O . ILE B 1 290 ? 1.794 11.008 27.094 1 97.56 290 ILE B O 1
ATOM 5975 N N . ASP B 1 291 ? 0.721 10.328 28.922 1 96.25 291 ASP B N 1
ATOM 5976 C CA . ASP B 1 291 ? 1.301 8.984 28.875 1 96.25 291 ASP B CA 1
ATOM 5977 C C . ASP B 1 291 ? 0.821 8.227 27.641 1 96.25 291 ASP B C 1
ATOM 5979 O O . ASP B 1 291 ? -0.368 8.25 27.312 1 96.25 291 ASP B O 1
ATOM 5983 N N . ARG B 1 292 ? 1.751 7.578 26.969 1 94.88 292 ARG B N 1
ATOM 5984 C CA . ARG B 1 292 ? 1.44 6.875 25.734 1 94.88 292 ARG B CA 1
ATOM 5985 C C . ARG B 1 292 ? 0.416 5.77 25.969 1 94.88 292 ARG B C 1
ATOM 5987 O O . ARG B 1 292 ? -0.296 5.367 25.047 1 94.88 292 ARG B O 1
ATOM 5994 N N . SER B 1 293 ? 0.319 5.266 27.141 1 93.94 293 SER B N 1
ATOM 5995 C CA . SER B 1 293 ? -0.626 4.203 27.469 1 93.94 293 SER B CA 1
ATOM 5996 C C . SER B 1 293 ? -2.066 4.695 27.375 1 93.94 293 SER B C 1
ATOM 5998 O O . SER B 1 293 ? -3.002 3.895 27.328 1 93.94 293 SER B O 1
ATOM 6000 N N . GLU B 1 294 ? -2.244 6.02 27.359 1 96.12 294 GLU B N 1
ATOM 6001 C CA . GLU B 1 294 ? -3.58 6.598 27.266 1 96.12 294 GLU B CA 1
ATOM 6002 C C . GLU B 1 294 ? -4.113 6.5 25.828 1 96.12 294 GLU B C 1
ATOM 6004 O O . GLU B 1 294 ? -5.312 6.684 25.594 1 96.12 294 GLU B O 1
ATOM 6009 N N . VAL B 1 295 ? -3.291 6.199 24.938 1 97.69 295 VAL B N 1
ATOM 6010 C CA . VAL B 1 295 ? -3.646 6.016 23.531 1 97.69 295 VAL B CA 1
ATOM 6011 C C . VAL B 1 295 ? -3.432 4.559 23.125 1 97.69 295 VAL B C 1
ATOM 6013 O O . VAL B 1 295 ? -2.332 4.02 23.281 1 97.69 295 VAL B O 1
ATOM 6016 N N . GLU B 1 296 ? -4.41 3.938 22.609 1 97 296 GLU B N 1
ATOM 6017 C CA . GLU B 1 296 ? -4.297 2.514 22.297 1 97 296 GLU B CA 1
ATOM 6018 C C . GLU B 1 296 ? -3.279 2.27 21.188 1 97 296 GLU B C 1
ATOM 6020 O O . GLU B 1 296 ? -2.451 1.361 21.281 1 97 296 GLU B O 1
ATOM 6025 N N . ILE B 1 297 ? -3.42 3.045 20.125 1 97.75 297 ILE B N 1
ATOM 6026 C CA . ILE B 1 297 ? -2.549 2.859 18.969 1 97.75 297 ILE B CA 1
ATOM 6027 C C . ILE B 1 297 ? -2.178 4.219 18.375 1 97.75 297 ILE B C 1
ATOM 6029 O O . ILE B 1 297 ? -3.039 5.086 18.203 1 97.75 297 ILE B O 1
ATOM 6033 N N . SER B 1 298 ? -0.923 4.383 18.141 1 98.25 298 SER B N 1
ATOM 6034 C CA . SER B 1 298 ? -0.467 5.531 17.359 1 98.25 298 SER B CA 1
ATOM 6035 C C . SER B 1 298 ? 0.09 5.09 16 1 98.25 298 SER B C 1
ATOM 6037 O O . SER B 1 298 ? 0.762 4.062 15.906 1 98.25 298 SER B O 1
ATOM 6039 N N . ILE B 1 299 ? -0.2 5.871 14.992 1 97.12 299 ILE B N 1
ATOM 6040 C CA . ILE B 1 299 ? 0.249 5.609 13.633 1 97.12 299 ILE B CA 1
ATOM 6041 C C . ILE B 1 299 ? 1.327 6.617 13.242 1 97.12 299 ILE B C 1
ATOM 6043 O O . ILE B 1 299 ? 1.219 7.805 13.555 1 97.12 299 ILE B O 1
ATOM 6047 N N . GLY B 1 300 ? 2.334 6.152 12.594 1 95.38 300 GLY B N 1
ATOM 6048 C CA . GLY B 1 300 ? 3.381 7.031 12.102 1 95.38 300 GLY B CA 1
ATOM 6049 C C . GLY B 1 300 ? 3.822 6.703 10.695 1 95.38 300 GLY B C 1
ATOM 6050 O O . GLY B 1 300 ? 3.449 5.664 10.148 1 95.38 300 GLY B O 1
ATOM 6051 N N . SER B 1 301 ? 4.566 7.652 10.102 1 91.81 301 SER B N 1
ATOM 6052 C CA . SER B 1 301 ? 5.148 7.5 8.773 1 91.81 301 SER B CA 1
ATOM 6053 C C . SER B 1 301 ? 6.668 7.617 8.82 1 91.81 301 SER B C 1
ATOM 6055 O O . SER B 1 301 ? 7.207 8.5 9.484 1 91.81 301 SER B O 1
ATOM 6057 N N . TYR B 1 302 ? 7.328 6.711 8.141 1 91.62 302 TYR B N 1
ATOM 6058 C CA . TYR B 1 302 ? 8.773 6.836 8 1 91.62 302 TYR B CA 1
ATOM 6059 C C . TYR B 1 302 ? 9.141 7.973 7.055 1 91.62 302 TYR B C 1
ATOM 6061 O O . TYR B 1 302 ? 10.242 8.523 7.129 1 91.62 302 TYR B O 1
ATOM 6069 N N . GLY B 1 303 ? 8.281 8.375 6.219 1 88.06 303 GLY B N 1
ATOM 6070 C CA . GLY B 1 303 ? 8.562 9.312 5.141 1 88.06 303 GLY B CA 1
ATOM 6071 C C . GLY B 1 303 ? 8.57 10.758 5.598 1 88.06 303 GLY B C 1
ATOM 6072 O O . GLY B 1 303 ? 9.359 11.57 5.105 1 88.06 303 GLY B O 1
ATOM 6073 N N . THR B 1 304 ? 7.777 11.102 6.535 1 88.81 304 THR B N 1
ATOM 6074 C CA . THR B 1 304 ? 7.633 12.5 6.93 1 88.81 304 THR B CA 1
ATOM 6075 C C . THR B 1 304 ? 8.75 12.914 7.887 1 88.81 304 THR B C 1
ATOM 6077 O O . THR B 1 304 ? 9.305 14.008 7.766 1 88.81 304 THR B O 1
ATOM 6080 N N . ALA B 1 305 ? 9.078 11.984 8.789 1 88.5 305 ALA B N 1
ATOM 6081 C CA . ALA B 1 305 ? 9.992 12.391 9.852 1 88.5 305 ALA B CA 1
ATOM 6082 C C . ALA B 1 305 ? 11.344 11.68 9.711 1 88.5 305 ALA B C 1
ATOM 6084 O O . ALA B 1 305 ? 12.375 12.211 10.125 1 88.5 305 ALA B O 1
ATOM 6085 N N . LEU B 1 306 ? 11.336 10.5 9.125 1 92.19 306 LEU B N 1
ATOM 6086 C CA . LEU B 1 306 ? 12.531 9.68 9.266 1 92.19 306 LEU B CA 1
ATOM 6087 C C . LEU B 1 306 ? 13.195 9.453 7.914 1 92.19 306 LEU B C 1
ATOM 6089 O O . LEU B 1 306 ? 14.047 8.57 7.773 1 92.19 306 LEU B O 1
ATOM 6093 N N . ALA B 1 307 ? 12.812 10.188 6.934 1 89.62 307 ALA B N 1
ATOM 6094 C CA . ALA B 1 307 ? 13.453 10.219 5.621 1 89.62 307 ALA B CA 1
ATOM 6095 C C . ALA B 1 307 ? 13.555 8.82 5.023 1 89.62 307 ALA B C 1
ATOM 6097 O O . ALA B 1 307 ? 14.617 8.422 4.535 1 89.62 307 ALA B O 1
ATOM 6098 N N . SER B 1 308 ? 12.602 8.102 5.168 1 90.25 308 SER B N 1
ATOM 6099 C CA . SER B 1 308 ? 12.547 6.754 4.617 1 90.25 308 SER B CA 1
ATOM 6100 C C . SER B 1 308 ? 11.156 6.441 4.062 1 90.25 308 SER B C 1
ATOM 6102 O O . SER B 1 308 ? 10.406 7.352 3.707 1 90.25 308 SER B O 1
ATOM 6104 N N . LEU B 1 309 ? 10.859 5.141 3.918 1 84.75 309 LEU B N 1
ATOM 6105 C CA . LEU B 1 309 ? 9.609 4.746 3.275 1 84.75 309 LEU B CA 1
ATOM 6106 C C . LEU B 1 309 ? 8.828 3.775 4.156 1 84.75 309 LEU B C 1
ATOM 6108 O O . LEU B 1 309 ? 9.414 2.879 4.77 1 84.75 309 LEU B O 1
ATOM 6112 N N . GLY B 1 310 ? 7.473 4.035 4.156 1 85.31 310 GLY B N 1
ATOM 6113 C CA . GLY B 1 310 ? 6.609 3.121 4.887 1 85.31 310 GLY B CA 1
ATOM 6114 C C . GLY B 1 310 ? 5.898 3.779 6.055 1 85.31 310 GLY B C 1
ATOM 6115 O O . GLY B 1 310 ? 5.977 4.996 6.23 1 85.31 310 GLY B O 1
ATOM 6116 N N . GLY B 1 311 ? 5.094 2.939 6.707 1 89.38 311 GLY B N 1
ATOM 6117 C CA . GLY B 1 311 ? 4.398 3.348 7.918 1 89.38 311 GLY B CA 1
ATOM 6118 C C . GLY B 1 311 ? 4.641 2.416 9.086 1 89.38 311 GLY B C 1
ATOM 6119 O O . GLY B 1 311 ? 5.254 1.358 8.93 1 89.38 311 GLY B O 1
ATOM 6120 N N . PHE B 1 312 ? 4.297 2.877 10.211 1 93.56 312 PHE B N 1
ATOM 6121 C CA . PHE B 1 312 ? 4.418 2.035 11.398 1 93.56 312 PHE B CA 1
ATOM 6122 C C . PHE B 1 312 ? 3.324 2.365 12.406 1 93.56 312 PHE B C 1
ATOM 6124 O O . PHE B 1 312 ? 2.684 3.414 12.32 1 93.56 312 PHE B O 1
ATOM 6131 N N . THR B 1 313 ? 3.098 1.466 13.281 1 96.38 313 THR B N 1
ATOM 6132 C CA . THR B 1 313 ? 2.256 1.693 14.453 1 96.38 313 THR B CA 1
ATOM 6133 C C . THR B 1 313 ? 3.01 1.36 15.734 1 96.38 313 THR B C 1
ATOM 6135 O O . THR B 1 313 ? 3.977 0.596 15.711 1 96.38 313 THR B O 1
ATOM 6138 N N . ILE B 1 314 ? 2.611 2 16.75 1 97.62 314 ILE B N 1
ATOM 6139 C CA . ILE B 1 314 ? 3.184 1.708 18.047 1 97.62 314 ILE B CA 1
ATOM 6140 C C . ILE B 1 314 ? 2.062 1.452 19.062 1 97.62 314 ILE B C 1
ATOM 6142 O O . ILE B 1 314 ? 1.012 2.096 19 1 97.62 314 ILE B O 1
ATOM 6146 N N . SER B 1 315 ? 2.256 0.461 19.906 1 96.69 315 SER B N 1
ATOM 6147 C CA . SER B 1 315 ? 1.257 0.066 20.891 1 96.69 315 SER B CA 1
ATOM 6148 C C . SER B 1 315 ? 1.816 -0.97 21.859 1 96.69 315 SER B C 1
ATOM 6150 O O . SER B 1 315 ? 3.031 -1.054 22.062 1 96.69 315 SER B O 1
ATOM 6152 N N . THR B 1 316 ? 0.887 -1.632 22.578 1 95.19 316 THR B N 1
ATOM 6153 C CA . THR B 1 316 ? 1.264 -2.74 23.453 1 95.19 316 THR B CA 1
ATOM 6154 C C . THR B 1 316 ? 1.575 -3.99 22.641 1 95.19 316 THR B C 1
ATOM 6156 O O . THR B 1 316 ? 1.247 -4.059 21.453 1 95.19 316 THR B O 1
ATOM 6159 N N . LYS B 1 317 ? 2.25 -4.945 23.297 1 93.25 317 LYS B N 1
ATOM 6160 C CA . LYS B 1 317 ? 2.578 -6.211 22.641 1 93.25 317 LYS B CA 1
ATOM 6161 C C . LYS B 1 317 ? 1.319 -6.926 22.156 1 93.25 317 LYS B C 1
ATOM 6163 O O . LYS B 1 317 ? 1.299 -7.492 21.062 1 93.25 317 LYS B O 1
ATOM 6168 N N . GLU B 1 318 ? 0.343 -6.848 22.938 1 90.69 318 GLU B N 1
ATOM 6169 C CA . GLU B 1 318 ? -0.91 -7.527 22.625 1 90.69 318 GLU B CA 1
ATOM 6170 C C . GLU B 1 318 ? -1.574 -6.922 21.391 1 90.69 318 GLU B C 1
ATOM 6172 O O . GLU B 1 318 ? -2.027 -7.645 20.516 1 90.69 318 GLU B O 1
ATOM 6177 N N . LEU B 1 319 ? -1.655 -5.641 21.344 1 92.56 319 LEU B N 1
ATOM 6178 C CA . LEU B 1 319 ? -2.311 -4.965 20.219 1 92.56 319 LEU B CA 1
ATOM 6179 C C . LEU B 1 319 ? -1.497 -5.121 18.938 1 92.56 319 LEU B C 1
ATOM 6181 O O . LEU B 1 319 ? -2.062 -5.234 17.859 1 92.56 319 LEU B O 1
ATOM 6185 N N . CYS B 1 320 ? -0.194 -5.125 19.062 1 91.69 320 CYS B N 1
ATOM 6186 C CA . CYS B 1 320 ? 0.659 -5.355 17.891 1 91.69 320 CYS B CA 1
ATOM 6187 C C . CYS B 1 320 ? 0.486 -6.773 17.359 1 91.69 320 CYS B C 1
ATOM 6189 O O . CYS B 1 320 ? 0.413 -6.984 16.156 1 91.69 320 CYS B O 1
ATOM 6191 N N . ALA B 1 321 ? 0.383 -7.719 18.281 1 86.5 321 ALA B N 1
ATOM 6192 C CA . ALA B 1 321 ? 0.147 -9.102 17.875 1 86.5 321 ALA B CA 1
ATOM 6193 C C . ALA B 1 321 ? -1.175 -9.227 17.125 1 86.5 321 ALA B C 1
ATOM 6195 O O . ALA B 1 321 ? -1.263 -9.961 16.125 1 86.5 321 ALA B O 1
ATOM 6196 N N . HIS B 1 322 ? -2.094 -8.516 17.578 1 86.38 322 HIS B N 1
ATOM 6197 C CA . HIS B 1 322 ? -3.396 -8.547 16.922 1 86.38 322 HIS B CA 1
ATOM 6198 C C . HIS B 1 322 ? -3.316 -7.977 15.508 1 86.38 322 HIS B C 1
ATOM 6200 O O . HIS B 1 322 ? -3.963 -8.484 14.594 1 86.38 322 HIS B O 1
ATOM 6206 N N . GLN B 1 323 ? -2.619 -6.949 15.375 1 87.44 323 GLN B N 1
ATOM 6207 C CA . GLN B 1 323 ? -2.441 -6.367 14.047 1 87.44 323 GLN B CA 1
ATOM 6208 C C . GLN B 1 323 ? -1.789 -7.363 13.094 1 87.44 323 GLN B C 1
ATOM 6210 O O . GLN B 1 323 ? -2.211 -7.492 11.938 1 87.44 323 GLN B O 1
ATOM 6215 N N . ARG B 1 324 ? -0.777 -8 13.555 1 81 324 ARG B N 1
ATOM 6216 C CA . ARG B 1 324 ? -0.054 -8.961 12.734 1 81 324 ARG B CA 1
ATOM 6217 C C . ARG B 1 324 ? -0.971 -10.094 12.281 1 81 324 ARG B C 1
ATOM 6219 O O . ARG B 1 324 ? -0.786 -10.648 11.195 1 81 324 ARG B O 1
ATOM 6226 N N . LEU B 1 325 ? -2.006 -10.281 13.07 1 74.19 325 LEU B N 1
ATOM 6227 C CA . LEU B 1 325 ? -2.912 -11.391 12.781 1 74.19 325 LEU B CA 1
ATOM 6228 C C . LEU B 1 325 ? -4.094 -10.922 11.938 1 74.19 325 LEU B C 1
ATOM 6230 O O . LEU B 1 325 ? -4.68 -11.711 11.195 1 74.19 325 LEU B O 1
ATOM 6234 N N . SER B 1 326 ? -4.348 -9.617 12.023 1 73.12 326 SER B N 1
ATOM 6235 C CA . SER B 1 326 ? -5.668 -9.234 11.539 1 73.12 326 SER B CA 1
ATOM 6236 C C . SER B 1 326 ? -5.57 -8.156 10.469 1 73.12 326 SER B C 1
ATOM 6238 O O . SER B 1 326 ? -6.531 -7.922 9.727 1 73.12 326 SER B O 1
ATOM 6240 N N . SER B 1 327 ? -4.504 -7.547 10.445 1 69.31 327 SER B N 1
ATOM 6241 C CA . SER B 1 327 ? -4.402 -6.434 9.508 1 69.31 327 SER B CA 1
ATOM 6242 C C . SER B 1 327 ? -4.156 -6.938 8.086 1 69.31 327 SER B C 1
ATOM 6244 O O . SER B 1 327 ? -3.154 -7.605 7.824 1 69.31 327 SER B O 1
ATOM 6246 N N . HIS B 1 328 ? -4.98 -6.602 7.23 1 63.25 328 HIS B N 1
ATOM 6247 C CA . HIS B 1 328 ? -4.883 -7.07 5.852 1 63.25 328 HIS B CA 1
ATOM 6248 C C . HIS B 1 328 ? -3.584 -6.602 5.199 1 63.25 328 HIS B C 1
ATOM 6250 O O . HIS B 1 328 ? -2.943 -7.363 4.469 1 63.25 328 HIS B O 1
ATOM 6256 N N . ALA B 1 329 ? -3.35 -5.363 5.527 1 55.75 329 ALA B N 1
ATOM 6257 C CA . ALA B 1 329 ? -2.131 -4.836 4.914 1 55.75 329 ALA B CA 1
ATOM 6258 C C . ALA B 1 329 ? -0.896 -5.562 5.441 1 55.75 329 ALA B C 1
ATOM 6260 O O . ALA B 1 329 ? 0.112 -5.672 4.738 1 55.75 329 ALA B O 1
ATOM 6261 N N . TYR B 1 330 ? -0.992 -6.023 6.633 1 56 330 TYR B N 1
ATOM 6262 C CA . TYR B 1 330 ? 0.147 -6.766 7.16 1 56 330 TYR B CA 1
ATOM 6263 C C . TYR B 1 330 ? 0.22 -8.164 6.555 1 56 330 TYR B C 1
ATOM 6265 O O . TYR B 1 330 ? 1.303 -8.641 6.211 1 56 330 TYR B O 1
ATOM 6273 N N . ILE B 1 331 ? -0.889 -8.555 6.438 1 54.44 331 ILE B N 1
ATOM 6274 C CA . ILE B 1 331 ? -0.952 -9.961 6.043 1 54.44 331 ILE B CA 1
ATOM 6275 C C . ILE B 1 331 ? -0.688 -10.086 4.543 1 54.44 331 ILE B C 1
ATOM 6277 O O . ILE B 1 331 ? 0.048 -10.977 4.105 1 54.44 331 ILE B O 1
ATOM 6281 N N . PHE B 1 332 ? -1.194 -9.094 3.893 1 55.78 332 PHE B N 1
ATOM 6282 C CA . PHE B 1 332 ? -1.262 -9.352 2.459 1 55.78 332 PHE B CA 1
ATOM 6283 C C . PHE B 1 332 ? -0.377 -8.375 1.692 1 55.78 332 PHE B C 1
ATOM 6285 O O . PHE B 1 332 ? -0.222 -8.492 0.475 1 55.78 332 PHE B O 1
ATOM 6292 N N . SER B 1 333 ? 0.08 -7.457 2.518 1 59.75 333 SER B N 1
ATOM 6293 C CA . SER B 1 333 ? 0.912 -6.492 1.806 1 59.75 333 SER B CA 1
ATOM 6294 C C . SER B 1 333 ? 2.387 -6.676 2.148 1 59.75 333 SER B C 1
ATOM 6296 O O . SER B 1 333 ? 2.721 -7.227 3.199 1 59.75 333 SER B O 1
ATOM 6298 N N . ALA B 1 334 ? 3.004 -6.25 1.206 1 59.16 334 ALA B N 1
ATOM 6299 C CA . ALA B 1 334 ? 4.457 -6.281 1.33 1 59.16 334 ALA B CA 1
ATOM 6300 C C . ALA B 1 334 ? 4.93 -5.414 2.496 1 59.16 334 ALA B C 1
ATOM 6302 O O . ALA B 1 334 ? 4.262 -4.445 2.865 1 59.16 334 ALA B O 1
ATOM 6303 N N . SER B 1 335 ? 5.875 -5.938 3.211 1 72.25 335 SER B N 1
ATOM 6304 C CA . SER B 1 335 ? 6.648 -5.102 4.125 1 72.25 335 SER B CA 1
ATOM 6305 C C . SER B 1 335 ? 7.473 -4.066 3.363 1 72.25 335 SER B C 1
ATOM 6307 O O . SER B 1 335 ? 7.711 -4.219 2.162 1 72.25 335 SER B O 1
ATOM 6309 N N . PRO B 1 336 ? 7.746 -2.99 4.047 1 79.25 336 PRO B N 1
ATOM 6310 C CA . PRO B 1 336 ? 8.703 -2.104 3.379 1 79.25 336 PRO B CA 1
ATOM 6311 C C . PRO B 1 336 ? 9.984 -2.82 2.973 1 79.25 336 PRO B C 1
ATOM 6313 O O . PRO B 1 336 ? 10.414 -3.76 3.648 1 79.25 336 PRO B O 1
ATOM 6316 N N . PRO B 1 337 ? 10.547 -2.385 1.866 1 81.19 337 PRO B N 1
ATOM 6317 C CA . PRO B 1 337 ? 11.82 -3.014 1.492 1 81.19 337 PRO B CA 1
ATOM 6318 C C . PRO B 1 337 ? 12.891 -2.865 2.57 1 81.19 337 PRO B C 1
ATOM 6320 O O . PRO B 1 337 ? 12.906 -1.864 3.291 1 81.19 337 PRO B O 1
ATOM 6323 N N . PRO B 1 338 ? 13.828 -3.793 2.619 1 83.81 338 PRO B N 1
ATOM 6324 C CA . PRO B 1 338 ? 14.828 -3.807 3.689 1 83.81 338 PRO B CA 1
ATOM 6325 C C . PRO B 1 338 ? 15.633 -2.512 3.76 1 83.81 338 PRO B C 1
ATOM 6327 O O . PRO B 1 338 ? 15.945 -2.033 4.852 1 83.81 338 PRO B O 1
ATOM 6330 N N . TYR B 1 339 ? 16 -1.95 2.689 1 85.56 339 TYR B N 1
ATOM 6331 C CA . TYR B 1 339 ? 16.812 -0.735 2.732 1 85.56 339 TYR B CA 1
ATOM 6332 C C . TYR B 1 339 ? 16.062 0.385 3.453 1 85.56 339 TYR B C 1
ATOM 6334 O O . TYR B 1 339 ? 16.672 1.17 4.184 1 85.56 339 TYR B O 1
ATOM 6342 N N . ALA B 1 340 ? 14.75 0.429 3.244 1 87.62 340 ALA B N 1
ATOM 6343 C CA . ALA B 1 340 ? 13.945 1.488 3.848 1 87.62 340 ALA B CA 1
ATOM 6344 C C . ALA B 1 340 ? 13.906 1.348 5.367 1 87.62 340 ALA B C 1
ATOM 6346 O O . ALA B 1 340 ? 14.031 2.338 6.09 1 87.62 340 ALA B O 1
ATOM 6347 N N . VAL B 1 341 ? 13.727 0.103 5.828 1 89.88 341 VAL B N 1
ATOM 6348 C CA . VAL B 1 341 ? 13.594 -0.088 7.27 1 89.88 341 VAL B CA 1
ATOM 6349 C C . VAL B 1 341 ? 14.961 0.069 7.938 1 89.88 341 VAL B C 1
ATOM 6351 O O . VAL B 1 341 ? 15.055 0.546 9.07 1 89.88 341 VAL B O 1
ATOM 6354 N N . ILE B 1 342 ? 16 -0.293 7.254 1 91.81 342 ILE B N 1
ATOM 6355 C CA . ILE B 1 342 ? 17.344 -0.09 7.773 1 91.81 342 ILE B CA 1
ATOM 6356 C C . ILE B 1 342 ? 17.641 1.405 7.879 1 91.81 342 ILE B C 1
ATOM 6358 O O . ILE B 1 342 ? 18.203 1.862 8.875 1 91.81 342 ILE B O 1
ATOM 6362 N N . CYS B 1 343 ? 17.219 2.137 6.871 1 92.75 343 CYS B N 1
ATOM 6363 C CA . CYS B 1 343 ? 17.375 3.588 6.906 1 92.75 343 CYS B CA 1
ATOM 6364 C C . CYS B 1 343 ? 16.562 4.191 8.047 1 92.75 343 CYS B C 1
ATOM 6366 O O . CYS B 1 343 ? 17.047 5.086 8.75 1 92.75 343 CYS B O 1
ATOM 6368 N N . ALA B 1 344 ? 15.352 3.707 8.203 1 94.19 344 ALA B N 1
ATOM 6369 C CA . ALA B 1 344 ? 14.508 4.203 9.289 1 94.19 344 ALA B CA 1
ATOM 6370 C C . ALA B 1 344 ? 15.156 3.949 10.648 1 94.19 344 ALA B C 1
ATOM 6372 O O . ALA B 1 344 ? 15.117 4.812 11.531 1 94.19 344 ALA B O 1
ATOM 6373 N N . ARG B 1 345 ? 15.688 2.777 10.828 1 96 345 ARG B N 1
ATOM 6374 C CA . ARG B 1 345 ? 16.375 2.459 12.07 1 96 345 ARG B CA 1
ATOM 6375 C C . ARG B 1 345 ? 17.531 3.422 12.32 1 96 345 ARG B C 1
ATOM 6377 O O . ARG B 1 345 ? 17.703 3.922 13.43 1 96 345 ARG B O 1
ATOM 6384 N N . ARG B 1 346 ? 18.312 3.635 11.273 1 96.25 346 ARG B N 1
ATOM 6385 C CA . ARG B 1 346 ? 19.438 4.562 11.383 1 96.25 346 ARG B CA 1
ATOM 6386 C C . ARG B 1 346 ? 18.953 5.969 11.719 1 96.25 346 ARG B C 1
ATOM 6388 O O . ARG B 1 346 ? 19.594 6.676 12.508 1 96.25 346 ARG B O 1
ATOM 6395 N N . ALA B 1 347 ? 17.891 6.387 11.094 1 96.69 347 ALA B N 1
ATOM 6396 C CA . ALA B 1 347 ? 17.297 7.695 11.375 1 96.69 347 ALA B CA 1
ATOM 6397 C C . ALA B 1 347 ? 16.922 7.816 12.844 1 96.69 347 ALA B C 1
ATOM 6399 O O . ALA B 1 347 ? 17.172 8.844 13.477 1 96.69 347 ALA B O 1
ATOM 6400 N N . VAL B 1 348 ? 16.328 6.781 13.391 1 97.31 348 VAL B N 1
ATOM 6401 C CA . VAL B 1 348 ? 15.938 6.77 14.789 1 97.31 348 VAL B CA 1
ATOM 6402 C C . VAL B 1 348 ? 17.172 6.926 15.68 1 97.31 348 VAL B C 1
ATOM 6404 O O . VAL B 1 348 ? 17.141 7.664 16.672 1 97.31 348 VAL B O 1
ATOM 6407 N N . GLU B 1 349 ? 18.219 6.258 15.344 1 97 349 GLU B N 1
ATOM 6408 C CA . GLU B 1 349 ? 19.469 6.359 16.094 1 97 349 GLU B CA 1
ATOM 6409 C C . GLU B 1 349 ? 20 7.789 16.078 1 97 349 GLU B C 1
ATOM 6411 O O . GLU B 1 349 ? 20.484 8.281 17.109 1 97 349 GLU B O 1
ATOM 6416 N N . ILE B 1 350 ? 19.922 8.406 14.992 1 96.94 350 ILE B N 1
ATOM 6417 C CA . ILE B 1 350 ? 20.422 9.773 14.836 1 96.94 350 ILE B CA 1
ATOM 6418 C C . ILE B 1 350 ? 19.578 10.727 15.688 1 96.94 350 ILE B C 1
ATOM 6420 O O . ILE B 1 350 ? 20.125 11.523 16.453 1 96.94 350 ILE B O 1
ATOM 6424 N N . VAL B 1 351 ? 18.25 10.617 15.641 1 96.81 351 VAL B N 1
ATOM 6425 C CA . VAL B 1 351 ? 17.375 11.602 16.281 1 96.81 351 VAL B CA 1
ATOM 6426 C C . VAL B 1 351 ? 17.344 11.359 17.781 1 96.81 351 VAL B C 1
ATOM 6428 O O . VAL B 1 351 ? 17.031 12.273 18.547 1 96.81 351 VAL B O 1
ATOM 6431 N N . GLN B 1 352 ? 17.625 10.148 18.203 1 95.56 352 GLN B N 1
ATOM 6432 C CA . GLN B 1 352 ? 17.75 9.891 19.625 1 95.56 352 GLN B CA 1
ATOM 6433 C C . GLN B 1 352 ? 18.875 10.727 20.234 1 95.56 352 GLN B C 1
ATOM 6435 O O . GLN B 1 352 ? 18.812 11.102 21.406 1 95.56 352 GLN B O 1
ATOM 6440 N N . LYS B 1 353 ? 19.844 11.062 19.406 1 95.5 353 LYS B N 1
ATOM 6441 C CA . LYS B 1 353 ? 21 11.812 19.891 1 95.5 353 LYS B CA 1
ATOM 6442 C C . LYS B 1 353 ? 20.766 13.312 19.781 1 95.5 353 LYS B C 1
ATOM 6444 O O . LYS B 1 353 ? 21.125 14.07 20.688 1 95.5 353 LYS B O 1
ATOM 6449 N N . ASP B 1 354 ? 20.094 13.75 18.766 1 95.75 354 ASP B N 1
ATOM 6450 C CA . ASP B 1 354 ? 20.062 15.195 18.547 1 95.75 354 ASP B CA 1
ATOM 6451 C C . ASP B 1 354 ? 18.656 15.672 18.203 1 95.75 354 ASP B C 1
ATOM 6453 O O . ASP B 1 354 ? 18.484 16.75 17.625 1 95.75 354 ASP B O 1
ATOM 6457 N N . GLY B 1 355 ? 17.688 14.867 18.516 1 94.94 355 GLY B N 1
ATOM 6458 C CA . GLY B 1 355 ? 16.297 15.188 18.219 1 94.94 355 GLY B CA 1
ATOM 6459 C C . GLY B 1 355 ? 15.852 16.516 18.797 1 94.94 355 GLY B C 1
ATOM 6460 O O . GLY B 1 355 ? 15.172 17.297 18.125 1 94.94 355 GLY B O 1
ATOM 6461 N N . ALA B 1 356 ? 16.234 16.859 19.984 1 97.19 356 ALA B N 1
ATOM 6462 C CA . ALA B 1 356 ? 15.844 18.094 20.672 1 97.19 356 ALA B CA 1
ATOM 6463 C C . ALA B 1 356 ? 16.359 19.312 19.922 1 97.19 356 ALA B C 1
ATOM 6465 O O . ALA B 1 356 ? 15.641 20.312 19.781 1 97.19 356 ALA B O 1
ATOM 6466 N N . GLU B 1 357 ? 17.562 19.281 19.469 1 97.88 357 GLU B N 1
ATOM 6467 C CA . GLU B 1 357 ? 18.156 20.391 18.719 1 97.88 357 GLU B CA 1
ATOM 6468 C C . GLU B 1 357 ? 17.438 20.594 17.391 1 97.88 357 GLU B C 1
ATOM 6470 O O . GLU B 1 357 ? 17.203 21.734 16.984 1 97.88 357 GLU B O 1
ATOM 6475 N N . ARG B 1 358 ? 17.141 19.516 16.766 1 97.38 358 ARG B N 1
ATOM 6476 C CA . ARG B 1 358 ? 16.453 19.578 15.484 1 97.38 358 ARG B CA 1
ATOM 6477 C C . ARG B 1 358 ? 15.062 20.188 15.641 1 97.38 358 ARG B C 1
ATOM 6479 O O . ARG B 1 358 ? 14.641 21 14.812 1 97.38 358 ARG B O 1
ATOM 6486 N N . ILE B 1 359 ? 14.383 19.812 16.703 1 98.06 359 ILE B N 1
ATOM 6487 C CA . ILE B 1 359 ? 13.039 20.328 16.953 1 98.06 359 ILE B CA 1
ATOM 6488 C C . ILE B 1 359 ? 13.109 21.812 17.281 1 98.06 359 ILE B C 1
ATOM 6490 O O . ILE B 1 359 ? 12.266 22.594 16.828 1 98.06 359 ILE B O 1
ATOM 6494 N N . ALA B 1 360 ? 14.062 22.203 18.031 1 98.19 360 ALA B N 1
ATOM 6495 C CA . ALA B 1 360 ? 14.242 23.609 18.344 1 98.19 360 ALA B CA 1
ATOM 6496 C C . ALA B 1 360 ? 14.453 24.438 17.078 1 98.19 360 ALA B C 1
ATOM 6498 O O . ALA B 1 360 ? 13.852 25.5 16.922 1 98.19 360 ALA B O 1
ATOM 6499 N N . LYS B 1 361 ? 15.32 23.953 16.219 1 98.25 361 LYS B N 1
ATOM 6500 C CA . LYS B 1 361 ? 15.586 24.625 14.953 1 98.25 361 LYS B CA 1
ATOM 6501 C C . LYS B 1 361 ? 14.336 24.656 14.078 1 98.25 361 LYS B C 1
ATOM 6503 O O . LYS B 1 361 ? 14.07 25.656 13.406 1 98.25 361 LYS B O 1
ATOM 6508 N N . LEU B 1 362 ? 13.609 23.578 14.031 1 98.44 362 LEU B N 1
ATOM 6509 C CA . LEU B 1 362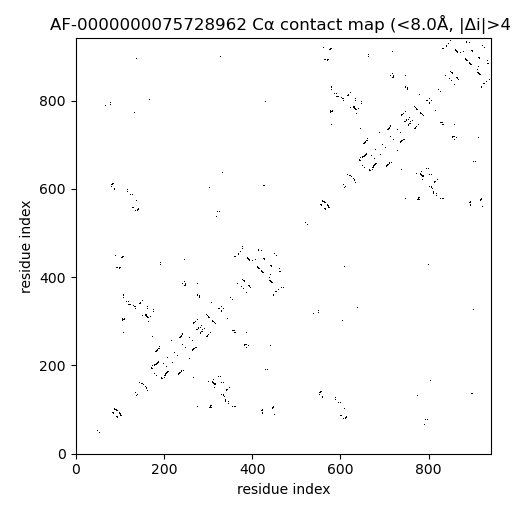 ? 12.359 23.531 13.289 1 98.44 362 LEU B CA 1
ATOM 6510 C C . LEU B 1 362 ? 11.391 24.594 13.773 1 98.44 362 LEU B C 1
ATOM 6512 O O . LEU B 1 362 ? 10.781 25.297 12.961 1 98.44 362 LEU B O 1
ATOM 6516 N N . ARG B 1 363 ? 11.289 24.766 15.07 1 98.31 363 ARG B N 1
ATOM 6517 C CA . ARG B 1 363 ? 10.391 25.75 15.664 1 98.31 363 ARG B CA 1
ATOM 6518 C C . ARG B 1 363 ? 10.797 27.172 15.266 1 98.31 363 ARG B C 1
ATOM 6520 O O . ARG B 1 363 ? 9.945 28 14.953 1 98.31 363 ARG B O 1
ATOM 6527 N N . GLU B 1 364 ? 12.039 27.391 15.289 1 98.56 364 GLU B N 1
ATOM 6528 C CA . GLU B 1 364 ? 12.555 28.688 14.867 1 98.56 364 GLU B CA 1
ATOM 6529 C C . GLU B 1 364 ? 12.195 28.984 13.414 1 98.56 364 GLU B C 1
ATOM 6531 O O . GLU B 1 364 ? 11.758 30.078 13.086 1 98.56 364 GLU B O 1
ATOM 6536 N N . ASN B 1 365 ? 12.414 28 12.602 1 98.75 365 ASN B N 1
ATOM 6537 C CA . ASN B 1 365 ? 12.148 28.156 11.18 1 98.75 365 ASN B CA 1
ATOM 6538 C C . ASN B 1 365 ? 10.664 28.344 10.898 1 98.75 365 ASN B C 1
ATOM 6540 O O . ASN B 1 365 ? 10.289 29.125 10.016 1 98.75 365 ASN B O 1
ATOM 6544 N N . ILE B 1 366 ? 9.82 27.594 11.617 1 98.75 366 ILE B N 1
ATOM 6545 C CA . ILE B 1 366 ? 8.375 27.75 11.469 1 98.75 366 ILE B CA 1
ATOM 6546 C C . ILE B 1 366 ? 7.961 29.172 11.82 1 98.75 366 ILE B C 1
ATOM 6548 O O . ILE B 1 366 ? 7.207 29.812 11.07 1 98.75 366 ILE B O 1
ATOM 6552 N N . GLN B 1 367 ? 8.469 29.656 12.883 1 98.44 367 GLN B N 1
ATOM 6553 C CA . GLN B 1 367 ? 8.148 31 13.328 1 98.44 367 GLN B CA 1
ATOM 6554 C C . GLN B 1 367 ? 8.586 32.031 12.289 1 98.44 367 GLN B C 1
ATOM 6556 O O . GLN B 1 367 ? 7.848 32.969 12 1 98.44 367 GLN B O 1
ATOM 6561 N N . LEU B 1 368 ? 9.758 31.859 11.812 1 98.69 368 LEU B N 1
ATOM 6562 C CA . LEU B 1 368 ? 10.258 32.781 10.797 1 98.69 368 LEU B CA 1
ATOM 6563 C C . LEU B 1 368 ? 9.367 32.75 9.562 1 98.69 368 LEU B C 1
ATOM 6565 O O . LEU B 1 368 ? 9.008 33.812 9.039 1 98.69 368 LEU B O 1
ATOM 6569 N N . MET B 1 369 ? 9.031 31.594 9.062 1 98.75 369 MET B N 1
ATOM 6570 C CA . MET B 1 369 ? 8.18 31.453 7.887 1 98.75 369 MET B CA 1
ATOM 6571 C C . MET B 1 369 ? 6.832 32.125 8.117 1 98.75 369 MET B C 1
ATOM 6573 O O . MET B 1 369 ? 6.348 32.875 7.254 1 98.75 369 MET B O 1
ATOM 6577 N N . ARG B 1 370 ? 6.25 31.922 9.242 1 98.31 370 ARG B N 1
ATOM 6578 C CA . ARG B 1 370 ? 4.957 32.5 9.578 1 98.31 370 ARG B CA 1
ATOM 6579 C C . ARG B 1 370 ? 5.043 34.031 9.633 1 98.31 370 ARG B C 1
ATOM 6581 O O . ARG B 1 370 ? 4.145 34.719 9.156 1 98.31 370 ARG B O 1
ATOM 6588 N N . ASN B 1 371 ? 6.078 34.5 10.266 1 98.12 371 ASN B N 1
ATOM 6589 C CA . ASN B 1 371 ? 6.27 35.938 10.344 1 98.12 371 ASN B CA 1
ATOM 6590 C C . ASN B 1 371 ? 6.383 36.562 8.961 1 98.12 371 ASN B C 1
ATOM 6592 O O . ASN B 1 371 ? 5.824 37.656 8.719 1 98.12 371 ASN B O 1
ATOM 6596 N N . GLU B 1 372 ? 7.109 35.906 8.117 1 98.12 372 GLU B N 1
ATOM 6597 C CA . GLU B 1 372 ? 7.305 36.406 6.766 1 98.12 372 GLU B CA 1
ATOM 6598 C C . GLU B 1 372 ? 6.008 36.375 5.961 1 98.12 372 GLU B C 1
ATOM 6600 O O . GLU B 1 372 ? 5.785 37.219 5.086 1 98.12 372 GLU B O 1
ATOM 6605 N N . LEU B 1 373 ? 5.105 35.438 6.258 1 97.88 373 LEU B N 1
ATOM 6606 C CA . LEU B 1 373 ? 3.92 35.219 5.434 1 97.88 373 LEU B CA 1
ATOM 6607 C C . LEU B 1 373 ? 2.684 35.812 6.098 1 97.88 373 LEU B C 1
ATOM 6609 O O . LEU B 1 373 ? 1.571 35.688 5.586 1 97.88 373 LEU B O 1
ATOM 6613 N N . HIS B 1 374 ? 2.762 36.406 7.191 1 94.88 374 HIS B N 1
ATOM 6614 C CA . HIS B 1 374 ? 1.633 36.906 7.984 1 94.88 374 HIS B CA 1
ATOM 6615 C C . HIS B 1 374 ? 0.794 37.906 7.199 1 94.88 374 HIS B C 1
ATOM 6617 O O . HIS B 1 374 ? -0.408 38.031 7.441 1 94.88 374 HIS B O 1
ATOM 6623 N N . ASP B 1 375 ? 1.327 38.594 6.23 1 92.25 375 ASP B N 1
ATOM 6624 C CA . ASP B 1 375 ? 0.623 39.656 5.527 1 92.25 375 ASP B CA 1
ATOM 6625 C C . ASP B 1 375 ? 0.55 39.375 4.031 1 92.25 375 ASP B C 1
ATOM 6627 O O . ASP B 1 375 ? 0.585 40.312 3.215 1 92.25 375 ASP B O 1
ATOM 6631 N N . VAL B 1 376 ? 0.508 38.156 3.703 1 94.88 376 VAL B N 1
ATOM 6632 C CA . VAL B 1 376 ? 0.422 37.812 2.287 1 94.88 376 VAL B CA 1
ATOM 6633 C C . VAL B 1 376 ? -0.943 38.219 1.738 1 94.88 376 VAL B C 1
ATOM 6635 O O . VAL B 1 376 ? -1.979 37.875 2.316 1 94.88 376 VAL B O 1
ATOM 6638 N N . GLN B 1 377 ? -0.929 38.875 0.659 1 94.44 377 GLN B N 1
ATOM 6639 C CA . GLN B 1 377 ? -2.152 39.406 0.053 1 94.44 377 GLN B CA 1
ATOM 6640 C C . GLN B 1 377 ? -3.072 38.281 -0.381 1 94.44 377 GLN B C 1
ATOM 6642 O O . GLN B 1 377 ? -2.643 37.344 -1.086 1 94.44 377 GLN B O 1
ATOM 6647 N N . GLY B 1 378 ? -4.27 38.344 0.103 1 95.69 378 GLY B N 1
ATOM 6648 C CA . GLY B 1 378 ? -5.309 37.438 -0.379 1 95.69 378 GLY B CA 1
ATOM 6649 C C . GLY B 1 378 ? -5.273 36.094 0.281 1 95.69 378 GLY B C 1
ATOM 6650 O O . GLY B 1 378 ? -6.129 35.25 0.016 1 95.69 378 GLY B O 1
ATOM 6651 N N . LEU B 1 379 ? -4.289 35.875 1.084 1 96.94 379 LEU B N 1
ATOM 6652 C CA . LEU B 1 379 ? -4.148 34.562 1.748 1 96.94 379 LEU B CA 1
ATOM 6653 C C . LEU B 1 379 ? -4.066 34.75 3.262 1 96.94 379 LEU B C 1
ATOM 6655 O O . LEU B 1 379 ? -3.688 35.812 3.748 1 96.94 379 LEU B O 1
ATOM 6659 N N . GLU B 1 380 ? -4.441 33.719 3.959 1 96.44 380 GLU B N 1
ATOM 6660 C CA . GLU B 1 380 ? -4.383 33.719 5.418 1 96.44 380 GLU B CA 1
ATOM 6661 C C . GLU B 1 380 ? -3.797 32.406 5.934 1 96.44 380 GLU B C 1
ATOM 6663 O O . GLU B 1 380 ? -4.094 31.344 5.402 1 96.44 380 GLU B O 1
ATOM 6668 N N . ILE B 1 381 ? -2.945 32.531 6.93 1 97.56 381 ILE B N 1
ATOM 6669 C CA . ILE B 1 381 ? -2.414 31.344 7.582 1 97.56 381 ILE B CA 1
ATOM 6670 C C . ILE B 1 381 ? -3.477 30.75 8.492 1 97.56 381 ILE B C 1
ATOM 6672 O O . ILE B 1 381 ? -4.039 31.438 9.344 1 97.56 381 ILE B O 1
ATOM 6676 N N . ILE B 1 382 ? -3.752 29.406 8.375 1 95.75 382 ILE B N 1
ATOM 6677 C CA . ILE B 1 382 ? -4.801 28.812 9.188 1 95.75 382 ILE B CA 1
ATOM 6678 C C . ILE B 1 382 ? -4.203 27.719 10.07 1 95.75 382 ILE B C 1
ATOM 6680 O O . ILE B 1 382 ? -4.863 27.219 10.992 1 95.75 382 ILE B O 1
ATOM 6684 N N . SER B 1 383 ? -2.975 27.297 9.82 1 97.38 383 SER B N 1
ATOM 6685 C CA . SER B 1 383 ? -2.314 26.266 10.633 1 97.38 383 SER B CA 1
ATOM 6686 C C . SER B 1 383 ? -1.907 26.828 11.992 1 97.38 383 SER B C 1
ATOM 6688 O O . SER B 1 383 ? -1.756 28.031 12.156 1 97.38 383 SER B O 1
ATOM 6690 N N . ASP B 1 384 ? -1.72 25.969 12.969 1 97.81 384 ASP B N 1
ATOM 6691 C CA . ASP B 1 384 ? -1.287 26.375 14.297 1 97.81 384 ASP B CA 1
ATOM 6692 C C . ASP B 1 384 ? 0.176 26.812 14.289 1 97.81 384 ASP B C 1
ATOM 6694 O O . ASP B 1 384 ? 0.929 26.469 13.383 1 97.81 384 ASP B O 1
ATOM 6698 N N . ALA B 1 385 ? 0.57 27.5 15.273 1 96.88 385 ALA B N 1
ATOM 6699 C CA . ALA B 1 385 ? 1.814 28.266 15.312 1 96.88 385 ALA B CA 1
ATOM 6700 C C . ALA B 1 385 ? 3.027 27.328 15.234 1 96.88 385 ALA B C 1
ATOM 6702 O O . ALA B 1 385 ? 4.074 27.719 14.703 1 96.88 385 ALA B O 1
ATOM 6703 N N . ILE B 1 386 ? 2.912 26.141 15.703 1 97 386 ILE B N 1
ATOM 6704 C CA . ILE B 1 386 ? 4.113 25.328 15.75 1 97 386 ILE B CA 1
ATOM 6705 C C . ILE B 1 386 ? 3.996 24.172 14.742 1 97 386 ILE B C 1
ATOM 6707 O O . ILE B 1 386 ? 4.824 23.266 14.734 1 97 386 ILE B O 1
ATOM 6711 N N . SER B 1 387 ? 2.916 24.203 13.953 1 98.12 387 SER B N 1
ATOM 6712 C CA . SER B 1 387 ? 2.768 23.203 12.906 1 98.12 387 SER B CA 1
ATOM 6713 C C . SER B 1 387 ? 3.859 23.344 11.852 1 98.12 387 SER B C 1
ATOM 6715 O O . SER B 1 387 ? 4.102 24.438 11.336 1 98.12 387 SER B O 1
ATOM 6717 N N . PRO B 1 388 ? 4.477 22.25 11.508 1 97.81 388 PRO B N 1
ATOM 6718 C CA . PRO B 1 388 ? 5.504 22.312 10.469 1 97.81 388 PRO B CA 1
ATOM 6719 C C . PRO B 1 388 ? 4.914 22.438 9.062 1 97.81 388 PRO B C 1
ATOM 6721 O O . PRO B 1 388 ? 5.641 22.703 8.102 1 97.81 388 PRO B O 1
ATOM 6724 N N . ILE B 1 389 ? 3.674 22.203 8.945 1 97.31 389 ILE B N 1
ATOM 6725 C CA . ILE B 1 389 ? 2.945 22.453 7.707 1 97.31 389 ILE B CA 1
ATOM 6726 C C . ILE B 1 389 ? 2.172 23.766 7.809 1 97.31 389 ILE B C 1
ATOM 6728 O O . ILE B 1 389 ? 1.119 23.812 8.445 1 97.31 389 ILE B O 1
ATOM 6732 N N . VAL B 1 390 ? 2.68 24.734 7.219 1 98.12 390 VAL B N 1
ATOM 6733 C CA . VAL B 1 390 ? 1.992 26.016 7.203 1 98.12 390 VAL B CA 1
ATOM 6734 C C . VAL B 1 390 ? 0.958 26.047 6.082 1 98.12 390 VAL B C 1
ATOM 6736 O O . VAL B 1 390 ? 1.303 25.891 4.906 1 98.12 390 VAL B O 1
ATOM 6739 N N . HIS B 1 391 ? -0.279 26.203 6.441 1 96.81 391 HIS B N 1
ATOM 6740 C CA . HIS B 1 391 ? -1.376 26.203 5.48 1 96.81 391 HIS B CA 1
ATOM 6741 C C . HIS B 1 391 ? -1.838 27.625 5.18 1 96.81 391 HIS B C 1
ATOM 6743 O O . HIS B 1 391 ? -2.135 28.391 6.102 1 96.81 391 HIS B O 1
ATOM 6749 N N . LEU B 1 392 ? -1.896 27.969 3.918 1 97.06 392 LEU B N 1
ATOM 6750 C CA . LEU B 1 392 ? -2.455 29.234 3.463 1 97.06 392 LEU B CA 1
ATOM 6751 C C . LEU B 1 392 ? -3.793 29.016 2.766 1 97.06 392 LEU B C 1
ATOM 6753 O O . LEU B 1 392 ? -3.885 28.25 1.812 1 97.06 392 LEU B O 1
ATOM 6757 N N . LYS B 1 393 ? -4.773 29.656 3.217 1 94.81 393 LYS B N 1
ATOM 6758 C CA . LYS B 1 393 ? -6.105 29.609 2.621 1 94.81 393 LYS B CA 1
ATOM 6759 C C . LYS B 1 393 ? -6.461 30.938 1.96 1 94.81 393 LYS B C 1
ATOM 6761 O O . LYS B 1 393 ? -5.941 31.984 2.346 1 94.81 393 LYS B O 1
ATOM 6766 N N . LEU B 1 394 ? -7.34 30.812 0.978 1 94.75 394 LEU B N 1
ATOM 6767 C CA . LEU B 1 394 ? -7.844 32.062 0.389 1 94.75 394 LEU B CA 1
ATOM 6768 C C . LEU B 1 394 ? -8.641 32.844 1.411 1 94.75 394 LEU B C 1
ATOM 6770 O O . LEU B 1 394 ? -9.469 32.312 2.137 1 94.75 394 LEU B O 1
ATOM 6774 N N . GLY B 1 395 ? -8.344 34.125 1.469 1 91.25 395 GLY B N 1
ATOM 6775 C CA . GLY B 1 395 ? -9.062 34.969 2.389 1 91.25 395 GLY B CA 1
ATOM 6776 C C . GLY B 1 395 ? -10.516 35.188 2 1 91.25 395 GLY B C 1
ATOM 6777 O O . GLY B 1 395 ? -11.398 35.219 2.861 1 91.25 395 GLY B O 1
ATOM 6778 N N . LYS B 1 396 ? -10.711 35.312 0.734 1 87.75 396 LYS B N 1
ATOM 6779 C CA . LYS B 1 396 ? -12.07 35.5 0.235 1 87.75 396 LYS B CA 1
ATOM 6780 C C . LYS B 1 396 ? -12.789 34.188 0.039 1 87.75 396 LYS B C 1
ATOM 6782 O O . LYS B 1 396 ? -12.188 33.188 -0.39 1 87.75 396 LYS B O 1
ATOM 6787 N N . GLU B 1 397 ? -14.016 34.25 0.37 1 83.12 397 GLU B N 1
ATOM 6788 C CA . GLU B 1 397 ? -14.828 33.031 0.157 1 83.12 397 GLU B CA 1
ATOM 6789 C C . GLU B 1 397 ? -15.141 32.844 -1.323 1 83.12 397 GLU B C 1
ATOM 6791 O O . GLU B 1 397 ? -15.641 33.75 -1.983 1 83.12 397 GLU B O 1
ATOM 6796 N N . THR B 1 398 ? -14.633 31.844 -1.843 1 84.44 398 THR B N 1
ATOM 6797 C CA . THR B 1 398 ? -14.898 31.453 -3.225 1 84.44 398 THR B CA 1
ATOM 6798 C C . THR B 1 398 ? -15.266 29.984 -3.312 1 84.44 398 THR B C 1
ATOM 6800 O O . THR B 1 398 ? -15.086 29.234 -2.35 1 84.44 398 THR B O 1
ATOM 6803 N N . GLY B 1 399 ? -15.93 29.641 -4.301 1 81.62 399 GLY B N 1
ATOM 6804 C CA . GLY B 1 399 ? -16.219 28.234 -4.523 1 81.62 399 GLY B CA 1
ATOM 6805 C C . GLY B 1 399 ? -14.984 27.359 -4.578 1 81.62 399 GLY B C 1
ATOM 6806 O O . GLY B 1 399 ? -13.883 27.859 -4.844 1 81.62 399 GLY B O 1
ATOM 6807 N N . TYR B 1 400 ? -15.148 26.156 -4.352 1 81.62 400 TYR B N 1
ATOM 6808 C CA . TYR B 1 400 ? -14.047 25.203 -4.289 1 81.62 400 TYR B CA 1
ATOM 6809 C C . TYR B 1 400 ? -13.25 25.203 -5.586 1 81.62 400 TYR B C 1
ATOM 6811 O O . TYR B 1 400 ? -12.016 25.25 -5.57 1 81.62 400 TYR B O 1
ATOM 6819 N N . LYS B 1 401 ? -13.938 25.125 -6.664 1 80.75 401 LYS B N 1
ATOM 6820 C CA . LYS B 1 401 ? -13.273 25.047 -7.965 1 80.75 401 LYS B CA 1
ATOM 6821 C C . LYS B 1 401 ? -12.414 26.281 -8.219 1 80.75 401 LYS B C 1
ATOM 6823 O O . LYS B 1 401 ? -11.273 26.156 -8.68 1 80.75 401 LYS B O 1
ATOM 6828 N N . GLU B 1 402 ? -12.992 27.344 -7.992 1 86.94 402 GLU B N 1
ATOM 6829 C CA . GLU B 1 402 ? -12.266 28.594 -8.203 1 86.94 402 GLU B CA 1
ATOM 6830 C C . GLU B 1 402 ? -11.078 28.703 -7.25 1 86.94 402 GLU B C 1
ATOM 6832 O O . GLU B 1 402 ? -9.984 29.094 -7.66 1 86.94 402 GLU B O 1
ATOM 6837 N N . ALA B 1 403 ? -11.344 28.406 -6.008 1 89.25 403 ALA B N 1
ATOM 6838 C CA . ALA B 1 403 ? -10.273 28.453 -5.023 1 89.25 403 ALA B CA 1
ATOM 6839 C C . ALA B 1 403 ? -9.133 27.516 -5.414 1 89.25 403 ALA B C 1
ATOM 6841 O O . ALA B 1 403 ? -7.957 27.875 -5.301 1 89.25 403 ALA B O 1
ATOM 6842 N N . ASN B 1 404 ? -9.508 26.359 -5.82 1 87.38 404 ASN B N 1
ATOM 6843 C CA . ASN B 1 404 ? -8.531 25.359 -6.25 1 87.38 404 ASN B CA 1
ATOM 6844 C C . ASN B 1 404 ? -7.684 25.875 -7.41 1 87.38 404 ASN B C 1
ATOM 6846 O O . ASN B 1 404 ? -6.465 25.688 -7.426 1 87.38 404 ASN B O 1
ATOM 6850 N N . THR B 1 405 ? -8.281 26.484 -8.352 1 88.25 405 THR B N 1
ATOM 6851 C CA . THR B 1 405 ? -7.598 27 -9.523 1 88.25 405 THR B CA 1
ATOM 6852 C C . THR B 1 405 ? -6.664 28.156 -9.148 1 88.25 405 THR B C 1
ATOM 6854 O O . THR B 1 405 ? -5.516 28.203 -9.594 1 88.25 405 THR B O 1
ATOM 6857 N N . LEU B 1 406 ? -7.18 29.031 -8.367 1 93.06 406 LEU B N 1
ATOM 6858 C CA . LEU B 1 406 ? -6.398 30.203 -7.973 1 93.06 406 LEU B CA 1
ATOM 6859 C C . LEU B 1 406 ? -5.168 29.781 -7.172 1 93.06 406 LEU B C 1
ATOM 6861 O O . LEU B 1 406 ? -4.07 30.281 -7.414 1 93.06 406 LEU B O 1
ATOM 6865 N N . LEU B 1 407 ? -5.355 28.906 -6.27 1 94.12 407 LEU B N 1
ATOM 6866 C CA . LEU B 1 407 ? -4.246 28.469 -5.43 1 94.12 407 LEU B CA 1
ATOM 6867 C C . LEU B 1 407 ? -3.207 27.703 -6.254 1 94.12 407 LEU B C 1
ATOM 6869 O O . LEU B 1 407 ? -2.006 27.828 -6.008 1 94.12 407 LEU B O 1
ATOM 6873 N N . GLN B 1 408 ? -3.668 26.938 -7.18 1 91.25 408 GLN B N 1
ATOM 6874 C CA . GLN B 1 408 ? -2.727 26.266 -8.062 1 91.25 408 GLN B CA 1
ATOM 6875 C C . GLN B 1 408 ? -1.901 27.266 -8.859 1 91.25 408 GLN B C 1
ATOM 6877 O O . GLN B 1 408 ? -0.702 27.062 -9.062 1 91.25 408 GLN B O 1
ATOM 6882 N N . LYS B 1 409 ? -2.537 28.281 -9.328 1 94.5 409 LYS B N 1
ATOM 6883 C CA . LYS B 1 409 ? -1.833 29.328 -10.07 1 94.5 409 LYS B CA 1
ATOM 6884 C C . LYS B 1 409 ? -0.773 30 -9.203 1 94.5 409 LYS B C 1
ATOM 6886 O O . LYS B 1 409 ? 0.31 30.328 -9.688 1 94.5 409 LYS B O 1
ATOM 6891 N N . VAL B 1 410 ? -1.117 30.172 -7.969 1 96.56 410 VAL B N 1
ATOM 6892 C CA . VAL B 1 410 ? -0.151 30.75 -7.047 1 96.56 410 VAL B CA 1
ATOM 6893 C C . VAL B 1 410 ? 1.06 29.844 -6.914 1 96.56 410 VAL B C 1
ATOM 6895 O O . VAL B 1 410 ? 2.203 30.297 -6.938 1 96.56 410 VAL B O 1
ATOM 6898 N N . CYS B 1 411 ? 0.814 28.578 -6.746 1 94.38 411 CYS B N 1
ATOM 6899 C CA . CYS B 1 411 ? 1.896 27.609 -6.641 1 94.38 411 CYS B CA 1
ATOM 6900 C C . CYS B 1 411 ? 2.764 27.609 -7.891 1 94.38 411 CYS B C 1
ATOM 6902 O O . CYS B 1 411 ? 3.992 27.625 -7.801 1 94.38 411 CYS B O 1
ATOM 6904 N N . ASP B 1 412 ? 2.123 27.688 -9.055 1 93.25 412 ASP B N 1
ATOM 6905 C CA . ASP B 1 412 ? 2.848 27.672 -10.32 1 93.25 412 ASP B CA 1
ATOM 6906 C C . ASP B 1 412 ? 3.686 28.938 -10.484 1 93.25 412 ASP B C 1
ATOM 6908 O O . ASP B 1 412 ? 4.824 28.891 -10.945 1 93.25 412 ASP B O 1
ATOM 6912 N N . GLU B 1 413 ? 3.072 29.984 -10.109 1 96.69 413 GLU B N 1
ATOM 6913 C CA . GLU B 1 413 ? 3.771 31.266 -10.211 1 96.69 413 GLU B CA 1
ATOM 6914 C C . GLU B 1 413 ? 4.969 31.312 -9.273 1 96.69 413 GLU B C 1
ATOM 6916 O O . GLU B 1 413 ? 6.012 31.875 -9.609 1 96.69 413 GLU B O 1
ATOM 6921 N N . ALA B 1 414 ? 4.828 30.781 -8.094 1 97.19 414 ALA B N 1
ATOM 6922 C CA . ALA B 1 414 ? 5.938 30.734 -7.148 1 97.19 414 ALA B CA 1
ATOM 6923 C C . ALA B 1 414 ? 7.09 29.891 -7.691 1 97.19 414 ALA B C 1
ATOM 6925 O O . ALA B 1 414 ? 8.258 30.234 -7.504 1 97.19 414 ALA B O 1
ATOM 6926 N N . LEU B 1 415 ? 6.742 28.812 -8.328 1 95.12 415 LEU B N 1
ATOM 6927 C CA . LEU B 1 415 ? 7.746 27.922 -8.914 1 95.12 415 LEU B CA 1
ATOM 6928 C C . LEU B 1 415 ? 8.5 28.641 -10.039 1 95.12 415 LEU B C 1
ATOM 6930 O O . LEU B 1 415 ? 9.688 28.391 -10.25 1 95.12 415 LEU B O 1
ATOM 6934 N N . ASN B 1 416 ? 7.801 29.562 -10.711 1 95.94 416 ASN B N 1
ATOM 6935 C CA . ASN B 1 416 ? 8.375 30.25 -11.852 1 95.94 416 ASN B CA 1
ATOM 6936 C C . ASN B 1 416 ? 8.953 31.609 -11.461 1 95.94 416 ASN B C 1
ATOM 6938 O O . ASN B 1 416 ? 9.305 32.406 -12.32 1 95.94 416 ASN B O 1
ATOM 6942 N N . ASP B 1 417 ? 8.961 31.844 -10.172 1 97.12 417 ASP B N 1
ATOM 6943 C CA . ASP B 1 417 ? 9.523 33.125 -9.711 1 97.12 417 ASP B CA 1
ATOM 6944 C C . ASP B 1 417 ? 10.938 33.312 -10.258 1 97.12 417 ASP B C 1
ATOM 6946 O O . ASP B 1 417 ? 11.758 32.406 -10.242 1 97.12 417 ASP B O 1
ATOM 6950 N N . ALA B 1 418 ? 11.258 34.469 -10.664 1 95.38 418 ALA B N 1
ATOM 6951 C CA . ALA B 1 418 ? 12.523 34.75 -11.336 1 95.38 418 ALA B CA 1
ATOM 6952 C C . ALA B 1 418 ? 13.672 34.844 -10.328 1 95.38 418 ALA B C 1
ATOM 6954 O O . ALA B 1 418 ? 14.812 34.469 -10.648 1 95.38 418 ALA B O 1
ATOM 6955 N N . SER B 1 419 ? 13.398 35.281 -9.172 1 95.75 419 SER B N 1
ATOM 6956 C CA . SER B 1 419 ? 14.438 35.5 -8.172 1 95.75 419 SER B CA 1
ATOM 6957 C C . SER B 1 419 ? 14.703 34.281 -7.332 1 95.75 419 SER B C 1
ATOM 6959 O O . SER B 1 419 ? 15.852 33.938 -7.039 1 95.75 419 SER B O 1
ATOM 6961 N N . ALA B 1 420 ? 13.641 33.625 -6.895 1 97.44 420 ALA B N 1
ATOM 6962 C CA . ALA B 1 420 ? 13.758 32.469 -6.016 1 97.44 420 ALA B CA 1
ATOM 6963 C C . ALA B 1 420 ? 12.648 31.438 -6.301 1 97.44 420 ALA B C 1
ATOM 6965 O O . ALA B 1 420 ? 11.688 31.328 -5.539 1 97.44 420 ALA B O 1
ATOM 6966 N N . PRO B 1 421 ? 12.906 30.688 -7.414 1 97.62 421 PRO B N 1
ATOM 6967 C CA . PRO B 1 421 ? 11.906 29.641 -7.664 1 97.62 421 PRO B CA 1
ATOM 6968 C C . PRO B 1 421 ? 11.617 28.781 -6.43 1 97.62 421 PRO B C 1
ATOM 6970 O O . PRO B 1 421 ? 12.547 28.297 -5.781 1 97.62 421 PRO B O 1
ATOM 6973 N N . THR B 1 422 ? 10.336 28.734 -6.062 1 97.56 422 THR B N 1
ATOM 6974 C CA . THR B 1 422 ? 9.914 28.062 -4.844 1 97.56 422 THR B CA 1
ATOM 6975 C C . THR B 1 422 ? 8.844 27.016 -5.145 1 97.56 422 THR B C 1
ATOM 6977 O O . THR B 1 422 ? 7.809 27.344 -5.738 1 97.56 422 THR B O 1
ATOM 6980 N N . PHE B 1 423 ? 9.172 25.766 -4.719 1 94.56 423 PHE B N 1
ATOM 6981 C CA . PHE B 1 423 ? 8.242 24.672 -4.945 1 94.56 423 PHE B CA 1
ATOM 6982 C C . PHE B 1 423 ? 7.359 24.453 -3.723 1 94.56 423 PHE B C 1
ATOM 6984 O O . PHE B 1 423 ? 7.852 24.062 -2.662 1 94.56 423 PHE B O 1
ATOM 6991 N N . ILE B 1 424 ? 6.109 24.797 -3.834 1 94 424 ILE B N 1
ATOM 6992 C CA . ILE B 1 424 ? 5.062 24.547 -2.85 1 94 424 ILE B CA 1
ATOM 6993 C C . ILE B 1 424 ? 3.893 23.812 -3.51 1 94 424 ILE B C 1
ATOM 6995 O O . ILE B 1 424 ? 3.803 23.766 -4.738 1 94 424 ILE B O 1
ATOM 6999 N N . VAL B 1 425 ? 3.025 23.234 -2.609 1 89.69 425 VAL B N 1
ATOM 7000 C CA . VAL B 1 425 ? 1.985 22.406 -3.203 1 89.69 425 VAL B CA 1
ATOM 7001 C C . VAL B 1 425 ? 0.625 22.781 -2.621 1 89.69 425 VAL B C 1
ATOM 7003 O O . VAL B 1 425 ? 0.549 23.406 -1.56 1 89.69 425 VAL B O 1
ATOM 7006 N N . LYS B 1 426 ? -0.36 22.5 -3.389 1 89.06 426 LYS B N 1
ATOM 7007 C CA . LYS B 1 426 ? -1.742 22.688 -2.955 1 89.06 426 LYS B CA 1
ATOM 7008 C C . LYS B 1 426 ? -2.318 21.375 -2.408 1 89.06 426 LYS B C 1
ATOM 7010 O O . LYS B 1 426 ? -1.891 20.297 -2.805 1 89.06 426 LYS B O 1
ATOM 7015 N N . SER B 1 427 ? -3.25 21.516 -1.46 1 82 427 SER B N 1
ATOM 7016 C CA . SER B 1 427 ? -3.953 20.328 -0.968 1 82 427 SER B CA 1
ATOM 7017 C C . SER B 1 427 ? -4.734 19.641 -2.084 1 82 427 SER B C 1
ATOM 7019 O O . SER B 1 427 ? -5.289 20.312 -2.959 1 82 427 SER B O 1
ATOM 7021 N N . LYS B 1 428 ? -4.664 18.391 -2.121 1 71.5 428 LYS B N 1
ATOM 7022 C CA . LYS B 1 428 ? -5.422 17.594 -3.09 1 71.5 428 LYS B CA 1
ATOM 7023 C C . LYS B 1 428 ? -6.391 16.656 -2.393 1 71.5 428 LYS B C 1
ATOM 7025 O O . LYS B 1 428 ? -6.074 16.094 -1.338 1 71.5 428 LYS B O 1
ATOM 7030 N N . PHE B 1 429 ? -7.629 16.594 -2.881 1 64.56 429 PHE B N 1
ATOM 7031 C CA . PHE B 1 429 ? -8.672 15.742 -2.328 1 64.56 429 PHE B CA 1
ATOM 7032 C C . PHE B 1 429 ? -9.219 14.805 -3.395 1 64.56 429 PHE B C 1
ATOM 7034 O O . PHE B 1 429 ? -9.172 15.109 -4.586 1 64.56 429 PHE B O 1
ATOM 7041 N N . ALA B 1 430 ? -9.555 13.57 -2.971 1 56.84 430 ALA B N 1
ATOM 7042 C CA . ALA B 1 430 ? -10.203 12.656 -3.904 1 56.84 430 ALA B CA 1
ATOM 7043 C C . ALA B 1 430 ? -11.586 13.172 -4.312 1 56.84 430 ALA B C 1
ATOM 7045 O O . ALA B 1 430 ? -12.344 13.648 -3.471 1 56.84 430 ALA B O 1
ATOM 7046 N N . LEU B 1 431 ? -11.766 13.484 -5.562 1 49.19 431 LEU B N 1
ATOM 7047 C CA . LEU B 1 431 ? -12.984 14.094 -6.098 1 49.19 431 LEU B CA 1
ATOM 7048 C C . LEU B 1 431 ? -14.227 13.398 -5.547 1 49.19 431 LEU B C 1
ATOM 7050 O O . LEU B 1 431 ? -15.211 14.062 -5.215 1 49.19 431 LEU B O 1
ATOM 7054 N N . ASN B 1 432 ? -14.453 12.156 -5.754 1 47.09 432 ASN B N 1
ATOM 7055 C CA . ASN B 1 432 ? -15.766 11.539 -5.645 1 47.09 432 ASN B CA 1
ATOM 7056 C C . ASN B 1 432 ? -16.172 11.352 -4.184 1 47.09 432 ASN B C 1
ATOM 7058 O O . ASN B 1 432 ? -17.312 10.953 -3.898 1 47.09 432 ASN B O 1
ATOM 7062 N N . ARG B 1 433 ? -15.336 11.484 -3.398 1 48.09 433 ARG B N 1
ATOM 7063 C CA . ARG B 1 433 ? -15.828 11.008 -2.113 1 48.09 433 ARG B CA 1
ATOM 7064 C C . ARG B 1 433 ? -15.859 12.125 -1.083 1 48.09 433 ARG B C 1
ATOM 7066 O O . ARG B 1 433 ? -16.328 11.938 0.042 1 48.09 433 ARG B O 1
ATOM 7073 N N . ASP B 1 434 ? -15.023 13.023 -1.151 1 49.22 434 ASP B N 1
ATOM 7074 C CA . ASP B 1 434 ? -14.898 13.836 0.06 1 49.22 434 ASP B CA 1
ATOM 7075 C C . ASP B 1 434 ? -16.047 14.836 0.17 1 49.22 434 ASP B C 1
ATOM 7077 O O . ASP B 1 434 ? -16.188 15.727 -0.677 1 49.22 434 ASP B O 1
ATOM 7081 N N . ALA B 1 435 ? -17.188 14.359 0.622 1 42.69 435 ALA B N 1
ATOM 7082 C CA . ALA B 1 435 ? -18.25 15.234 1.112 1 42.69 435 ALA B CA 1
ATOM 7083 C C . ALA B 1 435 ? -17.688 16.578 1.571 1 42.69 435 ALA B C 1
ATOM 7085 O O . ALA B 1 435 ? -18.391 17.594 1.586 1 42.69 435 ALA B O 1
ATOM 7086 N N . ASN B 1 436 ? -16.688 16.453 2.482 1 47.31 436 ASN B N 1
ATOM 7087 C CA . ASN B 1 436 ? -16.344 17.703 3.166 1 47.31 436 ASN B CA 1
ATOM 7088 C C . ASN B 1 436 ? -15.602 18.656 2.24 1 47.31 436 ASN B C 1
ATOM 7090 O O . ASN B 1 436 ? -14.516 18.359 1.752 1 47.31 436 ASN B O 1
ATOM 7094 N N . LYS B 1 437 ? -16.344 19.109 1.354 1 51.97 437 LYS B N 1
ATOM 7095 C CA . LYS B 1 437 ? -15.875 20.219 0.539 1 51.97 437 LYS B CA 1
ATOM 7096 C C . LYS B 1 437 ? -14.852 21.062 1.296 1 51.97 437 LYS B C 1
ATOM 7098 O O . LYS B 1 437 ? -15.203 22.078 1.915 1 51.97 437 LYS B O 1
ATOM 7103 N N . GLU B 1 438 ? -13.875 20.359 1.97 1 58.69 438 GLU B N 1
ATOM 7104 C CA . GLU B 1 438 ? -12.828 21.156 2.617 1 58.69 438 GLU B CA 1
ATOM 7105 C C . GLU B 1 438 ? -12.164 22.109 1.627 1 58.69 438 GLU B C 1
ATOM 7107 O O . GLU B 1 438 ? -12.141 21.844 0.423 1 58.69 438 GLU B O 1
ATOM 7112 N N . ARG B 1 439 ? -11.992 23.328 2.066 1 72.88 439 ARG B N 1
ATOM 7113 C CA . ARG B 1 439 ? -11.375 24.375 1.254 1 72.88 439 ARG B CA 1
ATOM 7114 C C . ARG B 1 439 ? -9.922 24.047 0.948 1 72.88 439 ARG B C 1
ATOM 7116 O O . ARG B 1 439 ? -9.18 23.609 1.831 1 72.88 439 ARG B O 1
ATOM 7123 N N . PRO B 1 440 ? -9.555 24 -0.282 1 86.75 440 PRO B N 1
ATOM 7124 C CA . PRO B 1 440 ? -8.156 23.797 -0.667 1 86.75 440 PRO B CA 1
ATOM 7125 C C . PRO B 1 440 ? -7.215 24.797 -0.014 1 86.75 440 PRO B C 1
ATOM 7127 O O . PRO B 1 440 ? -7.613 25.938 0.267 1 86.75 440 PRO B O 1
ATOM 7130 N N . THR B 1 441 ? -6.062 24.391 0.359 1 93.06 441 THR B N 1
ATOM 7131 C CA . THR B 1 441 ? -5.02 25.234 0.93 1 93.06 441 THR B CA 1
ATOM 7132 C C . THR B 1 441 ? -3.691 25.016 0.211 1 93.06 441 THR B C 1
ATOM 7134 O O . THR B 1 441 ? -3.523 24.031 -0.507 1 93.06 441 THR B O 1
ATOM 7137 N N . ILE B 1 442 ? -2.863 25.984 0.313 1 95.06 442 ILE B N 1
ATOM 7138 C CA . ILE B 1 442 ? -1.46 25.781 -0.029 1 95.06 442 ILE B CA 1
ATOM 7139 C C . ILE B 1 442 ? -0.708 25.234 1.179 1 95.06 442 ILE B C 1
ATOM 7141 O O . ILE B 1 442 ? -0.86 25.734 2.295 1 95.06 442 ILE B O 1
ATOM 7145 N N . LYS B 1 443 ? 0.019 24.266 0.926 1 95.19 443 LYS B N 1
ATOM 7146 C CA . LYS B 1 443 ? 0.829 23.641 1.976 1 95.19 443 LYS B CA 1
ATOM 7147 C C . LYS B 1 443 ? 2.299 24.031 1.834 1 95.19 443 LYS B C 1
ATOM 7149 O O . LYS B 1 443 ? 2.885 23.875 0.761 1 95.19 443 LYS B O 1
ATOM 7154 N N . ILE B 1 444 ? 2.814 24.531 2.908 1 97.31 444 ILE B N 1
ATOM 7155 C CA . ILE B 1 444 ? 4.23 24.875 2.979 1 97.31 444 ILE B CA 1
ATOM 7156 C C . ILE B 1 444 ? 4.906 24.047 4.074 1 97.31 444 ILE B C 1
ATOM 7158 O O . ILE B 1 444 ? 4.66 24.266 5.262 1 97.31 444 ILE B O 1
ATOM 7162 N N . TYR B 1 445 ? 5.777 23.141 3.668 1 96.12 445 TYR B N 1
ATOM 7163 C CA . TYR B 1 445 ? 6.492 22.297 4.617 1 96.12 445 TYR B CA 1
ATOM 7164 C C . TYR B 1 445 ? 7.797 22.953 5.055 1 96.12 445 TYR B C 1
ATOM 7166 O O . TYR B 1 445 ? 8.656 23.25 4.223 1 96.12 445 TYR B O 1
ATOM 7174 N N . VAL B 1 446 ? 7.922 23.188 6.312 1 98.06 446 VAL B N 1
ATOM 7175 C CA . VAL B 1 446 ? 9.133 23.781 6.871 1 98.06 446 VAL B CA 1
ATOM 7176 C C . VAL B 1 446 ? 10.008 22.688 7.477 1 98.06 446 VAL B C 1
ATOM 7178 O O . VAL B 1 446 ? 9.508 21.734 8.07 1 98.06 446 VAL B O 1
ATOM 7181 N N . ALA B 1 447 ? 11.32 22.781 7.32 1 96.94 447 ALA B N 1
ATOM 7182 C CA . ALA B 1 447 ? 12.281 21.812 7.855 1 96.94 447 ALA B CA 1
ATOM 7183 C C . ALA B 1 447 ? 13.422 22.531 8.578 1 96.94 447 ALA B C 1
ATOM 7185 O O . ALA B 1 447 ? 13.664 23.719 8.359 1 96.94 447 ALA B O 1
ATOM 7186 N N . PRO B 1 448 ? 14.117 21.812 9.445 1 97.5 448 PRO B N 1
ATOM 7187 C CA . PRO B 1 448 ? 15.227 22.422 10.172 1 97.5 448 PRO B CA 1
ATOM 7188 C C . PRO B 1 448 ? 16.406 22.766 9.258 1 97.5 448 PRO B C 1
ATOM 7190 O O . PRO B 1 448 ? 17.219 23.625 9.594 1 97.5 448 PRO B O 1
ATOM 7193 N N . ILE B 1 449 ? 16.484 22.188 8.117 1 96.56 449 ILE B N 1
ATOM 7194 C CA . ILE B 1 449 ? 17.656 22.344 7.254 1 96.56 449 ILE B CA 1
ATOM 7195 C C . ILE B 1 449 ? 17.547 23.641 6.461 1 96.56 449 ILE B C 1
ATOM 7197 O O . ILE B 1 449 ? 18.516 24.078 5.836 1 96.56 449 ILE B O 1
ATOM 7201 N N . HIS B 1 450 ? 16.328 24.25 6.422 1 98.12 450 HIS B N 1
ATOM 7202 C CA . HIS B 1 450 ? 16.172 25.516 5.715 1 98.12 450 HIS B CA 1
ATOM 7203 C C . HIS B 1 450 ? 16.969 26.625 6.387 1 98.12 450 HIS B C 1
ATOM 7205 O O . HIS B 1 450 ? 16.953 26.75 7.613 1 98.12 450 HIS B O 1
ATOM 7211 N N . THR B 1 451 ? 17.656 27.359 5.566 1 98.19 451 THR B N 1
ATOM 7212 C CA . THR B 1 451 ? 18.359 28.531 6.102 1 98.19 451 THR B CA 1
ATOM 7213 C C . THR B 1 451 ? 17.406 29.719 6.199 1 98.19 451 THR B C 1
ATOM 7215 O O . THR B 1 451 ? 16.344 29.734 5.574 1 98.19 451 THR B O 1
ATOM 7218 N N . GLU B 1 452 ? 17.844 30.656 7.012 1 98.31 452 GLU B N 1
ATOM 7219 C CA . GLU B 1 452 ? 17.062 31.891 7.148 1 98.31 452 GLU B CA 1
ATOM 7220 C C . GLU B 1 452 ? 16.859 32.562 5.793 1 98.31 452 GLU B C 1
ATOM 7222 O O . GLU B 1 452 ? 15.758 33.031 5.484 1 98.31 452 GLU B O 1
ATOM 7227 N N . GLU B 1 453 ? 17.875 32.594 5.016 1 98.38 453 GLU B N 1
ATOM 7228 C CA . GLU B 1 453 ? 17.828 33.219 3.699 1 98.38 453 GLU B CA 1
ATOM 7229 C C . GLU B 1 453 ? 16.859 32.5 2.771 1 98.38 453 GLU B C 1
ATOM 7231 O O . GLU B 1 453 ? 16.094 33.125 2.043 1 98.38 453 GLU B O 1
ATOM 7236 N N . GLU B 1 454 ? 16.922 31.188 2.812 1 98.44 454 GLU B N 1
ATOM 7237 C CA . GLU B 1 454 ? 16.031 30.391 1.978 1 98.44 454 GLU B CA 1
ATOM 7238 C C . GLU B 1 454 ? 14.562 30.625 2.352 1 98.44 454 GLU B C 1
ATOM 7240 O O . GLU B 1 454 ? 13.703 30.734 1.476 1 98.44 454 GLU B O 1
ATOM 7245 N N . ILE B 1 455 ? 14.305 30.719 3.613 1 98.75 455 ILE B N 1
ATOM 7246 C CA . ILE B 1 455 ? 12.945 30.953 4.094 1 98.75 455 ILE B CA 1
ATOM 7247 C C . ILE B 1 455 ? 12.469 32.344 3.658 1 98.75 455 ILE B C 1
ATOM 7249 O O . ILE B 1 455 ? 11.359 32.469 3.139 1 98.75 455 ILE B O 1
ATOM 7253 N N . LYS B 1 456 ? 13.266 33.312 3.812 1 98.56 456 LYS B N 1
ATOM 7254 C CA . LYS B 1 456 ? 12.906 34.656 3.424 1 98.56 456 LYS B CA 1
ATOM 7255 C C . LYS B 1 456 ? 12.688 34.781 1.918 1 98.56 456 LYS B C 1
ATOM 7257 O O . LYS B 1 456 ? 11.742 35.406 1.465 1 98.56 456 LYS B O 1
ATOM 7262 N N . ASN B 1 457 ? 13.531 34.156 1.161 1 98.56 457 ASN B N 1
ATOM 7263 C CA . ASN B 1 457 ? 13.406 34.156 -0.292 1 98.56 457 ASN B CA 1
ATOM 7264 C C . ASN B 1 457 ? 12.133 33.469 -0.75 1 98.56 457 ASN B C 1
ATOM 7266 O O . ASN B 1 457 ? 11.453 33.938 -1.657 1 98.56 457 ASN B O 1
ATOM 7270 N N . ALA B 1 458 ? 11.906 32.312 -0.124 1 98.62 458 ALA B N 1
ATOM 7271 C CA . ALA B 1 458 ? 10.695 31.578 -0.477 1 98.62 458 ALA B CA 1
ATOM 7272 C C . ALA B 1 458 ? 9.445 32.375 -0.147 1 98.62 458 ALA B C 1
ATOM 7274 O O . ALA B 1 458 ? 8.508 32.438 -0.952 1 98.62 458 ALA B O 1
ATOM 7275 N N . ALA B 1 459 ? 9.414 32.938 1.008 1 98.56 459 ALA B N 1
ATOM 7276 C CA . ALA B 1 459 ? 8.273 33.75 1.417 1 98.56 459 ALA B CA 1
ATOM 7277 C C . ALA B 1 459 ? 8.055 34.938 0.452 1 98.56 459 ALA B C 1
ATOM 7279 O O . ALA B 1 459 ? 6.918 35.25 0.089 1 98.56 459 ALA B O 1
ATOM 7280 N N . ALA B 1 460 ? 9.117 35.562 0.066 1 98.31 460 ALA B N 1
ATOM 7281 C CA . ALA B 1 460 ? 9.031 36.656 -0.876 1 98.31 460 ALA B CA 1
ATOM 7282 C C . ALA B 1 460 ? 8.453 36.219 -2.213 1 98.31 460 ALA B C 1
ATOM 7284 O O . ALA B 1 460 ? 7.637 36.906 -2.814 1 98.31 460 ALA B O 1
ATOM 7285 N N . ALA B 1 461 ? 8.938 35.094 -2.676 1 98.38 461 ALA B N 1
ATOM 7286 C CA . ALA B 1 461 ? 8.438 34.531 -3.928 1 98.38 461 ALA B CA 1
ATOM 7287 C C . ALA B 1 461 ? 6.938 34.25 -3.838 1 98.38 461 ALA B C 1
ATOM 7289 O O . ALA B 1 461 ? 6.191 34.5 -4.785 1 98.38 461 ALA B O 1
ATOM 7290 N N . ILE B 1 462 ? 6.5 33.688 -2.738 1 98.44 462 ILE B N 1
ATOM 7291 C CA . ILE B 1 462 ? 5.094 33.375 -2.52 1 98.44 462 ILE B CA 1
ATOM 7292 C C . ILE B 1 462 ? 4.273 34.656 -2.49 1 98.44 462 ILE B C 1
ATOM 7294 O O . ILE B 1 462 ? 3.191 34.719 -3.082 1 98.44 462 ILE B O 1
ATOM 7298 N N . LYS B 1 463 ? 4.805 35.688 -1.841 1 98 463 LYS B N 1
ATOM 7299 C CA . LYS B 1 463 ? 4.117 36.969 -1.772 1 98 463 LYS B CA 1
ATOM 7300 C C . LYS B 1 463 ? 3.969 37.594 -3.16 1 98 463 LYS B C 1
ATOM 7302 O O . LYS B 1 463 ? 2.908 38.125 -3.5 1 98 463 LYS B O 1
ATOM 7307 N N . ARG B 1 464 ? 5.004 37.531 -3.965 1 97.94 464 ARG B N 1
ATOM 7308 C CA . ARG B 1 464 ? 4.938 38.031 -5.328 1 97.94 464 ARG B CA 1
ATOM 7309 C C . ARG B 1 464 ? 3.918 37.281 -6.156 1 97.94 464 ARG B C 1
ATOM 7311 O O . ARG B 1 464 ? 3.156 37.875 -6.926 1 97.94 464 ARG B O 1
ATOM 7318 N N . ALA B 1 465 ? 3.947 35.938 -5.98 1 98.19 465 ALA B N 1
ATOM 7319 C CA . ALA B 1 465 ? 2.994 35.094 -6.699 1 98.19 465 ALA B CA 1
ATOM 7320 C C . ALA B 1 465 ? 1.559 35.438 -6.312 1 98.19 465 ALA B C 1
ATOM 7322 O O . ALA B 1 465 ? 0.689 35.562 -7.18 1 98.19 465 ALA B O 1
ATOM 7323 N N . ALA B 1 466 ? 1.327 35.594 -5.016 1 97.94 466 ALA B N 1
ATOM 7324 C CA . ALA B 1 466 ? -0.006 35.906 -4.516 1 97.94 466 ALA B CA 1
ATOM 7325 C C . ALA B 1 466 ? -0.466 37.281 -5.031 1 97.94 466 ALA B C 1
ATOM 7327 O O . ALA B 1 466 ? -1.623 37.438 -5.426 1 97.94 466 ALA B O 1
ATOM 7328 N N . GLN B 1 467 ? 0.391 38.25 -5.012 1 96.69 467 GLN B N 1
ATOM 7329 C CA . GLN B 1 467 ? 0.068 39.562 -5.508 1 96.69 467 GLN B CA 1
ATOM 7330 C C . GLN B 1 467 ? -0.309 39.531 -6.984 1 96.69 467 GLN B C 1
ATOM 7332 O O . GLN B 1 467 ? -1.266 40.188 -7.402 1 96.69 467 GLN B O 1
ATOM 7337 N N . LYS B 1 468 ? 0.419 38.812 -7.715 1 96.69 468 LYS B N 1
ATOM 7338 C CA . LYS B 1 468 ? 0.195 38.719 -9.156 1 96.69 468 LYS B CA 1
ATOM 7339 C C . LYS B 1 468 ? -1.133 38.031 -9.461 1 96.69 468 LYS B C 1
ATOM 7341 O O . LYS B 1 468 ? -1.847 38.438 -10.383 1 96.69 468 LYS B O 1
ATOM 7346 N N . ILE B 1 469 ? -1.473 36.969 -8.719 1 96.88 469 ILE B N 1
ATOM 7347 C CA . ILE B 1 469 ? -2.609 36.125 -9.055 1 96.88 469 ILE B CA 1
ATOM 7348 C C . ILE B 1 469 ? -3.863 36.625 -8.352 1 96.88 469 ILE B C 1
ATOM 7350 O O . ILE B 1 469 ? -4.965 36.562 -8.891 1 96.88 469 ILE B O 1
ATOM 7354 N N . LEU B 1 470 ? -3.744 37.156 -7.121 1 94.38 470 LEU B N 1
ATOM 7355 C CA . LEU B 1 470 ? -4.91 37.406 -6.285 1 94.38 470 LEU B CA 1
ATOM 7356 C C . LEU B 1 470 ? -5.191 38.906 -6.168 1 94.38 470 LEU B C 1
ATOM 7358 O O . LEU B 1 470 ? -6.172 39.312 -5.543 1 94.38 470 LEU B O 1
ATOM 7362 N N . ALA B 1 471 ? -4.398 39.75 -6.672 1 84.19 471 ALA B N 1
ATOM 7363 C CA . ALA B 1 471 ? -4.684 41.156 -6.648 1 84.19 471 ALA B CA 1
ATOM 7364 C C . ALA B 1 471 ? -5.922 41.5 -7.48 1 84.19 471 ALA B C 1
ATOM 7366 O O . ALA B 1 471 ? -6.215 40.812 -8.461 1 84.19 471 ALA B O 1
#

Sequence (942 aa):
MVVSFVEEFLAGIWASTPKHLIFEVALIVAIFLLLTQKPREIIKNDDELTTAEEDAIIAQWTPKPIVPELPDDYDPSVLDPKVIFSAPTDKITVEGKEALNFAVPNFFGLNNNKELLDAAQKAIDHYAVGACGPRQFYGTMDAHLDVEEAIAKWTGVEDSVNYCFPFATTTSVIQAFAHNTDVVFIDEYCWFAIKVGSELTRGKVVVYKHNDMGDLRDKIIKTKNSFERWEKCNRWVVAEGISTNDGTIVDLPAIIKLRHEFCLRIILDETNSFGALGKTGRGACEHFDIDRSEVEISIGSYGTALASLGGFTISTKELCAHQRLSSHAYIFSASPPPYAVICARRAVEIVQKDGAERIAKLRENIQLMRNELHDVQGLEIISDAISPIVHLKLGKETGYKEANTLLQKVCDEALNDASAPTFIVKSKFALNRDANKERPTIKIYVAPIHTEEEIKNAAAAIKRAAQKILAMVVSFVEEFLAGIWASTPKHLIFEVALIVAIFLLLTQKPREIIKNDDELTTAEEDAIIAQWTPKPIVPELPDDYDPSVLDPKVIFSAPTDKITVEGKEALNFAVPNFFGLNNNKELLDAAQKAIDHYAVGACGPRQFYGTMDAHLDVEEAIAKWTGVEDSVNYCFPFATTTSVIQAFAHNTDVVFIDEYCWFAIKVGSELTRGKVVVYKHNDMGDLRDKIIKTKNSFERWEKCNRWVVAEGISTNDGTIVDLPAIIKLRHEFCLRIILDETNSFGALGKTGRGACEHFDIDRSEVEISIGSYGTALASLGGFTISTKELCAHQRLSSHAYIFSASPPPYAVICARRAVEIVQKDGAERIAKLRENIQLMRNELHDVQGLEIISDAISPIVHLKLGKETGYKEANTLLQKVCDEALNDASAPTFIVKSKFALNRDANKERPTIKIYVAPIHTEEEIKNAAAAIKRAAQKILA

pLDDT: mean 82.97, std 18.92, range [27.92, 98.75]